Protein 1OA2 (pdb70)

Sequence (1302 aa):
TSCDQWATFTGNGYTVSNNLWGASAGSGFGCVTVVSLSGGASWHADWQWSGGQNNVKSYQNSQIAIPQKRTVNSISSMPTTASWSYSGSNIRANVAYDLFTAANPNHVTYSGDYELMIWLGKYGDIGPIGSSQGTVNVGGQSWTLYYGYNGAMQVYSFVAQTNTTNYSGDVKNFFNYLRDNKGYNAAGQYVLSYQFGTEPFTGSGTLNVASWTASINTSCDQWATFTGNGYTVSNNLWGASAGSGFGCVTVVSLSGGASWHADWQWSGGQNNVKSYQNSQIAIPQKRTVNSISSMPTTASWSYSGSNIRANVAYDLFTAANPNHVTYSGDYELMIWLGKYGDIGPIGSSQGTVNVGGQSWTLYYGYNGAMQVYSFVAQTNTTNYSGDVKNFFNYLRDNKGYNAAGQYVLSYQFGTEPFTGSGTLNVASWTASINTSCDQWATFTGNGYTVSNNLWGASAGSGFGCVTVVSLSGGASWHADWQWSGGQNNVKSYQNSQIAIPQKRTVNSISSMPTTASWSYSGSNIRANVAYDLFTAANPNHVTYSGDYELMIWLGKYGDIGPIGSSQGTVNVGGQSWTLYYGYNGAMQVYSFVAQTNTTNYSGDVKNFFNYLRDNKGYNAAGQYVLSYQFGTEPFTGSGTLNVASWTASINTSCDQWATFTGNGYTVSNNLWGASAGSGFGCVTVVSLSGGASWHADWQWSGGQNNVKSYQNSQIAIPQKRTVNSISSMPTTASWSYSGSNIRANVAYDLFTAANPNHVTYSGDYELMIWLGKYGDIGPIGSSQGTVNVGGQSWTLYYGYNGAMQVYSFVAQTNTTNYSGDVKNFFNYLRDNKGYNAAGQYVLSYQFGTEPFTGSGTLNVASWTASINTSCDQWATFTGNGYTVSNNLWGASAGSGFGCVTVVSLSGGASWHADWQWSGGQNNVKSYQNSQIAIPQKRTVNSISSMPTTASWSYSGSNIRANVAYDLFTAANPNHVTYSGDYELMIWLGKYGDIGPIGSSQGTVNVGGQSWTLYYGYNGAMQVYSFVAQTNTTNYSGDVKNFFNYLRDNKGYNAAGQYVLSYQFGTEPFTGSGTLNVASWTASINTSCDQWATFTGNGYTVSNNLWGASAGSGFGCVTVVSLSGGASWHADWQWSGGQNNVKSYQNSQIAIPQKRTVNSISSMPTTASWSYSGSNIRANVAYDLFTAANPNHVTYSGDYELMIWLGKYGDIGPIGSSQGTVNVGGQSWTLYYGYNGAMQVYSFVAQTNTTNYSGDVKNFFNYLRDNKGYNAAGQYVLSYQFGTEPFTGSGTLNVASWTASIN

Organism: Hypocrea jecorina (NCBI:txid51453)

Solvent-accessible surface area: 46240 Å² total

B-factor: mean 20.15, std 6.32, range [8.07, 44.79]

Secondary structure (DSSP, 8-state):
-B-STT-EEEETTEEEE---TTGGGSEEEEEEEEEE-TTSEEEEEEEEEES-TT-----EEEEE--SS--BTTT----EEEEEEEEEEEEEEEEEEEEEEEESSTTS-TTS-SEEEEEEEEEESS---SSEEEEEEEETTEEEEEEEEEETTEEEEEEEESS--SEEEEEHHHHHHHHHHHS---TTTPEE---EEEE-EEEEEEEEEEEEEEE---/-B-STT-EEEETTEEEE---TTGGGSEEEEEEEEEE-TTSEEEEEEEEEES-TTS----EEEEE--SS--BTTT----EEEEEEEEEEEEEEEEEEEEEEEESSTTS-TT--SEEEEEEEEEESS---SSEEEEEEEETTEEEEEEEEEEBTEEEEEEEESS--SEEEEETHHHHHHHHHHH---TTT-EE---EEEE-EEEEEEEEEEEEEEE---/-B-STT-EEEETTEEEE---TTGGGSEEEEEEEEEE-TTS-EEEEEEEEES-TTS----EEEEE--SS--BGGG----EEEEEEEEEEEEEEEEEEEEEEEESSTT--TT--SEEEEEEEEEESS---SSEEEEEEE-SSSEEEEEEEEETTEEEEEEEESS--SEEEEEHHHHHHHHHHHS---TTT-EE---EEEE-EEEEEEEEEEEEEEE---/-B-STT-EE--BSEEEE---TTGGGSEEEEEEEEEE-BSS-EEEEEEEEES-TTS----EEEEE--SS--BTTT----EEEEEEEEEEEEEEEEEEEEEEEESSTTS-TT--SEEEEEEEEEESS---SSEEEEEEEETTEEEEEEEEEEBTEEEEEEEESS--SEEEEETHHHHHHHHHHH---TTT-EE---EEEE-EEEEEEEEEEEEEEE---/-B-STT-EEEETTEEEE---TTGGGSEEEEEEEEEE-SSS-EEEEEEEEES-TTS----EEEEE--SS--BTTT----EEEEEEEEEEEEEEEEEEEEEEEESSTTS-TTS-SEEEEEEEEEESS---SSEEEEEEEETTEEEEEEEEEETTEEEEEEEESS--SEEEEEHHHHHHHHHHHH---TTT-EE---EEEE-EEEEEEEEEEEEEEE---/-B-STT-EEEETTEEEE---TTGGGSEEEEEEEEEE-SSS-EEEEEEEEES-TTS----EEEEE--SS--BTTT----EEEEEEEEEEEEEEEEEEEEEEEESSTTS-TT--SEEEEEEEEEESS---SSEEEEEEEETTEEEEEEEEEETTEEEEEEEESS--SEEEEETHHHHHHHHHHS---TTT-EE---EEEE-EEEEEEEEEEEEEEE---

Foldseek 3Di:
DDFPCFDWDDDPQKIWTQFQVQQVQWDKTKDKAWPDPPPFTWIKMWIATDGNQQDFRGWGWMWGDDPFWDFLVVWDWKKKKWAKDKDFWPFAKWWKKKWAKELDRPPDLPHHLEIEIETLGGDDDYDDAADWPQWDDFPNFIWTWGWDDDPNHIYIYTHHPDNHRIDIHTCSRVQVCCVVPPVDPSVRMIIRIIIIGMGTRHGTMMMGTRGMDIDID/DDFDQFDWDDDDQKIWTQFQVQCVQWDWTKDKAWPDPPPFTWIKIWIATDHNQQTWGGWGWMWGDDPDWDFLVVFPWKKKKWAKDKDFWQFAKWWKKKWEKELDSPPDLVHYQEIEIETLGGGDPHDDAADWPQWDDFPHFIWTWGWHDDVNYIYIYTHGPDRDRIDIDICSRVVVCCVVPVVDPSVRMITRIIIIGMTTRHGTMMMGTRGMDIDID/DDFDCFDWDDDDQKIWTQFQPQQVQWDWTKDKAFPDPPQFTFIKIWIATDHPQQDFRGWGWMWGDDPFWDFLVVWPWKKKKWAKDKDFWQFAKWWKKKWEKELDRPDDGVHYLEIEMETLGGDDDHDDAADWPQWDDFFNFIWTWGWDDDDNHIYIYTYHPHRHRIDIHICSSVVVVCVVPVVDDSVRMIIRIIIIGMGTRHGTMMMGTRGMDIDID/DDFDQFDWDDDQQKIWTQFQPQQVQWDWTKDKAWPDTHLWTWIKIWIATDHNQQDWGGFGWMWGHCPDWDFLVVFDWKKKKWAKDKDFPQFAKWWKKKWAKELDSVPDLVHYAEIEMETLGGGPPHDDAADWPQWDDFFRFIFTWGWHDDVNYIYIYTYGPDNRNTDIDICSRVVVCCVVPVVPPSVRIITRIIIIGMGTRHGTMMMGTRTMHIDID/DDFPQFDWDDDDQKMWTQFQPQQVQFDKTKDKDWPDPPQFTFIKIWMATDGQQQDFRGFGWMWGHDPFWDFLVVWPWKKKKWAKDKDFPPWFKWWKKKWEKELDRPPDLVHYQEIEMETLGGDDDYDDAAAWPQWDAFPNFIWTWGWHDDDNHIYIYTYHPDRHRIDIHTVSRVQVCCVVPVVRPSVRIIISIIIIGMGTRHGTMMMGIRGMDIDID/DDFDCFDWDDDPQKIWTQFQPQQVQWDWTKDKAWPDPPQFTWIKIWIATDHPQQDFRGWGWMWGDDPFWDFLVVFPWKKKKWAKDKDFPQFAKWWKKKWAKELDRPDDLVHYQEIEMETLGGGDDHDDPADWPQWDDFFNAIFTWGWDDPDSHIYIYTYGPDRHRTDIDICSRVVVCCVVPVVDPSVRMIIRIIIIGMGTRHGTMMMGTRGMDIDTD

Structure (mmCIF, N/CA/C/O backbone):
data_1OA2
#
_entry.id   1OA2
#
_cell.length_a   68.280
_cell.length_b   71.290
_cell.length_c   119.300
_cell.angle_alpha   90.00
_cell.angle_beta   91.49
_cell.angle_gamma   90.00
#
_symmetry.space_group_name_H-M   'P 1 21 1'
#
loop_
_entity.id
_entity.type
_entity.pdbx_description
1 polymer ENDO-BETA-1,4-GLUCANASE
2 non-polymer 2-acetamido-2-deoxy-beta-D-glucopyranose
3 water water
#
loop_
_atom_site.group_PDB
_atom_site.id
_atom_site.type_symbol
_atom_site.label_atom_id
_atom_site.label_alt_id
_atom_site.label_comp_id
_atom_site.label_asym_id
_atom_site.label_entity_id
_atom_site.label_seq_id
_atom_site.pdbx_PDB_ins_code
_atom_site.Cartn_x
_atom_site.Cartn_y
_atom_site.Cartn_z
_atom_site.occupancy
_atom_site.B_iso_or_equiv
_atom_site.auth_seq_id
_atom_site.auth_comp_id
_atom_site.auth_asym_id
_atom_site.auth_atom_id
_atom_site.pdbx_PDB_model_num
ATOM 9 N N . THR A 1 2 ? 64.716 -7.637 47.536 1.00 20.19 2 THR A N 1
ATOM 10 C CA . THR A 1 2 ? 65.244 -6.324 47.198 1.00 19.79 2 THR A CA 1
ATOM 11 C C . THR A 1 2 ? 66.487 -6.330 46.326 1.00 19.39 2 THR A C 1
ATOM 12 O O . THR A 1 2 ? 67.422 -7.088 46.578 1.00 19.59 2 THR A O 1
ATOM 16 N N . SER A 1 3 ? 66.498 -5.461 45.312 1.00 18.29 3 SER A N 1
ATOM 17 C CA . SER A 1 3 ? 67.704 -5.223 44.516 1.00 18.12 3 SER A CA 1
ATOM 18 C C . SER A 1 3 ? 67.847 -3.743 44.142 1.00 17.68 3 SER A C 1
ATOM 19 O O . SER A 1 3 ? 66.859 -3.078 43.836 1.00 18.74 3 SER A O 1
ATOM 22 N N . CYS A 1 4 ? 69.086 -3.259 44.138 1.00 18.09 4 CYS A N 1
ATOM 23 C CA . CYS A 1 4 ? 69.362 -1.891 43.685 1.00 17.66 4 CYS A CA 1
ATOM 24 C C . CYS A 1 4 ? 70.054 -1.932 42.323 1.00 18.31 4 CYS A C 1
ATOM 25 O O . CYS A 1 4 ? 70.379 -0.895 41.736 1.00 19.04 4 CYS A O 1
ATOM 28 N N . ASP A 1 5 ? 70.270 -3.134 41.799 1.00 16.98 5 ASP A N 1
ATOM 29 C CA . ASP A 1 5 ? 70.915 -3.287 40.493 1.00 17.30 5 ASP A CA 1
ATOM 30 C C . ASP A 1 5 ? 70.088 -2.599 39.436 1.00 16.38 5 ASP A C 1
ATOM 31 O O . ASP A 1 5 ? 68.858 -2.690 39.436 1.00 15.81 5 ASP A O 1
ATOM 36 N N . GLN A 1 6 ? 70.789 -1.887 38.551 1.00 16.30 6 GLN A N 1
ATOM 37 C CA . GLN A 1 6 ? 70.179 -0.987 37.571 1.00 16.59 6 GLN A CA 1
ATOM 38 C C . GLN A 1 6 ? 69.044 -1.589 36.751 1.00 17.02 6 GLN A C 1
ATOM 39 O O . GLN A 1 6 ? 68.047 -0.916 36.446 1.00 16.00 6 GLN A O 1
ATOM 45 N N . TRP A 1 7 ? 69.156 -2.871 36.423 1.00 17.28 7 TRP A N 1
ATOM 46 C CA . TRP A 1 7 ? 68.177 -3.506 35.570 1.00 17.79 7 TRP A CA 1
ATOM 47 C C . TRP A 1 7 ? 67.498 -4.695 36.220 1.00 17.63 7 TRP A C 1
ATOM 48 O O . TRP A 1 7 ? 66.969 -5.576 35.527 1.00 19.62 7 TRP A O 1
ATOM 59 N N . ALA A 1 8 ? 67.483 -4.708 37.549 1.00 18.07 8 ALA A N 1
ATOM 60 C CA . ALA A 1 8 ? 66.826 -5.797 38.270 1.00 18.82 8 ALA A CA 1
ATOM 61 C C . ALA A 1 8 ? 65.356 -5.944 37.891 1.00 19.67 8 ALA A C 1
ATOM 62 O O . ALA A 1 8 ? 64.632 -4.953 37.715 1.00 19.79 8 ALA A O 1
ATOM 64 N N . THR A 1 9 ? 64.909 -7.196 37.733 1.00 20.40 9 THR A N 1
ATOM 65 C CA . THR A 1 9 ? 63.498 -7.480 37.527 1.00 21.30 9 THR A CA 1
ATOM 66 C C . THR A 1 9 ? 63.108 -8.714 38.341 1.00 21.97 9 THR A C 1
ATOM 67 O O . THR A 1 9 ? 63.928 -9.580 38.622 1.00 21.64 9 THR A O 1
ATOM 71 N N . PHE A 1 10 ? 61.849 -8.749 38.738 1.00 22.08 10 PHE A N 1
ATOM 72 C CA . PHE A 1 10 ? 61.298 -9.862 39.499 1.00 22.33 10 PHE A CA 1
ATOM 73 C C . PHE A 1 10 ? 59.950 -10.166 38.902 1.00 22.34 10 PHE A C 1
ATOM 74 O O . PHE A 1 10 ? 59.175 -9.258 38.644 1.00 22.31 10 PHE A O 1
ATOM 82 N N . THR A 1 11 ? 59.665 -11.445 38.670 1.00 23.14 11 THR A N 1
ATOM 83 C CA . THR A 1 11 ? 58.420 -11.805 38.015 1.00 23.73 11 THR A CA 1
ATOM 84 C C . THR A 1 11 ? 57.700 -12.939 38.735 1.00 23.71 11 THR A C 1
ATOM 85 O O . THR A 1 11 ? 58.323 -13.815 39.341 1.00 25.00 11 THR A O 1
ATOM 89 N N . GLY A 1 12 ? 56.378 -12.914 38.644 1.00 23.92 12 GLY A N 1
ATOM 90 C CA . GLY A 1 12 ? 55.548 -13.942 39.241 1.00 23.13 12 GLY A CA 1
ATOM 91 C C . GLY A 1 12 ? 54.093 -13.716 38.898 1.00 22.30 12 GLY A C 1
ATOM 92 O O . GLY A 1 12 ? 53.637 -12.586 38.882 1.00 21.11 12 GLY A O 1
ATOM 93 N N . ASN A 1 13 ? 53.368 -14.786 38.560 1.00 22.07 13 ASN A N 1
ATOM 94 C CA . ASN A 1 13 ? 51.945 -14.690 38.255 1.00 22.30 13 ASN A CA 1
ATOM 95 C C . ASN A 1 13 ? 51.528 -13.654 37.208 1.00 21.83 13 ASN A C 1
ATOM 96 O O . ASN A 1 13 ? 50.435 -13.102 37.261 1.00 22.46 13 ASN A O 1
ATOM 101 N N . GLY A 1 14 ? 52.395 -13.406 36.238 1.00 21.68 14 GLY A N 1
ATOM 102 C CA . GLY A 1 14 ? 52.065 -12.507 35.157 1.00 21.59 14 GLY A CA 1
ATOM 103 C C . GLY A 1 14 ? 52.339 -11.060 35.514 1.00 21.69 14 GLY A C 1
ATOM 104 O O . GLY A 1 14 ? 51.977 -10.170 34.760 1.00 23.28 14 GLY A O 1
ATOM 105 N N . TYR A 1 15 ? 52.948 -10.843 36.670 1.00 20.80 15 TYR A N 1
ATOM 106 C CA . TYR A 1 15 ? 53.328 -9.484 37.084 1.00 20.19 15 TYR A CA 1
ATOM 107 C C . TYR A 1 15 ? 54.821 -9.414 37.144 1.00 19.32 15 TYR A C 1
ATOM 108 O O . TYR A 1 15 ? 55.469 -10.379 37.514 1.00 19.16 15 TYR A O 1
ATOM 117 N N . THR A 1 16 ? 55.373 -8.252 36.795 1.00 19.25 16 THR A N 1
ATOM 118 C CA . THR A 1 16 ? 56.798 -8.037 36.844 1.00 18.53 16 THR A CA 1
ATOM 119 C C . THR A 1 16 ? 57.085 -6.679 37.476 1.00 17.84 16 THR A C 1
ATOM 120 O O . THR A 1 16 ? 56.462 -5.696 37.098 1.00 17.37 16 THR A O 1
ATOM 124 N N . VAL A 1 17 ? 58.019 -6.666 38.414 1.00 17.86 17 VAL A N 1
ATOM 125 C CA . VAL A 1 17 ? 58.492 -5.427 39.051 1.00 18.02 17 VAL A CA 1
ATOM 126 C C . VAL A 1 17 ? 59.922 -5.202 38.554 1.00 18.35 17 VAL A C 1
ATOM 127 O O . VAL A 1 17 ? 60.756 -6.111 38.643 1.00 19.03 17 VAL A O 1
ATOM 131 N N . SER A 1 18 ? 60.194 -3.998 38.038 1.00 17.74 18 SER A N 1
ATOM 132 C CA . SER A 1 18 ? 61.485 -3.676 37.423 1.00 18.09 18 SER A CA 1
ATOM 133 C C . SER A 1 18 ? 62.088 -2.414 38.016 1.00 17.78 18 SER A C 1
ATOM 134 O O . SER A 1 18 ? 61.365 -1.453 38.312 1.00 17.42 18 SER A O 1
ATOM 137 N N . ASN A 1 19 ? 63.410 -2.407 38.157 1.00 16.52 19 ASN A N 1
ATOM 138 C CA . ASN A 1 19 ? 64.120 -1.213 38.642 1.00 16.77 19 ASN A CA 1
ATOM 139 C C . ASN A 1 19 ? 64.180 -0.178 37.512 1.00 16.92 19 ASN A C 1
ATOM 140 O O . ASN A 1 19 ? 63.871 0.987 37.716 1.00 15.06 19 ASN A O 1
ATOM 145 N N . ASN A 1 20 ? 64.653 -0.580 36.328 1.00 15.86 20 ASN A N 1
ATOM 146 C CA . ASN A 1 20 ? 64.505 0.245 35.129 1.00 15.98 20 ASN A CA 1
ATOM 147 C C . ASN A 1 20 ? 65.038 1.658 35.292 1.00 15.47 20 ASN A C 1
ATOM 148 O O . ASN A 1 20 ? 64.333 2.614 34.971 1.00 14.83 20 ASN A O 1
ATOM 153 N N . LEU A 1 21 ? 66.288 1.776 35.752 1.00 15.79 21 LEU A N 1
ATOM 154 C CA . LEU A 1 21 ? 66.920 3.095 35.909 1.00 15.15 21 LEU A CA 1
ATOM 155 C C . LEU A 1 21 ? 67.504 3.572 34.594 1.00 15.34 21 LEU A C 1
ATOM 156 O O . LE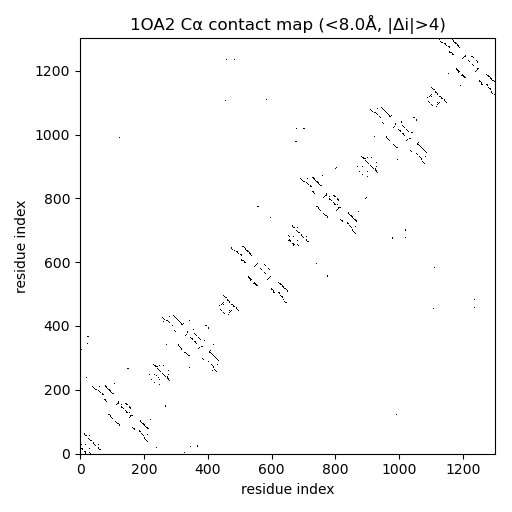U A 1 21 ? 68.719 3.743 34.460 1.00 15.62 21 LEU A O 1
ATOM 161 N N . TRP A 1 22 ? 66.637 3.827 33.635 1.00 14.91 22 TRP A N 1
ATOM 162 C CA . TRP A 1 22 ? 67.069 4.197 32.302 1.00 15.14 22 TRP A CA 1
ATOM 163 C C . TRP A 1 22 ? 67.755 5.542 32.220 1.00 14.78 22 TRP A C 1
ATOM 164 O O . TRP A 1 22 ? 68.474 5.801 31.258 1.00 16.65 22 TRP A O 1
ATOM 175 N N . GLY A 1 23 ? 67.514 6.412 33.195 1.00 14.96 23 GLY A N 1
ATOM 176 C CA . GLY A 1 23 ? 68.093 7.751 33.179 1.00 13.62 23 GLY A CA 1
ATOM 177 C C . GLY A 1 23 ? 69.184 7.995 34.215 1.00 14.64 23 GLY A C 1
ATOM 178 O O . GLY A 1 23 ? 69.502 9.136 34.515 1.00 14.92 23 GLY A O 1
ATOM 179 N N . ALA A 1 24 ? 69.761 6.934 34.766 1.00 14.26 24 ALA A N 1
ATOM 180 C CA . ALA A 1 24 ? 70.780 7.071 35.761 1.00 14.23 24 ALA A CA 1
ATOM 181 C C . ALA A 1 24 ? 71.935 7.956 35.262 1.00 13.57 24 ALA A C 1
ATOM 182 O O . ALA A 1 24 ? 72.560 8.647 36.047 1.00 15.13 24 ALA A O 1
ATOM 184 N N . SER A 1 25 ? 72.227 7.905 33.976 1.00 14.73 25 SER A N 1
ATOM 185 C CA . SER A 1 25 ? 73.323 8.685 33.398 1.00 14.49 25 SER A CA 1
ATOM 186 C C . SER A 1 25 ? 73.094 10.182 33.516 1.00 15.29 25 SER A C 1
ATOM 187 O O . SER A 1 25 ? 73.966 10.978 33.176 1.00 15.07 25 SER A O 1
ATOM 190 N N . ALA A 1 26 ? 71.905 10.566 33.970 1.00 15.48 26 ALA A N 1
ATOM 191 C CA . ALA A 1 26 ? 71.601 11.992 34.157 1.00 15.55 26 ALA A CA 1
ATOM 192 C C . ALA A 1 26 ? 71.942 12.549 35.515 1.00 15.78 26 ALA A C 1
ATOM 193 O O . ALA A 1 26 ? 71.856 13.759 35.696 1.00 16.19 26 ALA A O 1
ATOM 195 N N . GLY A 1 27 ? 72.403 11.704 36.436 1.00 15.90 27 GLY A N 1
ATOM 196 C CA . GLY A 1 27 ? 72.651 12.146 37.788 1.00 16.24 27 GLY A CA 1
ATOM 197 C C . GLY A 1 27 ? 73.425 11.173 38.646 1.00 16.00 27 GLY A C 1
ATOM 198 O O . GLY A 1 27 ? 73.992 10.196 38.154 1.00 16.41 27 GLY A O 1
ATOM 199 N N . SER A 1 28 ? 73.480 11.496 39.931 1.00 15.95 28 SER A N 1
ATOM 200 C CA . SER A 1 28 ? 74.199 10.725 40.943 1.00 16.55 28 SER A CA 1
ATOM 201 C C . SER A 1 28 ? 73.185 10.197 41.936 1.00 16.18 28 SER A C 1
ATOM 202 O O . SER A 1 28 ? 72.319 10.936 42.402 1.00 16.13 28 SER A O 1
ATOM 205 N N . GLY A 1 29 ? 73.261 8.909 42.259 1.00 15.31 29 GLY A N 1
ATOM 206 C CA . GLY A 1 29 ? 72.340 8.345 43.220 1.00 15.64 29 GLY A CA 1
ATOM 207 C C . GLY A 1 29 ? 72.040 6.902 42.933 1.00 15.51 29 GLY A C 1
ATOM 208 O O . GLY A 1 29 ? 72.858 6.170 42.400 1.00 16.31 29 GLY A O 1
ATOM 209 N N . PHE A 1 30 ? 70.839 6.496 43.300 1.00 16.29 30 PHE A N 1
ATOM 210 C CA . PHE A 1 30 ? 70.481 5.088 43.206 1.00 16.97 30 PHE A CA 1
ATOM 211 C C . PHE A 1 30 ? 68.977 4.884 43.183 1.00 17.43 30 PHE A C 1
ATOM 212 O O . PHE A 1 30 ? 68.178 5.767 43.515 1.00 16.95 30 PHE A O 1
ATOM 220 N N . GLY A 1 31 ? 68.607 3.671 42.822 1.00 16.71 31 GLY A N 1
ATOM 221 C CA . GLY A 1 31 ? 67.216 3.263 42.806 1.00 17.43 31 GLY A CA 1
ATOM 222 C C . GLY A 1 31 ? 67.184 1.811 43.234 1.00 17.20 31 GLY A C 1
ATOM 223 O O . GLY A 1 31 ? 68.053 1.036 42.839 1.00 17.41 31 GLY A O 1
ATOM 224 N N . CYS A 1 32 ? 66.246 1.460 44.109 1.00 16.98 32 CYS A N 1
ATOM 225 C CA . CYS A 1 32 ? 66.087 0.070 44.569 1.00 16.53 32 CYS A CA 1
ATOM 226 C C . CYS A 1 32 ? 64.628 -0.266 44.528 1.00 16.88 32 CYS A C 1
ATOM 227 O O . CYS A 1 32 ? 63.791 0.600 44.722 1.00 16.33 32 CYS A O 1
ATOM 230 N N . VAL A 1 33 ? 64.314 -1.531 44.232 1.00 16.00 33 VAL A N 1
ATOM 231 C CA . VAL A 1 33 ? 62.943 -2.010 44.304 1.00 16.41 33 VAL A CA 1
ATOM 232 C C . VAL A 1 33 ? 62.869 -3.203 45.239 1.00 16.40 33 VAL A C 1
ATOM 233 O O . VAL A 1 33 ? 63.811 -4.017 45.332 1.00 17.36 33 VAL A O 1
ATOM 237 N N . THR A 1 34 ? 61.746 -3.277 45.936 1.00 17.17 34 THR A N 1
ATOM 238 C CA . THR A 1 34 ? 61.503 -4.361 46.871 1.00 17.33 34 THR A CA 1
ATOM 239 C C . THR A 1 34 ? 60.156 -4.971 46.514 1.00 17.47 34 THR A C 1
ATOM 240 O O . THR A 1 34 ? 59.146 -4.270 46.436 1.00 16.35 34 THR A O 1
ATOM 244 N N . VAL A 1 35 ? 60.147 -6.282 46.257 1.00 18.23 35 VAL A N 1
ATOM 245 C CA . VAL A 1 35 ? 58.895 -6.992 46.007 1.00 19.43 35 VAL A CA 1
ATOM 246 C C . VAL A 1 35 ? 58.482 -7.586 47.338 1.00 19.13 35 VAL A C 1
ATOM 247 O O . VAL A 1 35 ? 59.258 -8.294 47.987 1.00 20.09 35 VAL A O 1
ATOM 251 N N . VAL A 1 36 ? 57.283 -7.246 47.764 1.00 19.27 36 VAL A N 1
ATOM 252 C CA . VAL A 1 36 ? 56.708 -7.813 48.973 1.00 20.28 36 VAL A CA 1
ATOM 253 C C . VAL A 1 36 ? 55.835 -9.013 48.601 1.00 20.74 36 VAL A C 1
ATOM 254 O O . VAL A 1 36 ? 55.891 -10.051 49.254 1.00 20.44 36 VAL A O 1
ATOM 258 N N . SER A 1 37 ? 55.057 -8.889 47.540 1.00 19.58 37 SER A N 1
ATOM 259 C CA . SER A 1 37 ? 54.211 -10.007 47.075 1.00 20.05 37 SER A CA 1
ATOM 260 C C . SER A 1 37 ? 53.802 -9.814 45.632 1.00 20.44 37 SER A C 1
ATOM 261 O O . SER A 1 37 ? 53.479 -8.698 45.232 1.00 21.58 37 SER A O 1
ATOM 264 N N . LEU A 1 38 ? 53.795 -10.899 44.857 1.00 20.56 38 LEU A N 1
ATOM 265 C CA . LEU A 1 38 ? 53.252 -10.872 43.500 1.00 21.19 38 LEU A CA 1
ATOM 266 C C . LEU A 1 38 ? 51.976 -11.731 43.429 1.00 21.95 38 LEU A C 1
ATOM 267 O O . LEU A 1 38 ? 51.494 -12.052 42.345 1.00 21.20 38 LEU A O 1
ATOM 272 N N . SER A 1 39 ? 51.435 -12.097 44.588 1.00 22.30 39 SER A N 1
ATOM 273 C CA . SER A 1 39 ? 50.174 -12.845 44.631 1.00 23.19 39 SER A CA 1
ATOM 274 C C . SER A 1 39 ? 49.040 -11.866 44.854 1.00 22.80 39 SER A C 1
ATOM 275 O O . SER A 1 39 ? 49.081 -11.089 45.799 1.00 24.32 39 SER A O 1
ATOM 278 N N . GLY A 1 40 ? 48.036 -11.893 43.988 1.00 22.54 40 GLY A N 1
ATOM 279 C CA . GLY A 1 40 ? 46.892 -11.004 44.109 1.00 22.62 40 GLY A CA 1
ATOM 280 C C . GLY A 1 40 ? 47.280 -9.576 43.748 1.00 22.69 40 GLY A C 1
ATOM 281 O O . GLY A 1 40 ? 46.907 -8.610 44.423 1.00 24.15 40 GLY A O 1
ATOM 282 N N . GLY A 1 41 ? 48.045 -9.458 42.680 1.00 21.57 41 GLY A N 1
ATOM 283 C CA . GLY A 1 41 ? 48.585 -8.179 42.262 1.00 21.19 41 GLY A CA 1
ATOM 284 C C . GLY A 1 41 ? 49.993 -8.019 42.790 1.00 20.23 41 GLY A C 1
ATOM 285 O O . GLY A 1 41 ? 50.573 -8.932 43.371 1.00 21.86 41 GLY A O 1
ATOM 286 N N . ALA A 1 42 ? 50.538 -6.815 42.612 1.00 19.20 42 ALA A N 1
ATOM 287 C CA . ALA A 1 42 ? 51.891 -6.503 43.005 1.00 18.28 42 ALA A CA 1
ATOM 288 C C . ALA A 1 42 ? 51.895 -5.557 44.189 1.00 17.87 42 ALA A C 1
ATOM 289 O O . ALA A 1 42 ? 51.266 -4.514 44.179 1.00 18.41 42 ALA A O 1
ATOM 291 N N . SER A 1 43 ? 52.604 -5.978 45.216 1.00 18.73 43 SER A N 1
ATOM 292 C CA . SER A 1 43 ? 52.827 -5.193 46.396 1.00 18.23 43 SER A CA 1
ATOM 293 C C . SER A 1 43 ? 54.345 -5.037 46.429 1.00 17.27 43 SER A C 1
ATOM 294 O O . SER A 1 43 ? 55.086 -6.019 46.488 1.00 18.00 43 SER A O 1
ATOM 297 N N . TRP A 1 44 ? 54.824 -3.788 46.401 1.00 16.28 44 TRP A N 1
ATOM 298 C CA . TRP A 1 44 ? 56.232 -3.523 46.243 1.00 16.03 44 TRP A CA 1
ATOM 299 C C . TRP A 1 44 ? 56.520 -2.070 46.623 1.00 15.95 44 TRP A C 1
ATOM 300 O O . TRP A 1 44 ? 55.595 -1.294 46.799 1.00 15.71 44 TRP A O 1
ATOM 311 N N . HIS A 1 45 ? 57.799 -1.735 46.781 1.00 16.01 45 HIS A N 1
ATOM 312 C CA . HIS A 1 45 ? 58.182 -0.354 47.037 1.00 16.00 45 HIS A CA 1
ATOM 313 C C . HIS A 1 45 ? 59.427 -0.007 46.248 1.00 16.60 45 HIS A C 1
ATOM 314 O O . HIS A 1 45 ? 60.274 -0.875 45.954 1.00 16.50 45 HIS A O 1
ATOM 321 N N . ALA A 1 46 ? 59.495 1.270 45.873 1.00 16.85 46 ALA A N 1
ATOM 322 C CA . ALA A 1 46 ? 60.628 1.823 45.141 1.00 17.11 46 ALA A CA 1
ATOM 323 C C . ALA A 1 46 ? 61.310 2.813 46.063 1.00 17.21 46 ALA A C 1
ATOM 324 O O . ALA A 1 46 ? 60.658 3.640 46.691 1.00 17.31 46 ALA A O 1
ATOM 326 N N . ASP A 1 47 ? 62.623 2.716 46.146 1.00 17.23 47 ASP A N 1
ATOM 327 C CA . ASP A 1 47 ? 63.406 3.566 47.026 1.00 17.33 47 ASP A CA 1
ATOM 328 C C . ASP A 1 47 ? 64.489 4.232 46.206 1.00 17.03 47 ASP A C 1
ATOM 329 O O . ASP A 1 47 ? 65.144 3.584 45.400 1.00 18.12 47 ASP A O 1
ATOM 334 N N . TRP A 1 48 ? 64.682 5.536 46.391 1.00 15.71 48 TRP A N 1
ATOM 335 C CA . TRP A 1 48 ? 65.675 6.194 45.584 1.00 15.43 48 TRP A CA 1
ATOM 336 C C . TRP A 1 48 ? 66.200 7.487 46.177 1.00 14.73 48 TRP A C 1
ATOM 337 O O . TRP A 1 48 ? 65.689 8.028 47.152 1.00 14.80 48 TRP A O 1
ATOM 348 N N . GLN A 1 49 ? 67.308 7.907 45.592 1.00 15.77 49 GLN A N 1
ATOM 349 C CA . GLN A 1 49 ? 67.914 9.190 45.912 1.00 15.86 49 GLN A CA 1
ATOM 350 C C . GLN A 1 49 ? 68.622 9.644 44.665 1.00 15.69 49 GLN A C 1
ATOM 351 O O . GLN A 1 49 ? 69.394 8.891 44.090 1.00 16.35 49 GLN A O 1
ATOM 357 N N . TRP A 1 50 ? 68.367 10.877 44.236 1.00 14.40 50 TRP A N 1
ATOM 358 C CA . TRP A 1 50 ? 68.956 11.403 43.012 1.00 15.35 50 TRP A CA 1
ATOM 359 C C . TRP A 1 50 ? 69.321 12.862 43.121 1.00 15.97 50 TRP A C 1
ATOM 360 O O . TRP A 1 50 ? 68.562 13.648 43.672 1.00 16.00 50 TRP A O 1
ATOM 371 N N . SER A 1 51 ? 70.477 13.211 42.555 1.00 16.38 51 SER A N 1
ATOM 372 C CA . SER A 1 51 ? 70.897 14.605 42.490 1.00 17.97 51 SER A CA 1
ATOM 373 C C . SER A 1 51 ? 71.421 14.854 41.086 1.00 18.14 51 SER A C 1
ATOM 374 O O . SER A 1 51 ? 71.938 13.936 40.422 1.00 17.53 51 SER A O 1
ATOM 377 N N . GLY A 1 52 ? 71.291 16.095 40.633 1.00 16.88 52 GLY A N 1
ATOM 378 C CA . GLY A 1 52 ? 71.713 16.463 39.296 1.00 16.82 52 GLY A CA 1
ATOM 379 C C . GLY A 1 52 ? 70.629 16.214 38.270 1.00 16.07 52 GLY A C 1
ATOM 380 O O . GLY A 1 52 ? 69.631 15.520 38.553 1.00 15.58 52 GLY A O 1
ATOM 381 N N . GLY A 1 53 ? 70.777 16.794 37.088 1.00 16.49 53 GLY A N 1
ATOM 382 C CA . GLY A 1 53 ? 69.810 16.659 36.008 1.00 16.60 53 GLY A CA 1
ATOM 383 C C . GLY A 1 53 ? 68.402 17.057 36.416 1.00 17.34 53 GLY A C 1
ATOM 384 O O . GLY A 1 53 ? 67.454 16.271 36.373 1.00 16.31 53 GLY A O 1
ATOM 385 N N . GLN A 1 54 ? 68.271 18.319 36.801 1.00 18.29 54 GLN A N 1
ATOM 386 C CA . GLN A 1 54 ? 67.021 18.894 37.291 1.00 19.18 54 GLN A CA 1
ATOM 387 C C . GLN A 1 54 ? 65.735 18.461 36.580 1.00 19.44 54 GLN A C 1
ATOM 388 O O . GLN A 1 54 ? 64.743 18.081 37.232 1.00 19.23 54 GLN A O 1
ATOM 394 N N . ASN A 1 55 ? 65.741 18.501 35.257 1.00 19.05 55 ASN A N 1
ATOM 395 C CA . ASN A 1 55 ? 64.558 18.165 34.500 1.00 19.61 55 ASN A CA 1
ATOM 396 C C . ASN A 1 55 ? 64.667 16.847 33.768 1.00 18.65 55 ASN A C 1
ATOM 397 O O . ASN A 1 55 ? 63.915 16.615 32.850 1.00 19.13 55 ASN A O 1
ATOM 402 N N . ASN A 1 56 ? 65.577 15.980 34.223 1.00 18.03 56 ASN A N 1
ATOM 403 C CA . ASN A 1 56 ? 65.762 14.673 33.619 1.00 18.20 56 ASN A CA 1
ATOM 404 C C . ASN A 1 56 ? 65.219 13.574 34.504 1.00 16.43 56 ASN A C 1
ATOM 405 O O . ASN A 1 56 ? 65.663 13.421 35.627 1.00 17.41 56 ASN A O 1
ATOM 410 N N . VAL A 1 57 ? 64.291 12.800 33.964 1.00 15.51 57 VAL A N 1
ATOM 411 C CA . VAL A 1 57 ? 63.813 11.611 34.648 1.00 14.91 57 VAL A CA 1
ATOM 412 C C . VAL A 1 57 ? 64.974 10.630 34.795 1.00 14.13 57 VAL A C 1
ATOM 413 O O . VAL A 1 57 ? 65.744 10.400 33.842 1.00 16.95 57 VAL A O 1
ATOM 417 N N . LYS A 1 58 ? 65.118 10.031 35.961 1.00 14.03 58 LYS A N 1
ATOM 418 C CA . LYS A 1 58 ? 66.251 9.136 36.228 1.00 13.36 58 LYS A CA 1
ATOM 419 C C . LYS A 1 58 ? 65.891 7.667 36.041 1.00 14.18 58 LYS A C 1
ATOM 420 O O . LYS A 1 58 ? 66.771 6.822 35.885 1.00 14.12 58 LYS A O 1
ATOM 426 N N . SER A 1 59 ? 64.597 7.369 36.086 1.00 13.10 59 SER A N 1
ATOM 427 C CA . SER A 1 59 ? 64.147 5.994 36.083 1.00 13.14 59 SER A CA 1
ATOM 428 C C . SER A 1 59 ? 62.631 5.910 36.029 1.00 13.03 59 SER A C 1
ATOM 429 O O . SER A 1 59 ? 61.937 6.903 36.154 1.00 13.40 59 SER A O 1
ATOM 432 N N . TYR A 1 60 ? 62.137 4.699 35.791 1.00 13.28 60 TYR A N 1
ATOM 433 C CA . TYR A 1 60 ? 60.725 4.400 35.928 1.00 13.39 60 TYR A CA 1
ATOM 434 C C . TYR A 1 60 ? 60.597 3.016 36.530 1.00 13.46 60 TYR A C 1
ATOM 435 O O . TYR A 1 60 ? 60.288 2.060 35.828 1.00 13.85 60 TYR A O 1
ATOM 444 N N . GLN A 1 61 ? 60.871 2.922 37.822 1.00 13.64 61 GLN A N 1
ATOM 445 C CA . GLN A 1 61 ? 60.634 1.720 38.608 1.00 13.25 61 GLN A CA 1
ATOM 446 C C . GLN A 1 61 ? 59.137 1.446 38.521 1.00 13.79 61 GLN A C 1
ATOM 447 O O . GLN A 1 61 ? 58.321 2.352 38.721 1.00 12.79 61 GLN A O 1
ATOM 453 N N . ASN A 1 62 ? 58.761 0.205 38.188 1.00 12.81 62 ASN A N 1
ATOM 454 C CA . ASN A 1 62 ? 57.359 -0.049 37.917 1.00 13.79 62 ASN A CA 1
ATOM 455 C C . ASN A 1 62 ? 56.943 -1.485 38.044 1.00 14.33 62 ASN A C 1
ATOM 456 O O . ASN A 1 62 ? 57.766 -2.383 38.008 1.00 15.26 62 ASN A O 1
ATOM 461 N N . SER A 1 63 ? 55.657 -1.682 38.299 1.00 13.83 63 SER A N 1
ATOM 462 C CA . SER A 1 63 ? 55.062 -3.004 38.175 1.00 14.30 63 SER A CA 1
ATOM 463 C C . SER A 1 63 ? 54.266 -2.995 36.865 1.00 14.74 63 SER A C 1
ATOM 464 O O . SER A 1 63 ? 53.646 -2.006 36.481 1.00 15.25 63 SER A O 1
ATOM 467 N N . GLN A 1 64 ? 54.242 -4.135 36.188 1.00 15.39 64 GLN A N 1
ATOM 468 C CA . GLN A 1 64 ? 53.462 -4.261 34.977 1.00 16.24 64 GLN A CA 1
ATOM 469 C C . GLN A 1 64 ? 52.949 -5.692 34.820 1.00 16.29 64 GLN A C 1
ATOM 470 O O . GLN A 1 64 ? 53.410 -6.605 35.510 1.00 17.38 64 GLN A O 1
ATOM 476 N N . ILE A 1 65 ? 51.975 -5.842 33.925 1.00 17.27 65 ILE A N 1
ATOM 477 C CA . ILE A 1 65 ? 51.422 -7.149 33.611 1.00 17.70 65 ILE A CA 1
ATOM 478 C C . ILE A 1 65 ? 51.857 -7.601 32.217 1.00 19.48 65 ILE A C 1
ATOM 479 O O . ILE A 1 65 ? 52.050 -6.790 31.307 1.00 20.08 65 ILE A O 1
ATOM 484 N N . ALA A 1 66 ? 52.019 -8.909 32.084 1.00 20.74 66 ALA A N 1
ATOM 485 C CA . ALA A 1 66 ? 52.356 -9.511 30.802 1.00 21.31 66 ALA A CA 1
ATOM 486 C C . ALA A 1 66 ? 51.189 -9.340 29.851 1.00 21.62 66 ALA A C 1
ATOM 487 O O . ALA A 1 66 ? 50.048 -9.328 30.271 1.00 21.40 66 ALA A O 1
ATOM 489 N N . ILE A 1 67 ? 51.490 -9.159 28.565 1.00 21.87 67 ILE A N 1
ATOM 490 C CA . ILE A 1 67 ? 50.478 -9.046 27.535 1.00 22.93 67 ILE A CA 1
ATOM 491 C C . ILE A 1 67 ? 50.875 -10.005 26.417 1.00 23.86 67 ILE A C 1
ATOM 492 O O . ILE A 1 67 ? 51.415 -9.585 25.400 1.00 23.91 67 ILE A O 1
ATOM 497 N N . PRO A 1 68 ? 50.618 -11.296 26.625 1.00 25.49 68 PRO A N 1
ATOM 498 C CA . PRO A 1 68 ? 50.990 -12.331 25.646 1.00 26.24 68 PRO A CA 1
ATOM 499 C C . PRO A 1 68 ? 50.449 -12.071 24.241 1.00 26.08 68 PRO A C 1
ATOM 500 O O . PRO A 1 68 ? 51.184 -12.238 23.266 1.00 27.38 68 PRO A O 1
ATOM 504 N N . GLN A 1 69 ? 49.178 -11.709 24.134 1.00 26.26 69 GLN A N 1
ATOM 505 C CA . GLN A 1 69 ? 48.604 -11.382 22.832 1.00 26.77 69 GLN A CA 1
ATOM 506 C C . GLN A 1 69 ? 48.173 -9.925 22.766 1.00 26.37 69 GLN A C 1
ATOM 507 O O . GLN A 1 69 ? 47.329 -9.478 23.535 1.00 26.28 69 GLN A O 1
ATOM 513 N N . LYS A 1 70 ? 48.753 -9.179 21.840 1.00 25.35 70 LYS A N 1
ATOM 514 C CA . LYS A 1 70 ? 48.358 -7.791 21.661 1.00 24.90 70 LYS A CA 1
ATOM 515 C C . LYS A 1 70 ? 46.986 -7.716 21.034 1.00 24.37 70 LYS A C 1
ATOM 516 O O . LYS A 1 70 ? 46.681 -8.450 20.073 1.00 24.45 70 LYS A O 1
ATOM 522 N N . ARG A 1 71 ? 46.155 -6.832 21.582 1.00 23.48 71 ARG A N 1
ATOM 523 C CA . ARG A 1 71 ? 44.815 -6.618 21.058 1.00 22.95 71 ARG A CA 1
ATOM 524 C C . ARG A 1 71 ? 44.554 -5.150 20.804 1.00 22.17 71 ARG A C 1
ATOM 525 O O . ARG A 1 71 ? 45.184 -4.275 21.404 1.00 21.83 71 ARG A O 1
ATOM 533 N N . THR A 1 72 ? 43.607 -4.852 19.922 1.00 22.05 72 THR A N 1
ATOM 534 C CA . THR A 1 72 ? 43.270 -3.465 19.675 1.00 21.92 72 THR A CA 1
ATOM 535 C C . THR A 1 72 ? 42.519 -2.918 20.876 1.00 21.71 72 THR A C 1
ATOM 536 O O . THR A 1 72 ? 41.840 -3.657 21.595 1.00 21.97 72 THR A O 1
ATOM 540 N N . VAL A 1 73 ? 42.655 -1.621 21.070 1.00 22.15 73 VAL A N 1
ATOM 541 C CA . VAL A 1 73 ? 41.996 -0.949 22.171 1.00 22.11 73 VAL A CA 1
ATOM 542 C C . VAL A 1 73 ? 40.477 -1.177 22.100 1.00 23.22 73 VAL A C 1
ATOM 543 O O . VAL A 1 73 ? 39.837 -1.458 23.118 1.00 23.60 73 VAL A O 1
ATOM 547 N N . ASN A 1 74 ? 39.899 -1.096 20.902 1.00 24.02 74 ASN A N 1
ATOM 548 C CA . ASN A 1 74 ? 38.452 -1.296 20.771 1.00 24.82 74 ASN A CA 1
ATOM 549 C C . ASN A 1 74 ? 37.989 -2.729 21.065 1.00 25.15 74 ASN A C 1
ATOM 550 O O . ASN A 1 74 ? 36.870 -2.939 21.538 1.00 25.15 74 ASN A O 1
ATOM 555 N N . SER A 1 75 ? 38.816 -3.720 20.766 1.00 25.53 75 SER A N 1
ATOM 556 C CA . SER A 1 75 ? 38.447 -5.109 21.022 1.00 26.00 75 SER A CA 1
ATOM 557 C C . SER A 1 75 ? 38.438 -5.415 22.512 1.00 25.97 75 SER A C 1
ATOM 558 O O . SER A 1 75 ? 37.770 -6.347 22.949 1.00 26.42 75 SER A O 1
ATOM 561 N N . ILE A 1 76 ? 39.209 -4.651 23.283 1.00 25.46 76 ILE A N 1
ATOM 562 C CA . ILE A 1 76 ? 39.285 -4.855 24.716 1.00 25.30 76 ILE A CA 1
ATOM 563 C C . ILE A 1 76 ? 38.025 -4.271 25.325 1.00 25.17 76 ILE A C 1
ATOM 564 O O . ILE A 1 76 ? 37.601 -3.174 24.963 1.00 25.79 76 ILE A O 1
ATOM 569 N N . SER A 1 77 ? 37.410 -5.022 26.230 1.00 25.97 77 SER A N 1
ATOM 570 C CA . SER A 1 77 ? 36.174 -4.560 26.825 1.00 26.33 77 SER A CA 1
ATOM 571 C C . SER A 1 77 ? 36.452 -3.808 28.121 1.00 25.40 77 SER A C 1
ATOM 572 O O . SER A 1 77 ? 35.772 -2.843 28.410 1.00 25.46 77 SER A O 1
ATOM 575 N N . SER A 1 78 ? 37.467 -4.243 28.863 1.00 24.56 78 SER A N 1
ATOM 576 C CA . SER A 1 78 ? 37.810 -3.618 30.146 1.00 24.28 78 SER A CA 1
ATOM 577 C C . SER A 1 78 ? 39.297 -3.747 30.473 1.00 23.50 78 SER A C 1
ATOM 578 O O . SER A 1 78 ? 39.938 -4.748 30.174 1.00 22.90 78 SER A O 1
ATOM 581 N N . MET A 1 79 ? 39.839 -2.708 31.100 1.00 22.36 79 MET A N 1
ATOM 582 C CA . MET A 1 79 ? 41.220 -2.708 31.553 1.00 21.36 79 MET A CA 1
ATOM 583 C C . MET A 1 79 ? 41.222 -2.224 33.004 1.00 21.10 79 MET A C 1
ATOM 584 O O . MET A 1 79 ? 41.805 -1.165 33.311 1.00 19.48 79 MET A O 1
ATOM 589 N N . PRO A 1 80 ? 40.559 -2.968 33.894 1.00 20.36 80 PRO A N 1
ATOM 590 C CA . PRO A 1 80 ? 40.435 -2.538 35.288 1.00 20.45 80 PRO A CA 1
ATOM 591 C C . PRO A 1 80 ? 41.751 -2.473 36.030 1.00 19.70 80 PRO A C 1
ATOM 592 O O . PRO A 1 80 ? 42.688 -3.228 35.771 1.00 19.86 80 PRO A O 1
ATOM 596 N N . THR A 1 81 ? 41.824 -1.548 36.980 1.00 18.49 81 THR A N 1
ATOM 597 C CA . THR A 1 81 ? 43.019 -1.435 37.796 1.00 17.70 81 THR A CA 1
ATOM 598 C C . THR A 1 81 ? 42.674 -0.780 39.120 1.00 17.41 81 THR A C 1
ATOM 599 O O . THR A 1 81 ? 41.697 -0.020 39.231 1.00 18.02 81 THR A O 1
ATOM 603 N N . THR A 1 82 ? 43.435 -1.176 40.119 1.00 17.12 82 THR A N 1
ATOM 604 C CA . THR A 1 82 ? 43.374 -0.532 41.422 1.00 17.98 82 THR A CA 1
ATOM 605 C C . THR A 1 82 ? 44.799 -0.230 41.813 1.00 17.88 82 THR A C 1
ATOM 606 O O . THR A 1 82 ? 45.708 -0.938 41.428 1.00 18.41 82 THR A O 1
ATOM 610 N N . ALA A 1 83 ? 44.978 0.815 42.621 1.00 17.92 83 ALA A N 1
ATOM 611 C CA . ALA A 1 83 ? 46.291 1.201 43.110 1.00 17.60 83 ALA A CA 1
ATOM 612 C C . ALA A 1 83 ? 46.114 1.787 44.485 1.00 17.19 83 ALA A C 1
ATOM 613 O O . ALA A 1 83 ? 45.239 2.590 44.700 1.00 18.53 83 ALA A O 1
ATOM 615 N N . SER A 1 84 ? 46.940 1.341 45.400 1.00 15.91 84 SER A N 1
ATOM 616 C CA . SER A 1 84 ? 46.972 1.916 46.730 1.00 16.77 84 SER A CA 1
ATOM 617 C C . SER A 1 84 ? 48.431 2.228 47.009 1.00 15.13 84 SER A C 1
ATOM 618 O O . SER A 1 84 ? 49.264 1.316 47.038 1.00 15.83 84 SER A O 1
ATOM 621 N N . TRP A 1 85 ? 48.750 3.516 47.198 1.00 13.78 85 TRP A N 1
ATOM 622 C CA . TRP A 1 85 ? 50.147 3.894 47.390 1.00 13.81 85 TRP A CA 1
ATOM 623 C C . TRP A 1 85 ? 50.327 5.095 48.337 1.00 13.29 85 TRP A C 1
ATOM 624 O O . TRP A 1 85 ? 49.358 5.773 48.714 1.00 13.39 85 TRP A O 1
ATOM 635 N N . SER A 1 86 ? 51.572 5.311 48.738 1.00 14.27 86 SER A N 1
ATOM 636 C CA . SER A 1 86 ? 51.955 6.478 49.532 1.00 14.01 86 SER A CA 1
ATOM 637 C C . SER A 1 86 ? 53.413 6.835 49.208 1.00 14.56 86 SER A C 1
ATOM 638 O O . SER A 1 86 ? 54.199 5.969 48.773 1.00 15.18 86 SER A O 1
ATOM 641 N N . TYR A 1 87 ? 53.753 8.112 49.354 1.00 13.74 87 TYR A N 1
ATOM 642 C CA . TYR A 1 87 ? 55.089 8.606 49.061 1.00 14.76 87 TYR A CA 1
ATOM 643 C C . TYR A 1 87 ? 55.605 9.263 50.325 1.00 15.14 87 TYR A C 1
ATOM 644 O O . TYR A 1 87 ? 54.867 10.024 50.973 1.00 17.40 87 TYR A O 1
ATOM 653 N N . SER A 1 88 ? 56.854 8.961 50.662 1.00 15.44 88 SER A N 1
ATOM 654 C CA . SER A 1 88 ? 57.547 9.563 51.792 1.00 15.58 88 SER A CA 1
ATOM 655 C C . SER A 1 88 ? 58.939 9.881 51.308 1.00 16.18 88 SER A C 1
ATOM 656 O O . SER A 1 88 ? 59.371 9.366 50.264 1.00 16.00 88 SER A O 1
ATOM 659 N N . GLY A 1 89 ? 59.623 10.747 52.053 1.00 16.14 89 GLY A N 1
ATOM 660 C CA . GLY A 1 89 ? 60.986 11.140 51.731 1.00 16.80 89 GLY A CA 1
ATOM 661 C C . GLY A 1 89 ? 61.218 12.628 51.925 1.00 16.09 89 GLY A C 1
ATOM 662 O O . GLY A 1 89 ? 60.539 13.282 52.712 1.00 17.32 89 GLY A O 1
ATOM 663 N N . SER A 1 90 ? 62.164 13.169 51.171 1.00 16.19 90 SER A N 1
ATOM 664 C CA . SER A 1 90 ? 62.494 14.584 51.299 1.00 16.72 90 SER A CA 1
ATOM 665 C C . SER A 1 90 ? 62.761 15.236 49.943 1.00 15.12 90 SER A C 1
ATOM 666 O O . SER A 1 90 ? 63.418 14.673 49.060 1.00 14.56 90 SER A O 1
ATOM 669 N N . ASN A 1 91 ? 62.278 16.461 49.794 1.00 14.02 91 ASN A N 1
ATOM 670 C CA . ASN A 1 91 ? 62.498 17.230 48.582 1.00 13.18 91 ASN A CA 1
ATOM 671 C C . ASN A 1 91 ? 62.124 16.391 47.339 1.00 12.02 91 ASN A C 1
ATOM 672 O O . ASN A 1 91 ? 62.833 16.307 46.329 1.00 12.46 91 ASN A O 1
ATOM 677 N N . ILE A 1 92 ? 60.964 15.766 47.436 1.00 12.42 92 ILE A N 1
ATOM 678 C CA . ILE A 1 92 ? 60.538 14.859 46.395 1.00 12.34 92 ILE A CA 1
ATOM 679 C C . ILE A 1 92 ? 60.087 15.566 45.104 1.00 11.67 92 ILE A C 1
ATOM 680 O O . ILE A 1 92 ? 59.074 16.274 45.082 1.00 11.95 92 ILE A O 1
ATOM 685 N N . ARG A 1 93 ? 60.839 15.334 44.019 1.00 11.99 93 ARG A N 1
ATOM 686 C CA . ARG A 1 93 ? 60.448 15.758 42.681 1.00 12.45 93 ARG A CA 1
ATOM 687 C C . ARG A 1 93 ? 60.272 14.472 41.875 1.00 12.58 93 ARG A C 1
ATOM 688 O O . ARG A 1 93 ? 61.247 13.859 41.454 1.00 12.49 93 ARG A O 1
ATOM 696 N N . ALA A 1 94 ? 59.023 14.056 41.725 1.00 11.28 94 ALA A N 1
ATOM 697 C CA . ALA A 1 94 ? 58.711 12.757 41.129 1.00 12.01 94 ALA A CA 1
ATOM 698 C C . ALA A 1 94 ? 57.224 12.645 40.894 1.00 12.26 94 ALA A C 1
ATOM 699 O O . ALA A 1 94 ? 56.430 13.320 41.519 1.00 12.95 94 ALA A O 1
ATOM 701 N N . ASN A 1 95 ? 56.828 11.721 40.034 1.00 11.91 95 ASN A N 1
ATOM 702 C CA . ASN A 1 95 ? 55.402 11.460 39.837 1.00 12.17 95 ASN A CA 1
ATOM 703 C C . ASN A 1 95 ? 55.040 10.037 40.238 1.00 11.42 95 ASN A C 1
ATOM 704 O O . ASN A 1 95 ? 55.883 9.261 40.662 1.00 11.56 95 ASN A O 1
ATOM 709 N N . VAL A 1 96 ? 53.749 9.738 40.191 1.00 11.55 96 VAL A N 1
ATOM 710 C CA . VAL A 1 96 ? 53.257 8.375 40.329 1.00 11.69 96 VAL A CA 1
ATOM 711 C C . VAL A 1 96 ? 52.319 8.223 39.142 1.00 12.18 96 VAL A C 1
ATOM 712 O O . VAL A 1 96 ? 51.378 8.997 38.982 1.00 12.17 96 VAL A O 1
ATOM 716 N N . ALA A 1 97 ? 52.609 7.260 38.260 1.00 12.53 97 ALA A N 1
ATOM 717 C CA . ALA A 1 97 ? 51.885 7.238 36.988 1.00 12.50 97 ALA A CA 1
ATOM 718 C C . ALA A 1 97 ? 51.840 5.893 36.340 1.00 12.34 97 ALA A C 1
ATOM 719 O O . ALA A 1 97 ? 52.789 5.111 36.432 1.00 13.39 97 ALA A O 1
ATOM 721 N N . TYR A 1 98 ? 50.704 5.646 35.702 1.00 12.90 98 TYR A N 1
ATOM 722 C CA . TYR A 1 98 ? 50.544 4.552 34.751 1.00 12.66 98 TYR A CA 1
ATOM 723 C C . TYR A 1 98 ? 51.210 5.002 33.442 1.00 13.79 98 TYR A C 1
ATOM 724 O O . TYR A 1 98 ? 51.182 6.190 33.085 1.00 12.77 98 TYR A O 1
ATOM 733 N N . ASP A 1 99 ? 51.745 4.005 32.743 1.00 14.20 99 ASP A N 1
ATOM 734 C CA . ASP A 1 99 ? 52.371 4.193 31.435 1.00 14.32 99 ASP A CA 1
ATOM 735 C C . ASP A 1 99 ? 51.963 3.055 30.508 1.00 14.22 99 ASP A C 1
ATOM 736 O O . ASP A 1 99 ? 52.092 1.899 30.864 1.00 14.62 99 ASP A O 1
ATOM 741 N N . LEU A 1 100 ? 51.470 3.416 29.327 1.00 14.51 100 LEU A N 1
ATOM 742 C CA . LEU A 1 100 ? 51.071 2.409 28.337 1.00 15.41 100 LEU A CA 1
ATOM 743 C C . LEU A 1 100 ? 51.486 2.885 26.956 1.00 16.09 100 LEU A C 1
ATOM 744 O O . LEU A 1 100 ? 51.325 4.039 26.610 1.00 16.62 100 LEU A O 1
ATOM 749 N N . PHE A 1 101 ? 52.041 1.979 26.167 1.00 16.32 101 PHE A N 1
ATOM 750 C CA . PHE A 1 101 ? 52.352 2.306 24.785 1.00 16.42 101 PHE A CA 1
ATOM 751 C C . PHE A 1 101 ? 51.301 1.582 23.907 1.00 15.90 101 PHE A C 1
ATOM 752 O O . PHE A 1 101 ? 50.853 0.489 24.229 1.00 16.28 101 PHE A O 1
ATOM 760 N N . THR A 1 102 ? 50.935 2.237 22.811 1.00 15.76 102 THR A N 1
ATOM 761 C CA . THR A 1 102 ? 50.153 1.575 21.751 1.00 15.32 102 THR A CA 1
ATOM 762 C C . THR A 1 102 ? 50.771 1.862 20.390 1.00 16.16 102 THR A C 1
ATOM 763 O O . THR A 1 102 ? 51.506 2.821 20.192 1.00 15.76 102 THR A O 1
ATOM 767 N N . ALA A 1 103 ? 50.434 0.993 19.437 1.00 16.01 103 ALA A N 1
ATOM 768 C CA . ALA A 1 103 ? 50.953 1.124 18.093 1.00 15.86 103 ALA A CA 1
ATOM 769 C C . ALA A 1 103 ? 50.012 0.436 17.133 1.00 15.69 103 ALA A C 1
ATOM 770 O O . ALA A 1 103 ? 49.339 -0.533 17.491 1.00 15.63 103 ALA A O 1
ATOM 772 N N . ALA A 1 104 ? 50.049 0.915 15.899 1.00 16.08 104 ALA A N 1
ATOM 773 C CA . ALA A 1 104 ? 49.247 0.319 14.813 1.00 16.54 104 ALA A CA 1
ATOM 774 C C . ALA A 1 104 ? 49.755 -1.092 14.482 1.00 17.06 104 ALA A C 1
ATOM 775 O O . ALA A 1 104 ? 49.005 -1.987 14.117 1.00 16.25 104 ALA A O 1
ATOM 777 N N . ASN A 1 105 ? 51.046 -1.302 14.636 1.00 16.01 105 ASN A N 1
ATOM 778 C CA . ASN A 1 105 ? 51.627 -2.610 14.393 1.00 15.92 105 ASN A CA 1
ATOM 779 C C . ASN A 1 105 ? 51.588 -3.456 15.660 1.00 16.35 105 ASN A C 1
ATOM 780 O O . ASN A 1 105 ? 52.251 -3.096 16.633 1.00 16.78 105 ASN A O 1
ATOM 785 N N . PRO A 1 106 ? 50.853 -4.571 15.693 1.00 16.26 106 PRO A N 1
ATOM 786 C CA . PRO A 1 106 ? 50.770 -5.369 16.917 1.00 16.83 106 PRO A CA 1
ATOM 787 C C . PRO A 1 106 ? 52.113 -6.008 17.268 1.00 17.71 106 PRO A C 1
ATOM 788 O O . PRO A 1 106 ? 52.314 -6.528 18.382 1.00 19.51 106 PRO A O 1
ATOM 792 N N . ASN A 1 107 ? 53.005 -6.024 16.288 1.00 18.66 107 ASN A N 1
ATOM 793 C CA . ASN A 1 107 ? 54.330 -6.573 16.462 1.00 19.82 107 ASN A CA 1
ATOM 794 C C . ASN A 1 107 ? 55.382 -5.483 16.698 1.00 19.81 107 ASN A C 1
ATOM 795 O O . ASN A 1 107 ? 56.588 -5.728 16.581 1.00 19.87 107 ASN A O 1
ATOM 800 N N . HIS A 1 108 ? 54.913 -4.281 17.010 1.00 18.90 108 HIS A N 1
ATOM 801 C CA . HIS A 1 108 ? 55.786 -3.136 17.293 1.00 18.82 108 HIS A CA 1
ATOM 802 C C . HIS A 1 108 ? 56.699 -3.459 18.462 1.00 19.39 108 HIS A C 1
ATOM 803 O O . HIS A 1 108 ? 56.310 -4.142 19.402 1.00 20.17 108 HIS A O 1
ATOM 810 N N . VAL A 1 109 ? 57.915 -2.934 18.411 1.00 19.82 109 VAL A N 1
ATOM 811 C CA . VAL A 1 109 ? 58.813 -3.132 19.533 1.00 20.01 109 VAL A CA 1
ATOM 812 C C . VAL A 1 109 ? 58.066 -2.565 20.734 1.00 19.40 109 VAL A C 1
ATOM 813 O O . VAL A 1 109 ? 57.375 -1.551 20.628 1.00 20.18 109 VAL A O 1
ATOM 817 N N . THR A 1 110 ? 58.187 -3.212 21.878 1.00 19.44 110 THR A N 1
ATOM 818 C CA . THR A 1 110 ? 57.429 -2.799 23.040 1.00 19.79 110 THR A CA 1
ATOM 819 C C . THR A 1 110 ? 58.080 -1.693 23.896 1.00 19.60 110 THR A C 1
ATOM 820 O O . THR A 1 110 ? 57.496 -1.307 24.907 1.00 19.86 110 THR A O 1
ATOM 824 N N . TYR A 1 111 ? 59.249 -1.186 23.485 1.00 19.85 111 TYR A N 1
ATOM 825 C CA . TYR A 1 111 ? 59.943 -0.114 24.213 1.00 19.76 111 TYR A CA 1
ATOM 826 C C . TYR A 1 111 ? 59.642 1.300 23.685 1.00 20.22 111 TYR A C 1
ATOM 827 O O . TYR A 1 111 ? 60.199 2.270 24.174 1.00 21.00 111 TYR A O 1
ATOM 836 N N . SER A 1 112 ? 58.760 1.413 22.700 1.00 20.20 112 SER A N 1
ATOM 837 C CA . SER A 1 112 ? 58.293 2.703 22.205 1.00 20.65 112 SER A CA 1
ATOM 838 C C . SER A 1 112 ? 56.920 2.444 21.558 1.00 20.08 112 SER A C 1
ATOM 839 O O . SER A 1 112 ? 56.479 1.302 21.492 1.00 22.41 112 SER A O 1
ATOM 842 N N . GLY A 1 113 ? 56.251 3.489 21.109 1.00 19.74 113 GLY A N 1
ATOM 843 C CA . GLY A 1 113 ? 54.953 3.330 20.479 1.00 18.99 113 GLY A CA 1
ATOM 844 C C . GLY A 1 113 ? 54.629 4.478 19.562 1.00 17.83 113 GLY A C 1
ATOM 845 O O . GLY A 1 113 ? 55.383 5.455 19.460 1.00 17.70 113 GLY A O 1
ATOM 846 N N . ASP A 1 114 ? 53.514 4.324 18.840 1.00 17.44 114 ASP A N 1
ATOM 847 C CA . ASP A 1 114 ? 52.944 5.413 18.089 1.00 17.56 114 ASP A CA 1
ATOM 848 C C . ASP A 1 114 ? 52.456 6.440 19.105 1.00 16.02 114 ASP A C 1
ATOM 849 O O . ASP A 1 114 ? 52.575 7.629 18.894 1.00 16.90 114 ASP A O 1
ATOM 854 N N . TYR A 1 115 ? 51.859 5.925 20.184 1.00 15.68 115 TYR A N 1
ATOM 855 C CA . TYR A 1 115 ? 51.305 6.750 21.259 1.00 15.62 115 TYR A CA 1
ATOM 856 C C . TYR A 1 115 ? 51.760 6.219 22.615 1.00 14.97 115 TYR A C 1
ATOM 857 O O . TYR A 1 115 ? 52.044 5.037 22.782 1.00 14.35 115 TYR A O 1
ATOM 866 N N . GLU A 1 116 ? 51.805 7.126 23.590 1.00 15.38 116 GLU A N 1
ATOM 867 C CA . GLU A 1 116 ? 52.057 6.803 24.982 1.00 15.31 116 GLU A CA 1
ATOM 868 C C . GLU A 1 116 ? 50.884 7.428 25.750 1.00 14.35 116 GLU A C 1
ATOM 869 O O . GLU A 1 116 ? 50.586 8.609 25.553 1.00 15.13 116 GLU A O 1
ATOM 875 N N . LEU A 1 117 ? 50.221 6.607 26.563 1.00 14.35 117 LEU A N 1
ATOM 876 C CA . LEU A 1 117 ? 49.177 7.066 27.480 1.00 14.51 117 LEU A CA 1
ATOM 877 C C . LEU A 1 117 ? 49.746 7.047 28.905 1.00 13.91 117 LEU A C 1
ATOM 878 O O . LEU A 1 117 ? 50.215 6.017 29.370 1.00 14.07 117 LEU A O 1
ATOM 883 N N . MET A 1 118 ? 49.675 8.194 29.583 1.00 13.55 118 MET A N 1
ATOM 884 C CA . MET A 1 118 ? 50.076 8.269 31.000 1.00 13.74 118 MET A CA 1
ATOM 885 C C . MET A 1 118 ? 48.898 8.736 31.841 1.00 13.72 118 MET A C 1
ATOM 886 O O . MET A 1 118 ? 48.111 9.566 31.383 1.00 13.98 118 MET A O 1
ATOM 891 N N . ILE A 1 119 ? 48.800 8.196 33.057 1.00 13.29 119 ILE A N 1
ATOM 892 C CA . ILE A 1 119 ? 47.781 8.586 34.017 1.00 13.17 119 ILE A CA 1
ATOM 893 C C . ILE A 1 119 ? 48.553 8.848 35.311 1.00 12.17 119 ILE A C 1
ATOM 894 O O . ILE A 1 119 ? 48.993 7.912 35.971 1.00 13.48 119 ILE A O 1
ATOM 899 N N . TRP A 1 120 ? 48.751 10.121 35.621 1.00 12.60 120 TRP A N 1
ATOM 900 C CA . TRP A 1 120 ? 49.533 10.500 36.793 1.00 12.35 120 TRP A CA 1
ATOM 901 C C . TRP A 1 120 ? 48.620 10.599 38.031 1.00 12.21 120 TRP A C 1
ATOM 902 O O . TRP A 1 120 ? 47.871 11.572 38.156 1.00 13.71 120 TRP A O 1
ATOM 913 N N . LEU A 1 121 ? 48.689 9.609 38.908 1.00 12.11 121 LEU A N 1
ATOM 914 C CA . LEU A 1 121 ? 47.921 9.676 40.158 1.00 12.30 121 LEU A CA 1
ATOM 915 C C . LEU A 1 121 ? 48.573 10.655 41.138 1.00 13.81 121 LEU A C 1
ATOM 916 O O . LEU A 1 121 ? 47.905 11.139 42.048 1.00 14.50 121 LEU A O 1
ATOM 921 N N . GLY A 1 122 ? 49.874 10.905 40.981 1.00 12.78 122 GLY A N 1
ATOM 922 C CA . GLY A 1 122 ? 50.594 11.764 41.909 1.00 12.68 122 GLY A CA 1
ATOM 923 C C . GLY A 1 122 ? 51.607 12.598 41.192 1.00 12.53 122 GLY A C 1
ATOM 924 O O . GLY A 1 122 ? 52.119 12.199 40.132 1.00 12.78 122 GLY A O 1
ATOM 925 N N . LYS A 1 123 ? 51.892 13.761 41.772 1.00 12.80 123 LYS A N 1
ATOM 926 C CA . LYS A 1 123 ? 52.833 14.697 41.194 1.00 13.00 123 LYS A CA 1
ATOM 927 C C . LYS A 1 123 ? 53.453 15.511 42.331 1.00 12.84 123 LYS A C 1
ATOM 928 O O . LYS A 1 123 ? 52.745 16.256 43.024 1.00 12.98 123 LYS A O 1
ATOM 934 N N . TYR A 1 124 ? 54.748 15.284 42.557 1.00 12.72 124 TYR A N 1
ATOM 935 C CA . TYR A 1 124 ? 55.510 15.943 43.619 1.00 13.18 124 TYR A CA 1
ATOM 936 C C . TYR A 1 124 ? 56.542 16.848 42.995 1.00 13.09 124 TYR A C 1
ATOM 937 O O . TYR A 1 124 ? 57.286 16.456 42.069 1.00 13.13 124 TYR A O 1
ATOM 946 N N . GLY A 1 125 ? 56.582 18.100 43.468 1.00 13.17 125 GLY A N 1
ATOM 947 C CA . GLY A 1 125 ? 57.548 19.042 42.948 1.00 14.29 125 GLY A CA 1
ATOM 948 C C . GLY A 1 125 ? 57.087 19.812 41.730 1.00 14.79 125 GLY A C 1
ATOM 949 O O . GLY A 1 125 ? 55.929 19.748 41.337 1.00 16.47 125 GLY A O 1
ATOM 950 N N . ASP A 1 126 ? 58.017 20.550 41.124 1.00 15.51 126 ASP A N 1
ATOM 951 C CA . ASP A 1 126 ? 57.690 21.428 40.018 1.00 16.14 126 ASP A CA 1
ATOM 952 C C . ASP A 1 126 ? 57.897 20.790 38.658 1.00 17.32 126 ASP A C 1
ATOM 953 O O . ASP A 1 126 ? 58.254 21.455 37.687 1.00 18.95 126 ASP A O 1
ATOM 958 N N . ILE A 1 127 ? 57.627 19.502 38.588 1.00 17.78 127 ILE A N 1
ATOM 959 C CA . ILE A 1 127 ? 57.772 18.759 37.361 1.00 18.16 127 ILE A CA 1
ATOM 960 C C . ILE A 1 127 ? 56.485 18.790 36.567 1.00 18.25 127 ILE A C 1
ATOM 961 O O . ILE A 1 127 ? 55.437 19.155 37.073 1.00 20.72 127 ILE A O 1
ATOM 966 N N . GLY A 1 128 ? 56.572 18.369 35.321 1.00 20.38 128 GLY A N 1
ATOM 967 C CA . GLY A 1 128 ? 55.408 18.374 34.470 1.00 20.45 128 GLY A CA 1
ATOM 968 C C . GLY A 1 128 ? 55.551 17.387 33.330 1.00 20.36 128 GLY A C 1
ATOM 969 O O . GLY A 1 128 ? 56.650 16.936 33.024 1.00 20.07 128 GLY A O 1
ATOM 970 N N . PRO A 1 129 ? 54.412 17.007 32.768 1.00 20.72 129 PRO A N 1
ATOM 971 C CA . PRO A 1 129 ? 54.369 16.107 31.611 1.00 21.02 129 PRO A CA 1
ATOM 972 C C . PRO A 1 129 ? 54.838 16.721 30.302 1.00 20.97 129 PRO A C 1
ATOM 973 O O . PRO A 1 129 ? 55.033 17.936 30.178 1.00 21.43 129 PRO A O 1
ATOM 977 N N . ILE A 1 130 ? 55.018 15.840 29.328 1.00 20.79 130 ILE A N 1
ATOM 978 C CA . ILE A 1 130 ? 55.321 16.229 27.965 1.00 20.93 130 ILE A CA 1
ATOM 979 C C . ILE A 1 130 ? 54.178 17.066 27.411 1.00 20.60 130 ILE A C 1
ATOM 980 O O . ILE A 1 130 ? 53.015 16.761 27.668 1.00 19.25 130 ILE A O 1
ATOM 985 N N . GLY A 1 131 ? 54.504 18.120 26.663 1.00 21.31 131 GLY A N 1
ATOM 986 C CA . GLY A 1 131 ? 53.495 18.890 25.946 1.00 22.15 131 GLY A CA 1
ATOM 987 C C . GLY A 1 131 ? 52.829 20.016 26.703 1.00 23.46 131 GLY A C 1
ATOM 988 O O . GLY A 1 131 ? 53.387 20.545 27.674 1.00 24.42 131 GLY A O 1
ATOM 989 N N . SER A 1 132 ? 51.638 20.382 26.227 1.00 24.33 132 SER A N 1
ATOM 990 C CA . SER A 1 132 ? 50.853 21.464 26.809 1.00 25.38 132 SER A CA 1
ATOM 991 C C . SER A 1 132 ? 49.473 20.986 27.253 1.00 25.12 132 SER A C 1
ATOM 992 O O . SER A 1 132 ? 48.939 20.000 26.736 1.00 24.48 132 SER A O 1
ATOM 995 N N . SER A 1 133 ? 48.908 21.710 28.218 1.00 25.67 133 SER A N 1
ATOM 996 C CA . SER A 1 133 ? 47.597 21.401 28.783 1.00 25.86 133 SER A CA 1
ATOM 997 C C . SER A 1 133 ? 46.479 21.587 27.777 1.00 25.79 133 SER A C 1
ATOM 998 O O . SER A 1 133 ? 46.459 22.569 27.040 1.00 25.97 133 SER A O 1
ATOM 1001 N N . GLN A 1 134 ? 45.573 20.616 27.724 1.00 25.71 134 GLN A N 1
ATOM 1002 C CA . GLN A 1 134 ? 44.389 20.682 26.880 1.00 25.68 134 GLN A CA 1
ATOM 1003 C C . GLN A 1 134 ? 43.151 20.951 27.742 1.00 25.75 134 GLN A C 1
ATOM 1004 O O . GLN A 1 134 ? 42.018 20.822 27.257 1.00 25.74 134 GLN A O 1
ATOM 1010 N N . GLY A 1 135 ? 43.368 21.257 29.021 1.00 24.92 135 GLY A N 1
ATOM 1011 C CA . GLY A 1 135 ? 42.285 21.556 29.948 1.00 24.38 135 GLY A CA 1
ATOM 1012 C C . GLY A 1 135 ? 41.894 20.415 30.865 1.00 24.05 135 GLY A C 1
ATOM 1013 O O . GLY A 1 135 ? 42.522 19.364 30.890 1.00 23.39 135 GLY A O 1
ATOM 1014 N N . THR A 1 136 ? 40.818 20.637 31.610 1.00 23.28 136 THR A N 1
ATOM 1015 C CA . THR A 1 136 ? 40.306 19.689 32.578 1.00 23.02 136 THR A CA 1
ATOM 1016 C C . THR A 1 136 ? 39.332 18.774 31.865 1.00 22.59 136 THR A C 1
ATOM 1017 O O . THR A 1 136 ? 38.502 19.241 31.079 1.00 22.68 136 THR A O 1
ATOM 1021 N N . VAL A 1 137 ? 39.457 17.475 32.102 1.00 21.64 137 VAL A N 1
ATOM 1022 C CA . VAL A 1 137 ? 38.550 16.498 31.520 1.00 21.42 137 VAL A CA 1
ATOM 1023 C C . VAL A 1 137 ? 38.045 15.542 32.595 1.00 21.09 137 VAL A C 1
ATOM 1024 O O . VAL A 1 137 ? 38.705 15.335 33.607 1.00 19.87 137 VAL A O 1
ATOM 1028 N N . ASN A 1 138 ? 36.873 14.951 32.378 1.00 20.90 138 ASN A N 1
ATOM 1029 C CA . ASN A 1 138 ? 36.309 14.000 33.317 1.00 21.36 138 ASN A CA 1
ATOM 1030 C C . ASN A 1 138 ? 36.467 12.558 32.827 1.00 21.40 138 ASN A C 1
ATOM 1031 O O . ASN A 1 138 ? 35.992 12.205 31.748 1.00 22.37 138 ASN A O 1
ATOM 1036 N N . VAL A 1 139 ? 37.161 11.744 33.612 1.00 20.56 139 VAL A N 1
ATOM 1037 C CA . VAL A 1 139 ? 37.280 10.321 33.338 1.00 20.30 139 VAL A CA 1
ATOM 1038 C C . VAL A 1 139 ? 36.997 9.548 34.619 1.00 20.10 139 VAL A C 1
ATOM 1039 O O . VAL A 1 139 ? 37.702 9.682 35.613 1.00 19.53 139 VAL A O 1
ATOM 1043 N N . GLY A 1 140 ? 35.937 8.746 34.597 1.00 19.81 140 GLY A N 1
ATOM 1044 C CA . GLY A 1 140 ? 35.559 7.945 35.735 1.00 20.50 140 GLY A CA 1
ATOM 1045 C C . GLY A 1 140 ? 35.011 8.763 36.882 1.00 19.68 140 GLY A C 1
ATOM 1046 O O . GLY A 1 140 ? 34.969 8.295 38.016 1.00 21.39 140 GLY A O 1
ATOM 1047 N N . GLY A 1 141 ? 34.567 9.975 36.586 1.00 19.76 141 GLY A N 1
ATOM 1048 C CA . GLY A 1 141 ? 33.995 10.814 37.626 1.00 19.52 141 GLY A CA 1
ATOM 1049 C C . GLY A 1 141 ? 35.046 11.647 38.327 1.00 19.59 141 GLY A C 1
ATOM 1050 O O . GLY A 1 141 ? 34.725 12.423 39.220 1.00 20.65 141 GLY A O 1
ATOM 1051 N N . GLN A 1 142 ? 36.304 11.464 37.942 1.00 19.39 142 GLN A N 1
ATOM 1052 C CA . GLN A 1 142 ? 37.391 12.265 38.489 1.00 19.67 142 GLN A CA 1
ATOM 1053 C C . GLN A 1 142 ? 37.859 13.268 37.435 1.00 19.62 142 GLN A C 1
ATOM 1054 O O . GLN A 1 142 ? 37.824 12.962 36.227 1.00 19.96 142 GLN A O 1
ATOM 1060 N N . SER A 1 143 ? 38.284 14.453 37.874 1.00 19.37 143 SER A N 1
ATOM 1061 C CA . SER A 1 143 ? 38.808 15.499 37.000 1.00 18.98 143 SER A CA 1
ATOM 1062 C C . SER A 1 143 ? 40.319 15.332 36.792 1.00 18.40 143 SER A C 1
ATOM 1063 O O . SER A 1 143 ? 41.044 15.106 37.745 1.00 18.29 143 SER A O 1
ATOM 1066 N N . TRP A 1 144 ? 40.775 15.470 35.546 1.00 17.26 144 TRP A N 1
ATOM 1067 C CA . TRP A 1 144 ? 42.191 15.342 35.200 1.00 16.83 144 TRP A CA 1
ATOM 1068 C C . TRP A 1 144 ? 42.580 16.513 34.333 1.00 17.60 144 TRP A C 1
ATOM 1069 O O . TRP A 1 144 ? 41.773 16.992 33.575 1.00 18.05 144 TRP A O 1
ATOM 1080 N N . THR A 1 145 ? 43.825 16.962 34.430 1.00 18.21 145 THR A N 1
ATOM 1081 C CA . THR A 1 145 ? 44.351 17.933 33.482 1.00 18.46 145 THR A CA 1
ATOM 1082 C C . THR A 1 145 ? 45.021 17.087 32.387 1.00 19.30 145 THR A C 1
ATOM 1083 O O . THR A 1 145 ? 45.940 16.320 32.668 1.00 18.30 145 THR A O 1
ATOM 1087 N N . LEU A 1 146 ? 44.536 17.196 31.160 1.00 18.97 146 LEU A N 1
ATOM 1088 C CA . LEU A 1 146 ? 45.077 16.415 30.069 1.00 19.06 146 LEU A CA 1
ATOM 1089 C C . LEU A 1 146 ? 46.150 17.196 29.329 1.00 18.47 146 LEU A C 1
ATOM 1090 O O . LEU A 1 146 ? 45.899 18.290 28.862 1.00 19.70 146 LEU A O 1
ATOM 1095 N N . TYR A 1 147 ? 47.332 16.605 29.210 1.00 18.65 147 TYR A N 1
ATOM 1096 C CA . TYR A 1 147 ? 48.433 17.185 28.448 1.00 18.71 147 TYR A CA 1
ATOM 1097 C C . TYR A 1 147 ? 48.646 16.387 27.175 1.00 18.24 147 TYR A C 1
ATOM 1098 O O . TYR A 1 147 ? 48.428 15.178 27.151 1.00 18.93 147 TYR A O 1
ATOM 1107 N N . TYR A 1 148 ? 49.094 17.086 26.138 1.00 18.59 148 TYR A N 1
ATOM 1108 C CA . TYR A 1 148 ? 49.369 16.469 24.848 1.00 18.60 148 TYR A CA 1
ATOM 1109 C C . TYR A 1 148 ? 50.598 17.088 24.206 1.00 18.24 148 TYR A C 1
ATOM 1110 O O . TYR A 1 148 ? 50.729 18.324 24.106 1.00 17.72 148 TYR A O 1
ATOM 1119 N N . GLY A 1 149 ? 51.498 16.220 23.755 1.00 18.42 149 GLY A N 1
ATOM 1120 C CA . GLY A 1 149 ? 52.680 16.669 23.052 1.00 17.61 149 GLY A CA 1
ATOM 1121 C C . GLY A 1 149 ? 53.424 15.492 22.454 1.00 17.47 149 GLY A C 1
ATOM 1122 O O . GLY A 1 149 ? 52.972 14.350 22.503 1.00 18.63 149 GLY A O 1
ATOM 1123 N N . TYR A 1 150 ? 54.576 15.790 21.880 1.00 18.44 150 TYR A N 1
ATOM 1124 C CA . TYR A 1 150 ? 55.386 14.787 21.225 1.00 18.29 150 TYR A CA 1
ATOM 1125 C C . TYR A 1 150 ? 56.671 14.578 21.993 1.00 17.99 150 TYR A C 1
ATOM 1126 O O . TYR A 1 150 ? 57.250 15.539 22.534 1.00 17.96 150 TYR A O 1
ATOM 1135 N N . ASN A 1 151 ? 57.101 13.321 22.024 1.00 17.10 151 ASN A N 1
ATOM 1136 C CA . ASN A 1 151 ? 58.427 12.925 22.506 1.00 17.72 151 ASN A CA 1
ATOM 1137 C C . ASN A 1 151 ? 59.027 12.257 21.272 1.00 17.47 151 ASN A C 1
ATOM 1138 O O . ASN A 1 151 ? 58.821 11.078 21.036 1.00 17.95 151 ASN A O 1
ATOM 1143 N N . GLY A 1 152 ? 59.710 13.050 20.450 1.00 16.78 152 GLY A N 1
ATOM 1144 C CA . GLY A 1 152 ? 60.161 12.591 19.150 1.00 17.37 152 GLY A CA 1
ATOM 1145 C C . GLY A 1 152 ? 58.952 12.422 18.262 1.00 17.68 152 GLY A C 1
ATOM 1146 O O . GLY A 1 152 ? 58.092 13.292 18.227 1.00 18.57 152 GLY A O 1
ATOM 1147 N N . ALA A 1 153 ? 58.900 11.315 17.550 1.00 18.22 153 ALA A N 1
ATOM 1148 C CA . ALA A 1 153 ? 57.775 11.016 16.659 1.00 18.83 153 ALA A CA 1
ATOM 1149 C C . ALA A 1 153 ? 56.541 10.512 17.432 1.00 19.07 153 ALA A C 1
ATOM 1150 O O . ALA A 1 153 ? 55.416 10.508 16.904 1.00 19.09 153 ALA A O 1
ATOM 1152 N N . MET A 1 154 ? 56.740 10.090 18.679 1.00 17.31 154 MET A N 1
ATOM 1153 C CA . MET A 1 154 ? 55.670 9.507 19.488 1.00 16.89 154 MET A CA 1
ATOM 1154 C C . MET A 1 154 ? 54.768 10.564 20.118 1.00 16.71 154 MET A C 1
ATOM 1155 O O . MET A 1 154 ? 55.243 11.546 20.667 1.00 18.31 154 MET A O 1
ATOM 1160 N N . GLN A 1 155 ? 53.460 10.358 20.058 1.00 16.10 155 GLN A N 1
ATOM 1161 C CA . GLN A 1 155 ? 52.516 11.303 20.667 1.00 16.32 155 GLN A CA 1
ATOM 1162 C C . GLN A 1 155 ? 52.184 10.868 22.079 1.00 15.96 155 GLN A C 1
ATOM 1163 O O . GLN A 1 155 ? 51.887 9.715 22.314 1.00 17.00 155 GLN A O 1
ATOM 1169 N N . VAL A 1 156 ? 52.251 11.813 23.019 1.00 15.24 156 VAL A N 1
ATOM 1170 C CA . VAL A 1 156 ? 52.040 11.494 24.425 1.00 15.58 156 VAL A CA 1
ATOM 1171 C C . VAL A 1 156 ? 50.847 12.224 25.016 1.00 14.75 156 VAL A C 1
ATOM 1172 O O . VAL A 1 156 ? 50.810 13.450 24.979 1.00 14.50 156 VAL A O 1
ATOM 1176 N N . TYR A 1 157 ? 49.893 11.444 25.531 1.00 15.03 157 TYR A N 1
ATOM 1177 C CA . TYR A 1 157 ? 48.747 11.981 26.260 1.00 15.66 157 TYR A CA 1
ATOM 1178 C C . TYR A 1 157 ? 48.927 11.624 27.726 1.00 14.67 157 TYR A C 1
ATOM 1179 O O . TYR A 1 157 ? 49.025 10.449 28.082 1.00 15.02 157 TYR A O 1
ATOM 1188 N N . SER A 1 158 ? 48.926 12.649 28.576 1.00 14.65 158 SER A N 1
ATOM 1189 C CA . SER A 1 158 ? 49.065 12.447 30.022 1.00 14.10 158 SER A CA 1
ATOM 1190 C C . SER A 1 158 ? 47.881 13.062 30.757 1.00 13.17 158 SER A C 1
ATOM 1191 O O . SER A 1 158 ? 47.637 14.257 30.650 1.00 15.07 158 SER A O 1
ATOM 1194 N N . PHE A 1 159 ? 47.133 12.224 31.439 1.00 13.40 159 PHE A N 1
ATOM 1195 C CA . PHE A 1 159 ? 46.030 12.670 32.265 1.00 13.72 159 PHE A CA 1
ATOM 1196 C C . PHE A 1 159 ? 46.613 12.857 33.664 1.00 13.03 159 PHE A C 1
ATOM 1197 O O . PHE A 1 159 ? 47.002 11.885 34.282 1.00 13.87 159 PHE A O 1
ATOM 1205 N N . VAL A 1 160 ? 46.631 14.088 34.170 1.00 14.14 160 VAL A N 1
ATOM 1206 C CA . VAL A 1 160 ? 47.237 14.370 35.482 1.00 14.73 160 VAL A CA 1
ATOM 1207 C C . VAL A 1 160 ? 46.174 14.682 36.558 1.00 14.60 160 VAL A C 1
ATOM 1208 O O . VAL A 1 160 ? 45.379 15.592 36.406 1.00 14.77 160 VAL A O 1
ATOM 1212 N N . ALA A 1 161 ? 46.182 13.920 37.636 1.00 15.53 161 ALA A N 1
ATOM 1213 C CA . ALA A 1 161 ? 45.213 14.121 38.696 1.00 15.47 161 ALA A CA 1
ATOM 1214 C C . ALA A 1 161 ? 45.442 15.509 39.298 1.00 16.38 161 ALA A C 1
ATOM 1215 O O . ALA A 1 161 ? 46.564 16.023 39.317 1.00 15.75 161 ALA A O 1
ATOM 1217 N N . GLN A 1 162 ? 44.351 16.093 39.776 1.00 17.41 162 GLN A N 1
ATOM 1218 C CA . GLN A 1 162 ? 44.349 17.444 40.286 1.00 18.83 162 GLN A CA 1
ATOM 1219 C C . GLN A 1 162 ? 44.635 17.433 41.775 1.00 18.67 162 GLN A C 1
ATOM 1220 O O . GLN A 1 162 ? 44.839 18.482 42.381 1.00 20.49 162 GLN A O 1
ATOM 1226 N N . THR A 1 163 ? 44.675 16.236 42.345 1.00 19.00 163 THR A N 1
ATOM 1227 C CA . THR A 1 163 ? 45.048 16.005 43.728 1.00 19.21 163 THR A CA 1
ATOM 1228 C C . THR A 1 163 ? 45.746 14.645 43.775 1.00 17.54 163 THR A C 1
ATOM 1229 O O . THR A 1 163 ? 45.363 13.753 43.009 1.00 16.73 163 THR A O 1
ATOM 1233 N N . ASN A 1 164 ? 46.738 14.453 44.639 1.00 15.92 164 ASN A N 1
ATOM 1234 C CA . ASN A 1 164 ? 47.374 13.139 44.757 1.00 15.10 164 ASN A CA 1
ATOM 1235 C C . ASN A 1 164 ? 46.304 12.107 45.099 1.00 15.24 164 ASN A C 1
ATOM 1236 O O . ASN A 1 164 ? 45.584 12.241 46.095 1.00 16.18 164 ASN A O 1
ATOM 1241 N N . THR A 1 165 ? 46.180 11.090 44.257 1.00 14.33 165 THR A N 1
ATOM 1242 C CA . THR A 1 165 ? 45.142 10.087 44.399 1.00 14.97 165 THR A CA 1
ATOM 1243 C C . THR A 1 165 ? 45.769 8.790 44.844 1.00 15.46 165 THR A C 1
ATOM 1244 O O . THR A 1 165 ? 46.242 7.994 44.025 1.00 14.71 165 THR A O 1
ATOM 1248 N N . THR A 1 166 ? 45.849 8.601 46.158 1.00 15.45 166 THR A N 1
ATOM 1249 C CA . THR A 1 166 ? 46.534 7.474 46.743 1.00 15.16 166 THR A CA 1
ATOM 1250 C C . THR A 1 166 ? 45.754 6.139 46.808 1.00 14.31 166 THR A C 1
ATOM 1251 O O . THR A 1 166 ? 46.342 5.095 47.066 1.00 16.16 166 THR A O 1
ATOM 1255 N N . ASN A 1 167 ? 44.446 6.206 46.643 1.00 16.50 167 ASN A N 1
ATOM 1256 C CA . ASN A 1 167 ? 43.622 5.009 46.559 1.00 17.99 167 ASN A CA 1
ATOM 1257 C C . ASN A 1 167 ? 42.810 5.207 45.318 1.00 18.27 167 ASN A C 1
ATOM 1258 O O . ASN A 1 167 ? 41.974 6.113 45.233 1.00 18.80 167 ASN A O 1
ATOM 1263 N N . TYR A 1 168 ? 43.076 4.377 44.327 1.00 17.44 168 TYR A N 1
ATOM 1264 C CA . TYR A 1 168 ? 42.462 4.555 43.033 1.00 17.11 168 TYR A CA 1
ATOM 1265 C C . TYR A 1 168 ? 41.854 3.265 42.544 1.00 16.04 168 TYR A C 1
ATOM 1266 O O . TYR A 1 168 ? 42.417 2.177 42.711 1.00 16.45 168 TYR A O 1
ATOM 1275 N N . SER A 1 169 ? 40.674 3.408 41.980 1.00 17.21 169 SER A N 1
ATOM 1276 C CA . SER A 1 169 ? 40.032 2.298 41.302 1.00 17.54 169 SER A CA 1
ATOM 1277 C C . SER A 1 169 ? 39.529 2.836 39.978 1.00 16.95 169 SER A C 1
ATOM 1278 O O . SER A 1 169 ? 38.828 3.834 39.911 1.00 17.05 169 SER A O 1
ATOM 1281 N N . GLY A 1 170 ? 39.905 2.187 38.883 1.00 17.56 170 GLY A N 1
ATOM 1282 C CA . GLY A 1 170 ? 39.470 2.688 37.601 1.00 17.91 170 GLY A CA 1
ATOM 1283 C C . GLY A 1 170 ? 39.596 1.670 36.493 1.00 17.56 170 GLY A C 1
ATOM 1284 O O . GLY A 1 170 ? 39.876 0.495 36.722 1.00 18.12 170 GLY A O 1
ATOM 1285 N N . ASP A 1 171 ? 39.438 2.151 35.278 1.00 17.75 171 ASP A N 1
ATOM 1286 C CA . ASP A 1 171 ? 39.502 1.285 34.124 1.00 18.26 171 ASP A CA 1
ATOM 1287 C C . ASP A 1 171 ? 40.156 2.083 33.003 1.00 17.78 171 ASP A C 1
ATOM 1288 O O . ASP A 1 171 ? 39.619 3.073 32.533 1.00 16.38 171 ASP A O 1
ATOM 1293 N N . VAL A 1 172 ? 41.348 1.655 32.607 1.00 18.09 172 VAL A N 1
ATOM 1294 C CA . VAL A 1 172 ? 42.111 2.390 31.601 1.00 17.86 172 VAL A CA 1
ATOM 1295 C C . VAL A 1 172 ? 41.343 2.505 30.254 1.00 18.37 172 VAL A C 1
ATOM 1296 O O . VAL A 1 172 ? 41.564 3.427 29.489 1.00 17.22 172 VAL A O 1
ATOM 1300 N N . LYS A 1 173 ? 40.391 1.600 30.018 1.00 18.68 173 LYS A N 1
ATOM 1301 C CA . LYS A 1 173 ? 39.529 1.714 28.838 1.00 19.93 173 LYS A CA 1
ATOM 1302 C C . LYS A 1 173 ? 38.829 3.080 28.767 1.00 19.37 173 LYS A C 1
ATOM 1303 O O . LYS A 1 173 ? 38.648 3.662 27.699 1.00 19.72 173 LYS A O 1
ATOM 1309 N N . ASN A 1 174 ? 38.444 3.630 29.909 1.00 18.59 174 ASN A N 1
ATOM 1310 C CA . ASN A 1 174 ? 37.797 4.932 29.897 1.00 18.38 174 ASN A CA 1
ATOM 1311 C C . ASN A 1 174 ? 38.690 6.054 29.381 1.00 17.57 174 ASN A C 1
ATOM 1312 O O . ASN A 1 174 ? 38.224 7.004 28.783 1.00 18.13 174 ASN A O 1
ATOM 1317 N N . PHE A 1 175 ? 39.991 5.935 29.609 1.00 16.75 175 PHE A N 1
ATOM 1318 C CA . PHE A 1 175 ? 40.929 6.940 29.139 1.00 16.49 175 PHE A CA 1
ATOM 1319 C C . PHE A 1 175 ? 41.157 6.826 27.642 1.00 16.63 175 PHE A C 1
ATOM 1320 O O . PHE A 1 175 ? 41.147 7.828 26.940 1.00 16.60 175 PHE A O 1
ATOM 1328 N N . PHE A 1 176 ? 41.369 5.605 27.164 1.00 17.15 176 PHE A N 1
ATOM 1329 C CA . PHE A 1 176 ? 41.459 5.416 25.724 1.00 18.19 176 PHE A CA 1
ATOM 1330 C C . PHE A 1 176 ? 40.156 5.862 25.051 1.00 18.86 176 PHE A C 1
ATOM 1331 O O . PHE A 1 176 ? 40.197 6.487 24.009 1.00 19.04 176 PHE A O 1
ATOM 1339 N N . ASN A 1 177 ? 39.009 5.533 25.635 1.00 19.14 177 ASN A N 1
ATOM 1340 C CA . ASN A 1 177 ? 37.753 5.966 25.029 1.00 19.50 177 ASN A CA 1
ATOM 1341 C C . ASN A 1 177 ? 37.681 7.493 25.008 1.00 19.48 177 ASN A C 1
ATOM 1342 O O . ASN A 1 177 ? 37.208 8.099 24.038 1.00 19.22 177 ASN A O 1
ATOM 1347 N N . TYR A 1 178 ? 38.167 8.161 26.055 1.00 18.42 178 TYR A N 1
ATOM 1348 C CA . TYR A 1 178 ? 38.149 9.612 26.018 1.00 18.93 178 TYR A CA 1
ATOM 1349 C C . TYR A 1 178 ? 38.927 10.098 24.807 1.00 19.32 178 TYR A C 1
ATOM 1350 O O . TYR A 1 178 ? 38.476 10.989 24.108 1.00 19.50 178 TYR A O 1
ATOM 1359 N N . LEU A 1 179 ? 40.087 9.502 24.525 1.00 19.26 179 LEU A N 1
ATOM 1360 C CA . LEU A 1 179 ? 40.887 9.944 23.401 1.00 19.41 179 LEU A CA 1
ATOM 1361 C C . LEU A 1 179 ? 40.213 9.649 22.061 1.00 19.28 179 LEU A C 1
ATOM 1362 O O . LEU A 1 179 ? 40.205 10.493 21.137 1.00 18.26 179 LEU A O 1
ATOM 1367 N N . ARG A 1 180 ? 39.652 8.451 21.974 1.00 20.07 180 ARG A N 1
ATOM 1368 C CA . ARG A 1 180 ? 38.933 8.010 20.780 1.00 20.76 180 ARG A CA 1
ATOM 1369 C C . ARG A 1 180 ? 37.754 8.916 20.477 1.00 22.17 180 ARG A C 1
ATOM 1370 O O . ARG A 1 180 ? 37.516 9.270 19.329 1.00 21.94 180 ARG A O 1
ATOM 1378 N N . ASP A 1 181 ? 37.038 9.316 21.522 1.00 22.51 181 ASP A N 1
ATOM 1379 C CA . ASP A 1 181 ? 35.798 10.072 21.349 1.00 23.66 181 ASP A CA 1
ATOM 1380 C C . ASP A 1 181 ? 35.969 11.576 21.326 1.00 24.00 181 ASP A C 1
ATOM 1381 O O . ASP A 1 181 ? 35.006 12.290 21.052 1.00 25.35 181 ASP A O 1
ATOM 1386 N N . ASN A 1 182 ? 37.168 12.072 21.627 1.00 24.32 182 ASN A N 1
ATOM 1387 C CA . ASN A 1 182 ? 37.387 13.510 21.693 1.00 24.33 182 ASN A CA 1
ATOM 1388 C C . ASN A 1 182 ? 38.667 13.998 21.012 1.00 24.78 182 ASN A C 1
ATOM 1389 O O . ASN A 1 182 ? 38.808 15.190 20.785 1.00 25.02 182 ASN A O 1
ATOM 1394 N N . LYS A 1 183 ? 39.605 13.101 20.695 1.00 25.13 183 LYS A N 1
ATOM 1395 C CA . LYS A 1 183 ? 40.877 13.519 20.098 1.00 25.92 183 LYS A CA 1
ATOM 1396 C C . LYS A 1 183 ? 41.279 12.754 18.830 1.00 25.52 183 LYS A C 1
ATOM 1397 O O . LYS A 1 183 ? 42.440 12.773 18.440 1.00 25.49 183 LYS A O 1
ATOM 1403 N N . GLY A 1 184 ? 40.334 12.065 18.198 1.00 24.95 184 GLY A N 1
ATOM 1404 C CA . GLY A 1 184 ? 40.616 11.359 16.957 1.00 24.98 184 GLY A CA 1
ATOM 1405 C C . GLY A 1 184 ? 41.563 10.172 17.088 1.00 24.45 184 GLY A C 1
ATOM 1406 O O . GLY A 1 184 ? 42.109 9.689 16.099 1.00 24.99 184 GLY A O 1
ATOM 1407 N N . TYR A 1 185 ? 41.787 9.711 18.308 1.00 23.91 185 TYR A N 1
ATOM 1408 C CA . TYR A 1 185 ? 42.626 8.548 18.534 1.00 23.01 185 TYR A CA 1
ATOM 1409 C C . TYR A 1 185 ? 42.010 7.296 17.898 1.00 22.98 185 TYR A C 1
ATOM 1410 O O . TYR A 1 185 ? 40.840 6.954 18.140 1.00 22.59 185 TYR A O 1
ATOM 1419 N N . ASN A 1 186 ? 42.806 6.617 17.075 1.00 22.89 186 ASN A N 1
ATOM 1420 C CA . ASN A 1 186 ? 42.367 5.411 16.390 1.00 22.63 186 ASN A CA 1
ATOM 1421 C C . ASN A 1 186 ? 42.367 4.131 17.245 1.00 22.33 186 ASN A C 1
ATOM 1422 O O . ASN A 1 186 ? 43.208 3.233 17.062 1.00 22.16 186 ASN A O 1
ATOM 1427 N N . ALA A 1 187 ? 41.415 4.037 18.176 1.00 20.64 187 ALA A N 1
ATOM 1428 C CA . ALA A 1 187 ? 41.281 2.861 19.018 1.00 21.23 187 ALA A CA 1
ATOM 1429 C C . ALA A 1 187 ? 40.984 1.604 18.202 1.00 20.88 187 ALA A C 1
ATOM 1430 O O . ALA A 1 187 ? 41.194 0.494 18.676 1.00 20.87 187 ALA A O 1
ATOM 1432 N N . ALA A 1 188 ? 40.448 1.768 16.998 1.00 22.65 188 ALA A N 1
ATOM 1433 C CA . ALA A 1 188 ? 40.115 0.612 16.178 1.00 23.19 188 ALA A CA 1
ATOM 1434 C C . ALA A 1 188 ? 41.374 -0.053 15.627 1.00 23.04 188 ALA A C 1
ATOM 1435 O O . ALA A 1 188 ? 41.383 -1.268 15.392 1.00 24.14 188 ALA A O 1
ATOM 1437 N N . GLY A 1 189 ? 42.434 0.742 15.469 1.00 22.79 189 GLY A N 1
ATOM 1438 C CA . GLY A 1 189 ? 43.679 0.275 14.878 1.00 22.30 189 GLY A CA 1
ATOM 1439 C C . GLY A 1 189 ? 44.903 0.221 15.785 1.00 21.83 189 GLY A C 1
ATOM 1440 O O . GLY A 1 189 ? 45.935 -0.315 15.386 1.00 22.31 189 GLY A O 1
ATOM 1441 N N . GLN A 1 190 ? 44.799 0.736 17.007 1.00 20.28 190 GLN A N 1
ATOM 1442 C CA . GLN A 1 190 ? 45.950 0.746 17.916 1.00 18.83 190 GLN A CA 1
ATOM 1443 C C . GLN A 1 190 ? 45.913 -0.431 18.877 1.00 18.61 190 GLN A C 1
ATOM 1444 O O . GLN A 1 190 ? 44.879 -0.689 19.476 1.00 19.21 190 GLN A O 1
ATOM 1450 N N . TYR A 1 191 ? 47.047 -1.120 19.038 1.00 17.92 191 TYR A N 1
ATOM 1451 C CA . TYR A 1 191 ? 47.194 -2.260 19.931 1.00 18.43 191 TYR A CA 1
ATOM 1452 C C . TYR A 1 191 ? 47.903 -1.843 21.217 1.00 17.98 191 TYR A C 1
ATOM 1453 O O . TYR A 1 191 ? 48.867 -1.035 21.180 1.00 16.78 191 TYR A O 1
ATOM 1462 N N . VAL A 1 192 ? 47.444 -2.407 22.338 1.00 18.60 192 VAL A N 1
ATOM 1463 C CA . VAL A 1 192 ? 48.071 -2.112 23.643 1.00 18.12 192 VAL A CA 1
ATOM 1464 C C . VAL A 1 192 ? 49.314 -2.970 23.840 1.00 17.80 192 VAL A C 1
ATOM 1465 O O . VAL A 1 192 ? 49.224 -4.198 23.915 1.00 18.70 192 VAL A O 1
ATOM 1469 N N . LEU A 1 193 ? 50.470 -2.311 23.955 1.00 17.87 193 LEU A N 1
ATOM 1470 C CA . LEU A 1 193 ? 51.752 -2.989 24.034 1.00 17.31 193 LEU A CA 1
ATOM 1471 C C . LEU A 1 193 ? 52.270 -3.198 25.438 1.00 17.66 193 LEU A C 1
ATOM 1472 O O . LEU A 1 193 ? 53.095 -4.093 25.672 1.00 17.90 193 LEU A O 1
ATOM 1477 N N . SER A 1 194 ? 51.831 -2.332 26.352 1.00 17.53 194 SER A N 1
ATOM 1478 C CA . SER A 1 194 ? 52.276 -2.374 27.738 1.00 17.61 194 SER A CA 1
ATOM 1479 C C . SER A 1 194 ? 51.236 -1.785 28.664 1.00 16.36 194 SER A C 1
ATOM 1480 O O . SER A 1 194 ? 50.373 -1.048 28.240 1.00 16.67 194 SER A O 1
ATOM 1483 N N . TYR A 1 195 ? 51.341 -2.155 29.934 1.00 16.85 195 TYR A N 1
ATOM 1484 C CA . TYR A 1 195 ? 50.423 -1.716 30.970 1.00 16.84 195 TYR A CA 1
ATOM 1485 C C . TYR A 1 195 ? 51.216 -1.700 32.274 1.00 15.82 195 TYR A C 1
ATOM 1486 O O . TYR A 1 195 ? 51.374 -2.729 32.933 1.00 15.83 195 TYR A O 1
ATOM 1495 N N . GLN A 1 196 ? 51.702 -0.507 32.631 1.00 15.92 196 GLN A N 1
ATOM 1496 C CA . GLN A 1 196 ? 52.679 -0.334 33.714 1.00 14.95 196 GLN A CA 1
ATOM 1497 C C . GLN A 1 196 ? 52.219 0.733 34.705 1.00 14.12 196 GLN A C 1
ATOM 1498 O O . GLN A 1 196 ? 51.413 1.576 34.371 1.00 14.30 196 GLN A O 1
ATOM 1504 N N . PHE A 1 197 ? 52.815 0.663 35.897 1.00 13.36 197 PHE A N 1
ATOM 1505 C CA . PHE A 1 197 ? 52.530 1.612 36.981 1.00 12.40 197 PHE A CA 1
ATOM 1506 C C . PHE A 1 197 ? 53.775 1.801 37.808 1.00 11.04 197 PHE A C 1
ATOM 1507 O O . PHE A 1 197 ? 54.388 0.843 38.259 1.00 11.96 197 PHE A O 1
ATOM 1515 N N . GLY A 1 198 ? 54.158 3.059 38.057 1.00 11.75 198 GLY A N 1
ATOM 1516 C CA . GLY A 1 198 ? 55.309 3.281 38.876 1.00 12.26 198 GLY A CA 1
ATOM 1517 C C . GLY A 1 198 ? 55.570 4.748 39.090 1.00 11.32 198 GLY A C 1
ATOM 1518 O O . GLY A 1 198 ? 54.638 5.543 39.109 1.00 12.46 198 GLY A O 1
ATOM 1519 N N . THR A 1 199 ? 56.851 5.076 39.239 1.00 11.02 199 THR A N 1
ATOM 1520 C CA . THR A 1 199 ? 57.230 6.446 39.515 1.00 11.79 199 THR A CA 1
ATOM 1521 C C . THR A 1 199 ? 58.393 6.895 38.652 1.00 11.51 199 THR A C 1
ATOM 1522 O O . THR A 1 199 ? 59.364 6.164 38.472 1.00 12.20 199 THR A O 1
ATOM 1526 N N . GLU A 1 200 ? 58.301 8.121 38.177 1.00 12.11 200 GLU A N 1
ATOM 1527 C CA . GLU A 1 200 ? 59.406 8.771 37.497 1.00 11.77 200 GLU A CA 1
ATOM 1528 C C . GLU A 1 200 ? 59.990 9.825 38.415 1.00 12.38 200 GLU A C 1
ATOM 1529 O O . GLU A 1 200 ? 59.317 10.852 38.618 1.00 13.12 200 GLU A O 1
ATOM 1535 N N . PRO A 1 201 ? 61.150 9.561 39.019 1.00 12.85 201 PRO A N 1
ATOM 1536 C CA . PRO A 1 201 ? 61.812 10.546 39.877 1.00 12.68 201 PRO A CA 1
ATOM 1537 C C . PRO A 1 201 ? 62.802 11.413 39.107 1.00 13.22 201 PRO A C 1
ATOM 1538 O O . PRO A 1 201 ? 63.363 11.005 38.061 1.00 13.37 201 PRO A O 1
ATOM 1542 N N . PHE A 1 202 ? 62.985 12.618 39.603 1.00 12.58 202 PHE A N 1
ATOM 1543 C CA . PHE A 1 202 ? 63.928 13.589 39.043 1.00 12.92 202 PHE A CA 1
ATOM 1544 C C . PHE A 1 202 ? 65.063 13.843 40.049 1.00 13.22 202 PHE A C 1
ATOM 1545 O O . PHE A 1 202 ? 66.226 13.513 39.805 1.00 14.28 202 PHE A O 1
ATOM 1553 N N . THR A 1 203 ? 64.727 14.399 41.207 1.00 13.12 203 THR A N 1
ATOM 1554 C CA . THR A 1 203 ? 65.688 14.620 42.279 1.00 13.81 203 THR A CA 1
ATOM 1555 C C . THR A 1 203 ? 65.021 14.482 43.647 1.00 13.65 203 THR A C 1
ATOM 1556 O O . THR A 1 203 ? 63.781 14.539 43.753 1.00 13.48 203 THR A O 1
ATOM 1560 N N . GLY A 1 204 ? 65.843 14.302 44.679 1.00 13.85 204 GLY A N 1
ATOM 1561 C CA . GLY A 1 204 ? 65.359 14.202 46.039 1.00 14.35 204 GLY A CA 1
ATOM 1562 C C . GLY A 1 204 ? 65.661 12.836 46.627 1.00 14.18 204 GLY A C 1
ATOM 1563 O O . GLY A 1 204 ? 66.535 12.124 46.115 1.00 14.85 204 GLY A O 1
ATOM 1564 N N . SER A 1 205 ? 64.953 12.505 47.702 1.00 15.05 205 SER A N 1
ATOM 1565 C CA . SER A 1 205 ? 65.046 11.180 48.335 1.00 16.13 205 SER A CA 1
ATOM 1566 C C . SER A 1 205 ? 63.613 10.705 48.455 1.00 16.02 205 SER A C 1
ATOM 1567 O O . SER A 1 205 ? 62.774 11.424 48.949 1.00 17.60 205 SER A O 1
ATOM 1570 N N . GLY A 1 206 ? 63.299 9.503 47.990 1.00 15.56 206 GLY A N 1
ATOM 1571 C CA . GLY A 1 206 ? 61.920 9.087 48.057 1.00 15.80 206 GLY A CA 1
ATOM 1572 C C . GLY A 1 206 ? 61.698 7.605 48.232 1.00 15.53 206 GLY A C 1
ATOM 1573 O O . GLY A 1 206 ? 62.528 6.790 47.880 1.00 15.28 206 GLY A O 1
ATOM 1574 N N . THR A 1 207 ? 60.568 7.288 48.847 1.00 14.97 207 THR A N 1
ATOM 1575 C CA . THR A 1 207 ? 60.092 5.922 48.908 1.00 15.68 207 THR A CA 1
ATOM 1576 C C . THR A 1 207 ? 58.647 5.913 48.426 1.00 15.04 207 THR A C 1
ATOM 1577 O O . THR A 1 207 ? 57.778 6.536 49.051 1.00 15.94 207 THR A O 1
ATOM 1581 N N . LEU A 1 208 ? 58.361 5.199 47.332 1.00 15.30 208 LEU A N 1
ATOM 1582 C CA . LEU A 1 208 ? 56.985 5.006 46.892 1.00 14.55 208 LEU A CA 1
ATOM 1583 C C . LEU A 1 208 ? 56.577 3.631 47.402 1.00 15.24 208 LEU A C 1
ATOM 1584 O O . LEU A 1 208 ? 57.152 2.610 46.990 1.00 15.74 208 LEU A O 1
ATOM 1589 N N . ASN A 1 209 ? 55.623 3.604 48.323 1.00 14.58 209 ASN A N 1
ATOM 1590 C CA . ASN A 1 209 ? 55.113 2.339 48.797 1.00 16.24 209 ASN A CA 1
ATOM 1591 C C . ASN A 1 209 ? 53.853 2.013 48.028 1.00 15.88 209 ASN A C 1
ATOM 1592 O O . ASN A 1 209 ? 52.889 2.758 48.080 1.00 17.29 209 ASN A O 1
ATOM 1597 N N . VAL A 1 210 ? 53.887 0.909 47.285 1.00 15.37 210 VAL A N 1
ATOM 1598 C CA . VAL A 1 210 ? 52.738 0.439 46.537 1.00 15.79 210 VAL A CA 1
ATOM 1599 C C . VAL A 1 210 ? 52.160 -0.738 47.343 1.00 16.04 210 VAL A C 1
ATOM 1600 O O . VAL A 1 210 ? 52.612 -1.888 47.218 1.00 16.79 210 VAL A O 1
ATOM 1604 N N . ALA A 1 211 ? 51.182 -0.432 48.194 1.00 16.84 211 ALA A N 1
ATOM 1605 C CA . ALA A 1 211 ? 50.576 -1.449 49.053 1.00 18.00 211 ALA A CA 1
ATOM 1606 C C . ALA A 1 211 ? 49.874 -2.499 48.242 1.00 18.83 211 ALA A C 1
ATOM 1607 O O . ALA A 1 211 ? 49.864 -3.676 48.627 1.00 19.88 211 ALA A O 1
ATOM 1609 N N . SER A 1 212 ? 49.273 -2.072 47.142 1.00 19.23 212 SER A N 1
ATOM 1610 C CA . SER A 1 212 ? 48.635 -2.981 46.213 1.00 19.62 212 SER A CA 1
ATOM 1611 C C . SER A 1 212 ? 48.479 -2.325 44.845 1.00 18.49 212 SER A C 1
ATOM 1612 O O . SER A 1 212 ? 48.163 -1.120 44.731 1.00 17.90 212 SER A O 1
ATOM 1615 N N . TRP A 1 213 ? 48.761 -3.103 43.806 1.00 18.67 213 TRP A N 1
ATOM 1616 C CA . TRP A 1 213 ? 48.491 -2.710 42.430 1.00 17.82 213 TRP A CA 1
ATOM 1617 C C . TRP A 1 213 ? 47.937 -3.923 41.673 1.00 17.96 213 TRP A C 1
ATOM 1618 O O . TRP A 1 213 ? 48.556 -4.992 41.655 1.00 19.63 213 TRP A O 1
ATOM 1629 N N . THR A 1 214 ? 46.763 -3.751 41.088 1.00 17.69 214 THR A N 1
ATOM 1630 C CA . THR A 1 214 ? 46.184 -4.805 40.248 1.00 18.52 214 THR A CA 1
ATOM 1631 C C . THR A 1 214 ? 45.844 -4.209 38.898 1.00 19.05 214 THR A C 1
ATOM 1632 O O . THR A 1 214 ? 45.509 -3.023 38.773 1.00 18.94 214 THR A O 1
ATOM 1636 N N . ALA A 1 215 ? 45.956 -5.034 37.864 1.00 19.72 215 ALA A N 1
ATOM 1637 C CA . ALA A 1 215 ? 45.566 -4.621 36.531 1.00 19.57 215 ALA A CA 1
ATOM 1638 C C . ALA A 1 215 ? 45.366 -5.883 35.719 1.00 20.70 215 ALA A C 1
ATOM 1639 O O . ALA A 1 215 ? 45.988 -6.897 35.972 1.00 20.40 215 ALA A O 1
ATOM 1641 N N . SER A 1 216 ? 44.458 -5.803 34.777 1.00 20.87 216 SER A N 1
ATOM 1642 C CA . SER A 1 216 ? 44.247 -6.890 33.843 1.00 22.44 216 SER A CA 1
ATOM 1643 C C . SER A 1 216 ? 43.619 -6.318 32.588 1.00 23.22 216 SER A C 1
ATOM 1644 O O . SER A 1 216 ? 43.132 -5.183 32.562 1.00 22.98 216 SER A O 1
ATOM 1647 N N . ILE A 1 217 ? 43.619 -7.134 31.542 1.00 24.38 217 ILE A N 1
ATOM 1648 C CA . ILE A 1 217 ? 43.033 -6.749 30.276 1.00 25.43 217 ILE A CA 1
ATOM 1649 C C . ILE A 1 217 ? 41.995 -7.815 29.934 1.00 26.47 217 ILE A C 1
ATOM 1650 O O . ILE A 1 217 ? 42.308 -9.003 29.960 1.00 27.03 217 ILE A O 1
ATOM 1655 N N . ASN A 1 218 ? 40.767 -7.388 29.660 1.00 27.97 218 ASN A N 1
ATOM 1656 C CA . ASN A 1 218 ? 39.678 -8.326 29.362 1.00 29.46 218 ASN A CA 1
ATOM 1657 C C . ASN A 1 218 ? 38.938 -7.975 28.084 1.00 29.41 218 ASN A C 1
ATOM 1658 O O . ASN A 1 218 ? 38.681 -8.855 27.256 1.00 31.11 218 ASN A O 1
ATOM 1672 N N . THR B 1 2 ? 70.396 -10.427 12.911 1.00 17.20 2 THR B N 1
ATOM 1673 C CA . THR B 1 2 ? 69.860 -9.137 13.322 1.00 17.14 2 THR B CA 1
ATOM 1674 C C . THR B 1 2 ? 68.755 -9.213 14.366 1.00 17.37 2 THR B C 1
ATOM 1675 O O . THR B 1 2 ? 67.927 -10.105 14.349 1.00 17.15 2 THR B O 1
ATOM 1679 N N . SER B 1 3 ? 68.725 -8.241 15.263 1.00 15.81 3 SER B N 1
ATOM 1680 C CA . SER B 1 3 ? 67.586 -8.046 16.143 1.00 15.87 3 SER B CA 1
ATOM 1681 C C . SER B 1 3 ? 67.467 -6.575 16.510 1.00 14.63 3 SER B C 1
ATOM 1682 O O . SER B 1 3 ? 68.485 -5.861 16.637 1.00 14.47 3 SER B O 1
ATOM 1685 N N . CYS B 1 4 ? 66.226 -6.161 16.714 1.00 15.11 4 CYS B N 1
ATOM 1686 C CA . CYS B 1 4 ? 65.931 -4.818 17.188 1.00 14.63 4 CYS B CA 1
ATOM 1687 C C . CYS B 1 4 ? 65.316 -4.796 18.576 1.00 14.47 4 CYS B C 1
ATOM 1688 O O . CYS B 1 4 ? 64.879 -3.740 19.050 1.00 14.40 4 CYS B O 1
ATOM 1691 N N . ASP B 1 5 ? 65.237 -5.962 19.229 1.00 14.09 5 ASP B N 1
ATOM 1692 C CA . ASP B 1 5 ? 64.716 -6.051 20.584 1.00 15.60 5 ASP B CA 1
ATOM 1693 C C . ASP B 1 5 ? 65.640 -5.327 21.580 1.00 15.06 5 ASP B C 1
ATOM 1694 O O . ASP B 1 5 ? 66.861 -5.330 21.437 1.00 13.45 5 ASP B O 1
ATOM 1699 N N . GLN B 1 6 ? 65.033 -4.786 22.624 1.00 15.47 6 GLN B N 1
ATOM 1700 C CA . GLN B 1 6 ? 65.758 -3.928 23.537 1.00 15.00 6 GLN B CA 1
ATOM 1701 C C . GLN B 1 6 ? 66.995 -4.569 24.133 1.00 14.52 6 GLN B C 1
ATOM 1702 O O . GLN B 1 6 ? 68.011 -3.895 24.308 1.00 14.34 6 GLN B O 1
ATOM 1708 N N . TRP B 1 7 ? 66.890 -5.847 24.498 1.00 13.92 7 TRP B N 1
ATOM 1709 C CA . TRP B 1 7 ? 67.968 -6.507 25.206 1.00 13.67 7 TRP B CA 1
ATOM 1710 C C . TRP B 1 7 ? 68.563 -7.699 24.469 1.00 13.99 7 TRP B C 1
ATOM 1711 O O . TRP B 1 7 ? 69.189 -8.581 25.080 1.00 14.03 7 TRP B O 1
ATOM 1722 N N . ALA B 1 8 ? 68.435 -7.708 23.143 1.00 14.75 8 ALA B N 1
ATOM 1723 C CA . ALA B 1 8 ? 68.974 -8.802 22.354 1.00 14.95 8 ALA B CA 1
ATOM 1724 C C . ALA B 1 8 ? 70.475 -8.909 22.506 1.00 15.51 8 ALA B C 1
ATOM 1725 O O . ALA B 1 8 ? 71.164 -7.871 22.571 1.00 15.36 8 ALA B O 1
ATOM 1727 N N . THR B 1 9 ? 70.984 -10.141 22.537 1.00 15.88 9 THR B N 1
ATOM 1728 C CA . THR B 1 9 ? 72.422 -10.386 22.556 1.00 15.64 9 THR B CA 1
ATOM 1729 C C . THR B 1 9 ? 72.749 -11.574 21.671 1.00 15.86 9 THR B C 1
ATOM 1730 O O . THR B 1 9 ? 71.952 -12.504 21.561 1.00 17.07 9 THR B O 1
ATOM 1734 N N . PHE B 1 10 ? 73.941 -11.519 21.090 1.00 16.25 10 PHE B N 1
ATOM 1735 C CA . PHE B 1 10 ? 74.466 -12.570 20.224 1.00 16.38 10 PHE B CA 1
ATOM 1736 C C . PHE B 1 10 ? 75.887 -12.866 20.690 1.00 16.89 10 PHE B C 1
ATOM 1737 O O . PHE B 1 10 ? 76.715 -11.952 20.811 1.00 17.38 10 PHE B O 1
ATOM 1745 N N . THR B 1 11 ? 76.175 -14.131 20.986 1.00 18.31 11 THR B N 1
ATOM 1746 C CA . THR B 1 11 ? 77.466 -14.515 21.529 1.00 18.75 11 THR B CA 1
ATOM 1747 C C . THR B 1 11 ? 78.129 -15.601 20.703 1.00 19.41 11 THR B C 1
ATOM 1748 O O . THR B 1 11 ? 77.452 -16.473 20.152 1.00 20.25 11 THR B O 1
ATOM 1752 N N . GLY B 1 12 ? 79.448 -15.538 20.633 1.00 19.12 12 GLY B N 1
ATOM 1753 C CA . GLY B 1 12 ? 80.241 -16.547 19.943 1.00 19.34 12 GLY B CA 1
ATOM 1754 C C . GLY B 1 12 ? 81.720 -16.289 20.136 1.00 19.93 12 GLY B C 1
ATOM 1755 O O . GLY B 1 12 ? 82.178 -15.152 20.115 1.00 19.20 12 GLY B O 1
ATOM 1756 N N . ASN B 1 13 ? 82.487 -17.349 20.359 1.00 20.76 13 ASN B N 1
ATOM 1757 C CA . ASN B 1 13 ? 83.938 -17.237 20.433 1.00 21.11 13 ASN B CA 1
ATOM 1758 C C . ASN B 1 13 ? 84.552 -16.233 21.430 1.00 20.91 13 ASN B C 1
ATOM 1759 O O . ASN B 1 13 ? 85.651 -15.727 21.191 1.00 23.06 13 ASN B O 1
ATOM 1764 N N . GLY B 1 14 ? 83.863 -15.973 22.537 1.00 20.68 14 GLY B N 1
ATOM 1765 C CA . GLY B 1 14 ? 84.383 -15.082 23.556 1.00 20.42 14 GLY B CA 1
ATOM 1766 C C . GLY B 1 14 ? 84.040 -13.626 23.281 1.00 19.45 14 GLY B C 1
ATOM 1767 O O . GLY B 1 14 ? 84.572 -12.739 23.950 1.00 21.32 14 GLY B O 1
ATOM 1768 N N . TYR B 1 15 ? 83.157 -13.398 22.307 1.00 18.28 15 TYR B N 1
ATOM 1769 C CA . TYR B 1 15 ? 82.665 -12.041 21.979 1.00 16.61 15 TYR B CA 1
ATOM 1770 C C . TYR B 1 15 ? 81.143 -12.025 22.045 1.00 16.22 15 TYR B C 1
ATOM 1771 O O . TYR B 1 15 ? 80.478 -13.007 21.749 1.00 16.00 15 TYR B O 1
ATOM 1780 N N . THR B 1 16 ? 80.571 -10.885 22.443 1.00 14.14 16 THR B N 1
ATOM 1781 C CA . THR B 1 16 ? 79.125 -10.729 22.522 1.00 14.21 16 THR B CA 1
ATOM 1782 C C . THR B 1 16 ? 78.755 -9.387 21.899 1.00 14.15 16 THR B C 1
ATOM 1783 O O . THR B 1 16 ? 79.381 -8.378 22.198 1.00 13.23 16 THR B O 1
ATOM 1787 N N . VAL B 1 17 ? 77.749 -9.406 21.035 1.00 13.34 17 VAL B N 1
ATOM 1788 C CA . VAL B 1 17 ? 77.200 -8.168 20.445 1.00 13.32 17 VAL B CA 1
ATOM 1789 C C . VAL B 1 17 ? 75.799 -7.972 21.019 1.00 13.22 17 VAL B C 1
ATOM 1790 O O . VAL B 1 17 ? 74.983 -8.886 21.009 1.00 13.41 17 VAL B O 1
ATOM 1794 N N . SER B 1 18 ? 75.534 -6.788 21.570 1.00 11.97 18 SER B N 1
ATOM 1795 C CA . SER B 1 18 ? 74.292 -6.519 22.284 1.00 12.48 18 SER B CA 1
ATOM 1796 C C . SER B 1 18 ? 73.585 -5.263 21.755 1.00 11.87 18 SER B C 1
ATOM 1797 O O . SER B 1 18 ? 74.254 -4.262 21.467 1.00 13.37 18 SER B O 1
ATOM 1800 N N . ASN B 1 19 ? 72.258 -5.300 21.663 1.00 12.30 19 ASN B N 1
ATOM 1801 C CA . ASN B 1 19 ? 71.488 -4.141 21.256 1.00 11.95 19 ASN B CA 1
ATOM 1802 C C . ASN B 1 19 ? 71.507 -3.146 22.429 1.00 11.19 19 ASN B C 1
ATOM 1803 O O . ASN B 1 19 ? 71.778 -1.964 22.226 1.00 11.22 19 ASN B O 1
ATOM 1808 N N . ASN B 1 20 ? 71.177 -3.607 23.650 1.00 11.35 20 ASN B N 1
ATOM 1809 C CA . ASN B 1 20 ? 71.412 -2.810 24.851 1.00 10.89 20 ASN B CA 1
ATOM 1810 C C . ASN B 1 20 ? 70.768 -1.406 24.758 1.00 10.79 20 ASN B C 1
ATOM 1811 O O . ASN B 1 20 ? 71.423 -0.394 25.031 1.00 10.07 20 ASN B O 1
ATOM 1816 N N . LEU B 1 21 ? 69.498 -1.349 24.394 1.00 10.59 21 LEU B N 1
ATOM 1817 C CA . LEU B 1 21 ? 68.786 -0.075 24.232 1.00 11.25 21 LEU B CA 1
ATOM 1818 C C . LEU B 1 21 ? 68.265 0.428 25.574 1.00 11.73 21 LEU B C 1
ATOM 1819 O O . LEU B 1 21 ? 67.076 0.622 25.771 1.00 12.22 21 LEU B O 1
ATOM 1824 N N . TRP B 1 22 ? 69.201 0.676 26.477 1.00 11.43 22 TRP B N 1
ATOM 1825 C CA . TRP B 1 22 ? 68.822 1.009 27.832 1.00 12.01 22 TRP B CA 1
ATOM 1826 C C . TRP B 1 22 ? 68.173 2.378 28.005 1.00 12.34 22 TRP B C 1
ATOM 1827 O O . TRP B 1 22 ? 67.515 2.651 29.024 1.00 12.47 22 TRP B O 1
ATOM 1838 N N . GLY B 1 23 ? 68.338 3.259 27.025 1.00 11.86 23 GLY B N 1
ATOM 1839 C CA . GLY B 1 23 ? 67.752 4.591 27.078 1.00 11.52 23 GLY B CA 1
ATOM 1840 C C . GLY B 1 23 ? 66.559 4.778 26.163 1.00 12.16 23 GLY B C 1
ATOM 1841 O O . GLY B 1 23 ? 66.175 5.906 25.882 1.00 13.02 23 GLY B O 1
ATOM 1842 N N . ALA B 1 24 ? 65.961 3.683 25.706 1.00 13.08 24 ALA B N 1
ATOM 1843 C CA . ALA B 1 24 ? 64.839 3.781 24.794 1.00 14.18 24 ALA B CA 1
ATOM 1844 C C . ALA B 1 24 ? 63.710 4.668 25.342 1.00 14.21 24 ALA B C 1
ATOM 1845 O O . ALA B 1 24 ? 63.058 5.387 24.579 1.00 14.62 24 ALA B O 1
ATOM 1847 N N . SER B 1 25 ? 63.502 4.659 26.662 1.00 15.01 25 SER B N 1
ATOM 1848 C CA . SER B 1 25 ? 62.443 5.451 27.296 1.00 15.04 25 SER B CA 1
ATOM 1849 C C . SER B 1 25 ? 62.724 6.966 27.289 1.00 16.29 25 SER B C 1
ATOM 1850 O O . SER B 1 25 ? 61.873 7.766 27.656 1.00 16.14 25 SER B O 1
ATOM 1853 N N . ALA B 1 26 ? 63.902 7.363 26.801 1.00 16.10 26 ALA B N 1
ATOM 1854 C CA . ALA B 1 26 ? 64.298 8.771 26.752 1.00 16.43 26 ALA B CA 1
ATOM 1855 C C . ALA B 1 26 ? 63.766 9.500 25.504 1.00 16.99 26 ALA B C 1
ATOM 1856 O O . ALA B 1 26 ? 63.816 10.729 25.417 1.00 19.07 26 ALA B O 1
ATOM 1858 N N . GLY B 1 27 ? 63.237 8.743 24.551 1.00 16.14 27 GLY B N 1
ATOM 1859 C CA . GLY B 1 27 ? 62.754 9.300 23.297 1.00 16.75 27 GLY B CA 1
ATOM 1860 C C . GLY B 1 27 ? 61.887 8.307 22.548 1.00 16.68 27 GLY B C 1
ATOM 1861 O O . GLY B 1 27 ? 61.215 7.480 23.152 1.00 18.04 27 GLY B O 1
ATOM 1862 N N . SER B 1 28 ? 61.924 8.383 21.227 1.00 15.81 28 SER B N 1
ATOM 1863 C CA . SER B 1 28 ? 61.213 7.410 20.421 1.00 16.74 28 SER B CA 1
ATOM 1864 C C . SER B 1 28 ? 62.013 7.090 19.169 1.00 16.23 28 SER B C 1
ATOM 1865 O O . SER B 1 28 ? 62.754 7.906 18.619 1.00 15.99 28 SER B O 1
ATOM 1868 N N . GLY B 1 29 ? 61.868 5.854 18.726 1.00 16.03 29 GLY B N 1
ATOM 1869 C CA . GLY B 1 29 ? 62.612 5.376 17.588 1.00 15.36 29 GLY B CA 1
ATOM 1870 C C . GLY B 1 29 ? 62.983 3.913 17.786 1.00 15.37 29 GLY B C 1
ATOM 1871 O O . GLY B 1 29 ? 62.271 3.191 18.486 1.00 16.92 29 GLY B O 1
ATOM 1872 N N . PHE B 1 30 ? 64.106 3.505 17.217 1.00 14.07 30 PHE B N 1
ATOM 1873 C CA . PHE B 1 30 ? 64.539 2.121 17.294 1.00 13.33 30 PHE B CA 1
ATOM 1874 C C . PHE B 1 30 ? 66.053 2.010 17.174 1.00 12.59 30 PHE B C 1
ATOM 1875 O O . PHE B 1 30 ? 66.756 2.917 16.687 1.00 12.20 30 PHE B O 1
ATOM 1883 N N . GLY B 1 31 ? 66.548 0.852 17.611 1.00 12.43 31 GLY B N 1
ATOM 1884 C CA . GLY B 1 31 ? 67.899 0.459 17.331 1.00 12.42 31 GLY B CA 1
ATOM 1885 C C . GLY B 1 31 ? 67.950 -1.018 16.994 1.00 11.82 31 GLY B C 1
ATOM 1886 O O . GLY B 1 31 ? 67.200 -1.806 17.592 1.00 13.00 31 GLY B O 1
ATOM 1887 N N . CYS B 1 32 ? 68.803 -1.375 16.045 1.00 12.58 32 CYS B N 1
ATOM 1888 C CA . CYS B 1 32 ? 68.975 -2.776 15.628 1.00 13.25 32 CYS B CA 1
ATOM 1889 C C . CYS B 1 32 ? 70.456 -3.059 15.535 1.00 12.54 32 CYS B C 1
ATOM 1890 O O . CYS B 1 32 ? 71.240 -2.211 15.148 1.00 12.74 32 CYS B O 1
ATOM 1893 N N . VAL B 1 33 ? 70.854 -4.289 15.851 1.00 12.27 33 VAL B N 1
ATOM 1894 C CA . VAL B 1 33 ? 72.248 -4.718 15.626 1.00 12.55 33 VAL B CA 1
ATOM 1895 C C . VAL B 1 33 ? 72.292 -5.946 14.742 1.00 12.86 33 VAL B C 1
ATOM 1896 O O . VAL B 1 33 ? 71.393 -6.781 14.814 1.00 12.99 33 VAL B O 1
ATOM 1900 N N . THR B 1 34 ? 73.371 -6.033 13.965 1.00 12.58 34 THR B N 1
ATOM 1901 C CA . THR B 1 34 ? 73.599 -7.122 13.022 1.00 14.39 34 THR B CA 1
ATOM 1902 C C . THR B 1 34 ? 75.016 -7.639 13.218 1.00 14.21 34 THR B C 1
ATOM 1903 O O . THR B 1 34 ? 75.990 -6.910 13.137 1.00 14.19 34 THR B O 1
ATOM 1907 N N . VAL B 1 35 ? 75.127 -8.942 13.469 1.00 15.25 35 VAL B N 1
ATOM 1908 C CA . VAL B 1 35 ? 76.439 -9.548 13.583 1.00 15.60 35 VAL B CA 1
ATOM 1909 C C . VAL B 1 35 ? 76.815 -10.083 12.220 1.00 16.69 35 VAL B C 1
ATOM 1910 O O . VAL B 1 35 ? 75.993 -10.787 11.579 1.00 18.28 35 VAL B O 1
ATOM 1914 N N . VAL B 1 36 ? 78.009 -9.726 11.765 1.00 16.59 36 VAL B N 1
ATOM 1915 C CA . VAL B 1 36 ? 78.518 -10.254 10.494 1.00 17.58 36 VAL B CA 1
ATOM 1916 C C . VAL B 1 36 ? 79.402 -11.458 10.817 1.00 18.09 36 VAL B C 1
ATOM 1917 O O . VAL B 1 36 ? 79.261 -12.532 10.208 1.00 17.88 36 VAL B O 1
ATOM 1921 N N . SER B 1 37 ? 80.313 -11.299 11.765 1.00 17.76 37 SER B N 1
ATOM 1922 C CA . SER B 1 37 ? 81.162 -12.409 12.184 1.00 18.58 37 SER B CA 1
ATOM 1923 C C . SER B 1 37 ? 81.788 -12.171 13.554 1.00 18.71 37 SER B C 1
ATOM 1924 O O . SER B 1 37 ? 82.113 -11.030 13.920 1.00 17.44 37 SER B O 1
ATOM 1927 N N . LEU B 1 38 ? 81.976 -13.252 14.303 1.00 18.59 38 LEU B N 1
ATOM 1928 C CA . LEU B 1 38 ? 82.636 -13.182 15.606 1.00 18.98 38 LEU B CA 1
ATOM 1929 C C . LEU B 1 38 ? 83.951 -13.970 15.619 1.00 20.19 38 LEU B C 1
ATOM 1930 O O . LEU B 1 38 ? 84.513 -14.292 16.669 1.00 21.56 38 LEU B O 1
ATOM 1935 N N . SER B 1 39 ? 84.468 -14.268 14.441 1.00 21.58 39 SER B N 1
ATOM 1936 C CA . SER B 1 39 ? 85.727 -14.994 14.384 1.00 22.38 39 SER B CA 1
ATOM 1937 C C . SER B 1 39 ? 86.894 -14.057 14.233 1.00 22.60 39 SER B C 1
ATOM 1938 O O . SER B 1 39 ? 86.969 -13.272 13.284 1.00 24.33 39 SER B O 1
ATOM 1941 N N . GLY B 1 40 ? 87.827 -14.151 15.163 1.00 22.31 40 GLY B N 1
ATOM 1942 C CA . GLY B 1 40 ? 89.022 -13.341 15.122 1.00 22.66 40 GLY B CA 1
ATOM 1943 C C . GLY B 1 40 ? 88.761 -11.916 15.548 1.00 22.52 40 GLY B C 1
ATOM 1944 O O . GLY B 1 40 ? 89.569 -11.023 15.278 1.00 25.00 40 GLY B O 1
ATOM 1945 N N . GLY B 1 41 ? 87.646 -11.722 16.235 1.00 21.95 41 GLY B N 1
ATOM 1946 C CA . GLY B 1 41 ? 87.185 -10.401 16.631 1.00 21.74 41 GLY B CA 1
ATOM 1947 C C . GLY B 1 41 ? 85.723 -10.254 16.242 1.00 20.54 41 GLY B C 1
ATOM 1948 O O . GLY B 1 41 ? 85.106 -11.206 15.769 1.00 22.64 41 GLY B O 1
ATOM 1949 N N . ALA B 1 42 ? 85.160 -9.063 16.451 1.00 18.46 42 ALA B N 1
ATOM 1950 C CA . ALA B 1 42 ? 83.760 -8.794 16.127 1.00 16.97 42 ALA B CA 1
ATOM 1951 C C . ALA B 1 42 ? 83.615 -7.848 14.935 1.00 16.06 42 ALA B C 1
ATOM 1952 O O . ALA B 1 42 ? 84.225 -6.773 14.925 1.00 16.17 42 ALA B O 1
ATOM 1954 N N . SER B 1 43 ? 82.832 -8.282 13.955 1.00 15.48 43 SER B N 1
ATOM 1955 C CA . SER B 1 43 ? 82.497 -7.476 12.785 1.00 15.12 43 SER B CA 1
ATOM 1956 C C . SER B 1 43 ? 80.977 -7.404 12.838 1.00 13.73 43 SER B C 1
ATOM 1957 O O . SER B 1 43 ? 80.300 -8.418 12.854 1.00 14.02 43 SER B O 1
ATOM 1960 N N . TRP B 1 44 ? 80.420 -6.193 12.927 1.00 12.92 44 TRP B N 1
ATOM 1961 C CA . TRP B 1 44 ? 79.000 -6.047 13.150 1.00 11.96 44 TRP B CA 1
ATOM 1962 C C . TRP B 1 44 ? 78.603 -4.601 12.824 1.00 11.78 44 TRP B C 1
ATOM 1963 O O . TRP B 1 44 ? 79.455 -3.777 12.626 1.00 12.25 44 TRP B O 1
ATOM 1974 N N . HIS B 1 45 ? 77.318 -4.306 12.833 1.00 12.05 45 HIS B N 1
ATOM 1975 C CA . HIS B 1 45 ? 76.905 -2.916 12.661 1.00 12.45 45 HIS B CA 1
ATOM 1976 C C . HIS B 1 45 ? 75.677 -2.607 13.509 1.00 12.29 45 HIS B C 1
ATOM 1977 O O . HIS B 1 45 ? 74.858 -3.472 13.793 1.00 13.35 45 HIS B O 1
ATOM 1984 N N . ALA B 1 46 ? 75.567 -1.325 13.889 1.00 12.60 46 ALA B N 1
ATOM 1985 C CA . ALA B 1 46 ? 74.450 -0.810 14.655 1.00 12.90 46 ALA B CA 1
ATOM 1986 C C . ALA B 1 46 ? 73.690 0.151 13.766 1.00 13.33 46 ALA B C 1
ATOM 1987 O O . ALA B 1 46 ? 74.298 1.012 13.132 1.00 13.86 46 ALA B O 1
ATOM 1989 N N . ASP B 1 47 ? 72.370 0.018 13.757 1.00 13.56 47 ASP B N 1
ATOM 1990 C CA . ASP B 1 47 ? 71.508 0.850 12.908 1.00 14.06 47 ASP B CA 1
ATOM 1991 C C . ASP B 1 47 ? 70.416 1.401 13.793 1.00 13.72 47 ASP B C 1
ATOM 1992 O O . ASP B 1 47 ? 69.918 0.705 14.684 1.00 15.41 47 ASP B O 1
ATOM 1997 N N . TRP B 1 48 ? 70.105 2.682 13.640 1.00 11.72 48 TRP B N 1
ATOM 1998 C CA . TRP B 1 48 ? 69.174 3.297 14.538 1.00 11.68 48 TRP B CA 1
ATOM 1999 C C . TRP B 1 48 ? 68.595 4.598 13.965 1.00 11.46 48 TRP B C 1
ATOM 2000 O O . TRP B 1 48 ? 69.127 5.162 13.032 1.00 11.64 48 TRP B O 1
ATOM 2011 N N . GLN B 1 49 ? 67.507 5.000 14.581 1.00 11.64 49 GLN B N 1
ATOM 2012 C CA . GLN B 1 49 ? 66.876 6.286 14.366 1.00 11.23 49 GLN B CA 1
ATOM 2013 C C . GLN B 1 49 ? 66.221 6.659 15.681 1.00 11.04 49 GLN B C 1
ATOM 2014 O O . GLN B 1 49 ? 65.439 5.900 16.229 1.00 12.41 49 GLN B O 1
ATOM 2020 N N . TRP B 1 50 ? 66.555 7.849 16.176 1.00 11.15 50 TRP B N 1
ATOM 2021 C CA . TRP B 1 50 ? 66.028 8.345 17.436 1.00 11.29 50 TRP B CA 1
ATOM 2022 C C . TRP B 1 50 ? 65.640 9.801 17.337 1.00 11.96 50 TRP B C 1
ATOM 2023 O O . TRP B 1 50 ? 66.299 10.577 16.668 1.00 11.49 50 TRP B O 1
ATOM 2034 N N . SER B 1 51 ? 64.553 10.145 18.028 1.00 12.87 51 SER B N 1
ATOM 2035 C CA . SER B 1 51 ? 64.125 11.529 18.154 1.00 13.46 51 SER B CA 1
ATOM 2036 C C . SER B 1 51 ? 63.640 11.726 19.599 1.00 12.98 51 SER B C 1
ATOM 2037 O O . SER B 1 51 ? 63.288 10.763 20.261 1.00 13.06 51 SER B O 1
ATOM 2040 N N . GLY B 1 52 ? 63.609 12.976 20.056 1.00 12.04 52 GLY B N 1
ATOM 2041 C CA . GLY B 1 52 ? 63.228 13.292 21.413 1.00 12.58 52 GLY B CA 1
ATOM 2042 C C . GLY B 1 52 ? 64.385 13.084 22.382 1.00 12.73 52 GLY B C 1
ATOM 2043 O O . GLY B 1 52 ? 65.378 12.433 22.028 1.00 13.33 52 GLY B O 1
ATOM 2044 N N . GLY B 1 53 ? 64.293 13.684 23.560 1.00 13.82 53 GLY B N 1
ATOM 2045 C CA . GLY B 1 53 ? 65.331 13.518 24.582 1.00 13.32 53 GLY B CA 1
ATOM 2046 C C . GLY B 1 53 ? 66.686 13.977 24.053 1.00 12.59 53 GLY B C 1
ATOM 2047 O O . GLY B 1 53 ? 67.655 13.230 24.002 1.00 12.55 53 GLY B O 1
ATOM 2048 N N . GLN B 1 54 ? 66.727 15.228 23.631 1.00 12.21 54 GLN B N 1
ATOM 2049 C CA . GLN B 1 54 ? 67.837 15.821 22.937 1.00 12.79 54 GLN B CA 1
ATOM 2050 C C . GLN B 1 54 ? 69.207 15.484 23.505 1.00 12.03 54 GLN B C 1
ATOM 2051 O O . GLN B 1 54 ? 70.133 15.189 22.769 1.00 12.35 54 GLN B O 1
ATOM 2057 N N . ASN B 1 55 ? 69.355 15.540 24.817 1.00 13.05 55 ASN B N 1
ATOM 2058 C CA . ASN B 1 55 ? 70.663 15.316 25.411 1.00 13.72 55 ASN B CA 1
ATOM 2059 C C . ASN B 1 55 ? 70.727 14.074 26.306 1.00 13.25 55 ASN B C 1
ATOM 2060 O O . ASN B 1 55 ? 71.532 13.997 27.251 1.00 13.32 55 ASN B O 1
ATOM 2065 N N . ASN B 1 56 ? 69.864 13.109 25.976 1.00 13.13 56 ASN B N 1
ATOM 2066 C CA . ASN B 1 56 ? 69.744 11.841 26.672 1.00 12.88 56 ASN B CA 1
ATOM 2067 C C . ASN B 1 56 ? 70.178 10.668 25.773 1.00 11.83 56 ASN B C 1
ATOM 2068 O O . ASN B 1 56 ? 69.641 10.481 24.666 1.00 12.03 56 ASN B O 1
ATOM 2073 N N . VAL B 1 57 ? 71.117 9.861 26.258 1.00 10.47 57 VAL B N 1
ATOM 2074 C CA . VAL B 1 57 ? 71.546 8.684 25.534 1.00 10.22 57 VAL B CA 1
ATOM 2075 C C . VAL B 1 57 ? 70.404 7.709 25.397 1.00 9.62 57 VAL B C 1
ATOM 2076 O O . VAL B 1 57 ? 69.708 7.402 26.374 1.00 9.73 57 VAL B O 1
ATOM 2080 N N . LYS B 1 58 ? 70.246 7.147 24.211 1.00 9.82 58 LYS B N 1
ATOM 2081 C CA . LYS B 1 58 ? 69.154 6.199 23.978 1.00 9.86 58 LYS B CA 1
ATOM 2082 C C . LYS B 1 58 ? 69.545 4.736 24.127 1.00 10.26 58 LYS B C 1
ATOM 2083 O O . LYS B 1 58 ? 68.695 3.888 24.354 1.00 10.97 58 LYS B O 1
ATOM 2089 N N . SER B 1 59 ? 70.835 4.451 24.018 1.00 10.11 59 SER B N 1
ATOM 2090 C CA . SER B 1 59 ? 71.307 3.085 23.980 1.00 10.69 59 SER B CA 1
ATOM 2091 C C . SER B 1 59 ? 72.827 2.986 23.950 1.00 9.83 59 SER B C 1
ATOM 2092 O O . SER B 1 59 ? 73.523 3.993 23.740 1.00 9.95 59 SER B O 1
ATOM 2095 N N . TYR B 1 60 ? 73.357 1.753 24.128 1.00 9.16 60 TYR B N 1
ATOM 2096 C CA . TYR B 1 60 ? 74.768 1.504 23.883 1.00 9.47 60 TYR B CA 1
ATOM 2097 C C . TYR B 1 60 ? 74.930 0.125 23.229 1.00 10.20 60 TYR B C 1
ATOM 2098 O O . TYR B 1 60 ? 75.332 -0.874 23.840 1.00 9.91 60 TYR B O 1
ATOM 2107 N N . GLN B 1 61 ? 74.540 0.087 21.962 1.00 10.01 61 GLN B N 1
ATOM 2108 C CA . GLN B 1 61 ? 74.774 -1.080 21.117 1.00 9.76 61 GLN B CA 1
ATOM 2109 C C . GLN B 1 61 ? 76.292 -1.276 21.100 1.00 10.16 61 GLN B C 1
ATOM 2110 O O . GLN B 1 61 ? 77.051 -0.328 20.848 1.00 10.16 61 GLN B O 1
ATOM 2116 N N . ASN B 1 62 ? 76.736 -2.506 21.381 1.00 10.66 62 ASN B N 1
ATOM 2117 C CA . ASN B 1 62 ? 78.156 -2.742 21.526 1.00 10.63 62 ASN B CA 1
ATOM 2118 C C . ASN B 1 62 ? 78.632 -4.168 21.314 1.00 10.87 62 ASN B C 1
ATOM 2119 O O . ASN B 1 62 ? 77.864 -5.101 21.371 1.00 10.46 62 ASN B O 1
ATOM 2124 N N . SER B 1 63 ? 79.914 -4.274 21.063 1.00 10.94 63 SER B N 1
ATOM 2125 C CA . SER B 1 63 ? 80.603 -5.575 21.127 1.00 11.35 63 SER B CA 1
ATOM 2126 C C . SER B 1 63 ? 81.470 -5.587 22.379 1.00 11.88 63 SER B C 1
ATOM 2127 O O . SER B 1 63 ? 82.033 -4.569 22.759 1.00 11.72 63 SER B O 1
ATOM 2130 N N . GLN B 1 64 ? 81.587 -6.748 23.020 1.00 12.47 64 GLN B N 1
ATOM 2131 C CA . GLN B 1 64 ? 82.411 -6.863 24.219 1.00 12.61 64 GLN B CA 1
ATOM 2132 C C . GLN B 1 64 ? 83.043 -8.233 24.290 1.00 13.94 64 GLN B C 1
ATOM 2133 O O . GLN B 1 64 ? 82.591 -9.135 23.604 1.00 14.38 64 GLN B O 1
ATOM 2139 N N . ILE B 1 65 ? 84.093 -8.362 25.102 1.00 14.33 65 ILE B N 1
ATOM 2140 C CA . ILE B 1 65 ? 84.729 -9.668 25.288 1.00 14.89 65 ILE B CA 1
ATOM 2141 C C . ILE B 1 65 ? 84.270 -10.326 26.578 1.00 15.55 65 ILE B C 1
ATOM 2142 O O . ILE B 1 65 ? 83.911 -9.667 27.522 1.00 16.79 65 ILE B O 1
ATOM 2147 N N . ALA B 1 66 ? 84.287 -11.659 26.604 1.00 17.00 66 ALA B N 1
ATOM 2148 C CA . ALA B 1 66 ? 83.994 -12.367 27.841 1.00 17.50 66 ALA B CA 1
ATOM 2149 C C . ALA B 1 66 ? 85.112 -12.128 28.835 1.00 17.51 66 ALA B C 1
ATOM 2150 O O . ALA B 1 66 ? 86.295 -12.054 28.457 1.00 18.73 66 ALA B O 1
ATOM 2152 N N . ILE B 1 67 ? 84.711 -11.982 30.098 1.00 18.39 67 ILE B N 1
ATOM 2153 C CA . ILE B 1 67 ? 85.627 -11.822 31.212 1.00 19.41 67 ILE B CA 1
ATOM 2154 C C . ILE B 1 67 ? 85.218 -12.810 32.321 1.00 20.09 67 ILE B C 1
ATOM 2155 O O . ILE B 1 67 ? 84.621 -12.430 33.327 1.00 20.54 67 ILE B O 1
ATOM 2160 N N . PRO B 1 68 ? 85.539 -14.083 32.128 1.00 21.51 68 PRO B N 1
ATOM 2161 C CA . PRO B 1 68 ? 85.243 -15.105 33.140 1.00 21.98 68 PRO B CA 1
ATOM 2162 C C . PRO B 1 68 ? 85.957 -14.903 34.476 1.00 22.38 68 PRO B C 1
ATOM 2163 O O . PRO B 1 68 ? 85.410 -15.330 35.506 1.00 22.89 68 PRO B O 1
ATOM 2167 N N . GLN B 1 69 ? 87.155 -14.322 34.464 1.00 22.38 69 GLN B N 1
ATOM 2168 C CA . GLN B 1 69 ? 87.878 -14.053 35.708 1.00 23.05 69 GLN B CA 1
ATOM 2169 C C . GLN B 1 69 ? 88.044 -12.547 35.890 1.00 23.46 69 GLN B C 1
ATOM 2170 O O . GLN B 1 69 ? 88.782 -11.889 35.164 1.00 24.56 69 GLN B O 1
ATOM 2176 N N . LYS B 1 70 ? 87.350 -11.996 36.870 1.00 23.62 70 LYS B N 1
ATOM 2177 C CA . LYS B 1 70 ? 87.454 -10.585 37.167 1.00 24.06 70 LYS B CA 1
ATOM 2178 C C . LYS B 1 70 ? 88.777 -10.345 37.873 1.00 24.09 70 LYS B C 1
ATOM 2179 O O . LYS B 1 70 ? 89.034 -10.944 38.919 1.00 24.18 70 LYS B O 1
ATOM 2185 N N . ARG B 1 71 ? 89.622 -9.470 37.332 1.00 23.50 71 ARG B N 1
ATOM 2186 C CA . ARG B 1 71 ? 90.921 -9.230 37.954 1.00 23.48 71 ARG B CA 1
ATOM 2187 C C . ARG B 1 71 ? 91.179 -7.752 38.245 1.00 22.80 71 ARG B C 1
ATOM 2188 O O . ARG B 1 71 ? 90.529 -6.876 37.668 1.00 21.31 71 ARG B O 1
ATOM 2196 N N . THR B 1 72 ? 92.072 -7.458 39.186 1.00 22.00 72 THR B N 1
ATOM 2197 C CA . THR B 1 72 ? 92.334 -6.061 39.508 1.00 21.56 72 THR B CA 1
ATOM 2198 C C . THR B 1 72 ? 93.026 -5.344 38.364 1.00 21.41 72 THR B C 1
ATOM 2199 O O . THR B 1 72 ? 93.774 -5.930 37.587 1.00 20.66 72 THR B O 1
ATOM 2203 N N . VAL B 1 73 ? 92.759 -4.050 38.266 1.00 20.65 73 VAL B N 1
ATOM 2204 C CA . VAL B 1 73 ? 93.347 -3.245 37.213 1.00 20.90 73 VAL B CA 1
ATOM 2205 C C . VAL B 1 73 ? 94.876 -3.298 37.302 1.00 20.61 73 VAL B C 1
ATOM 2206 O O . VAL B 1 73 ? 95.551 -3.507 36.300 1.00 20.19 73 VAL B O 1
ATOM 2210 N N . ASN B 1 74 ? 95.437 -3.128 38.496 1.00 21.49 74 ASN B N 1
ATOM 2211 C CA . ASN B 1 74 ? 96.896 -3.186 38.616 1.00 22.14 74 ASN B CA 1
ATOM 2212 C C . ASN B 1 74 ? 97.537 -4.528 38.248 1.00 22.56 74 ASN B C 1
ATOM 2213 O O . ASN B 1 74 ? 98.708 -4.559 37.852 1.00 22.95 74 ASN B O 1
ATOM 2218 N N . SER B 1 75 ? 96.792 -5.630 38.359 1.00 22.04 75 SER B N 1
ATOM 2219 C CA . SER B 1 75 ? 97.350 -6.943 38.014 1.00 22.02 75 SER B CA 1
ATOM 2220 C C . SER B 1 75 ? 97.407 -7.199 36.521 1.00 21.96 75 SER B C 1
ATOM 2221 O O . SER B 1 75 ? 98.116 -8.087 36.059 1.00 21.49 75 SER B O 1
ATOM 2224 N N . ILE B 1 76 ? 96.663 -6.399 35.754 1.00 20.99 76 ILE B N 1
ATOM 2225 C CA . ILE B 1 76 ? 96.609 -6.580 34.313 1.00 20.67 76 ILE B CA 1
ATOM 2226 C C . ILE B 1 76 ? 97.807 -5.890 33.655 1.00 21.27 76 ILE B C 1
ATOM 2227 O O . ILE B 1 76 ? 98.086 -4.718 33.936 1.00 22.52 76 ILE B O 1
ATOM 2232 N N . SER B 1 77 ? 98.535 -6.631 32.819 1.00 22.16 77 SER B N 1
ATOM 2233 C CA . SER B 1 77 ? 99.731 -6.120 32.160 1.00 22.16 77 SER B CA 1
ATOM 2234 C C . SER B 1 77 ? 99.389 -5.293 30.936 1.00 21.51 77 SER B C 1
ATOM 2235 O O . SER B 1 77 ? 99.999 -4.249 30.704 1.00 22.22 77 SER B O 1
ATOM 2238 N N . SER B 1 78 ? 98.426 -5.762 30.150 1.00 20.75 78 SER B N 1
ATOM 2239 C CA . SER B 1 78 ? 98.011 -5.015 28.970 1.00 19.18 78 SER B CA 1
ATOM 2240 C C . SER B 1 78 ? 96.556 -5.297 28.632 1.00 18.88 78 SER B C 1
ATOM 2241 O O . SER B 1 78 ? 96.026 -6.377 28.926 1.00 16.76 78 SER B O 1
ATOM 2244 N N . MET B 1 79 ? 95.927 -4.312 27.984 1.00 17.00 79 MET B N 1
ATOM 2245 C CA . MET B 1 79 ? 94.548 -4.428 27.509 1.00 17.15 79 MET B CA 1
ATOM 2246 C C . MET B 1 79 ? 94.521 -3.917 26.081 1.00 16.94 79 MET B C 1
ATOM 2247 O O . MET B 1 79 ? 93.868 -2.917 25.767 1.00 15.54 79 MET B O 1
ATOM 2252 N N . PRO B 1 80 ? 95.205 -4.614 25.189 1.00 15.96 80 PRO B N 1
ATOM 2253 C CA . PRO B 1 80 ? 95.284 -4.143 23.801 1.00 16.18 80 PRO B CA 1
ATOM 2254 C C . PRO B 1 80 ? 93.942 -4.226 23.092 1.00 16.14 80 PRO B C 1
ATOM 2255 O O . PRO B 1 80 ? 93.114 -5.079 23.418 1.00 16.25 80 PRO B O 1
ATOM 2259 N N . THR B 1 81 ? 93.747 -3.353 22.107 1.00 15.69 81 THR B N 1
ATOM 2260 C CA . THR B 1 81 ? 92.516 -3.336 21.331 1.00 15.73 81 THR B CA 1
ATOM 2261 C C . THR B 1 81 ? 92.784 -2.676 19.991 1.00 15.52 81 THR B C 1
ATOM 2262 O O . THR B 1 81 ? 93.695 -1.858 19.849 1.00 16.05 81 THR B O 1
ATOM 2266 N N . THR B 1 82 ? 91.992 -3.088 19.006 1.00 15.90 82 THR B N 1
ATOM 2267 C CA . THR B 1 82 ? 91.969 -2.436 17.692 1.00 16.52 82 THR B CA 1
ATOM 2268 C C . THR B 1 82 ? 90.506 -2.226 17.347 1.00 15.89 82 THR B C 1
ATOM 2269 O O . THR B 1 82 ? 89.642 -3.023 17.726 1.00 15.24 82 THR B O 1
ATOM 2273 N N . ALA B 1 83 ? 90.245 -1.150 16.599 1.00 16.17 83 ALA B N 1
ATOM 2274 C CA . ALA B 1 83 ? 88.905 -0.799 16.156 1.00 16.17 83 ALA B CA 1
ATOM 2275 C C . ALA B 1 83 ? 89.020 -0.191 14.773 1.00 15.68 83 ALA B C 1
ATOM 2276 O O . ALA B 1 83 ? 89.837 0.694 14.560 1.00 17.60 83 ALA B O 1
ATOM 2278 N N . SER B 1 84 ? 88.178 -0.669 13.871 1.00 14.79 84 SER B N 1
ATOM 2279 C CA . SER B 1 84 ? 88.100 -0.122 12.524 1.00 14.74 84 SER B CA 1
ATOM 2280 C C . SER B 1 84 ? 86.622 0.080 12.315 1.00 13.79 84 SER B C 1
ATOM 2281 O O . SER B 1 84 ? 85.875 -0.880 12.282 1.00 13.12 84 SER B O 1
ATOM 2284 N N . TRP B 1 85 ? 86.215 1.350 12.204 1.00 12.97 85 TRP B N 1
ATOM 2285 C CA . TRP B 1 85 ? 84.802 1.669 12.099 1.00 12.78 85 TRP B CA 1
ATOM 2286 C C . TRP B 1 85 ? 84.556 2.858 11.205 1.00 13.04 85 TRP B C 1
ATOM 2287 O O . TRP B 1 85 ? 85.490 3.592 10.874 1.00 13.55 85 TRP B O 1
ATOM 2298 N N . SER B 1 86 ? 83.296 3.025 10.815 1.00 13.55 86 SER B N 1
ATOM 2299 C CA . SER B 1 86 ? 82.865 4.213 10.101 1.00 13.62 86 SER B CA 1
ATOM 2300 C C . SER B 1 86 ? 81.406 4.498 10.479 1.00 13.28 86 SER B C 1
ATOM 2301 O O . SER B 1 86 ? 80.674 3.591 10.875 1.00 13.73 86 SER B O 1
ATOM 2304 N N . TYR B 1 87 ? 81.024 5.763 10.354 1.00 12.99 87 TYR B N 1
ATOM 2305 C CA . TYR B 1 87 ? 79.649 6.206 10.628 1.00 13.26 87 TYR B CA 1
ATOM 2306 C C . TYR B 1 87 ? 79.041 6.781 9.354 1.00 13.27 87 TYR B C 1
ATOM 2307 O O . TYR B 1 87 ? 79.687 7.576 8.647 1.00 15.21 87 TYR B O 1
ATOM 2316 N N . SER B 1 88 ? 77.821 6.372 9.047 1.00 13.09 88 SER B N 1
ATOM 2317 C CA . SER B 1 88 ? 77.050 7.028 8.008 1.00 13.28 88 SER B CA 1
ATOM 2318 C C . SER B 1 88 ? 75.675 7.338 8.586 1.00 13.54 88 SER B C 1
ATOM 2319 O O . SER B 1 88 ? 75.267 6.783 9.587 1.00 13.63 88 SER B O 1
ATOM 2322 N N . GLY B 1 89 ? 74.960 8.266 7.977 1.00 13.29 89 GLY B N 1
ATOM 2323 C CA . GLY B 1 89 ? 73.632 8.591 8.426 1.00 13.13 89 GLY B CA 1
ATOM 2324 C C . GLY B 1 89 ? 73.242 10.039 8.144 1.00 13.70 89 GLY B C 1
ATOM 2325 O O . GLY B 1 89 ? 73.796 10.686 7.263 1.00 15.09 89 GLY B O 1
ATOM 2326 N N . SER B 1 90 ? 72.282 10.521 8.913 1.00 13.36 90 SER B N 1
ATOM 2327 C CA . SER B 1 90 ? 71.701 11.848 8.740 1.00 13.92 90 SER B CA 1
ATOM 2328 C C . SER B 1 90 ? 71.602 12.532 10.100 1.00 12.05 90 SER B C 1
ATOM 2329 O O . SER B 1 90 ? 71.011 11.980 11.034 1.00 12.88 90 SER B O 1
ATOM 2332 N N . ASN B 1 91 ? 72.137 13.762 10.172 1.00 12.04 91 ASN B N 1
ATOM 2333 C CA . ASN B 1 91 ? 72.094 14.568 11.385 1.00 11.16 91 ASN B CA 1
ATOM 2334 C C . ASN B 1 91 ? 72.504 13.712 12.586 1.00 10.22 91 ASN B C 1
ATOM 2335 O O . ASN B 1 91 ? 71.775 13.600 13.566 1.00 11.37 91 ASN B O 1
ATOM 2340 N N . ILE B 1 92 ? 73.691 13.117 12.476 1.00 11.12 92 ILE B N 1
ATOM 2341 C CA . ILE B 1 92 ? 74.152 12.189 13.495 1.00 10.94 92 ILE B CA 1
ATOM 2342 C C . ILE B 1 92 ? 74.578 12.896 14.784 1.00 10.03 92 ILE B C 1
ATOM 2343 O O . ILE B 1 92 ? 75.555 13.648 14.787 1.00 10.46 92 ILE B O 1
ATOM 2348 N N . ARG B 1 93 ? 73.883 12.599 15.889 1.00 9.92 93 ARG B N 1
ATOM 2349 C CA . ARG B 1 93 ? 74.279 13.086 17.193 1.00 9.66 93 ARG B CA 1
ATOM 2350 C C . ARG B 1 93 ? 74.513 11.809 17.979 1.00 9.53 93 ARG B C 1
ATOM 2351 O O . ARG B 1 93 ? 73.567 11.176 18.457 1.00 10.15 93 ARG B O 1
ATOM 2359 N N . ALA B 1 94 ? 75.788 11.416 18.039 1.00 9.13 94 ALA B N 1
ATOM 2360 C CA . ALA B 1 94 ? 76.155 10.132 18.635 1.00 9.65 94 ALA B CA 1
ATOM 2361 C C . ALA B 1 94 ? 77.638 10.074 18.844 1.00 10.61 94 ALA B C 1
ATOM 2362 O O . ALA B 1 94 ? 78.383 10.771 18.191 1.00 10.70 94 ALA B O 1
ATOM 2364 N N . ASN B 1 95 ? 78.089 9.168 19.719 1.00 9.52 95 ASN B N 1
ATOM 2365 C CA . ASN B 1 95 ? 79.497 8.919 19.878 1.00 9.80 95 ASN B CA 1
ATOM 2366 C C . ASN B 1 95 ? 79.902 7.523 19.425 1.00 9.15 95 ASN B C 1
ATOM 2367 O O . ASN B 1 95 ? 79.084 6.701 19.029 1.00 9.50 95 ASN B O 1
ATOM 2372 N N . VAL B 1 96 ? 81.208 7.295 19.412 1.00 9.03 96 VAL B N 1
ATOM 2373 C CA . VAL B 1 96 ? 81.796 5.950 19.217 1.00 9.89 96 VAL B CA 1
ATOM 2374 C C . VAL B 1 96 ? 82.741 5.811 20.385 1.00 9.71 96 VAL B C 1
ATOM 2375 O O . VAL B 1 96 ? 83.624 6.619 20.586 1.00 9.38 96 VAL B O 1
ATOM 2379 N N . ALA B 1 97 ? 82.499 4.797 21.226 1.00 10.12 97 ALA B N 1
ATOM 2380 C CA . ALA B 1 97 ? 83.230 4.737 22.492 1.00 10.65 97 ALA B CA 1
ATOM 2381 C C . ALA B 1 97 ? 83.407 3.350 23.070 1.00 10.53 97 ALA B C 1
ATOM 2382 O O . ALA B 1 97 ? 82.501 2.500 23.000 1.00 10.31 97 ALA B O 1
ATOM 2384 N N . TYR B 1 98 ? 84.564 3.209 23.717 1.00 10.64 98 TYR B N 1
ATOM 2385 C CA . TYR B 1 98 ? 84.777 2.118 24.664 1.00 10.73 98 TYR B CA 1
ATOM 2386 C C . TYR B 1 98 ? 84.069 2.485 25.957 1.00 10.67 98 TYR B C 1
ATOM 2387 O O . TYR B 1 98 ? 84.027 3.664 26.339 1.00 10.67 98 TYR B O 1
ATOM 2396 N N . ASP B 1 99 ? 83.585 1.462 26.649 1.00 11.14 99 ASP B N 1
ATOM 2397 C CA . ASP B 1 99 ? 82.925 1.607 27.939 1.00 11.40 99 ASP B CA 1
ATOM 2398 C C . ASP B 1 99 ? 83.421 0.427 28.773 1.00 11.44 99 ASP B C 1
ATOM 2399 O O . ASP B 1 99 ? 83.345 -0.738 28.327 1.00 12.31 99 ASP B O 1
ATOM 2404 N N . LEU B 1 100 ? 83.965 0.727 29.959 1.00 11.13 100 LEU B N 1
ATOM 2405 C CA . LEU B 1 100 ? 84.432 -0.330 30.858 1.00 11.83 100 LEU B CA 1
ATOM 2406 C C . LEU B 1 100 ? 83.963 -0.006 32.266 1.00 11.40 100 LEU B C 1
ATOM 2407 O O . LEU B 1 100 ? 84.171 1.107 32.751 1.00 12.37 100 LEU B O 1
ATOM 2412 N N . PHE B 1 101 ? 83.333 -0.975 32.920 1.00 11.86 101 PHE B N 1
ATOM 2413 C CA . PHE B 1 101 ? 82.973 -0.817 34.340 1.00 12.49 101 PHE B CA 1
ATOM 2414 C C . PHE B 1 101 ? 83.994 -1.516 35.231 1.00 13.15 101 PHE B C 1
ATOM 2415 O O . PHE B 1 101 ? 84.492 -2.587 34.888 1.00 12.69 101 PHE B O 1
ATOM 2423 N N . THR B 1 102 ? 84.345 -0.854 36.336 1.00 13.61 102 THR B N 1
ATOM 2424 C CA . THR B 1 102 ? 85.178 -1.482 37.367 1.00 13.60 102 THR B CA 1
ATOM 2425 C C . THR B 1 102 ? 84.453 -1.357 38.695 1.00 13.77 102 THR B C 1
ATOM 2426 O O . THR B 1 102 ? 83.631 -0.475 38.896 1.00 14.50 102 THR B O 1
ATOM 2430 N N . ALA B 1 103 ? 84.771 -2.263 39.609 1.00 15.31 103 ALA B N 1
ATOM 2431 C CA . ALA B 1 103 ? 84.196 -2.211 40.949 1.00 15.51 103 ALA B CA 1
ATOM 2432 C C . ALA B 1 103 ? 85.110 -2.890 41.932 1.00 16.68 103 ALA B C 1
ATOM 2433 O O . ALA B 1 103 ? 85.891 -3.766 41.576 1.00 15.45 103 ALA B O 1
ATOM 2435 N N . ALA B 1 104 ? 84.974 -2.500 43.194 1.00 17.52 104 ALA B N 1
ATOM 2436 C CA . ALA B 1 104 ? 85.752 -3.111 44.249 1.00 18.51 104 ALA B CA 1
ATOM 2437 C C . ALA B 1 104 ? 85.257 -4.531 44.546 1.00 18.54 104 ALA B C 1
ATOM 2438 O O . ALA B 1 104 ? 86.039 -5.360 44.978 1.00 20.52 104 ALA B O 1
ATOM 2440 N N . ASN B 1 105 ? 83.974 -4.786 44.295 1.00 19.41 105 ASN B N 1
ATOM 2441 C CA . ASN B 1 105 ? 83.342 -6.094 44.475 1.00 18.78 105 ASN B CA 1
ATOM 2442 C C . ASN B 1 105 ? 83.457 -6.859 43.165 1.00 19.78 105 ASN B C 1
ATOM 2443 O O . ASN B 1 105 ? 82.791 -6.485 42.198 1.00 18.15 105 ASN B O 1
ATOM 2448 N N . PRO B 1 106 ? 84.289 -7.897 43.093 1.00 20.31 106 PRO B N 1
ATOM 2449 C CA . PRO B 1 106 ? 84.433 -8.651 41.837 1.00 20.80 106 PRO B CA 1
ATOM 2450 C C . PRO B 1 106 ? 83.183 -9.409 41.440 1.00 21.32 106 PRO B C 1
ATOM 2451 O O . PRO B 1 106 ? 83.143 -9.939 40.339 1.00 21.80 106 PRO B O 1
ATOM 2455 N N . ASN B 1 107 ? 82.194 -9.486 42.325 1.00 20.97 107 ASN B N 1
ATOM 2456 C CA . ASN B 1 107 ? 80.963 -10.159 41.991 1.00 21.22 107 ASN B CA 1
ATOM 2457 C C . ASN B 1 107 ? 79.877 -9.147 41.661 1.00 20.85 107 ASN B C 1
ATOM 2458 O O . ASN B 1 107 ? 78.726 -9.495 41.584 1.00 20.73 107 ASN B O 1
ATOM 2463 N N . HIS B 1 108 ? 80.255 -7.886 41.448 1.00 19.70 108 HIS B N 1
ATOM 2464 C CA . HIS B 1 108 ? 79.275 -6.860 41.076 1.00 19.12 108 HIS B CA 1
ATOM 2465 C C . HIS B 1 108 ? 78.641 -7.230 39.742 1.00 18.83 108 HIS B C 1
ATOM 2466 O O . HIS B 1 108 ? 79.302 -7.834 38.904 1.00 20.36 108 HIS B O 1
ATOM 2473 N N . VAL B 1 109 ? 77.384 -6.846 39.513 1.00 18.66 109 VAL B N 1
ATOM 2474 C CA . VAL B 1 109 ? 76.748 -7.145 38.227 1.00 18.19 109 VAL B CA 1
ATOM 2475 C C . VAL B 1 109 ? 77.599 -6.407 37.179 1.00 17.85 109 VAL B C 1
ATOM 2476 O O . VAL B 1 109 ? 78.091 -5.307 37.436 1.00 17.93 109 VAL B O 1
ATOM 2480 N N . THR B 1 110 ? 77.756 -6.993 35.996 1.00 16.81 110 THR B N 1
ATOM 2481 C CA . THR B 1 110 ? 78.748 -6.456 35.057 1.00 16.28 110 THR B CA 1
ATOM 2482 C C . THR B 1 110 ? 78.276 -5.320 34.182 1.00 16.73 110 THR B C 1
ATOM 2483 O O . THR B 1 110 ? 79.068 -4.826 33.384 1.00 16.09 110 THR B O 1
ATOM 2487 N N . TYR B 1 111 ? 77.015 -4.914 34.323 1.00 15.74 111 TYR B N 1
ATOM 2488 C CA . TYR B 1 111 ? 76.462 -3.835 33.496 1.00 15.93 111 TYR B CA 1
ATOM 2489 C C . TYR B 1 111 ? 76.536 -2.450 34.168 1.00 15.78 111 TYR B C 1
ATOM 2490 O O . TYR B 1 111 ? 76.012 -1.469 33.659 1.00 15.68 111 TYR B O 1
ATOM 2499 N N . SER B 1 112 ? 77.192 -2.377 35.321 1.00 15.13 112 SER B N 1
ATOM 2500 C CA . SER B 1 112 ? 77.474 -1.114 36.001 1.00 15.38 112 SER B CA 1
ATOM 2501 C C . SER B 1 112 ? 78.580 -1.408 37.007 1.00 15.36 112 SER B C 1
ATOM 2502 O O . SER B 1 112 ? 79.046 -2.543 37.089 1.00 16.25 112 SER B O 1
ATOM 2505 N N . GLY B 1 113 ? 79.042 -0.427 37.766 1.00 15.89 113 GLY B N 1
ATOM 2506 C CA . GLY B 1 113 ? 80.119 -0.645 38.729 1.00 16.57 113 GLY B CA 1
ATOM 2507 C C . GLY B 1 113 ? 80.289 0.479 39.748 1.00 16.89 113 GLY B C 1
ATOM 2508 O O . GLY B 1 113 ? 79.319 1.162 40.088 1.00 18.33 113 GLY B O 1
ATOM 2509 N N . ASP B 1 114 ? 81.512 0.621 40.252 1.00 15.57 114 ASP B N 1
ATOM 2510 C CA . ASP B 1 114 ? 81.911 1.733 41.096 1.00 16.40 114 ASP B CA 1
ATOM 2511 C C . ASP B 1 114 ? 82.381 2.860 40.182 1.00 15.85 114 ASP B C 1
ATOM 2512 O O . ASP B 1 114 ? 82.246 4.044 40.509 1.00 15.83 114 ASP B O 1
ATOM 2517 N N . TYR B 1 115 ? 83.033 2.478 39.082 1.00 15.27 115 TYR B N 1
ATOM 2518 C CA . TYR B 1 115 ? 83.591 3.459 38.141 1.00 15.23 115 TYR B CA 1
ATOM 2519 C C . TYR B 1 115 ? 83.251 3.048 36.739 1.00 14.12 115 TYR B C 1
ATOM 2520 O O . TYR B 1 115 ? 83.044 1.862 36.443 1.00 14.14 115 TYR B O 1
ATOM 2529 N N . GLU B 1 116 ? 83.212 4.050 35.867 1.00 14.03 116 GLU B N 1
ATOM 2530 C CA . GLU B 1 116 ? 82.986 3.831 34.459 1.00 13.77 116 GLU B CA 1
ATOM 2531 C C . GLU B 1 116 ? 84.110 4.570 33.733 1.00 13.25 116 GLU B C 1
ATOM 2532 O O . GLU B 1 116 ? 84.317 5.767 33.962 1.00 13.32 116 GLU B O 1
ATOM 2538 N N . LEU B 1 117 ? 84.847 3.846 32.898 1.00 12.36 117 LEU B N 1
ATOM 2539 C CA . LEU B 1 117 ? 85.864 4.456 32.047 1.00 11.90 117 LEU B CA 1
ATOM 2540 C C . LEU B 1 117 ? 85.326 4.414 30.606 1.00 10.53 117 LEU B C 1
ATOM 2541 O O . LEU B 1 117 ? 84.952 3.366 30.082 1.00 10.83 117 LEU B O 1
ATOM 2546 N N . MET B 1 118 ? 85.317 5.585 29.963 1.00 10.36 118 MET B N 1
ATOM 2547 C CA . MET B 1 118 ? 84.916 5.672 28.575 1.00 10.69 118 MET B CA 1
ATOM 2548 C C . MET B 1 118 ? 86.076 6.266 27.805 1.00 10.81 118 MET B C 1
ATOM 2549 O O . MET B 1 118 ? 86.786 7.146 28.323 1.00 10.82 118 MET B O 1
ATOM 2554 N N . ILE B 1 119 ? 86.226 5.800 26.575 1.00 11.43 119 ILE B N 1
ATOM 2555 C CA . ILE B 1 119 ? 87.222 6.298 25.629 1.00 11.35 119 ILE B CA 1
ATOM 2556 C C . ILE B 1 119 ? 86.455 6.531 24.314 1.00 10.98 119 ILE B C 1
ATOM 2557 O O . ILE B 1 119 ? 86.092 5.584 23.592 1.00 10.27 119 ILE B O 1
ATOM 2562 N N . TRP B 1 120 ? 86.166 7.798 24.028 1.00 11.26 120 TRP B N 1
ATOM 2563 C CA . TRP B 1 120 ? 85.383 8.124 22.838 1.00 10.40 120 TRP B CA 1
ATOM 2564 C C . TRP B 1 120 ? 86.286 8.315 21.626 1.00 10.05 120 TRP B C 1
ATOM 2565 O O . TRP B 1 120 ? 86.967 9.331 21.537 1.00 11.44 120 TRP B O 1
ATOM 2576 N N . LEU B 1 121 ? 86.290 7.335 20.739 1.00 9.96 121 LEU B N 1
ATOM 2577 C CA . LEU B 1 121 ? 87.016 7.440 19.478 1.00 10.26 121 LEU B CA 1
ATOM 2578 C C . LEU B 1 121 ? 86.300 8.376 18.504 1.00 11.88 121 LEU B C 1
ATOM 2579 O O . LEU B 1 121 ? 86.903 8.857 17.550 1.00 12.10 121 LEU B O 1
ATOM 2584 N N . GLY B 1 122 ? 85.013 8.601 18.707 1.00 11.83 122 GLY B N 1
ATOM 2585 C CA . GLY B 1 122 ? 84.270 9.459 17.822 1.00 12.24 122 GLY B CA 1
ATOM 2586 C C . GLY B 1 122 ? 83.242 10.263 18.555 1.00 12.20 122 GLY B C 1
ATOM 2587 O O . GLY B 1 122 ? 82.716 9.844 19.599 1.00 12.50 122 GLY B O 1
ATOM 2588 N N . LYS B 1 123 ? 82.954 11.442 18.009 1.00 12.22 123 LYS B N 1
ATOM 2589 C CA . LYS B 1 123 ? 81.973 12.337 18.583 1.00 12.19 123 LYS B CA 1
ATOM 2590 C C . LYS B 1 123 ? 81.301 13.097 17.460 1.00 11.56 123 LYS B C 1
ATOM 2591 O O . LYS B 1 123 ? 81.932 13.909 16.800 1.00 12.57 123 LYS B O 1
ATOM 2597 N N . TYR B 1 124 ? 80.035 12.824 17.249 1.00 11.07 124 TYR B N 1
ATOM 2598 C CA . TYR B 1 124 ? 79.245 13.481 16.210 1.00 10.74 124 TYR B CA 1
ATOM 2599 C C . TYR B 1 124 ? 78.191 14.384 16.832 1.00 10.68 124 TYR B C 1
ATOM 2600 O O . TYR B 1 124 ? 77.427 13.969 17.691 1.00 10.28 124 TYR B O 1
ATOM 2609 N N . GLY B 1 125 ? 78.140 15.633 16.372 1.00 11.68 125 GLY B N 1
ATOM 2610 C CA . GLY B 1 125 ? 77.198 16.594 16.863 1.00 11.54 125 GLY B CA 1
ATOM 2611 C C . GLY B 1 125 ? 77.633 17.277 18.139 1.00 11.64 125 GLY B C 1
ATOM 2612 O O . GLY B 1 125 ? 78.773 17.126 18.589 1.00 13.04 125 GLY B O 1
ATOM 2613 N N . ASP B 1 126 ? 76.705 18.029 18.739 1.00 11.36 126 ASP B N 1
ATOM 2614 C CA . ASP B 1 126 ? 76.968 18.829 19.921 1.00 11.85 126 ASP B CA 1
ATOM 2615 C C . ASP B 1 126 ? 76.681 18.094 21.230 1.00 12.19 126 ASP B C 1
ATOM 2616 O O . ASP B 1 126 ? 76.384 18.680 22.273 1.00 14.25 126 ASP B O 1
ATOM 2621 N N . ILE B 1 127 ? 76.791 16.776 21.170 1.00 11.64 127 ILE B N 1
ATOM 2622 C CA . ILE B 1 127 ? 76.508 15.931 22.319 1.00 11.75 127 ILE B CA 1
ATOM 2623 C C . ILE B 1 127 ? 77.489 16.144 23.459 1.00 11.56 127 ILE B C 1
ATOM 2624 O O . ILE B 1 127 ? 78.657 16.419 23.244 1.00 12.98 127 ILE B O 1
ATOM 2629 N N . GLY B 1 128 ? 76.981 16.023 24.680 1.00 11.81 128 GLY B N 1
ATOM 2630 C CA . GLY B 1 128 ? 77.819 16.223 25.844 1.00 12.08 128 GLY B CA 1
ATOM 2631 C C . GLY B 1 128 ? 78.234 14.958 26.573 1.00 13.19 128 GLY B C 1
ATOM 2632 O O . GLY B 1 128 ? 77.409 14.104 26.866 1.00 13.79 128 GLY B O 1
ATOM 2633 N N . PRO B 1 129 ? 79.519 14.826 26.855 1.00 13.68 129 PRO B N 1
ATOM 2634 C CA . PRO B 1 129 ? 79.987 13.736 27.695 1.00 13.52 129 PRO B CA 1
ATOM 2635 C C . PRO B 1 129 ? 79.467 13.935 29.118 1.00 14.32 129 PRO B C 1
ATOM 2636 O O . PRO B 1 129 ? 79.036 15.024 29.478 1.00 14.31 129 PRO B O 1
ATOM 2640 N N . ILE B 1 130 ? 79.488 12.877 29.905 1.00 13.56 130 ILE B N 1
ATOM 2641 C CA . ILE B 1 130 ? 79.068 12.976 31.297 1.00 13.98 130 ILE B CA 1
ATOM 2642 C C . ILE B 1 130 ? 80.003 13.845 32.114 1.00 14.28 130 ILE B C 1
ATOM 2643 O O . ILE B 1 130 ? 81.240 13.701 32.063 1.00 13.56 130 ILE B O 1
ATOM 2648 N N . GLY B 1 131 ? 79.391 14.742 32.888 1.00 15.49 131 GLY B N 1
ATOM 2649 C CA . GLY B 1 131 ? 80.136 15.572 33.824 1.00 16.37 131 GLY B CA 1
ATOM 2650 C C . GLY B 1 131 ? 80.766 16.825 33.256 1.00 17.10 131 GLY B C 1
ATOM 2651 O O . GLY B 1 131 ? 80.213 17.460 32.344 1.00 19.25 131 GLY B O 1
ATOM 2652 N N . SER B 1 132 ? 81.946 17.170 33.757 1.00 18.50 132 SER B N 1
ATOM 2653 C CA . SER B 1 132 ? 82.595 18.411 33.334 1.00 18.62 132 SER B CA 1
ATOM 2654 C C . SER B 1 132 ? 84.032 18.176 32.913 1.00 18.07 132 SER B C 1
ATOM 2655 O O . SER B 1 132 ? 84.684 17.247 33.343 1.00 16.94 132 SER B O 1
ATOM 2658 N N . SER B 1 133 ? 84.527 19.053 32.063 1.00 17.52 133 SER B N 1
ATOM 2659 C CA . SER B 1 133 ? 85.879 18.915 31.552 1.00 18.03 133 SER B CA 1
ATOM 2660 C C . SER B 1 133 ? 86.951 19.151 32.605 1.00 18.90 133 SER B C 1
ATOM 2661 O O . SER B 1 133 ? 86.858 20.088 33.405 1.00 20.41 133 SER B O 1
ATOM 2664 N N . GLN B 1 134 ? 87.958 18.294 32.586 1.00 19.92 134 GLN B N 1
ATOM 2665 C CA . GLN B 1 134 ? 89.101 18.404 33.480 1.00 21.05 134 GLN B CA 1
ATOM 2666 C C . GLN B 1 134 ? 90.322 18.784 32.653 1.00 22.12 134 GLN B C 1
ATOM 2667 O O . GLN B 1 134 ? 91.454 18.680 33.126 1.00 23.94 134 GLN B O 1
ATOM 2673 N N . GLY B 1 135 ? 90.091 19.221 31.422 1.00 21.68 135 GLY B N 1
ATOM 2674 C CA . GLY B 1 135 ? 91.164 19.654 30.535 1.00 21.88 135 GLY B CA 1
ATOM 2675 C C . GLY B 1 135 ? 91.623 18.611 29.539 1.00 22.04 135 GLY B C 1
ATOM 2676 O O . GLY B 1 135 ? 91.096 17.501 29.476 1.00 21.34 135 GLY B O 1
ATOM 2677 N N . THR B 1 136 ? 92.657 18.970 28.778 1.00 21.99 136 THR B N 1
ATOM 2678 C CA . THR B 1 136 ? 93.214 18.102 27.743 1.00 22.43 136 THR B CA 1
ATOM 2679 C C . THR B 1 136 ? 94.306 17.222 28.303 1.00 22.06 136 THR B C 1
ATOM 2680 O O . THR B 1 136 ? 95.086 17.641 29.164 1.00 22.98 136 THR B O 1
ATOM 2684 N N . VAL B 1 137 ? 94.382 16.004 27.792 1.00 21.86 137 VAL B N 1
ATOM 2685 C CA . VAL B 1 137 ? 95.407 15.070 28.215 1.00 22.11 137 VAL B CA 1
ATOM 2686 C C . VAL B 1 137 ? 95.866 14.296 27.006 1.00 22.14 137 VAL B C 1
ATOM 2687 O O . VAL B 1 137 ? 95.057 13.929 26.140 1.00 20.77 137 VAL B O 1
ATOM 2691 N N . ASN B 1 138 ? 97.172 14.068 26.920 1.00 21.46 138 ASN B N 1
ATOM 2692 C CA . ASN B 1 138 ? 97.731 13.314 25.821 1.00 21.86 138 ASN B CA 1
ATOM 2693 C C . ASN B 1 138 ? 97.983 11.877 26.237 1.00 21.44 138 ASN B C 1
ATOM 2694 O O . ASN B 1 138 ? 98.702 11.623 27.202 1.00 22.47 138 ASN B O 1
ATOM 2699 N N . VAL B 1 139 ? 97.370 10.941 25.517 1.00 20.36 139 VAL B N 1
ATOM 2700 C CA . VAL B 1 139 ? 97.502 9.522 25.810 1.00 20.29 139 VAL B CA 1
ATOM 2701 C C . VAL B 1 139 ? 97.633 8.785 24.504 1.00 20.87 139 VAL B C 1
ATOM 2702 O O . VAL B 1 139 ? 96.795 8.931 23.598 1.00 19.45 139 VAL B O 1
ATOM 2706 N N . GLY B 1 140 ? 98.714 8.029 24.372 1.00 20.85 140 GLY B N 1
ATOM 2707 C CA . GLY B 1 140 ? 98.923 7.205 23.208 1.00 21.56 140 GLY B CA 1
ATOM 2708 C C . GLY B 1 140 ? 99.160 7.933 21.904 1.00 21.23 140 GLY B C 1
ATOM 2709 O O . GLY B 1 140 ? 98.873 7.394 20.847 1.00 23.35 140 GLY B O 1
ATOM 2710 N N . GLY B 1 141 ? 99.658 9.156 21.962 1.00 20.92 141 GLY B N 1
ATOM 2711 C CA . GLY B 1 141 ? 100.021 9.887 20.766 1.00 21.12 141 GLY B CA 1
ATOM 2712 C C . GLY B 1 141 ? 98.931 10.767 20.181 1.00 20.58 141 GLY B C 1
ATOM 2713 O O . GLY B 1 141 ? 99.074 11.239 19.058 1.00 22.14 141 GLY B O 1
ATOM 2714 N N . GLN B 1 142 ? 97.849 10.985 20.933 1.00 19.62 142 GLN B N 1
ATOM 2715 C CA . GLN B 1 142 ? 96.798 11.893 20.523 1.00 18.22 142 GLN B CA 1
ATOM 2716 C C . GLN B 1 142 ? 96.169 12.562 21.753 1.00 18.06 142 GLN B C 1
ATOM 2717 O O . GLN B 1 142 ? 96.360 12.132 22.893 1.00 16.46 142 GLN B O 1
ATOM 2723 N N . SER B 1 143 ? 95.468 13.663 21.525 1.00 17.64 143 SER B N 1
ATOM 2724 C CA . SER B 1 143 ? 94.882 14.438 22.595 1.00 18.27 143 SER B CA 1
ATOM 2725 C C . SER B 1 143 ? 93.439 14.031 22.893 1.00 16.79 143 SER B C 1
ATOM 2726 O O . SER B 1 143 ? 92.644 13.725 21.975 1.00 16.46 143 SER B O 1
ATOM 2729 N N . TRP B 1 144 ? 93.120 14.071 24.181 1.00 15.84 144 TRP B N 1
ATOM 2730 C CA . TRP B 1 144 ? 91.812 13.725 24.693 1.00 15.39 144 TRP B CA 1
ATOM 2731 C C . TRP B 1 144 ? 91.321 14.822 25.636 1.00 15.62 144 TRP B C 1
ATOM 2732 O O . TRP B 1 144 ? 92.102 15.382 26.410 1.00 17.95 144 TRP B O 1
ATOM 2743 N N . THR B 1 145 ? 90.041 15.165 25.566 1.00 15.39 145 THR B N 1
ATOM 2744 C CA . THR B 1 145 ? 89.460 15.974 26.617 1.00 15.03 145 THR B CA 1
ATOM 2745 C C . THR B 1 145 ? 88.939 14.992 27.680 1.00 14.60 145 THR B C 1
ATOM 2746 O O . THR B 1 145 ? 88.170 14.078 27.350 1.00 14.22 145 THR B O 1
ATOM 2750 N N . LEU B 1 146 ? 89.375 15.185 28.921 1.00 13.68 146 LEU B N 1
ATOM 2751 C CA . LEU B 1 146 ? 88.979 14.315 30.035 1.00 13.74 146 LEU B CA 1
ATOM 2752 C C . LEU B 1 146 ? 87.844 14.913 30.817 1.00 13.82 146 LEU B C 1
ATOM 2753 O O . LEU B 1 146 ? 87.926 16.053 31.285 1.00 15.35 146 LEU B O 1
ATOM 2758 N N . TYR B 1 147 ? 86.763 14.152 30.937 1.00 13.56 147 TYR B N 1
ATOM 2759 C CA . TYR B 1 147 ? 85.616 14.555 31.707 1.00 13.69 147 TYR B CA 1
ATOM 2760 C C . TYR B 1 147 ? 85.455 13.672 32.906 1.00 13.68 147 TYR B C 1
ATOM 2761 O O . TYR B 1 147 ? 85.865 12.509 32.871 1.00 13.68 147 TYR B O 1
ATOM 2770 N N . TYR B 1 148 ? 84.832 14.235 33.939 1.00 14.00 148 TYR B N 1
ATOM 2771 C CA . TYR B 1 148 ? 84.527 13.546 35.181 1.00 14.60 148 TYR B CA 1
ATOM 2772 C C . TYR B 1 148 ? 83.125 13.919 35.620 1.00 15.15 148 TYR B C 1
ATOM 2773 O O . TYR B 1 148 ? 82.746 15.104 35.637 1.00 16.39 148 TYR B O 1
ATOM 2782 N N . GLY B 1 149 ? 82.343 12.908 35.972 1.00 15.32 149 GLY B N 1
ATOM 2783 C CA . GLY B 1 149 ? 81.016 13.127 36.499 1.00 15.33 149 GLY B CA 1
ATOM 2784 C C . GLY B 1 149 ? 80.416 11.850 37.025 1.00 14.60 149 GLY B C 1
ATOM 2785 O O . GLY B 1 149 ? 81.147 10.908 37.359 1.00 14.26 149 GLY B O 1
ATOM 2786 N N . TYR B 1 150 ? 79.083 11.807 37.050 1.00 14.89 150 TYR B N 1
ATOM 2787 C CA . TYR B 1 150 ? 78.375 10.697 37.665 1.00 15.49 150 TYR B CA 1
ATOM 2788 C C . TYR B 1 150 ? 77.356 10.012 36.779 1.00 15.14 150 TYR B C 1
ATOM 2789 O O . TYR B 1 150 ? 76.774 10.608 35.900 1.00 15.29 150 TYR B O 1
ATOM 2798 N N . ASN B 1 151 ? 77.147 8.733 37.040 1.00 14.70 151 ASN B N 1
ATOM 2799 C CA . ASN B 1 151 ? 76.152 7.915 36.344 1.00 14.56 151 ASN B CA 1
ATOM 2800 C C . ASN B 1 151 ? 75.651 6.935 37.388 1.00 15.11 151 ASN B C 1
ATOM 2801 O O . ASN B 1 151 ? 76.318 5.934 37.680 1.00 16.45 151 ASN B O 1
ATOM 2806 N N . GLY B 1 152 ? 74.487 7.224 37.977 1.00 15.31 152 GLY B N 1
ATOM 2807 C CA . GLY B 1 152 ? 74.002 6.409 39.077 1.00 16.32 152 GLY B CA 1
ATOM 2808 C C . GLY B 1 152 ? 74.977 6.409 40.243 1.00 16.11 152 GLY B C 1
ATOM 2809 O O . GLY B 1 152 ? 75.333 7.451 40.822 1.00 16.58 152 GLY B O 1
ATOM 2810 N N . ALA B 1 153 ? 75.414 5.211 40.620 1.00 16.28 153 ALA B N 1
ATOM 2811 C CA . ALA B 1 153 ? 76.385 5.029 41.706 1.00 17.10 153 ALA B CA 1
ATOM 2812 C C . ALA B 1 153 ? 77.834 5.205 41.258 1.00 17.84 153 ALA B C 1
ATOM 2813 O O . ALA B 1 153 ? 78.765 5.203 42.077 1.00 19.07 153 ALA B O 1
ATOM 2815 N N . MET B 1 154 ? 78.033 5.406 39.959 1.00 17.00 154 MET B N 1
ATOM 2816 C CA . MET B 1 154 ? 79.393 5.460 39.413 1.00 16.67 154 MET B CA 1
ATOM 2817 C C . MET B 1 154 ? 80.006 6.827 39.244 1.00 15.97 154 MET B C 1
ATOM 2818 O O . MET B 1 154 ? 79.331 7.788 38.935 1.00 15.91 154 MET B O 1
ATOM 2823 N N . GLN B 1 155 ? 81.319 6.866 39.410 1.00 16.31 155 GLN B N 1
ATOM 2824 C CA . GLN B 1 155 ? 82.114 8.003 38.979 1.00 14.97 155 GLN B CA 1
ATOM 2825 C C . GLN B 1 155 ? 82.568 7.645 37.573 1.00 14.30 155 GLN B C 1
ATOM 2826 O O . GLN B 1 155 ? 83.054 6.530 37.334 1.00 15.30 155 GLN B O 1
ATOM 2832 N N . VAL B 1 156 ? 82.430 8.598 36.660 1.00 13.72 156 VAL B N 1
ATOM 2833 C CA . VAL B 1 156 ? 82.687 8.367 35.260 1.00 13.01 156 VAL B CA 1
ATOM 2834 C C . VAL B 1 156 ? 83.824 9.220 34.743 1.00 12.40 156 VAL B C 1
ATOM 2835 O O . VAL B 1 156 ? 83.782 10.463 34.848 1.00 12.69 156 VAL B O 1
ATOM 2839 N N . TYR B 1 157 ? 84.843 8.565 34.189 1.00 12.71 157 TYR B N 1
ATOM 2840 C CA . TYR B 1 157 ? 85.958 9.267 33.557 1.00 12.22 157 TYR B CA 1
ATOM 2841 C C . TYR B 1 157 ? 85.858 8.994 32.049 1.00 11.05 157 TYR B C 1
ATOM 2842 O O . TYR B 1 157 ? 85.966 7.846 31.621 1.00 11.84 157 TYR B O 1
ATOM 2851 N N . SER B 1 158 ? 85.647 10.058 31.257 1.00 11.16 158 SER B N 1
ATOM 2852 C CA . SER B 1 158 ? 85.510 9.903 29.815 1.00 11.38 158 SER B CA 1
ATOM 2853 C C . SER B 1 158 ? 86.631 10.640 29.102 1.00 11.53 158 SER B C 1
ATOM 2854 O O . SER B 1 158 ? 86.734 11.862 29.253 1.00 12.14 158 SER B O 1
ATOM 2857 N N . PHE B 1 159 ? 87.467 9.896 28.401 1.00 12.13 159 PHE B N 1
ATOM 2858 C CA . PHE B 1 159 ? 88.503 10.481 27.559 1.00 11.13 159 PHE B CA 1
ATOM 2859 C C . PHE B 1 159 ? 87.898 10.645 26.178 1.00 11.12 159 PHE B C 1
ATOM 2860 O O . PHE B 1 159 ? 87.604 9.661 25.537 1.00 10.78 159 PHE B O 1
ATOM 2868 N N . VAL B 1 160 ? 87.775 11.890 25.720 1.00 11.04 160 VAL B N 1
ATOM 2869 C CA . VAL B 1 160 ? 87.093 12.180 24.448 1.00 11.52 160 VAL B CA 1
ATOM 2870 C C . VAL B 1 160 ? 88.100 12.621 23.379 1.00 11.61 160 VAL B C 1
ATOM 2871 O O . VAL B 1 160 ? 88.702 13.683 23.499 1.00 11.95 160 VAL B O 1
ATOM 2875 N N . ALA B 1 161 ? 88.271 11.804 22.348 1.00 12.01 161 ALA B N 1
ATOM 2876 C CA . ALA B 1 161 ? 89.251 12.125 21.304 1.00 12.57 161 ALA B CA 1
ATOM 2877 C C . ALA B 1 161 ? 88.936 13.456 20.670 1.00 13.03 161 ALA B C 1
ATOM 2878 O O . ALA B 1 161 ? 87.796 13.738 20.323 1.00 13.57 161 ALA B O 1
ATOM 2880 N N . GLN B 1 162 ? 89.957 14.286 20.502 1.00 14.71 162 GLN B N 1
ATOM 2881 C CA . GLN B 1 162 ? 89.763 15.570 19.858 1.00 15.86 162 GLN B CA 1
ATOM 2882 C C . GLN B 1 162 ? 89.653 15.427 18.344 1.00 15.51 162 GLN B C 1
ATOM 2883 O O . GLN B 1 162 ? 89.194 16.354 17.662 1.00 15.88 162 GLN B O 1
ATOM 2889 N N . THR B 1 163 ? 89.998 14.251 17.823 1.00 14.86 163 THR B N 1
ATOM 2890 C CA . THR B 1 163 ? 89.842 13.929 16.420 1.00 15.27 163 THR B CA 1
ATOM 2891 C C . THR B 1 163 ? 89.233 12.532 16.286 1.00 15.58 163 THR B C 1
ATOM 2892 O O . THR B 1 163 ? 89.792 11.582 16.854 1.00 14.37 163 THR B O 1
ATOM 2896 N N . ASN B 1 164 ? 88.142 12.378 15.528 1.00 14.14 164 ASN B N 1
ATOM 2897 C CA . ASN B 1 164 ? 87.572 11.048 15.272 1.00 14.68 164 ASN B CA 1
ATOM 2898 C C . ASN B 1 164 ? 88.674 10.125 14.817 1.00 14.00 164 ASN B C 1
ATOM 2899 O O . ASN B 1 164 ? 89.444 10.471 13.895 1.00 15.39 164 ASN B O 1
ATOM 2904 N N . THR B 1 165 ? 88.727 8.936 15.407 1.00 13.40 165 THR B N 1
ATOM 2905 C CA . THR B 1 165 ? 89.789 7.988 15.156 1.00 14.03 165 THR B CA 1
ATOM 2906 C C . THR B 1 165 ? 89.161 6.695 14.720 1.00 13.51 165 THR B C 1
ATOM 2907 O O . THR B 1 165 ? 88.729 5.890 15.538 1.00 13.65 165 THR B O 1
ATOM 2911 N N . THR B 1 166 ? 89.089 6.515 13.406 1.00 13.21 166 THR B N 1
ATOM 2912 C CA . THR B 1 166 ? 88.380 5.416 12.776 1.00 13.65 166 THR B CA 1
ATOM 2913 C C . THR B 1 166 ? 89.199 4.150 12.586 1.00 14.47 166 THR B C 1
ATOM 2914 O O . THR B 1 166 ? 88.648 3.095 12.256 1.00 13.27 166 THR B O 1
ATOM 2918 N N . ASN B 1 167 ? 90.514 4.277 12.787 1.00 15.32 167 ASN B N 1
ATOM 2919 C CA . ASN B 1 167 ? 91.428 3.137 12.730 1.00 17.26 167 ASN B CA 1
ATOM 2920 C C . ASN B 1 167 ? 92.306 3.261 13.952 1.00 17.05 167 ASN B C 1
ATOM 2921 O O . ASN B 1 167 ? 93.282 4.002 13.971 1.00 19.22 167 ASN B O 1
ATOM 2926 N N . TYR B 1 168 ? 91.938 2.548 14.999 1.00 15.66 168 TYR B N 1
ATOM 2927 C CA . TYR B 1 168 ? 92.593 2.694 16.277 1.00 15.44 168 TYR B CA 1
ATOM 2928 C C . TYR B 1 168 ? 93.313 1.445 16.740 1.00 15.77 168 TYR B C 1
ATOM 2929 O O . TYR B 1 168 ? 92.844 0.352 16.543 1.00 15.86 168 TYR B O 1
ATOM 2938 N N . SER B 1 169 ? 94.463 1.655 17.365 1.00 17.21 169 SER B N 1
ATOM 2939 C CA . SER B 1 169 ? 95.200 0.568 18.001 1.00 18.35 169 SER B CA 1
ATOM 2940 C C . SER B 1 169 ? 95.728 1.188 19.262 1.00 18.25 169 SER B C 1
ATOM 2941 O O . SER B 1 169 ? 96.418 2.189 19.213 1.00 20.62 169 SER B O 1
ATOM 2944 N N . GLY B 1 170 ? 95.378 0.617 20.406 1.00 17.84 170 GLY B N 1
ATOM 2945 C CA . GLY B 1 170 ? 95.799 1.182 21.669 1.00 17.33 170 GLY B CA 1
ATOM 2946 C C . GLY B 1 170 ? 95.753 0.141 22.769 1.00 17.01 170 GLY B C 1
ATOM 2947 O O . GLY B 1 170 ? 95.444 -1.036 22.553 1.00 16.26 170 GLY B O 1
ATOM 2948 N N . ASP B 1 171 ? 96.066 0.611 23.969 1.00 17.24 171 ASP B N 1
ATOM 2949 C CA . ASP B 1 171 ? 96.098 -0.239 25.149 1.00 17.03 171 ASP B CA 1
ATOM 2950 C C . ASP B 1 171 ? 95.391 0.492 26.259 1.00 16.68 171 ASP B C 1
ATOM 2951 O O . ASP B 1 171 ? 95.869 1.524 26.741 1.00 16.67 171 ASP B O 1
ATOM 2956 N N . VAL B 1 172 ? 94.249 -0.045 26.655 1.00 15.68 172 VAL B N 1
ATOM 2957 C CA . VAL B 1 172 ? 93.403 0.610 27.643 1.00 15.20 172 VAL B CA 1
ATOM 2958 C C . VAL B 1 172 ? 94.106 0.802 28.995 1.00 15.30 172 VAL B C 1
ATOM 2959 O O . VAL B 1 172 ? 93.745 1.700 29.757 1.00 13.81 172 VAL B O 1
ATOM 2963 N N . LYS B 1 173 ? 95.152 0.009 29.239 1.00 15.24 173 LYS B N 1
ATOM 2964 C CA . LYS B 1 173 ? 95.923 0.145 30.462 1.00 16.32 173 LYS B CA 1
ATOM 2965 C C . LYS B 1 173 ? 96.509 1.543 30.563 1.00 15.58 173 LYS B C 1
ATOM 2966 O O . LYS B 1 173 ? 96.655 2.102 31.650 1.00 15.67 173 LYS B O 1
ATOM 2972 N N . ASN B 1 174 ? 96.828 2.150 29.421 1.00 15.56 174 ASN B N 1
ATOM 2973 C CA . ASN B 1 174 ? 97.353 3.493 29.458 1.00 15.64 174 ASN B CA 1
ATOM 2974 C C . ASN B 1 174 ? 96.399 4.479 30.138 1.00 14.95 174 ASN B C 1
ATOM 2975 O O . ASN B 1 174 ? 96.811 5.381 30.857 1.00 15.00 174 ASN B O 1
ATOM 2980 N N . PHE B 1 175 ? 95.102 4.330 29.875 1.00 14.41 175 PHE B N 1
ATOM 2981 C CA . PHE B 1 175 ? 94.110 5.215 30.460 1.00 13.74 175 PHE B CA 1
ATOM 2982 C C . PHE B 1 175 ? 93.892 4.946 31.959 1.00 13.62 175 PHE B C 1
ATOM 2983 O O . PHE B 1 175 ? 93.810 5.863 32.757 1.00 14.10 175 PHE B O 1
ATOM 2991 N N . PHE B 1 176 ? 93.818 3.671 32.320 1.00 13.90 176 PHE B N 1
ATOM 2992 C CA . PHE B 1 176 ? 93.670 3.329 33.722 1.00 14.18 176 PHE B CA 1
ATOM 2993 C C . PHE B 1 176 ? 94.882 3.825 34.504 1.00 14.79 176 PHE B C 1
ATOM 2994 O O . PHE B 1 176 ? 94.723 4.332 35.624 1.00 15.59 176 PHE B O 1
ATOM 3002 N N . ASN B 1 177 ? 96.075 3.639 33.947 1.00 15.68 177 ASN B N 1
ATOM 3003 C CA . ASN B 1 177 ? 97.278 4.109 34.623 1.00 16.33 177 ASN B CA 1
ATOM 3004 C C . ASN B 1 177 ? 97.274 5.613 34.771 1.00 16.44 177 ASN B C 1
ATOM 3005 O O . ASN B 1 177 ? 97.690 6.139 35.798 1.00 16.98 177 ASN B O 1
ATOM 3010 N N . TYR B 1 178 ? 96.747 6.329 33.780 1.00 15.40 178 TYR B N 1
ATOM 3011 C CA . TYR B 1 178 ? 96.666 7.775 33.925 1.00 16.79 178 TYR B CA 1
ATOM 3012 C C . TYR B 1 178 ? 95.831 8.128 35.148 1.00 15.92 178 TYR B C 1
ATOM 3013 O O . TYR B 1 178 ? 96.194 9.001 35.937 1.00 17.09 178 TYR B O 1
ATOM 3022 N N . LEU B 1 179 ? 94.695 7.466 35.322 1.00 15.47 179 LEU B N 1
ATOM 3023 C CA . LEU B 1 179 ? 93.815 7.763 36.435 1.00 15.49 179 LEU B CA 1
ATOM 3024 C C . LEU B 1 179 ? 94.462 7.371 37.766 1.00 15.90 179 LEU B C 1
ATOM 3025 O O . LEU B 1 179 ? 94.341 8.078 38.761 1.00 16.27 179 LEU B O 1
ATOM 3030 N N . ARG B 1 180 ? 95.120 6.226 37.763 1.00 16.73 180 ARG B N 1
ATOM 3031 C CA . ARG B 1 180 ? 95.840 5.781 38.952 1.00 17.40 180 ARG B CA 1
ATOM 3032 C C . ARG B 1 180 ? 96.897 6.803 39.363 1.00 17.51 180 ARG B C 1
ATOM 3033 O O . ARG B 1 180 ? 96.968 7.185 40.533 1.00 17.03 180 ARG B O 1
ATOM 3041 N N . ASP B 1 181 ? 97.702 7.238 38.398 1.00 18.36 181 ASP B N 1
ATOM 3042 C CA . ASP B 1 181 ? 98.842 8.123 38.659 1.00 18.39 181 ASP B CA 1
ATOM 3043 C C . ASP B 1 181 ? 98.498 9.584 38.899 1.00 18.81 181 ASP B C 1
ATOM 3044 O O . ASP B 1 181 ? 99.298 10.308 39.500 1.00 19.65 181 ASP B O 1
ATOM 3049 N N . ASN B 1 182 ? 97.347 10.047 38.416 1.00 18.04 182 ASN B N 1
ATOM 3050 C CA . ASN B 1 182 ? 97.021 11.471 38.521 1.00 18.77 182 ASN B CA 1
ATOM 3051 C C . ASN B 1 182 ? 95.701 11.833 39.177 1.00 18.98 182 ASN B C 1
ATOM 3052 O O . ASN B 1 182 ? 95.496 12.991 39.553 1.00 19.77 182 ASN B O 1
ATOM 3057 N N . LYS B 1 183 ? 94.817 10.855 39.322 1.00 19.43 183 LYS B N 1
ATOM 3058 C CA . LYS B 1 183 ? 93.465 11.102 39.820 1.00 19.83 183 LYS B CA 1
ATOM 3059 C C . LYS B 1 183 ? 93.094 10.286 41.050 1.00 19.74 183 LYS B C 1
ATOM 3060 O O . LYS B 1 183 ? 91.928 10.229 41.410 1.00 19.77 183 LYS B O 1
ATOM 3066 N N . GLY B 1 184 ? 94.071 9.640 41.675 1.00 19.61 184 GLY B N 1
ATOM 3067 C CA . GLY B 1 184 ? 93.835 8.886 42.897 1.00 19.99 184 GLY B CA 1
ATOM 3068 C C . GLY B 1 184 ? 92.933 7.664 42.735 1.00 20.01 184 GLY B C 1
ATOM 3069 O O . GLY B 1 184 ? 92.285 7.220 43.685 1.00 20.48 184 GLY B O 1
ATOM 3070 N N . TYR B 1 185 ? 92.896 7.109 41.527 1.00 19.04 185 TYR B N 1
ATOM 3071 C CA . TYR B 1 185 ? 92.083 5.931 41.247 1.00 18.82 185 TYR B CA 1
ATOM 3072 C C . TYR B 1 185 ? 92.768 4.683 41.815 1.00 19.22 185 TYR B C 1
ATOM 3073 O O . TYR B 1 185 ? 93.945 4.448 41.545 1.00 19.16 185 TYR B O 1
ATOM 3082 N N . ASN B 1 186 ? 92.018 3.897 42.600 1.00 19.40 186 ASN B N 1
ATOM 3083 C CA . ASN B 1 186 ? 92.560 2.701 43.252 1.00 20.11 186 ASN B CA 1
ATOM 3084 C C . ASN B 1 186 ? 92.621 1.487 42.337 1.00 19.86 186 ASN B C 1
ATOM 3085 O O . ASN B 1 186 ? 91.851 0.539 42.486 1.00 19.87 186 ASN B O 1
ATOM 3090 N N . ALA B 1 187 ? 93.569 1.511 41.411 1.00 19.16 187 ALA B N 1
ATOM 3091 C CA . ALA B 1 187 ? 93.763 0.409 40.483 1.00 20.01 187 ALA B CA 1
ATOM 3092 C C . ALA B 1 187 ? 94.052 -0.900 41.218 1.00 20.91 187 ALA B C 1
ATOM 3093 O O . ALA B 1 187 ? 93.731 -1.981 40.724 1.00 21.83 187 ALA B O 1
ATOM 3095 N N . ALA B 1 188 ? 94.618 -0.801 42.416 1.00 21.87 188 ALA B N 1
ATOM 3096 C CA . ALA B 1 188 ? 94.942 -1.989 43.204 1.00 22.02 188 ALA B CA 1
ATOM 3097 C C . ALA B 1 188 ? 93.727 -2.706 43.717 1.00 22.06 188 ALA B C 1
ATOM 3098 O O . ALA B 1 188 ? 93.789 -3.913 43.942 1.00 23.33 188 ALA B O 1
ATOM 3100 N N . GLY B 1 189 ? 92.622 -1.981 43.884 1.00 21.52 189 GLY B N 1
ATOM 3101 C CA . GLY B 1 189 ? 91.416 -2.539 44.455 1.00 21.25 189 GLY B CA 1
ATOM 3102 C C . GLY B 1 189 ? 90.191 -2.556 43.572 1.00 20.21 189 GLY B C 1
ATOM 3103 O O . GLY B 1 189 ? 89.136 -2.958 44.028 1.00 21.04 189 GLY B O 1
ATOM 3104 N N . GLN B 1 190 ? 90.322 -2.146 42.312 1.00 19.54 190 GLN B N 1
ATOM 3105 C CA . GLN B 1 190 ? 89.191 -2.168 41.387 1.00 18.04 190 GLN B CA 1
ATOM 3106 C C . GLN B 1 190 ? 89.369 -3.316 40.406 1.00 17.16 190 GLN B C 1
ATOM 3107 O O . GLN B 1 190 ? 90.460 -3.541 39.934 1.00 17.32 190 GLN B O 1
ATOM 3113 N N . TYR B 1 191 ? 88.284 -4.030 40.133 1.00 16.44 191 TYR B N 1
ATOM 3114 C CA . TYR B 1 191 ? 88.289 -5.137 39.199 1.00 16.05 191 TYR B CA 1
ATOM 3115 C C . TYR B 1 191 ? 87.632 -4.722 37.877 1.00 15.39 191 TYR B C 1
ATOM 3116 O O . TYR B 1 191 ? 86.602 -4.036 37.867 1.00 15.37 191 TYR B O 1
ATOM 3125 N N . VAL B 1 192 ? 88.212 -5.176 36.780 1.00 15.48 192 VAL B N 1
ATOM 3126 C CA 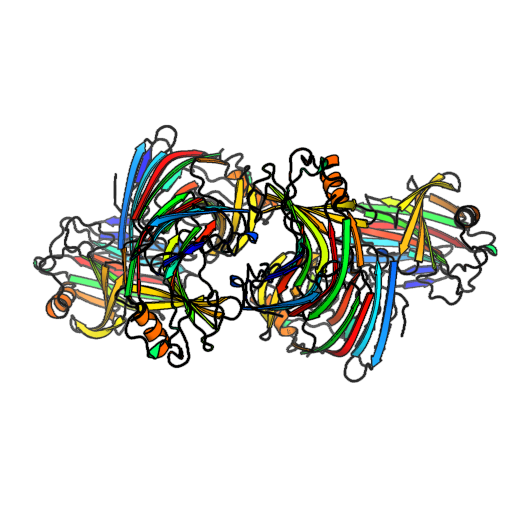. VAL B 1 192 ? 87.609 -4.920 35.462 1.00 15.14 192 VAL B CA 1
ATOM 3127 C C . VAL B 1 192 ? 86.447 -5.859 35.204 1.00 13.91 192 VAL B C 1
ATOM 3128 O O . VAL B 1 192 ? 86.653 -7.064 35.073 1.00 15.17 192 VAL B O 1
ATOM 3132 N N . LEU B 1 193 ? 85.230 -5.323 35.139 1.00 14.12 193 LEU B N 1
ATOM 3133 C CA . LEU B 1 193 ? 83.998 -6.082 34.986 1.00 12.97 193 LEU B CA 1
ATOM 3134 C C . LEU B 1 193 ? 83.566 -6.245 33.529 1.00 13.43 193 LEU B C 1
ATOM 3135 O O . LEU B 1 193 ? 82.917 -7.205 33.174 1.00 14.03 193 LEU B O 1
ATOM 3140 N N . SER B 1 194 ? 83.913 -5.261 32.692 1.00 12.51 194 SER B N 1
ATOM 3141 C CA . SER B 1 194 ? 83.553 -5.290 31.277 1.00 12.88 194 SER B CA 1
ATOM 3142 C C . SER B 1 194 ? 84.558 -4.536 30.422 1.00 12.46 194 SER B C 1
ATOM 3143 O O . SER B 1 194 ? 85.318 -3.703 30.889 1.00 12.90 194 SER B O 1
ATOM 3146 N N . TYR B 1 195 ? 84.570 -4.891 29.149 1.00 12.93 195 TYR B N 1
ATOM 3147 C CA . TYR B 1 195 ? 85.446 -4.279 28.152 1.00 12.47 195 TYR B CA 1
ATOM 3148 C C . TYR B 1 195 ? 84.616 -4.294 26.860 1.00 12.25 195 TYR B C 1
ATOM 3149 O O . TYR B 1 195 ? 84.510 -5.313 26.166 1.00 11.21 195 TYR B O 1
ATOM 3158 N N . GLN B 1 196 ? 84.062 -3.124 26.538 1.00 11.30 196 GLN B N 1
ATOM 3159 C CA . GLN B 1 196 ? 83.029 -2.999 25.510 1.00 11.13 196 GLN B CA 1
ATOM 3160 C C . GLN B 1 196 ? 83.353 -1.864 24.548 1.00 10.76 196 GLN B C 1
ATOM 3161 O O . GLN B 1 196 ? 84.075 -0.920 24.907 1.00 11.45 196 GLN B O 1
ATOM 3167 N N . PHE B 1 197 ? 82.779 -1.948 23.352 1.00 10.36 197 PHE B N 1
ATOM 3168 C CA . PHE B 1 197 ? 82.971 -0.907 22.330 1.00 10.87 197 PHE B CA 1
ATOM 3169 C C . PHE B 1 197 ? 81.703 -0.770 21.500 1.00 9.47 197 PHE B C 1
ATOM 3170 O O . PHE B 1 197 ? 81.115 -1.741 21.064 1.00 10.72 197 PHE B O 1
ATOM 3178 N N . GLY B 1 198 ? 81.264 0.464 21.285 1.00 9.83 198 GLY B N 1
ATOM 3179 C CA . GLY B 1 198 ? 80.048 0.660 20.535 1.00 9.55 198 GLY B CA 1
ATOM 3180 C C . GLY B 1 198 ? 79.718 2.123 20.336 1.00 8.77 198 GLY B C 1
ATOM 3181 O O . GLY B 1 198 ? 80.598 2.961 20.261 1.00 9.85 198 GLY B O 1
ATOM 3182 N N . THR B 1 199 ? 78.423 2.416 20.292 1.00 9.29 199 THR B N 1
ATOM 3183 C CA . THR B 1 199 ? 77.957 3.791 20.069 1.00 9.83 199 THR B CA 1
ATOM 3184 C C . THR B 1 199 ? 76.793 4.145 20.978 1.00 9.25 199 THR B C 1
ATOM 3185 O O . THR B 1 199 ? 75.912 3.343 21.191 1.00 10.15 199 THR B O 1
ATOM 3189 N N . GLU B 1 200 ? 76.831 5.365 21.505 1.00 9.58 200 GLU B N 1
ATOM 3190 C CA . GLU B 1 200 ? 75.703 5.932 22.230 1.00 10.35 200 GLU B CA 1
ATOM 3191 C C . GLU B 1 200 ? 75.094 7.008 21.360 1.00 10.03 200 GLU B C 1
ATOM 3192 O O . GLU B 1 200 ? 75.744 8.054 21.147 1.00 10.56 200 GLU B O 1
ATOM 3198 N N . PRO B 1 201 ? 73.917 6.754 20.798 1.00 9.88 201 PRO B N 1
ATOM 3199 C CA . PRO B 1 201 ? 73.218 7.778 20.018 1.00 8.70 201 PRO B CA 1
ATOM 3200 C C . PRO B 1 201 ? 72.263 8.584 20.852 1.00 9.22 201 PRO B C 1
ATOM 3201 O O . PRO B 1 201 ? 71.732 8.135 21.878 1.00 9.73 201 PRO B O 1
ATOM 3205 N N . PHE B 1 202 ? 72.066 9.822 20.400 1.00 9.33 202 PHE B N 1
ATOM 3206 C CA . PHE B 1 202 ? 71.148 10.764 21.002 1.00 9.86 202 PHE B CA 1
ATOM 3207 C C . PHE B 1 202 ? 69.963 10.995 20.049 1.00 9.75 202 PHE B C 1
ATOM 3208 O O . PHE B 1 202 ? 68.821 10.653 20.371 1.00 11.20 202 PHE B O 1
ATOM 3216 N N . THR B 1 203 ? 70.223 11.586 18.883 1.00 10.00 203 THR B N 1
ATOM 3217 C CA . THR B 1 203 ? 69.184 11.803 17.889 1.00 10.49 203 THR B CA 1
ATOM 3218 C C . THR B 1 203 ? 69.774 11.674 16.504 1.00 10.24 203 THR B C 1
ATOM 3219 O O . THR B 1 203 ? 71.004 11.702 16.308 1.00 10.62 203 THR B O 1
ATOM 3223 N N . GLY B 1 204 ? 68.863 11.526 15.543 1.00 10.30 204 GLY B N 1
ATOM 3224 C CA . GLY B 1 204 ? 69.190 11.425 14.129 1.00 11.02 204 GLY B CA 1
ATOM 3225 C C . GLY B 1 204 ? 68.956 10.033 13.585 1.00 10.77 204 GLY B C 1
ATOM 3226 O O . GLY B 1 204 ? 68.146 9.275 14.098 1.00 11.05 204 GLY B O 1
ATOM 3227 N N . SER B 1 205 ? 69.625 9.736 12.479 1.00 11.84 205 SER B N 1
ATOM 3228 C CA . SER B 1 205 ? 69.587 8.383 11.882 1.00 13.12 205 SER B CA 1
ATOM 3229 C C . SER B 1 205 ? 71.024 7.995 11.605 1.00 12.35 205 SER B C 1
ATOM 3230 O O . SER B 1 205 ? 71.825 8.778 11.097 1.00 13.37 205 SER B O 1
ATOM 3233 N N . GLY B 1 206 ? 71.401 6.772 11.933 1.00 12.20 206 GLY B N 1
ATOM 3234 C CA . GLY B 1 206 ? 72.773 6.403 11.682 1.00 13.30 206 GLY B CA 1
ATOM 3235 C C . GLY B 1 206 ? 73.058 4.925 11.661 1.00 13.31 206 GLY B C 1
ATOM 3236 O O . GLY B 1 206 ? 72.258 4.115 12.121 1.00 13.58 206 GLY B O 1
ATOM 3237 N N . THR B 1 207 ? 74.179 4.605 11.028 1.00 12.91 207 THR B N 1
ATOM 3238 C CA . THR B 1 207 ? 74.675 3.266 11.056 1.00 13.09 207 THR B CA 1
ATOM 3239 C C . THR B 1 207 ? 76.141 3.313 11.435 1.00 11.87 207 THR B C 1
ATOM 3240 O O . THR B 1 207 ? 76.936 3.949 10.754 1.00 11.99 207 THR B O 1
ATOM 3244 N N . LEU B 1 208 ? 76.516 2.673 12.552 1.00 11.24 208 LEU B N 1
ATOM 3245 C CA . LEU B 1 208 ? 77.911 2.458 12.894 1.00 11.51 208 LEU B CA 1
ATOM 3246 C C . LEU B 1 208 ? 78.331 1.126 12.301 1.00 12.17 208 LEU B C 1
ATOM 3247 O O . LEU B 1 208 ? 77.808 0.071 12.690 1.00 12.60 208 LEU B O 1
ATOM 3252 N N . ASN B 1 209 ? 79.268 1.169 11.355 1.00 12.25 209 ASN B N 1
ATOM 3253 C CA . ASN B 1 209 ? 79.790 -0.064 10.806 1.00 13.29 209 ASN B CA 1
ATOM 3254 C C . ASN B 1 209 ? 81.112 -0.372 11.464 1.00 12.46 209 ASN B C 1
ATOM 3255 O O . ASN B 1 209 ? 82.027 0.411 11.368 1.00 14.05 209 ASN B O 1
ATOM 3260 N N . VAL B 1 210 ? 81.183 -1.513 12.159 1.00 12.62 210 VAL B N 1
ATOM 3261 C CA . VAL B 1 210 ? 82.412 -1.931 12.832 1.00 13.93 210 VAL B CA 1
ATOM 3262 C C . VAL B 1 210 ? 82.988 -3.034 11.962 1.00 14.18 210 VAL B C 1
ATOM 3263 O O . VAL B 1 210 ? 82.521 -4.169 12.008 1.00 14.66 210 VAL B O 1
ATOM 3267 N N . ALA B 1 211 ? 83.942 -2.655 11.113 1.00 15.45 211 ALA B N 1
ATOM 3268 C CA . ALA B 1 211 ? 84.579 -3.610 10.198 1.00 16.56 211 ALA B CA 1
ATOM 3269 C C . ALA B 1 211 ? 85.308 -4.694 10.974 1.00 16.61 211 ALA B C 1
ATOM 3270 O O . ALA B 1 211 ? 85.283 -5.885 10.605 1.00 17.57 211 ALA B O 1
ATOM 3272 N N . SER B 1 212 ? 85.965 -4.263 12.049 1.00 16.31 212 SER B N 1
ATOM 3273 C CA . SER B 1 212 ? 86.666 -5.159 12.968 1.00 17.05 212 SER B CA 1
ATOM 3274 C C . SER B 1 212 ? 86.860 -4.527 14.334 1.00 16.36 212 SER B C 1
ATOM 3275 O O . SER B 1 212 ? 87.202 -3.336 14.449 1.00 16.42 212 SER B O 1
ATOM 3278 N N . TRP B 1 213 ? 86.689 -5.349 15.375 1.00 15.56 213 TRP B N 1
ATOM 3279 C CA . TRP B 1 213 ? 86.984 -4.955 16.741 1.00 15.12 213 TRP B CA 1
ATOM 3280 C C . TRP B 1 213 ? 87.628 -6.127 17.467 1.00 14.75 213 TRP B C 1
ATOM 3281 O O . TRP B 1 213 ? 87.074 -7.209 17.484 1.00 15.02 213 TRP B O 1
ATOM 3292 N N . THR B 1 214 ? 88.785 -5.883 18.062 1.00 14.75 214 THR B N 1
ATOM 3293 C CA . THR B 1 214 ? 89.453 -6.885 18.891 1.00 15.46 214 THR B CA 1
ATOM 3294 C C . THR B 1 214 ? 89.807 -6.262 20.214 1.00 14.40 214 THR B C 1
ATOM 3295 O O . THR B 1 214 ? 90.080 -5.060 20.303 1.00 14.69 214 THR B O 1
ATOM 3299 N N . ALA B 1 215 ? 89.849 -7.090 21.246 1.00 14.78 215 ALA B N 1
ATOM 3300 C CA . ALA B 1 215 ? 90.283 -6.665 22.564 1.00 15.21 215 ALA B CA 1
ATOM 3301 C C . ALA B 1 215 ? 90.672 -7.905 23.369 1.00 16.07 215 ALA B C 1
ATOM 3302 O O . ALA B 1 215 ? 90.162 -8.988 23.124 1.00 16.40 215 ALA B O 1
ATOM 3304 N N . SER B 1 216 ? 91.598 -7.705 24.294 1.00 16.75 216 SER B N 1
ATOM 3305 C CA . SER B 1 216 ? 91.979 -8.765 25.223 1.00 17.52 216 SER B CA 1
ATOM 3306 C C . SER B 1 216 ? 92.526 -8.179 26.518 1.00 17.17 216 SER B C 1
ATOM 3307 O O . SER B 1 216 ? 92.879 -7.001 26.594 1.00 17.17 216 SER B O 1
ATOM 3310 N N . ILE B 1 217 ? 92.571 -9.036 27.535 1.00 18.81 217 ILE B N 1
ATOM 3311 C CA . ILE B 1 217 ? 93.142 -8.728 28.832 1.00 18.56 217 ILE B CA 1
ATOM 3312 C C . ILE B 1 217 ? 94.289 -9.734 29.098 1.00 20.04 217 ILE B C 1
ATOM 3313 O O . ILE B 1 217 ? 94.061 -10.950 29.084 1.00 20.65 217 ILE B O 1
ATOM 3318 N N . ASN B 1 218 ? 95.495 -9.220 29.301 1.00 21.62 218 ASN B N 1
ATOM 3319 C CA . ASN B 1 218 ? 96.676 -10.068 29.537 1.00 23.09 218 ASN B CA 1
ATOM 3320 C C . ASN B 1 218 ? 97.184 -9.888 30.953 1.00 24.35 218 ASN B C 1
ATOM 3321 O O . ASN B 1 218 ? 97.180 -8.762 31.437 1.00 24.17 218 ASN B O 1
ATOM 3335 N N . THR C 1 2 ? 25.244 59.251 5.362 1.00 20.45 2 THR C N 1
ATOM 3336 C CA . THR C 1 2 ? 24.686 58.372 6.393 1.00 20.28 2 THR C CA 1
ATOM 3337 C C . THR C 1 2 ? 23.568 57.421 5.922 1.00 20.44 2 THR C C 1
ATOM 3338 O O . THR C 1 2 ? 22.768 57.769 5.059 1.00 20.83 2 THR C O 1
ATOM 3342 N N . SER C 1 3 ? 23.516 56.213 6.491 1.00 19.17 3 SER C N 1
ATOM 3343 C CA . SER C 1 3 ? 22.409 55.295 6.263 1.00 18.91 3 SER C CA 1
ATOM 3344 C C . SER C 1 3 ? 22.265 54.341 7.438 1.00 18.84 3 SER C C 1
ATOM 3345 O O . SER C 1 3 ? 23.270 53.940 8.048 1.00 17.94 3 SER C O 1
ATOM 3348 N N . CYS C 1 4 ? 21.014 54.010 7.739 1.00 18.82 4 CYS C N 1
ATOM 3349 C CA . CYS C 1 4 ? 20.662 53.080 8.799 1.00 18.09 4 CYS C CA 1
ATOM 3350 C C . CYS C 1 4 ? 20.076 51.774 8.249 1.00 17.66 4 CYS C C 1
ATOM 3351 O O . CYS C 1 4 ? 19.643 50.924 9.013 1.00 17.87 4 CYS C O 1
ATOM 3354 N N . ASP C 1 5 ? 20.077 51.612 6.922 1.00 17.68 5 ASP C N 1
ATOM 3355 C CA . ASP C 1 5 ? 19.537 50.419 6.298 1.00 18.00 5 ASP C CA 1
ATOM 3356 C C . ASP C 1 5 ? 20.421 49.225 6.648 1.00 16.61 5 ASP C C 1
ATOM 3357 O O . ASP C 1 5 ? 21.641 49.363 6.772 1.00 17.04 5 ASP C O 1
ATOM 3362 N N . GLN C 1 6 ? 19.801 48.061 6.774 1.00 16.72 6 GLN C N 1
ATOM 3363 C CA . GLN C 1 6 ? 20.486 46.866 7.254 1.00 16.89 6 GLN C CA 1
ATOM 3364 C C . GLN C 1 6 ? 21.778 46.551 6.497 1.00 16.93 6 GLN C C 1
ATOM 3365 O O . GLN C 1 6 ? 22.778 46.157 7.094 1.00 16.59 6 GLN C O 1
ATOM 3371 N N . TRP C 1 7 ? 21.761 46.701 5.181 1.00 16.26 7 TRP C N 1
ATOM 3372 C CA . TRP C 1 7 ? 22.904 46.320 4.361 1.00 16.51 7 TRP C CA 1
ATOM 3373 C C . TRP C 1 7 ? 23.498 47.481 3.593 1.00 16.97 7 TRP C C 1
ATOM 3374 O O . TRP C 1 7 ? 24.123 47.290 2.537 1.00 17.40 7 TRP C O 1
ATOM 3385 N N . ALA C 1 8 ? 23.333 48.688 4.117 1.00 15.81 8 ALA C N 1
ATOM 3386 C CA . ALA C 1 8 ? 23.851 49.865 3.428 1.00 16.60 8 ALA C CA 1
ATOM 3387 C C . ALA C 1 8 ? 25.359 49.800 3.320 1.00 16.46 8 ALA C C 1
ATOM 3388 O O . ALA C 1 8 ? 26.031 49.340 4.249 1.00 15.78 8 ALA C O 1
ATOM 3390 N N . THR C 1 9 ? 25.892 50.271 2.197 1.00 16.82 9 THR C N 1
ATOM 3391 C CA . THR C 1 9 ? 27.336 50.372 2.013 1.00 17.82 9 THR C CA 1
ATOM 3392 C C . THR C 1 9 ? 27.685 51.621 1.249 1.00 17.97 9 THR C C 1
ATOM 3393 O O . THR C 1 9 ? 26.893 52.113 0.456 1.00 19.19 9 THR C O 1
ATOM 3397 N N . PHE C 1 10 ? 28.892 52.114 1.492 1.00 18.06 10 PHE C N 1
ATOM 3398 C CA . PHE C 1 10 ? 29.412 53.309 0.832 1.00 18.08 10 PHE C CA 1
ATOM 3399 C C . PHE C 1 10 ? 30.814 52.907 0.404 1.00 18.89 10 PHE C C 1
ATOM 3400 O O . PHE C 1 10 ? 31.537 52.272 1.178 1.00 18.89 10 PHE C O 1
ATOM 3408 N N . THR C 1 11 ? 31.186 53.234 -0.830 1.00 19.75 11 THR C N 1
ATOM 3409 C CA . THR C 1 11 ? 32.483 52.836 -1.349 1.00 20.44 11 THR C CA 1
ATOM 3410 C C . THR C 1 11 ? 33.176 53.985 -2.053 1.00 20.27 11 THR C C 1
ATOM 3411 O O . THR C 1 11 ? 32.552 54.834 -2.708 1.00 20.40 11 THR C O 1
ATOM 3415 N N . GLY C 1 12 ? 34.487 54.033 -1.890 1.00 19.85 12 GLY C N 1
ATOM 3416 C CA . GLY C 1 12 ? 35.283 55.010 -2.588 1.00 20.09 12 GLY C CA 1
ATOM 3417 C C . GLY C 1 12 ? 36.741 54.699 -2.385 1.00 19.87 12 GLY C C 1
ATOM 3418 O O . GLY C 1 12 ? 37.113 54.271 -1.307 1.00 19.92 12 GLY C O 1
ATOM 3419 N N . ASN C 1 13 ? 37.542 54.893 -3.428 1.00 20.01 13 ASN C N 1
ATOM 3420 C CA . ASN C 1 13 ? 38.991 54.774 -3.375 1.00 19.87 13 ASN C CA 1
ATOM 3421 C C . ASN C 1 13 ? 39.515 53.474 -2.779 1.00 19.19 13 ASN C C 1
ATOM 3422 O O . ASN C 1 13 ? 40.546 53.463 -2.105 1.00 20.94 13 ASN C O 1
ATOM 3427 N N . GLY C 1 14 ? 38.812 52.378 -3.047 1.00 19.82 14 GLY C N 1
ATOM 3428 C CA . GLY C 1 14 ? 39.233 51.075 -2.586 1.00 18.42 14 GLY C CA 1
ATOM 3429 C C . GLY C 1 14 ? 38.814 50.714 -1.166 1.00 18.56 14 GLY C C 1
ATOM 3430 O O . GLY C 1 14 ? 39.200 49.664 -0.643 1.00 19.51 14 GLY C O 1
ATOM 3431 N N . TYR C 1 15 ? 38.029 51.589 -0.559 1.00 16.85 15 TYR C N 1
ATOM 3432 C CA . TYR C 1 15 ? 37.533 51.344 0.799 1.00 16.48 15 TYR C CA 1
ATOM 3433 C C . TYR C 1 15 ? 36.013 51.243 0.777 1.00 16.05 15 TYR C C 1
ATOM 3434 O O . TYR C 1 15 ? 35.343 51.933 0.004 1.00 17.60 15 TYR C O 1
ATOM 3443 N N . THR C 1 16 ? 35.470 50.455 1.688 1.00 15.37 16 THR C N 1
ATOM 3444 C CA . THR C 1 16 ? 34.032 50.264 1.778 1.00 15.00 16 THR C CA 1
ATOM 3445 C C . THR C 1 16 ? 33.623 50.281 3.235 1.00 14.72 16 THR C C 1
ATOM 3446 O O . THR C 1 16 ? 34.221 49.583 4.045 1.00 14.64 16 THR C O 1
ATOM 3450 N N . VAL C 1 17 ? 32.634 51.116 3.531 1.00 14.56 17 VAL C N 1
ATOM 3451 C CA . VAL C 1 17 ? 32.045 51.234 4.859 1.00 14.83 17 VAL C CA 1
ATOM 3452 C C . VAL C 1 17 ? 30.653 50.619 4.780 1.00 15.23 17 VAL C C 1
ATOM 3453 O O . VAL C 1 17 ? 29.823 51.010 3.957 1.00 14.91 17 VAL C O 1
ATOM 3457 N N . SER C 1 18 ? 30.402 49.644 5.635 1.00 13.86 18 SER C N 1
ATOM 3458 C CA . SER C 1 18 ? 29.175 48.876 5.603 1.00 14.89 18 SER C CA 1
ATOM 3459 C C . SER C 1 18 ? 28.451 48.877 6.927 1.00 15.29 18 SER C C 1
ATOM 3460 O O . SER C 1 18 ? 29.088 48.782 7.986 1.00 16.04 18 SER C O 1
ATOM 3463 N N . ASN C 1 19 ? 27.127 48.971 6.902 1.00 15.30 19 ASN C N 1
ATOM 3464 C CA . ASN C 1 19 ? 26.330 48.893 8.137 1.00 14.96 19 ASN C CA 1
ATOM 3465 C C . ASN C 1 19 ? 26.320 47.462 8.657 1.00 14.64 19 ASN C C 1
ATOM 3466 O O . ASN C 1 19 ? 26.519 47.220 9.852 1.00 14.67 19 ASN C O 1
ATOM 3471 N N . ASN C 1 20 ? 26.069 46.520 7.756 1.00 13.61 20 ASN C N 1
ATOM 3472 C CA . ASN C 1 20 ? 26.215 45.111 8.041 1.00 13.01 20 ASN C CA 1
ATOM 3473 C C . ASN C 1 20 ? 25.558 44.712 9.340 1.00 14.06 20 ASN C C 1
ATOM 3474 O O . ASN C 1 20 ? 26.194 44.079 10.178 1.00 14.32 20 ASN C O 1
ATOM 3479 N N . LEU C 1 21 ? 24.282 45.026 9.488 1.00 13.78 21 LEU C N 1
ATOM 3480 C CA . LEU C 1 21 ? 23.538 44.691 10.702 1.00 13.94 21 LEU C CA 1
ATOM 3481 C C . LEU C 1 21 ? 23.006 43.266 10.587 1.00 14.58 21 LEU C C 1
ATOM 3482 O O . LEU C 1 21 ? 21.786 43.010 10.592 1.00 15.23 21 LEU C O 1
ATOM 3487 N N . TRP C 1 22 ? 23.929 42.327 10.482 1.00 15.08 22 TRP C N 1
ATOM 3488 C CA . TRP C 1 22 ? 23.571 40.948 10.223 1.00 15.64 22 TRP C CA 1
ATOM 3489 C C . TRP C 1 22 ? 22.746 40.298 11.317 1.00 16.89 22 TRP C C 1
ATOM 3490 O O . TRP C 1 22 ? 21.940 39.430 11.043 1.00 16.82 22 TRP C O 1
ATOM 3501 N N . GLY C 1 23 ? 22.965 40.681 12.569 1.00 17.22 23 GLY C N 1
ATOM 3502 C CA . GLY C 1 23 ? 22.290 40.033 13.676 1.00 18.24 23 GLY C CA 1
ATOM 3503 C C . GLY C 1 23 ? 21.150 40.835 14.270 1.00 19.14 23 GLY C C 1
ATOM 3504 O O . GLY C 1 23 ? 20.746 40.623 15.422 1.00 18.55 23 GLY C O 1
ATOM 3505 N N . ALA C 1 24 ? 20.612 41.731 13.467 1.00 20.54 24 ALA C N 1
ATOM 3506 C CA . ALA C 1 24 ? 19.511 42.595 13.892 1.00 22.57 24 ALA C CA 1
ATOM 3507 C C . ALA C 1 24 ? 18.339 41.758 14.406 1.00 23.14 24 ALA C C 1
ATOM 3508 O O . ALA C 1 24 ? 17.621 42.176 15.337 1.00 25.03 24 ALA C O 1
ATOM 3510 N N . SER C 1 25 ? 18.158 40.593 13.801 1.00 24.21 25 SER C N 1
ATOM 3511 C CA . SER C 1 25 ? 17.062 39.694 14.139 1.00 25.21 25 SER C CA 1
ATOM 3512 C C . SER C 1 25 ? 17.180 39.104 15.539 1.00 25.09 25 SER C C 1
ATOM 3513 O O . SER C 1 25 ? 16.216 38.537 16.053 1.00 25.77 25 SER C O 1
ATOM 3516 N N . ALA C 1 26 ? 18.343 39.254 16.167 1.00 24.72 26 ALA C N 1
ATOM 3517 C CA . ALA C 1 26 ? 18.550 38.683 17.490 1.00 24.50 26 ALA C CA 1
ATOM 3518 C C . ALA C 1 26 ? 18.183 39.638 18.615 1.00 24.46 26 ALA C C 1
ATOM 3519 O O . ALA C 1 26 ? 18.364 39.291 19.774 1.00 24.52 26 ALA C O 1
ATOM 3521 N N . GLY C 1 27 ? 17.694 40.833 18.287 1.00 24.65 27 GLY C N 1
ATOM 3522 C CA . GLY C 1 27 ? 17.337 41.826 19.286 1.00 24.42 27 GLY C CA 1
ATOM 3523 C C . GLY C 1 27 ? 16.450 42.944 18.759 1.00 24.22 27 GLY C C 1
ATOM 3524 O O . GLY C 1 27 ? 15.747 42.755 17.771 1.00 24.91 27 GLY C O 1
ATOM 3525 N N . SER C 1 28 ? 16.485 44.094 19.418 1.00 23.61 28 SER C N 1
ATOM 3526 C CA . SER C 1 28 ? 15.751 45.284 18.990 1.00 23.64 28 SER C CA 1
ATOM 3527 C C . SER C 1 28 ? 16.664 46.489 19.056 1.00 23.26 28 SER C C 1
ATOM 3528 O O . SER C 1 28 ? 17.533 46.568 19.922 1.00 21.96 28 SER C O 1
ATOM 3531 N N . GLY C 1 29 ? 16.487 47.421 18.126 1.00 22.36 29 GLY C N 1
ATOM 3532 C CA . GLY C 1 29 ? 17.264 48.639 18.104 1.00 21.95 29 GLY C CA 1
ATOM 3533 C C . GLY C 1 29 ? 17.570 49.064 16.690 1.00 21.89 29 GLY C C 1
ATOM 3534 O O . GLY C 1 29 ? 16.780 48.821 15.775 1.00 22.46 29 GLY C O 1
ATOM 3535 N N . PHE C 1 30 ? 18.727 49.695 16.516 1.00 20.33 30 PHE C N 1
ATOM 3536 C CA . PHE C 1 30 ? 19.136 50.216 15.222 1.00 18.88 30 PHE C CA 1
ATOM 3537 C C . PHE C 1 30 ? 20.648 50.349 15.102 1.00 17.19 30 PHE C C 1
ATOM 3538 O O . PHE C 1 30 ? 21.376 50.332 16.100 1.00 16.55 30 PHE C O 1
ATOM 3546 N N . GLY C 1 31 ? 21.110 50.508 13.860 1.00 15.74 31 GLY C N 1
ATOM 3547 C CA . GLY C 1 31 ? 22.481 50.852 13.601 1.00 16.47 31 GLY C CA 1
ATOM 3548 C C . GLY C 1 31 ? 22.544 51.757 12.395 1.00 16.13 31 GLY C C 1
ATOM 3549 O O . GLY C 1 31 ? 21.775 51.547 11.474 1.00 15.27 31 GLY C O 1
ATOM 3550 N N . CYS C 1 32 ? 23.430 52.746 12.417 1.00 16.28 32 CYS C N 1
ATOM 3551 C CA . CYS C 1 32 ? 23.641 53.631 11.286 1.00 16.87 32 CYS C CA 1
ATOM 3552 C C . CYS C 1 32 ? 25.136 53.827 11.127 1.00 17.11 32 CYS C C 1
ATOM 3553 O O . CYS C 1 32 ? 25.888 53.804 12.098 1.00 16.76 32 CYS C O 1
ATOM 3556 N N . VAL C 1 33 ? 25.579 54.019 9.896 1.00 16.39 33 VAL C N 1
ATOM 3557 C CA . VAL C 1 33 ? 26.955 54.361 9.654 1.00 16.85 33 VAL C CA 1
ATOM 3558 C C . VAL C 1 33 ? 27.009 55.663 8.900 1.00 17.71 33 VAL C C 1
ATOM 3559 O O . VAL C 1 33 ? 26.125 55.961 8.089 1.00 17.76 33 VAL C O 1
ATOM 3563 N N . THR C 1 34 ? 28.063 56.417 9.166 1.00 17.88 34 THR C N 1
ATOM 3564 C CA . THR C 1 34 ? 28.314 57.686 8.513 1.00 18.59 34 THR C CA 1
ATOM 3565 C C . THR C 1 34 ? 29.734 57.705 7.992 1.00 18.65 34 THR C C 1
ATOM 3566 O O . THR C 1 34 ? 30.706 57.459 8.740 1.00 18.72 34 THR C O 1
ATOM 3570 N N . VAL C 1 35 ? 29.870 58.039 6.720 1.00 19.05 35 VAL C N 1
ATOM 3571 C CA . VAL C 1 35 ? 31.177 58.208 6.113 1.00 18.73 35 VAL C CA 1
ATOM 3572 C C . VAL C 1 35 ? 31.528 59.701 6.135 1.00 18.92 35 VAL C C 1
ATOM 3573 O O . VAL C 1 35 ? 30.732 60.537 5.683 1.00 19.36 35 VAL C O 1
ATOM 3577 N N . VAL C 1 36 ? 32.705 60.036 6.666 1.00 18.12 36 VAL C N 1
ATOM 3578 C CA . VAL C 1 36 ? 33.187 61.404 6.701 1.00 18.96 36 VAL C CA 1
ATOM 3579 C C . VAL C 1 36 ? 34.156 61.599 5.537 1.00 17.85 36 VAL C C 1
ATOM 3580 O O . VAL C 1 36 ? 34.107 62.609 4.829 1.00 17.99 36 VAL C O 1
ATOM 3584 N N . SER C 1 37 ? 35.051 60.641 5.330 1.00 17.48 37 SER C N 1
ATOM 3585 C CA . SER C 1 37 ? 35.961 60.706 4.190 1.00 17.29 37 SER C CA 1
ATOM 3586 C C . SER C 1 37 ? 36.474 59.320 3.854 1.00 17.29 37 SER C C 1
ATOM 3587 O O . SER C 1 37 ? 36.609 58.458 4.736 1.00 17.22 37 SER C O 1
ATOM 3590 N N . LEU C 1 38 ? 36.742 59.097 2.566 1.00 17.00 38 LEU C N 1
ATOM 3591 C CA . LEU C 1 38 ? 37.401 57.880 2.120 1.00 17.62 38 LEU C CA 1
ATOM 3592 C C . LEU C 1 38 ? 38.730 58.226 1.451 1.00 16.97 38 LEU C C 1
ATOM 3593 O O . LEU C 1 38 ? 39.279 57.391 0.711 1.00 18.23 38 LEU C O 1
ATOM 3598 N N . SER C 1 39 ? 39.258 59.410 1.760 1.00 17.21 39 SER C N 1
ATOM 3599 C CA . SER C 1 39 ? 40.526 59.881 1.210 1.00 17.99 39 SER C CA 1
ATOM 3600 C C . SER C 1 39 ? 41.685 59.527 2.135 1.00 18.41 39 SER C C 1
ATOM 3601 O O . SER C 1 39 ? 41.752 60.021 3.266 1.00 19.37 39 SER C O 1
ATOM 3604 N N . GLY C 1 40 ? 42.586 58.683 1.629 1.00 19.58 40 GLY C N 1
ATOM 3605 C CA . GLY C 1 40 ? 43.750 58.207 2.363 1.00 20.24 40 GLY C CA 1
ATOM 3606 C C . GLY C 1 40 ? 43.374 57.366 3.565 1.00 20.24 40 GLY C C 1
ATOM 3607 O O . GLY C 1 40 ? 43.968 57.500 4.623 1.00 22.83 40 GLY C O 1
ATOM 3608 N N . GLY C 1 41 ? 42.391 56.494 3.387 1.00 19.59 41 GLY C N 1
ATOM 3609 C CA . GLY C 1 41 ? 41.869 55.684 4.465 1.00 18.28 41 GLY C CA 1
ATOM 3610 C C . GLY C 1 41 ? 40.409 56.006 4.680 1.00 17.89 41 GLY C C 1
ATOM 3611 O O . GLY C 1 41 ? 39.855 56.874 4.000 1.00 18.63 41 GLY C O 1
ATOM 3612 N N . ALA C 1 42 ? 39.798 55.315 5.617 1.00 16.39 42 ALA C N 1
ATOM 3613 C CA . ALA C 1 42 ? 38.389 55.484 5.949 1.00 16.21 42 ALA C CA 1
ATOM 3614 C C . ALA C 1 42 ? 38.214 56.250 7.250 1.00 16.56 42 ALA C C 1
ATOM 3615 O O . ALA C 1 42 ? 38.759 55.869 8.284 1.00 17.52 42 ALA C O 1
ATOM 3617 N N . SER C 1 43 ? 37.453 57.334 7.177 1.00 17.15 43 SER C N 1
ATOM 3618 C CA . SER C 1 43 ? 37.116 58.138 8.335 1.00 18.25 43 SER C CA 1
ATOM 3619 C C . SER C 1 43 ? 35.609 58.046 8.393 1.00 17.61 43 SER C C 1
ATOM 3620 O O . SER C 1 43 ? 34.919 58.429 7.432 1.00 17.66 43 SER C O 1
ATOM 3623 N N . TRP C 1 44 ? 35.085 57.521 9.490 1.00 15.74 44 TRP C N 1
ATOM 3624 C CA . TRP C 1 44 ? 33.669 57.189 9.573 1.00 15.70 44 TRP C CA 1
ATOM 3625 C C . TRP C 1 44 ? 33.237 56.963 11.004 1.00 15.48 44 TRP C C 1
ATOM 3626 O O . TRP C 1 44 ? 34.066 56.927 11.912 1.00 15.62 44 TRP C O 1
ATOM 3637 N N . HIS C 1 45 ? 31.934 56.826 11.224 1.00 15.86 45 HIS C N 1
ATOM 3638 C CA . HIS C 1 45 ? 31.447 56.443 12.556 1.00 16.27 45 HIS C CA 1
ATOM 3639 C C . HIS C 1 45 ? 30.256 55.519 12.476 1.00 16.72 45 HIS C C 1
ATOM 3640 O O . HIS C 1 45 ? 29.480 55.566 11.518 1.00 16.55 45 HIS C O 1
ATOM 3647 N N . ALA C 1 46 ? 30.159 54.652 13.487 1.00 16.28 46 ALA C N 1
ATOM 3648 C CA . ALA C 1 46 ? 29.092 53.677 13.663 1.00 15.70 46 ALA C CA 1
ATOM 3649 C C . ALA C 1 46 ? 28.278 54.127 14.858 1.00 16.57 46 ALA C C 1
ATOM 3650 O O . ALA C 1 46 ? 28.839 54.413 15.919 1.00 17.18 46 ALA C O 1
ATOM 3652 N N . ASP C 1 47 ? 26.966 54.193 14.699 1.00 16.51 47 ASP C N 1
ATOM 3653 C CA . ASP C 1 47 ? 26.076 54.592 15.777 1.00 16.79 47 ASP C CA 1
ATOM 3654 C C . ASP C 1 47 ? 25.051 53.492 15.940 1.00 17.00 47 ASP C C 1
ATOM 3655 O O . ASP C 1 47 ? 24.590 52.883 14.955 1.00 17.76 47 ASP C O 1
ATOM 3660 N N . TRP C 1 48 ? 24.709 53.178 17.186 1.00 16.18 48 TRP C N 1
ATOM 3661 C CA . TRP C 1 48 ? 23.766 52.112 17.418 1.00 16.16 48 TRP C CA 1
ATOM 3662 C C . TRP C 1 48 ? 23.140 52.166 18.792 1.00 17.12 48 TRP C C 1
ATOM 3663 O O . TRP C 1 48 ? 23.611 52.878 19.677 1.00 16.74 48 TRP C O 1
ATOM 3674 N N . GLN C 1 49 ? 22.074 51.393 18.916 1.00 17.86 49 GLN C N 1
ATOM 3675 C CA . GLN C 1 49 ? 21.407 51.136 20.173 1.00 18.82 49 GLN C CA 1
ATOM 3676 C C . GLN C 1 49 ? 20.825 49.737 20.018 1.00 18.63 49 GLN C C 1
ATOM 3677 O O . GLN C 1 49 ? 20.149 49.437 19.022 1.00 18.81 49 GLN C O 1
ATOM 3683 N N . TRP C 1 50 ? 21.137 48.838 20.947 1.00 18.42 50 TRP C N 1
ATOM 3684 C CA . TRP C 1 50 ? 20.592 47.493 20.901 1.00 18.83 50 TRP C CA 1
ATOM 3685 C C . TRP C 1 50 ? 20.144 47.008 22.267 1.00 20.19 50 TRP C C 1
ATOM 3686 O O . TRP C 1 50 ? 20.796 47.304 23.269 1.00 20.42 50 TRP C O 1
ATOM 3697 N N . SER C 1 51 ? 19.043 46.259 22.260 1.00 21.03 51 SER C N 1
ATOM 3698 C CA . SER C 1 51 ? 18.491 45.622 23.450 1.00 21.61 51 SER C CA 1
ATOM 3699 C C . SER C 1 51 ? 18.166 44.177 23.086 1.00 21.73 51 SER C C 1
ATOM 3700 O O . SER C 1 51 ? 17.923 43.845 21.905 1.00 21.80 51 SER C O 1
ATOM 3703 N N . GLY C 1 52 ? 18.170 43.313 24.094 1.00 21.69 52 GLY C N 1
ATOM 3704 C CA . GLY C 1 52 ? 17.900 41.898 23.923 1.00 21.63 52 GLY C CA 1
ATOM 3705 C C . GLY C 1 52 ? 19.086 41.093 23.418 1.00 21.96 52 GLY C C 1
ATOM 3706 O O . GLY C 1 52 ? 20.117 41.663 23.068 1.00 21.60 52 GLY C O 1
ATOM 3707 N N . GLY C 1 53 ? 18.936 39.772 23.374 1.00 22.80 53 GLY C N 1
ATOM 3708 C CA . GLY C 1 53 ? 19.981 38.868 22.938 1.00 23.20 53 GLY C CA 1
ATOM 3709 C C . GLY C 1 53 ? 21.306 39.156 23.611 1.00 23.30 53 GLY C C 1
ATOM 3710 O O . GLY C 1 53 ? 22.311 39.410 22.955 1.00 23.85 53 GLY C O 1
ATOM 3711 N N . GLN C 1 54 ? 21.294 39.102 24.936 1.00 23.75 54 GLN C N 1
ATOM 3712 C CA . GLN C 1 54 ? 22.445 39.436 25.765 1.00 23.59 54 GLN C CA 1
ATOM 3713 C C . GLN C 1 54 ? 23.816 39.035 25.221 1.00 23.25 54 GLN C C 1
ATOM 3714 O O . GLN C 1 54 ? 24.762 39.834 25.271 1.00 23.47 54 GLN C O 1
ATOM 3720 N N . ASN C 1 55 ? 23.923 37.812 24.714 1.00 23.00 55 ASN C N 1
ATOM 3721 C CA . ASN C 1 55 ? 25.198 37.272 24.277 1.00 23.13 55 ASN C CA 1
ATOM 3722 C C . ASN C 1 55 ? 25.257 37.038 22.780 1.00 22.12 55 ASN C C 1
ATOM 3723 O O . ASN C 1 55 ? 26.020 36.190 22.294 1.00 22.94 55 ASN C O 1
ATOM 3728 N N . ASN C 1 56 ? 24.444 37.807 22.060 1.00 21.43 56 ASN C N 1
ATOM 3729 C CA . ASN C 1 56 ? 24.386 37.721 20.606 1.00 19.93 56 ASN C CA 1
ATOM 3730 C C . ASN C 1 56 ? 24.802 39.039 19.952 1.00 18.52 56 ASN C C 1
ATOM 3731 O O . ASN C 1 56 ? 24.242 40.095 20.229 1.00 18.97 56 ASN C O 1
ATOM 3736 N N . VAL C 1 57 ? 25.805 38.953 19.089 1.00 17.30 57 VAL C N 1
ATOM 3737 C CA . VAL C 1 57 ? 26.254 40.101 18.336 1.00 16.77 57 VAL C CA 1
ATOM 3738 C C . VAL C 1 57 ? 25.119 40.522 17.404 1.00 16.02 57 VAL C C 1
ATOM 3739 O O . VAL C 1 57 ? 24.462 39.670 16.769 1.00 16.28 57 VAL C O 1
ATOM 3743 N N . LYS C 1 58 ? 24.881 41.823 17.344 1.00 16.10 58 LYS C N 1
ATOM 3744 C CA . LYS C 1 58 ? 23.794 42.342 16.523 1.00 16.04 58 LYS C CA 1
ATOM 3745 C C . LYS C 1 58 ? 24.239 42.785 15.144 1.00 15.57 58 LYS C C 1
ATOM 3746 O O . LYS C 1 58 ? 23.401 42.909 14.239 1.00 15.40 58 LYS C O 1
ATOM 3752 N N . SER C 1 59 ? 25.534 43.042 14.975 1.00 14.63 59 SER C N 1
ATOM 3753 C CA . SER C 1 59 ? 26.030 43.646 13.728 1.00 13.82 59 SER C CA 1
ATOM 3754 C C . SER C 1 59 ? 27.539 43.717 13.713 1.00 14.30 59 SER C C 1
ATOM 3755 O O . SER C 1 59 ? 28.191 43.428 14.731 1.00 13.94 59 SER C O 1
ATOM 3758 N N . TYR C 1 60 ? 28.112 44.036 12.555 1.00 12.32 60 TYR C N 1
ATOM 3759 C CA . TYR C 1 60 ? 29.546 44.314 12.452 1.00 13.07 60 TYR C CA 1
ATOM 3760 C C . TYR C 1 60 ? 29.742 45.454 11.453 1.00 12.83 60 TYR C C 1
ATOM 3761 O O . TYR C 1 60 ? 30.198 45.253 10.326 1.00 12.98 60 TYR C O 1
ATOM 3770 N N . GLN C 1 61 ? 29.334 46.643 11.860 1.00 12.51 61 GLN C N 1
ATOM 3771 C CA . GLN C 1 61 ? 29.573 47.869 11.115 1.00 13.00 61 GLN C CA 1
ATOM 3772 C C . GLN C 1 61 ? 31.067 47.969 10.919 1.00 13.24 61 GLN C C 1
ATOM 3773 O O . GLN C 1 61 ? 31.830 47.846 11.884 1.00 13.33 61 GLN C O 1
ATOM 3779 N N . ASN C 1 62 ? 31.524 48.133 9.696 1.00 12.68 62 ASN C N 1
ATOM 3780 C CA . ASN C 1 62 ? 32.949 48.083 9.447 1.00 12.56 62 ASN C CA 1
ATOM 3781 C C . ASN C 1 62 ? 33.403 48.826 8.212 1.00 12.69 62 ASN C C 1
ATOM 3782 O O . ASN C 1 62 ? 32.590 49.131 7.320 1.00 14.43 62 ASN C O 1
ATOM 3787 N N . SER C 1 63 ? 34.698 49.141 8.216 1.00 13.32 63 SER C N 1
ATOM 3788 C CA . SER C 1 63 ? 35.408 49.563 7.017 1.00 12.81 63 SER C CA 1
ATOM 3789 C C . SER C 1 63 ? 36.278 48.382 6.581 1.00 13.51 63 SER C C 1
ATOM 3790 O O . SER C 1 63 ? 36.816 47.624 7.409 1.00 12.37 63 SER C O 1
ATOM 3793 N N . GLN C 1 64 ? 36.439 48.232 5.274 1.00 14.03 64 GLN C N 1
ATOM 3794 C CA . GLN C 1 64 ? 37.272 47.177 4.736 1.00 13.48 64 GLN C CA 1
ATOM 3795 C C . GLN C 1 64 ? 37.905 47.614 3.427 1.00 14.12 64 GLN C C 1
ATOM 3796 O O . GLN C 1 64 ? 37.499 48.604 2.859 1.00 13.44 64 GLN C O 1
ATOM 3802 N N . ILE C 1 65 ? 38.907 46.865 2.977 1.00 13.69 65 ILE C N 1
ATOM 3803 C CA . ILE C 1 65 ? 39.540 47.113 1.684 1.00 15.15 65 ILE C CA 1
ATOM 3804 C C . ILE C 1 65 ? 39.230 46.003 0.707 1.00 16.04 65 ILE C C 1
ATOM 3805 O O . ILE C 1 65 ? 38.995 44.861 1.093 1.00 17.55 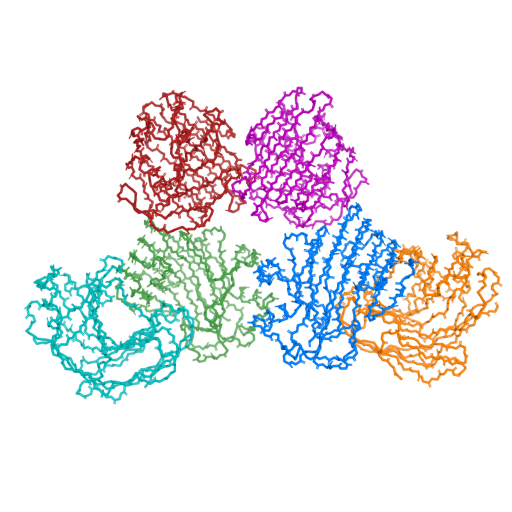65 ILE C O 1
ATOM 3810 N N . ALA C 1 66 ? 39.222 46.365 -0.570 1.00 17.37 66 ALA C N 1
ATOM 3811 C CA . ALA C 1 66 ? 38.937 45.402 -1.609 1.00 18.01 66 ALA C CA 1
ATOM 3812 C C . ALA C 1 66 ? 40.103 44.443 -1.717 1.00 18.43 66 ALA C C 1
ATOM 3813 O O . ALA C 1 66 ? 41.253 44.842 -1.524 1.00 19.31 66 ALA C O 1
ATOM 3815 N N . ILE C 1 67 ? 39.783 43.191 -2.034 1.00 19.06 67 ILE C N 1
ATOM 3816 C CA . ILE C 1 67 ? 40.741 42.137 -2.292 1.00 19.55 67 ILE C CA 1
ATOM 3817 C C . ILE C 1 67 ? 40.430 41.530 -3.675 1.00 20.20 67 ILE C C 1
ATOM 3818 O O . ILE C 1 67 ? 39.845 40.450 -3.778 1.00 20.00 67 ILE C O 1
ATOM 3823 N N . PRO C 1 68 ? 40.812 42.240 -4.736 1.00 21.77 68 PRO C N 1
ATOM 3824 C CA . PRO C 1 68 ? 40.529 41.801 -6.111 1.00 22.17 68 PRO C CA 1
ATOM 3825 C C . PRO C 1 68 ? 40.953 40.369 -6.440 1.00 22.34 68 PRO C C 1
ATOM 3826 O O . PRO C 1 68 ? 40.178 39.659 -7.104 1.00 22.93 68 PRO C O 1
ATOM 3830 N N . GLN C 1 69 ? 42.161 39.985 -6.039 1.00 21.62 69 GLN C N 1
ATOM 3831 C CA . GLN C 1 69 ? 42.657 38.637 -6.227 1.00 22.60 69 GLN C CA 1
ATOM 3832 C C . GLN C 1 69 ? 43.075 38.080 -4.893 1.00 22.58 69 GLN C C 1
ATOM 3833 O O . GLN C 1 69 ? 43.916 38.663 -4.195 1.00 21.84 69 GLN C O 1
ATOM 3839 N N . LYS C 1 70 ? 42.481 36.953 -4.540 1.00 23.04 70 LYS C N 1
ATOM 3840 C CA . LYS C 1 70 ? 42.818 36.280 -3.302 1.00 23.55 70 LYS C CA 1
ATOM 3841 C C . LYS C 1 70 ? 44.210 35.644 -3.419 1.00 23.48 70 LYS C C 1
ATOM 3842 O O . LYS C 1 70 ? 44.545 34.995 -4.434 1.00 23.05 70 LYS C O 1
ATOM 3848 N N . ARG C 1 71 ? 45.018 35.837 -2.377 1.00 22.83 71 ARG C N 1
ATOM 3849 C CA . ARG C 1 71 ? 46.389 35.335 -2.341 1.00 22.72 71 ARG C CA 1
ATOM 3850 C C . ARG C 1 71 ? 46.578 34.506 -1.086 1.00 21.96 71 ARG C C 1
ATOM 3851 O O . ARG C 1 71 ? 45.808 34.642 -0.112 1.00 20.45 71 ARG C O 1
ATOM 3859 N N . THR C 1 72 ? 47.555 33.608 -1.084 1.00 20.57 72 THR C N 1
ATOM 3860 C CA . THR C 1 72 ? 47.794 32.824 0.119 1.00 21.10 72 THR C CA 1
ATOM 3861 C C . THR C 1 72 ? 48.471 33.739 1.099 1.00 21.10 72 THR C C 1
ATOM 3862 O O . THR C 1 72 ? 49.134 34.703 0.719 1.00 20.52 72 THR C O 1
ATOM 3866 N N . VAL C 1 73 ? 48.305 33.423 2.369 1.00 21.02 73 VAL C N 1
ATOM 3867 C CA . VAL C 1 73 ? 48.967 34.164 3.433 1.00 21.43 73 VAL C CA 1
ATOM 3868 C C . VAL C 1 73 ? 50.493 34.233 3.195 1.00 22.31 73 VAL C C 1
ATOM 3869 O O . VAL C 1 73 ? 51.087 35.311 3.267 1.00 22.87 73 VAL C O 1
ATOM 3873 N N . ASN C 1 74 ? 51.121 33.104 2.876 1.00 23.81 74 ASN C N 1
ATOM 3874 C CA . ASN C 1 74 ? 52.583 33.103 2.681 1.00 25.15 74 ASN C CA 1
ATOM 3875 C C . ASN C 1 74 ? 53.053 33.905 1.472 1.00 24.87 74 ASN C C 1
ATOM 3876 O O . ASN C 1 74 ? 54.199 34.355 1.436 1.00 26.40 74 ASN C O 1
ATOM 3881 N N . SER C 1 75 ? 52.187 34.069 0.477 1.00 24.72 75 SER C N 1
ATOM 3882 C CA . SER C 1 75 ? 52.547 34.872 -0.685 1.00 24.28 75 SER C CA 1
ATOM 3883 C C . SER C 1 75 ? 52.461 36.371 -0.387 1.00 24.53 75 SER C C 1
ATOM 3884 O O . SER C 1 75 ? 52.963 37.190 -1.161 1.00 24.73 75 SER C O 1
ATOM 3887 N N . ILE C 1 76 ? 51.793 36.724 0.715 1.00 23.15 76 ILE C N 1
ATOM 3888 C CA . ILE C 1 76 ? 51.636 38.101 1.130 1.00 23.35 76 ILE C CA 1
ATOM 3889 C C . ILE C 1 76 ? 52.851 38.560 1.919 1.00 22.69 76 ILE C C 1
ATOM 3890 O O . ILE C 1 76 ? 53.190 37.951 2.920 1.00 22.48 76 ILE C O 1
ATOM 3895 N N . SER C 1 77 ? 53.490 39.636 1.481 1.00 22.79 77 SER C N 1
ATOM 3896 C CA . SER C 1 77 ? 54.643 40.192 2.190 1.00 23.25 77 SER C CA 1
ATOM 3897 C C . SER C 1 77 ? 54.252 41.078 3.389 1.00 22.49 77 SER C C 1
ATOM 3898 O O . SER C 1 77 ? 54.914 41.058 4.423 1.00 21.92 77 SER C O 1
ATOM 3901 N N . SER C 1 78 ? 53.211 41.889 3.242 1.00 21.50 78 SER C N 1
ATOM 3902 C CA . SER C 1 78 ? 52.809 42.745 4.347 1.00 20.99 78 SER C CA 1
ATOM 3903 C C . SER C 1 78 ? 51.343 43.133 4.259 1.00 20.40 78 SER C C 1
ATOM 3904 O O . SER C 1 78 ? 50.780 43.246 3.166 1.00 20.36 78 SER C O 1
ATOM 3907 N N . MET C 1 79 ? 50.753 43.360 5.432 1.00 19.22 79 MET C N 1
ATOM 3908 C CA . MET C 1 79 ? 49.358 43.756 5.577 1.00 18.72 79 MET C CA 1
ATOM 3909 C C . MET C 1 79 ? 49.296 44.890 6.587 1.00 18.31 79 MET C C 1
ATOM 3910 O O . MET C 1 79 ? 48.690 44.750 7.654 1.00 17.02 79 MET C O 1
ATOM 3915 N N . PRO C 1 80 ? 49.940 46.009 6.274 1.00 17.88 80 PRO C N 1
ATOM 3916 C CA . PRO C 1 80 ? 50.000 47.102 7.239 1.00 18.14 80 PRO C CA 1
ATOM 3917 C C . PRO C 1 80 ? 48.662 47.749 7.453 1.00 18.04 80 PRO C C 1
ATOM 3918 O O . PRO C 1 80 ? 47.797 47.724 6.571 1.00 18.80 80 PRO C O 1
ATOM 3922 N N . THR C 1 81 ? 48.489 48.336 8.634 1.00 16.43 81 THR C N 1
ATOM 3923 C CA . THR C 1 81 ? 47.269 49.023 8.955 1.00 16.50 81 THR C CA 1
ATOM 3924 C C . THR C 1 81 ? 47.520 50.015 10.078 1.00 16.60 81 THR C C 1
ATOM 3925 O O . THR C 1 81 ? 48.441 49.840 10.869 1.00 16.95 81 THR C O 1
ATOM 3929 N N . THR C 1 82 ? 46.713 51.070 10.097 1.00 16.67 82 THR C N 1
ATOM 3930 C CA . THR C 1 82 ? 46.676 51.997 11.224 1.00 17.96 82 THR C CA 1
ATOM 3931 C C . THR C 1 82 ? 45.223 52.221 11.579 1.00 18.07 82 THR C C 1
ATOM 3932 O O . THR C 1 82 ? 44.336 52.126 10.715 1.00 17.71 82 THR C O 1
ATOM 3936 N N . ALA C 1 83 ? 44.971 52.508 12.849 1.00 17.66 83 ALA C N 1
ATOM 3937 C CA . ALA C 1 83 ? 43.622 52.816 13.286 1.00 17.69 83 ALA C CA 1
ATOM 3938 C C . ALA C 1 83 ? 43.632 53.815 14.411 1.00 17.98 83 ALA C C 1
ATOM 3939 O O . ALA C 1 83 ? 44.395 53.670 15.372 1.00 21.06 83 ALA C O 1
ATOM 3941 N N . SER C 1 84 ? 42.791 54.832 14.298 1.00 17.59 84 SER C N 1
ATOM 3942 C CA . SER C 1 84 ? 42.616 55.802 15.376 1.00 17.09 84 SER C CA 1
ATOM 3943 C C . SER C 1 84 ? 41.138 55.912 15.664 1.00 16.33 84 SER C C 1
ATOM 3944 O O . SER C 1 84 ? 40.367 56.295 14.769 1.00 15.82 84 SER C O 1
ATOM 3947 N N . TRP C 1 85 ? 40.724 55.595 16.889 1.00 15.57 85 TRP C N 1
ATOM 3948 C CA . TRP C 1 85 ? 39.302 55.558 17.194 1.00 15.41 85 TRP C CA 1
ATOM 3949 C C . TRP C 1 85 ? 39.017 55.961 18.635 1.00 16.49 85 TRP C C 1
ATOM 3950 O O . TRP C 1 85 ? 39.931 56.146 19.416 1.00 16.96 85 TRP C O 1
ATOM 3961 N N . SER C 1 86 ? 37.736 56.139 18.936 1.00 17.18 86 SER C N 1
ATOM 3962 C CA . SER C 1 86 ? 37.251 56.353 20.292 1.00 17.04 86 SER C CA 1
ATOM 3963 C C . SER C 1 86 ? 35.830 55.830 20.380 1.00 17.26 86 SER C C 1
ATOM 3964 O O . SER C 1 86 ? 35.112 55.738 19.365 1.00 17.13 86 SER C O 1
ATOM 3967 N N . TYR C 1 87 ? 35.432 55.442 21.580 1.00 16.73 87 TYR C N 1
ATOM 3968 C CA . TYR C 1 87 ? 34.086 54.970 21.841 1.00 17.56 87 TYR C CA 1
ATOM 3969 C C . TYR C 1 87 ? 33.411 55.863 22.880 1.00 18.49 87 TYR C C 1
ATOM 3970 O O . TYR C 1 87 ? 34.016 56.229 23.898 1.00 19.66 87 TYR C O 1
ATOM 3979 N N . SER C 1 88 ? 32.165 56.239 22.604 1.00 18.89 88 SER C N 1
ATOM 3980 C CA . SER C 1 88 ? 31.354 56.983 23.579 1.00 19.93 88 SER C CA 1
ATOM 3981 C C . SER C 1 88 ? 30.022 56.299 23.630 1.00 19.68 88 SER C C 1
ATOM 3982 O O . SER C 1 88 ? 29.646 55.595 22.704 1.00 20.07 88 SER C O 1
ATOM 3985 N N . GLY C 1 89 ? 29.288 56.471 24.719 1.00 19.57 89 GLY C N 1
ATOM 3986 C CA . GLY C 1 89 ? 27.995 55.839 24.807 1.00 19.38 89 GLY C CA 1
ATOM 3987 C C . GLY C 1 89 ? 27.580 55.515 26.223 1.00 20.20 89 GLY C C 1
ATOM 3988 O O . GLY C 1 89 ? 28.151 56.038 27.171 1.00 21.25 89 GLY C O 1
ATOM 3989 N N . SER C 1 90 ? 26.617 54.619 26.343 1.00 20.75 90 SER C N 1
ATOM 3990 C CA . SER C 1 90 ? 26.064 54.255 27.635 1.00 21.32 90 SER C CA 1
ATOM 3991 C C . SER C 1 90 ? 25.954 52.742 27.746 1.00 20.23 90 SER C C 1
ATOM 3992 O O . SER C 1 90 ? 25.437 52.074 26.849 1.00 20.55 90 SER C O 1
ATOM 3995 N N . ASN C 1 91 ? 26.445 52.187 28.851 1.00 18.69 91 ASN C N 1
ATOM 3996 C CA . ASN C 1 91 ? 26.376 50.752 29.063 1.00 18.03 91 ASN C CA 1
ATOM 3997 C C . ASN C 1 91 ? 26.869 49.963 27.834 1.00 17.32 91 ASN C C 1
ATOM 3998 O O . ASN C 1 91 ? 26.236 49.003 27.383 1.00 17.46 91 ASN C O 1
ATOM 4003 N N . ILE C 1 92 ? 28.023 50.373 27.349 1.00 16.94 92 ILE C N 1
ATOM 4004 C CA . ILE C 1 92 ? 28.596 49.784 26.127 1.00 15.77 92 ILE C CA 1
ATOM 4005 C C . ILE C 1 92 ? 29.051 48.350 26.314 1.00 15.52 92 ILE C C 1
ATOM 4006 O O . ILE C 1 92 ? 30.012 48.091 27.045 1.00 15.35 92 ILE C O 1
ATOM 4011 N N . ARG C 1 93 ? 28.381 47.424 25.632 1.00 15.47 93 ARG C N 1
ATOM 4012 C CA . ARG C 1 93 ? 28.833 46.035 25.556 1.00 15.49 93 ARG C CA 1
ATOM 4013 C C . ARG C 1 93 ? 29.150 45.790 24.079 1.00 15.13 93 ARG C C 1
ATOM 4014 O O . ARG C 1 93 ? 28.266 45.407 23.317 1.00 15.62 93 ARG C O 1
ATOM 4022 N N . ALA C 1 94 ? 30.403 46.020 23.707 1.00 14.24 94 ALA C N 1
ATOM 4023 C CA . ALA C 1 94 ? 30.844 45.933 22.305 1.00 14.23 94 ALA C CA 1
ATOM 4024 C C . ALA C 1 94 ? 32.353 45.872 22.227 1.00 14.86 94 ALA C C 1
ATOM 4025 O O . ALA C 1 94 ? 33.064 46.268 23.174 1.00 15.16 94 ALA C O 1
ATOM 4027 N N . ASN C 1 95 ? 32.879 45.370 21.094 1.00 13.30 95 ASN C N 1
ATOM 4028 C CA . ASN C 1 95 ? 34.309 45.375 20.865 1.00 14.04 95 ASN C CA 1
ATOM 4029 C C . ASN C 1 95 ? 34.711 46.306 19.716 1.00 13.65 95 ASN C C 1
ATOM 4030 O O . ASN C 1 95 ? 33.858 46.924 19.059 1.00 14.81 95 ASN C O 1
ATOM 4035 N N . VAL C 1 96 ? 36.017 46.469 19.534 1.00 12.73 96 VAL C N 1
ATOM 4036 C CA . VAL C 1 96 ? 36.590 47.169 18.393 1.00 12.84 96 VAL C CA 1
ATOM 4037 C C . VAL C 1 96 ? 37.608 46.177 17.859 1.00 13.09 96 VAL C C 1
ATOM 4038 O O . VAL C 1 96 ? 38.559 45.779 18.545 1.00 13.51 96 VAL C O 1
ATOM 4042 N N . ALA C 1 97 ? 37.392 45.690 16.646 1.00 13.21 97 ALA C N 1
ATOM 4043 C CA . ALA C 1 97 ? 38.198 44.577 16.202 1.00 13.09 97 ALA C CA 1
ATOM 4044 C C . ALA C 1 97 ? 38.385 44.524 14.696 1.00 12.63 97 ALA C C 1
ATOM 4045 O O . ALA C 1 97 ? 37.456 44.827 13.935 1.00 13.67 97 ALA C O 1
ATOM 4047 N N . TYR C 1 98 ? 39.571 44.077 14.303 1.00 12.86 98 TYR C N 1
ATOM 4048 C CA . TYR C 1 98 ? 39.835 43.625 12.933 1.00 13.11 98 TYR C CA 1
ATOM 4049 C C . TYR C 1 98 ? 39.233 42.222 12.813 1.00 13.80 98 TYR C C 1
ATOM 4050 O O . TYR C 1 98 ? 39.236 41.443 13.769 1.00 13.58 98 TYR C O 1
ATOM 4059 N N . ASP C 1 99 ? 38.747 41.877 11.621 1.00 13.97 99 ASP C N 1
ATOM 4060 C CA . ASP C 1 99 ? 38.223 40.534 11.370 1.00 13.74 99 ASP C CA 1
ATOM 4061 C C . ASP C 1 99 ? 38.708 40.112 9.989 1.00 14.14 99 ASP C C 1
ATOM 4062 O O . ASP C 1 99 ? 38.607 40.888 9.056 1.00 13.10 99 ASP C O 1
ATOM 4067 N N . LEU C 1 100 ? 39.301 38.924 9.883 1.00 14.09 100 LEU C N 1
ATOM 4068 C CA . LEU C 1 100 ? 39.763 38.412 8.594 1.00 14.13 100 LEU C CA 1
ATOM 4069 C C . LEU C 1 100 ? 39.442 36.944 8.512 1.00 15.28 100 LEU C C 1
ATOM 4070 O O . LEU C 1 100 ? 39.643 36.220 9.462 1.00 15.69 100 LEU C O 1
ATOM 4075 N N . PHE C 1 101 ? 38.903 36.493 7.377 1.00 14.74 101 PHE C N 1
ATOM 4076 C CA . PHE C 1 101 ? 38.691 35.064 7.168 1.00 14.64 101 PHE C CA 1
ATOM 4077 C C . PHE C 1 101 ? 39.723 34.540 6.187 1.00 14.90 101 PHE C C 1
ATOM 4078 O O . PHE C 1 101 ? 40.144 35.244 5.293 1.00 14.81 101 PHE C O 1
ATOM 4086 N N . THR C 1 102 ? 40.128 33.299 6.399 1.00 15.61 102 THR C N 1
ATOM 4087 C CA . THR C 1 102 ? 40.964 32.588 5.446 1.00 15.76 102 THR C CA 1
ATOM 4088 C C . THR C 1 102 ? 40.376 31.215 5.143 1.00 15.78 102 THR C C 1
ATOM 4089 O O . THR C 1 102 ? 39.667 30.620 5.951 1.00 14.98 102 THR C O 1
ATOM 4093 N N . ALA C 1 103 ? 40.678 30.713 3.948 1.00 15.91 103 ALA C N 1
ATOM 4094 C CA . ALA C 1 103 ? 40.247 29.363 3.594 1.00 16.56 103 ALA C CA 1
ATOM 4095 C C . ALA C 1 103 ? 41.171 28.750 2.569 1.00 16.91 103 ALA C C 1
ATOM 4096 O O . ALA C 1 103 ? 41.912 29.445 1.879 1.00 17.87 103 ALA C O 1
ATOM 4098 N N . ALA C 1 104 ? 41.128 27.430 2.478 1.00 18.41 104 ALA C N 1
ATOM 4099 C CA . ALA C 1 104 ? 41.959 26.758 1.501 1.00 18.34 104 ALA C CA 1
ATOM 4100 C C . ALA C 1 104 ? 41.443 27.021 0.094 1.00 18.42 104 ALA C C 1
ATOM 4101 O O . ALA C 1 104 ? 42.207 27.067 -0.851 1.00 18.77 104 ALA C O 1
ATOM 4103 N N . ASN C 1 105 ? 40.135 27.204 -0.037 1.00 18.20 105 ASN C N 1
ATOM 4104 C CA . ASN C 1 105 ? 39.522 27.503 -1.326 1.00 17.64 105 ASN C CA 1
ATOM 4105 C C . ASN C 1 105 ? 39.567 29.006 -1.602 1.00 17.99 105 ASN C C 1
ATOM 4106 O O . ASN C 1 105 ? 38.981 29.801 -0.848 1.00 17.36 105 ASN C O 1
ATOM 4111 N N . PRO C 1 106 ? 40.244 29.433 -2.661 1.00 18.42 106 PRO C N 1
ATOM 4112 C CA . PRO C 1 106 ? 40.307 30.871 -2.935 1.00 19.06 106 PRO C CA 1
ATOM 4113 C C . PRO C 1 106 ? 38.946 31.416 -3.332 1.00 19.40 106 PRO C C 1
ATOM 4114 O O . PRO C 1 106 ? 38.736 32.618 -3.271 1.00 20.16 106 PRO C O 1
ATOM 4118 N N . ASN C 1 107 ? 38.033 30.533 -3.727 1.00 19.41 107 ASN C N 1
ATOM 4119 C CA . ASN C 1 107 ? 36.714 30.960 -4.143 1.00 19.74 107 ASN C CA 1
ATOM 4120 C C . ASN C 1 107 ? 35.697 30.865 -3.019 1.00 19.24 107 ASN C C 1
ATOM 4121 O O . ASN C 1 107 ? 34.491 30.969 -3.254 1.00 18.88 107 ASN C O 1
ATOM 4126 N N . HIS C 1 108 ? 36.197 30.680 -1.791 1.00 18.30 108 HIS C N 1
ATOM 4127 C CA . HIS C 1 108 ? 35.341 30.525 -0.627 1.00 18.33 108 HIS C CA 1
ATOM 4128 C C . HIS C 1 108 ? 34.501 31.766 -0.408 1.00 17.90 108 HIS C C 1
ATOM 4129 O O . HIS C 1 108 ? 34.945 32.883 -0.697 1.00 18.50 108 HIS C O 1
ATOM 4136 N N . VAL C 1 109 ? 33.285 31.593 0.107 1.00 17.14 109 VAL C N 1
ATOM 4137 C CA . VAL C 1 109 ? 32.444 32.739 0.431 1.00 16.99 109 VAL C CA 1
ATOM 4138 C C . VAL C 1 109 ? 33.195 33.627 1.436 1.00 17.04 109 VAL C C 1
ATOM 4139 O O . VAL C 1 109 ? 33.893 33.104 2.301 1.00 17.37 109 VAL C O 1
ATOM 4143 N N . THR C 1 110 ? 33.045 34.925 1.332 1.00 17.38 110 THR C N 1
ATOM 4144 C CA . THR C 1 110 ? 33.827 35.850 2.168 1.00 18.01 110 THR C CA 1
ATOM 4145 C C . THR C 1 110 ? 33.277 36.120 3.584 1.00 17.74 110 THR C C 1
ATOM 4146 O O . THR C 1 110 ? 33.919 36.835 4.376 1.00 18.61 110 THR C O 1
ATOM 4150 N N . TYR C 1 111 ? 32.144 35.508 3.950 1.00 17.64 111 TYR C N 1
ATOM 4151 C CA . TYR C 1 111 ? 31.567 35.727 5.277 1.00 17.89 111 TYR C CA 1
ATOM 4152 C C . TYR C 1 111 ? 32.007 34.695 6.318 1.00 18.34 111 TYR C C 1
ATOM 4153 O O . TYR C 1 111 ? 31.669 34.824 7.498 1.00 19.28 111 TYR C O 1
ATOM 4162 N N . SER C 1 112 ? 32.758 33.686 5.882 1.00 18.37 112 SER C N 1
ATOM 4163 C CA . SER C 1 112 ? 33.260 32.630 6.748 1.00 17.89 112 SER C CA 1
ATOM 4164 C C . SER C 1 112 ? 34.547 32.081 6.168 1.00 17.99 112 SER C C 1
ATOM 4165 O O . SER C 1 112 ? 34.998 32.538 5.123 1.00 17.13 112 SER C O 1
ATOM 4168 N N . GLY C 1 113 ? 35.180 31.135 6.860 1.00 17.94 113 GLY C N 1
ATOM 4169 C CA . GLY C 1 113 ? 36.373 30.499 6.326 1.00 18.73 113 GLY C CA 1
ATOM 4170 C C . GLY C 1 113 ? 36.743 29.258 7.113 1.00 18.59 113 GLY C C 1
ATOM 4171 O O . GLY C 1 113 ? 36.018 28.858 8.030 1.00 18.83 113 GLY C O 1
ATOM 4172 N N . ASP C 1 114 ? 37.871 28.667 6.763 1.00 19.44 114 ASP C N 1
ATOM 4173 C CA . ASP C 1 114 ? 38.431 27.563 7.543 1.00 19.68 114 ASP C CA 1
ATOM 4174 C C . ASP C 1 114 ? 38.868 28.187 8.877 1.00 18.97 114 ASP C C 1
ATOM 4175 O O . ASP C 1 114 ? 38.769 27.581 9.948 1.00 18.68 114 ASP C O 1
ATOM 4180 N N . TYR C 1 115 ? 39.330 29.427 8.793 1.00 18.19 115 TYR C N 1
ATOM 4181 C CA . TYR C 1 115 ? 39.820 30.146 9.957 1.00 17.88 115 TYR C CA 1
ATOM 4182 C C . TYR C 1 115 ? 39.306 31.559 9.966 1.00 17.92 115 TYR C C 1
ATOM 4183 O O . TYR C 1 115 ? 39.054 32.165 8.904 1.00 18.38 115 TYR C O 1
ATOM 4192 N N . GLU C 1 116 ? 39.175 32.086 11.179 1.00 17.27 116 GLU C N 1
ATOM 4193 C CA . GLU C 1 116 ? 38.855 33.495 11.409 1.00 17.25 116 GLU C CA 1
ATOM 4194 C C . GLU C 1 116 ? 39.986 34.060 12.290 1.00 16.99 116 GLU C C 1
ATOM 4195 O O . GLU C 1 116 ? 40.340 33.453 13.330 1.00 18.10 116 GLU C O 1
ATOM 4201 N N . LEU C 1 117 ? 40.545 35.187 11.867 1.00 16.26 117 LEU C N 1
ATOM 4202 C CA . LEU C 1 117 ? 41.566 35.906 12.640 1.00 15.37 117 LEU C CA 1
ATOM 4203 C C . LEU C 1 117 ? 40.968 37.231 13.115 1.00 14.66 117 LEU C C 1
ATOM 4204 O O . LEU C 1 117 ? 40.509 38.014 12.309 1.00 13.83 117 LEU C O 1
ATOM 4209 N N . MET C 1 118 ? 40.949 37.457 14.428 1.00 14.31 118 MET C N 1
ATOM 4210 C CA . MET C 1 118 ? 40.456 38.718 14.982 1.00 14.93 118 MET C CA 1
ATOM 4211 C C . MET C 1 118 ? 41.558 39.389 15.778 1.00 15.05 118 MET C C 1
ATOM 4212 O O . MET C 1 118 ? 42.360 38.711 16.424 1.00 15.23 118 MET C O 1
ATOM 4217 N N . ILE C 1 119 ? 41.570 40.712 15.752 1.00 14.33 119 ILE C N 1
ATOM 4218 C CA . ILE C 1 119 ? 42.484 41.502 16.563 1.00 14.55 119 ILE C CA 1
ATOM 4219 C C . ILE C 1 119 ? 41.591 42.551 17.237 1.00 14.44 119 ILE C C 1
ATOM 4220 O O . ILE C 1 119 ? 41.094 43.450 16.572 1.00 13.67 119 ILE C O 1
ATOM 4225 N N . TRP C 1 120 ? 41.386 42.380 18.540 1.00 13.95 120 TRP C N 1
ATOM 4226 C CA . TRP C 1 120 ? 40.510 43.241 19.319 1.00 13.79 120 TRP C CA 1
ATOM 4227 C C . TRP C 1 120 ? 41.332 44.369 19.912 1.00 13.76 120 TRP C C 1
ATOM 4228 O O . TRP C 1 120 ? 42.083 44.142 20.877 1.00 14.73 120 TRP C O 1
ATOM 4239 N N . LEU C 1 121 ? 41.208 45.568 19.359 1.00 13.35 121 LEU C N 1
ATOM 4240 C CA . LEU C 1 121 ? 41.871 46.758 19.893 1.00 13.39 121 LEU C CA 1
ATOM 4241 C C . LEU C 1 121 ? 41.110 47.291 21.091 1.00 14.30 121 LEU C C 1
ATOM 4242 O O . LEU C 1 121 ? 41.691 47.930 21.968 1.00 14.91 121 LEU C O 1
ATOM 4247 N N . GLY C 1 122 ? 39.815 47.041 21.122 1.00 14.65 122 GLY C N 1
ATOM 4248 C CA . GLY C 1 122 ? 38.989 47.541 22.200 1.00 15.08 122 GLY C CA 1
ATOM 4249 C C . GLY C 1 122 ? 38.018 46.491 22.671 1.00 15.09 122 GLY C C 1
ATOM 4250 O O . GLY C 1 122 ? 37.602 45.559 21.956 1.00 14.43 122 GLY C O 1
ATOM 4251 N N . LYS C 1 123 ? 37.638 46.588 23.932 1.00 16.44 123 LYS C N 1
ATOM 4252 C CA . LYS C 1 123 ? 36.673 45.644 24.490 1.00 16.81 123 LYS C CA 1
ATOM 4253 C C . LYS C 1 123 ? 35.922 46.315 25.630 1.00 17.08 123 LYS C C 1
ATOM 4254 O O . LYS C 1 123 ? 36.520 46.645 26.671 1.00 17.23 123 LYS C O 1
ATOM 4260 N N . TYR C 1 124 ? 34.627 46.531 25.434 1.00 17.31 124 TYR C N 1
ATOM 4261 C CA . TYR C 1 124 ? 33.801 47.178 26.453 1.00 17.87 124 TYR C CA 1
ATOM 4262 C C . TYR C 1 124 ? 32.783 46.201 26.999 1.00 18.45 124 TYR C C 1
ATOM 4263 O O . TYR C 1 124 ? 32.107 45.502 26.243 1.00 17.86 124 TYR C O 1
ATOM 4272 N N . GLY C 1 125 ? 32.656 46.127 28.329 1.00 17.58 125 GLY C N 1
ATOM 4273 C CA . GLY C 1 125 ? 31.669 45.256 28.923 1.00 18.59 125 GLY C CA 1
ATOM 4274 C C . GLY C 1 125 ? 32.152 43.842 29.183 1.00 18.36 125 GLY C C 1
ATOM 4275 O O . GLY C 1 125 ? 33.333 43.558 29.000 1.00 18.61 125 GLY C O 1
ATOM 4276 N N . ASP C 1 126 ? 31.238 42.949 29.568 1.00 19.20 126 ASP C N 1
ATOM 4277 C CA . ASP C 1 126 ? 31.601 41.583 29.965 1.00 19.70 126 ASP C CA 1
ATOM 4278 C C . ASP C 1 126 ? 31.559 40.569 28.837 1.00 20.24 126 ASP C C 1
ATOM 4279 O O . ASP C 1 126 ? 31.269 39.408 29.048 1.00 20.92 126 ASP C O 1
ATOM 4284 N N . ILE C 1 127 ? 31.903 41.027 27.645 1.00 20.44 127 ILE C N 1
ATOM 4285 C CA . ILE C 1 127 ? 31.928 40.171 26.466 1.00 20.87 127 ILE C CA 1
ATOM 4286 C C . ILE C 1 127 ? 33.325 39.592 26.320 1.00 21.68 127 ILE C C 1
ATOM 4287 O O . ILE C 1 127 ? 34.278 40.091 26.909 1.00 23.09 127 ILE C O 1
ATOM 4292 N N . GLY C 1 128 ? 33.449 38.546 25.515 1.00 22.36 128 GLY C N 1
ATOM 4293 C CA . GLY C 1 128 ? 34.737 37.936 25.264 1.00 22.53 128 GLY C CA 1
ATOM 4294 C C . GLY C 1 128 ? 34.733 37.158 23.954 1.00 22.62 128 GLY C C 1
ATOM 4295 O O . GLY C 1 128 ? 33.676 36.918 23.366 1.00 22.08 128 GLY C O 1
ATOM 4296 N N . PRO C 1 129 ? 35.925 36.813 23.475 1.00 23.00 129 PRO C N 1
ATOM 4297 C CA . PRO C 1 129 ? 36.074 36.046 22.241 1.00 22.77 129 PRO C CA 1
ATOM 4298 C C . PRO C 1 129 ? 35.615 34.599 22.316 1.00 23.19 129 PRO C C 1
ATOM 4299 O O . PRO C 1 129 ? 35.329 34.053 23.383 1.00 23.49 129 PRO C O 1
ATOM 4303 N N . ILE C 1 130 ? 35.532 33.987 21.142 1.00 23.86 130 ILE C N 1
ATOM 4304 C CA . ILE C 1 130 ? 35.284 32.562 21.026 1.00 24.13 130 ILE C CA 1
ATOM 4305 C C . ILE C 1 130 ? 36.465 31.805 21.631 1.00 24.32 130 ILE C C 1
ATOM 4306 O O . ILE C 1 130 ? 37.606 32.242 21.495 1.00 23.03 130 ILE C O 1
ATOM 4311 N N . GLY C 1 131 ? 36.192 30.693 22.320 1.00 24.82 131 GLY C N 1
ATOM 4312 C CA . GLY C 1 131 ? 37.243 29.823 22.847 1.00 25.76 131 GLY C CA 1
ATOM 4313 C C . GLY C 1 131 ? 37.845 30.109 24.221 1.00 26.24 131 GLY C C 1
ATOM 4314 O O . GLY C 1 131 ? 37.259 30.796 25.057 1.00 26.88 131 GLY C O 1
ATOM 4315 N N . SER C 1 132 ? 39.033 29.553 24.455 1.00 27.22 132 SER C N 1
ATOM 4316 C CA . SER C 1 132 ? 39.726 29.716 25.725 1.00 27.58 132 SER C CA 1
ATOM 4317 C C . SER C 1 132 ? 41.069 30.398 25.539 1.00 27.21 132 SER C C 1
ATOM 4318 O O . SER C 1 132 ? 41.663 30.342 24.470 1.00 26.84 132 SER C O 1
ATOM 4321 N N . SER C 1 133 ? 41.554 31.033 26.597 1.00 27.08 133 SER C N 1
ATOM 4322 C CA . SER C 1 133 ? 42.827 31.733 26.552 1.00 26.96 133 SER C CA 1
ATOM 4323 C C . SER C 1 133 ? 44.015 30.792 26.372 1.00 27.22 133 SER C C 1
ATOM 4324 O O . SER C 1 133 ? 44.098 29.756 27.027 1.00 27.86 133 SER C O 1
ATOM 4327 N N . GLN C 1 134 ? 44.930 31.171 25.482 1.00 27.76 134 GLN C N 1
ATOM 4328 C CA . GLN C 1 134 ? 46.176 30.434 25.262 1.00 27.90 134 GLN C CA 1
ATOM 4329 C C . GLN C 1 134 ? 47.357 31.207 25.856 1.00 27.36 134 GLN C C 1
ATOM 4330 O O . GLN C 1 134 ? 48.522 30.888 25.602 1.00 28.01 134 GLN C O 1
ATOM 4336 N N . GLY C 1 135 ? 47.042 32.223 26.653 1.00 26.37 135 GLY C N 1
ATOM 4337 C CA . GLY C 1 135 ? 48.046 33.034 27.323 1.00 25.76 135 GLY C CA 1
ATOM 4338 C C . GLY C 1 135 ? 48.406 34.290 26.570 1.00 25.28 135 GLY C C 1
ATOM 4339 O O . GLY C 1 135 ? 47.762 34.648 25.577 1.00 24.15 135 GLY C O 1
ATOM 4340 N N . THR C 1 136 ? 49.462 34.936 27.040 1.00 24.45 136 THR C N 1
ATOM 4341 C CA . THR C 1 136 ? 49.950 36.178 26.503 1.00 24.14 136 THR C CA 1
ATOM 4342 C C . THR C 1 136 ? 50.978 35.923 25.394 1.00 23.76 136 THR C C 1
ATOM 4343 O O . THR C 1 136 ? 51.786 34.994 25.485 1.00 24.60 136 THR C O 1
ATOM 4347 N N . VAL C 1 137 ? 50.946 36.756 24.358 1.00 22.00 137 VAL C N 1
ATOM 4348 C CA . VAL C 1 137 ? 51.872 36.668 23.234 1.00 21.96 137 VAL C CA 1
ATOM 4349 C C . VAL C 1 137 ? 52.261 38.072 22.810 1.00 22.07 137 VAL C C 1
ATOM 4350 O O . VAL C 1 137 ? 51.458 38.994 22.936 1.00 21.85 137 VAL C O 1
ATOM 4354 N N . ASN C 1 138 ? 53.474 38.239 22.293 1.00 21.34 138 ASN C N 1
ATOM 4355 C CA . ASN C 1 138 ? 53.927 39.513 21.805 1.00 22.20 138 ASN C CA 1
ATOM 4356 C C . ASN C 1 138 ? 53.849 39.534 20.280 1.00 21.80 138 ASN C C 1
ATOM 4357 O O . ASN C 1 138 ? 54.377 38.649 19.626 1.00 22.72 138 ASN C O 1
ATOM 4362 N N . VAL C 1 139 ? 53.178 40.530 19.719 1.00 21.63 139 VAL C N 1
ATOM 4363 C CA . VAL C 1 139 ? 53.093 40.670 18.271 1.00 21.37 139 VAL C CA 1
ATOM 4364 C C . VAL C 1 139 ? 53.112 42.135 17.949 1.00 22.33 139 VAL C C 1
ATOM 4365 O O . VAL C 1 139 ? 52.252 42.888 18.426 1.00 21.49 139 VAL C O 1
ATOM 4369 N N . GLY C 1 140 ? 54.085 42.550 17.142 1.00 22.29 140 GLY C N 1
ATOM 4370 C CA . GLY C 1 140 ? 54.229 43.942 16.776 1.00 23.43 140 GLY C CA 1
ATOM 4371 C C . GLY C 1 140 ? 54.520 44.893 17.918 1.00 24.41 140 GLY C C 1
ATOM 4372 O O . GLY C 1 140 ? 54.059 46.043 17.904 1.00 26.79 140 GLY C O 1
ATOM 4373 N N . GLY C 1 141 ? 55.258 44.447 18.924 1.00 24.91 141 GLY C N 1
ATOM 4374 C CA . GLY C 1 141 ? 55.686 45.365 19.973 1.00 25.55 141 GLY C CA 1
ATOM 4375 C C . GLY C 1 141 ? 54.526 45.820 20.830 1.00 25.25 141 GLY C C 1
ATOM 4376 O O . GLY C 1 141 ? 54.445 46.957 21.328 1.00 26.86 141 GLY C O 1
ATOM 4377 N N . GLN C 1 142 ? 53.580 44.906 20.963 1.00 24.79 142 GLN C N 1
ATOM 4378 C CA . GLN C 1 142 ? 52.444 45.092 21.821 1.00 23.30 142 GLN C CA 1
ATOM 4379 C C . GLN C 1 142 ? 52.142 43.690 22.295 1.00 22.12 142 GLN C C 1
ATOM 4380 O O . GLN C 1 142 ? 52.376 42.744 21.553 1.00 21.84 142 GLN C O 1
ATOM 4386 N N . SER C 1 143 ? 51.640 43.537 23.520 1.00 21.69 143 SER C N 1
ATOM 4387 C CA . SER C 1 143 ? 51.284 42.225 24.043 1.00 21.42 143 SER C CA 1
ATOM 4388 C C . SER C 1 143 ? 49.763 41.987 23.979 1.00 21.27 143 SER C C 1
ATOM 4389 O O . SER C 1 143 ? 48.978 42.920 24.114 1.00 21.90 143 SER C O 1
ATOM 4392 N N . TRP C 1 144 ? 49.369 40.738 23.740 1.00 19.76 144 TRP C N 1
ATOM 4393 C CA . TRP C 1 144 ? 47.982 40.352 23.533 1.00 19.19 144 TRP C CA 1
ATOM 4394 C C . TRP C 1 144 ? 47.630 39.101 24.280 1.00 19.54 144 TRP C C 1
ATOM 4395 O O . TRP C 1 144 ? 48.484 38.242 24.487 1.00 20.21 144 TRP C O 1
ATOM 4406 N N . THR C 1 145 ? 46.366 38.969 24.675 1.00 18.52 145 THR C N 1
ATOM 4407 C CA . THR C 1 145 ? 45.873 37.681 25.168 1.00 19.09 145 THR C CA 1
ATOM 4408 C C . THR C 1 145 ? 45.317 36.970 23.947 1.00 19.92 145 THR C C 1
ATOM 4409 O O . THR C 1 145 ? 44.405 37.492 23.297 1.00 20.10 145 THR C O 1
ATOM 4413 N N . LEU C 1 146 ? 45.848 35.784 23.644 1.00 20.13 146 LEU C N 1
ATOM 4414 C CA . LEU C 1 146 ? 45.416 34.987 22.488 1.00 20.00 146 LEU C CA 1
ATOM 4415 C C . LEU C 1 146 ? 44.353 33.935 22.835 1.00 20.60 146 LEU C C 1
ATOM 4416 O O . LEU C 1 146 ? 44.574 33.043 23.662 1.00 22.01 146 LEU C O 1
ATOM 4421 N N . TYR C 1 147 ? 43.195 34.031 22.195 1.00 21.07 147 TYR C N 1
ATOM 4422 C CA . TYR C 1 147 ? 42.117 33.080 22.408 1.00 21.06 147 TYR C CA 1
ATOM 4423 C C . TYR C 1 147 ? 41.998 32.174 21.202 1.00 21.36 147 TYR C C 1
ATOM 4424 O O . TYR C 1 147 ? 42.297 32.583 20.094 1.00 21.38 147 TYR C O 1
ATOM 4433 N N . TYR C 1 148 ? 41.557 30.948 21.439 1.00 21.61 148 TYR C N 1
ATOM 4434 C CA . TYR C 1 148 ? 41.399 29.971 20.387 1.00 22.16 148 TYR C CA 1
ATOM 4435 C C . TYR C 1 148 ? 40.224 29.090 20.704 1.00 22.56 148 TYR C C 1
ATOM 4436 O O . TYR C 1 148 ? 40.065 28.628 21.837 1.00 22.86 148 TYR C O 1
ATOM 4445 N N . GLY C 1 149 ? 39.399 28.856 19.702 1.00 23.72 149 GLY C N 1
ATOM 4446 C CA . GLY C 1 149 ? 38.273 27.978 19.857 1.00 24.03 149 GLY C CA 1
ATOM 4447 C C . GLY C 1 149 ? 37.659 27.677 18.519 1.00 24.69 149 GLY C C 1
ATOM 4448 O O . GLY C 1 149 ? 38.088 28.201 17.481 1.00 23.75 149 GLY C O 1
ATOM 4449 N N . TYR C 1 150 ? 36.648 26.821 18.558 1.00 25.09 150 TYR C N 1
ATOM 4450 C CA . TYR C 1 150 ? 35.902 26.436 17.388 1.00 26.44 150 TYR C CA 1
ATOM 4451 C C . TYR C 1 150 ? 34.570 27.132 17.393 1.00 26.55 150 TYR C C 1
ATOM 4452 O O . TYR C 1 150 ? 33.932 27.309 18.443 1.00 27.58 150 TYR C O 1
ATOM 4461 N N . ASN C 1 151 ? 34.163 27.535 16.201 1.00 27.14 151 ASN C N 1
ATOM 4462 C CA . ASN C 1 151 ? 32.853 28.096 15.947 1.00 26.90 151 ASN C CA 1
ATOM 4463 C C . ASN C 1 151 ? 32.341 27.170 14.856 1.00 26.70 151 ASN C C 1
ATOM 4464 O O . ASN C 1 151 ? 32.566 27.385 13.656 1.00 26.40 151 ASN C O 1
ATOM 4469 N N . GLY C 1 152 ? 31.703 26.092 15.283 1.00 26.30 152 GLY C N 1
ATOM 4470 C CA . GLY C 1 152 ? 31.294 25.052 14.373 1.00 25.60 152 GLY C CA 1
ATOM 4471 C C . GLY C 1 152 ? 32.582 24.360 13.951 1.00 25.50 152 GLY C C 1
ATOM 4472 O O . GLY C 1 152 ? 33.405 24.000 14.808 1.00 25.62 152 GLY C O 1
ATOM 4473 N N . ALA C 1 153 ? 32.784 24.207 12.644 1.00 24.48 153 ALA C N 1
ATOM 4474 C CA . ALA C 1 153 ? 34.017 23.622 12.106 1.00 23.44 153 ALA C CA 1
ATOM 4475 C C . ALA C 1 153 ? 35.128 24.665 11.923 1.00 22.72 153 ALA C C 1
ATOM 4476 O O . ALA C 1 153 ? 36.288 24.322 11.678 1.00 22.29 153 ALA C O 1
ATOM 4478 N N . MET C 1 154 ? 34.767 25.941 12.000 1.00 21.51 154 MET C N 1
ATOM 4479 C CA . MET C 1 154 ? 35.746 27.005 11.818 1.00 21.94 154 MET C CA 1
ATOM 4480 C C . MET C 1 154 ? 36.575 27.195 13.092 1.00 21.49 154 MET C C 1
ATOM 4481 O O . MET C 1 154 ? 36.036 27.178 14.202 1.00 23.09 154 MET C O 1
ATOM 4486 N N . GLN C 1 155 ? 37.875 27.410 12.910 1.00 20.97 155 GLN C N 1
ATOM 4487 C CA . GLN C 1 155 ? 38.800 27.720 13.995 1.00 20.68 155 GLN C CA 1
ATOM 4488 C C . GLN C 1 155 ? 39.031 29.251 14.097 1.00 19.94 155 GLN C C 1
ATOM 4489 O O . GLN C 1 155 ? 39.396 29.889 13.117 1.00 19.25 155 GLN C O 1
ATOM 4495 N N . VAL C 1 156 ? 38.875 29.804 15.298 1.00 19.71 156 VAL C N 1
ATOM 4496 C CA . VAL C 1 156 ? 38.945 31.240 15.504 1.00 19.03 156 VAL C CA 1
ATOM 4497 C C . VAL C 1 156 ? 40.092 31.644 16.426 1.00 18.04 156 VAL C C 1
ATOM 4498 O O . VAL C 1 156 ? 40.166 31.202 17.580 1.00 17.91 156 VAL C O 1
ATOM 4502 N N . TYR C 1 157 ? 40.991 32.474 15.929 1.00 18.28 157 TYR C N 1
ATOM 4503 C CA . TYR C 1 157 ? 42.065 33.003 16.751 1.00 17.96 157 TYR C CA 1
ATOM 4504 C C . TYR C 1 157 ? 41.797 34.477 16.973 1.00 18.10 157 TYR C C 1
ATOM 4505 O O . TYR C 1 157 ? 41.715 35.241 16.030 1.00 16.72 157 TYR C O 1
ATOM 4514 N N . SER C 1 158 ? 41.654 34.870 18.234 1.00 17.23 158 SER C N 1
ATOM 4515 C CA . SER C 1 158 ? 41.398 36.261 18.573 1.00 17.33 158 SER C CA 1
ATOM 4516 C C . SER C 1 158 ? 42.513 36.776 19.461 1.00 16.45 158 SER C C 1
ATOM 4517 O O . SER C 1 158 ? 42.723 36.270 20.567 1.00 17.20 158 SER C O 1
ATOM 4520 N N . PHE C 1 159 ? 43.209 37.787 18.985 1.00 16.17 159 PHE C N 1
ATOM 4521 C CA . PHE C 1 159 ? 44.249 38.430 19.770 1.00 16.19 159 PHE C CA 1
ATOM 4522 C C . PHE C 1 159 ? 43.605 39.640 20.416 1.00 16.28 159 PHE C C 1
ATOM 4523 O O . PHE C 1 159 ? 43.196 40.565 19.694 1.00 15.13 159 PHE C O 1
ATOM 4531 N N . VAL C 1 160 ? 43.566 39.666 21.753 1.00 16.71 160 VAL C N 1
ATOM 4532 C CA . VAL C 1 160 ? 42.882 40.746 22.481 1.00 17.47 160 VAL C CA 1
ATOM 4533 C C . VAL C 1 160 ? 43.859 41.664 23.196 1.00 17.43 160 VAL C C 1
ATOM 4534 O O . VAL C 1 160 ? 44.695 41.211 23.978 1.00 18.33 160 VAL C O 1
ATOM 4538 N N . ALA C 1 161 ? 43.775 42.954 22.924 1.00 17.42 161 ALA C N 1
ATOM 4539 C CA . ALA C 1 161 ? 44.645 43.924 23.556 1.00 17.52 161 ALA C CA 1
ATOM 4540 C C . ALA C 1 161 ? 44.399 43.920 25.057 1.00 18.39 161 ALA C C 1
ATOM 4541 O O . ALA C 1 161 ? 43.297 43.697 25.512 1.00 18.14 161 ALA C O 1
ATOM 4543 N N . GLN C 1 162 ? 45.462 44.175 25.802 1.00 18.91 162 GLN C N 1
ATOM 4544 C CA . GLN C 1 162 ? 45.383 44.180 27.263 1.00 19.91 162 GLN C CA 1
ATOM 4545 C C . GLN C 1 162 ? 44.881 45.502 27.838 1.00 19.61 162 GLN C C 1
ATOM 4546 O O . GLN C 1 162 ? 44.529 45.574 29.011 1.00 19.88 162 GLN C O 1
ATOM 4552 N N . THR C 1 163 ? 44.790 46.514 26.989 1.00 19.48 163 THR C N 1
ATOM 4553 C CA . THR C 1 163 ? 44.196 47.817 27.314 1.00 19.48 163 THR C CA 1
ATOM 4554 C C . THR C 1 163 ? 43.601 48.340 26.009 1.00 19.39 163 THR C C 1
ATOM 4555 O O . THR C 1 163 ? 44.074 47.965 24.925 1.00 19.84 163 THR C O 1
ATOM 4559 N N . ASN C 1 164 ? 42.566 49.173 26.072 1.00 18.37 164 ASN C N 1
ATOM 4560 C CA . ASN C 1 164 ? 42.011 49.709 24.825 1.00 18.12 164 ASN C CA 1
ATOM 4561 C C . ASN C 1 164 ? 43.080 50.450 24.065 1.00 17.62 164 ASN C C 1
ATOM 4562 O O . ASN C 1 164 ? 43.687 51.396 24.576 1.00 17.65 164 ASN C O 1
ATOM 4567 N N . THR C 1 165 ? 43.329 49.994 22.843 1.00 17.39 165 THR C N 1
ATOM 4568 C CA . THR C 1 165 ? 44.372 50.562 22.008 1.00 17.00 165 THR C CA 1
ATOM 4569 C C . THR C 1 165 ? 43.742 51.453 20.936 1.00 17.05 165 THR C C 1
ATOM 4570 O O . THR C 1 165 ? 43.396 50.996 19.839 1.00 15.91 165 THR C O 1
ATOM 4574 N N . THR C 1 166 ? 43.579 52.724 21.274 1.00 17.65 166 THR C N 1
ATOM 4575 C CA . THR C 1 166 ? 42.863 53.687 20.449 1.00 18.19 166 THR C CA 1
ATOM 4576 C C . THR C 1 166 ? 43.650 54.268 19.305 1.00 18.72 166 THR C C 1
ATOM 4577 O O . THR C 1 166 ? 43.068 54.820 18.389 1.00 18.79 166 THR C O 1
ATOM 4581 N N . ASN C 1 167 ? 44.977 54.198 19.382 1.00 18.96 167 ASN C N 1
ATOM 4582 C CA . ASN C 1 167 ? 45.848 54.583 18.287 1.00 19.78 167 ASN C CA 1
ATOM 4583 C C . ASN C 1 167 ? 46.758 53.390 18.041 1.00 19.19 167 ASN C C 1
ATOM 4584 O O . ASN C 1 167 ? 47.549 52.985 18.898 1.00 20.37 167 ASN C O 1
ATOM 4589 N N . TYR C 1 168 ? 46.613 52.804 16.866 1.00 17.74 168 TYR C N 1
ATOM 4590 C CA . TYR C 1 168 ? 47.309 51.572 16.545 1.00 17.37 168 TYR C CA 1
ATOM 4591 C C . TYR C 1 168 ? 47.967 51.650 15.189 1.00 17.14 168 TYR C C 1
ATOM 4592 O O . TYR C 1 168 ? 47.443 52.244 14.250 1.00 16.29 168 TYR C O 1
ATOM 4601 N N . SER C 1 169 ? 49.165 51.089 15.130 1.00 17.83 169 SER C N 1
ATOM 4602 C CA . SER C 1 169 ? 49.896 50.894 13.893 1.00 18.68 169 SER C CA 1
ATOM 4603 C C . SER C 1 169 ? 50.465 49.489 13.958 1.00 18.11 169 SER C C 1
ATOM 4604 O O . SER C 1 169 ? 51.139 49.145 14.932 1.00 18.48 169 SER C O 1
ATOM 4607 N N . GLY C 1 170 ? 50.190 48.668 12.950 1.00 17.83 170 GLY C N 1
ATOM 4608 C CA . GLY C 1 170 ? 50.659 47.297 12.956 1.00 17.63 170 GLY C CA 1
ATOM 4609 C C . GLY C 1 170 ? 50.639 46.672 11.576 1.00 17.56 170 GLY C C 1
ATOM 4610 O O . GLY C 1 170 ? 50.426 47.358 10.575 1.00 18.51 170 GLY C O 1
ATOM 4611 N N . ASP C 1 171 ? 50.866 45.368 11.539 1.00 17.93 171 ASP C N 1
ATOM 4612 C CA . ASP C 1 171 ? 50.931 44.625 10.296 1.00 17.80 171 ASP C CA 1
ATOM 4613 C C . ASP C 1 171 ? 50.320 43.283 10.568 1.00 16.70 171 ASP C C 1
ATOM 4614 O O . ASP C 1 171 ? 50.842 42.491 11.355 1.00 16.61 171 ASP C O 1
ATOM 4619 N N . VAL C 1 172 ? 49.177 43.022 9.943 1.00 17.02 172 VAL C N 1
ATOM 4620 C CA . VAL C 1 172 ? 48.464 41.787 10.193 1.00 16.94 172 VAL C CA 1
ATOM 4621 C C . VAL C 1 172 ? 49.295 40.555 9.828 1.00 16.95 172 VAL C C 1
ATOM 4622 O O . VAL C 1 172 ? 49.085 39.473 10.369 1.00 17.19 172 VAL C O 1
ATOM 4626 N N . LYS C 1 173 ? 50.261 40.727 8.929 1.00 17.49 173 LYS C N 1
ATOM 4627 C CA . LYS C 1 173 ? 51.153 39.615 8.602 1.00 18.25 173 LYS C CA 1
ATOM 4628 C C . LYS C 1 173 ? 51.867 39.117 9.864 1.00 17.80 173 LYS C C 1
ATOM 4629 O O . LYS C 1 173 ? 52.143 37.923 9.997 1.00 17.40 173 LYS C O 1
ATOM 4635 N N . ASN C 1 174 ? 52.176 40.016 10.801 1.00 18.01 174 ASN C N 1
ATOM 4636 C CA . ASN C 1 174 ? 52.820 39.583 12.041 1.00 17.30 174 ASN C CA 1
ATOM 4637 C C . ASN C 1 174 ? 51.954 38.582 12.803 1.00 17.16 174 ASN C C 1
ATOM 4638 O O . ASN C 1 174 ? 52.446 37.651 13.405 1.00 17.28 174 ASN C O 1
ATOM 4643 N N . PHE C 1 175 ? 50.640 38.746 12.731 1.00 17.04 175 PHE C N 1
ATOM 4644 C CA . PHE C 1 175 ? 49.734 37.853 13.435 1.00 16.41 175 PHE C CA 1
ATOM 4645 C C . PHE C 1 175 ? 49.641 36.492 12.726 1.00 16.42 175 PHE C C 1
ATOM 4646 O O . PHE C 1 175 ? 49.675 35.450 13.371 1.00 16.48 175 PHE C O 1
ATOM 4654 N N . PHE C 1 176 ? 49.541 36.522 11.404 1.00 16.89 176 PHE C N 1
ATOM 4655 C CA . PHE C 1 176 ? 49.540 35.277 10.633 1.00 16.51 176 PHE C CA 1
ATOM 4656 C C . PHE C 1 176 ? 50.832 34.521 10.877 1.00 16.90 176 PHE C C 1
ATOM 4657 O O . PHE C 1 176 ? 50.799 33.314 11.135 1.00 16.25 176 PHE C O 1
ATOM 4665 N N . ASN C 1 177 ? 51.959 35.229 10.851 1.00 16.17 177 ASN C N 1
ATOM 4666 C CA . ASN C 1 177 ? 53.252 34.600 11.125 1.00 17.07 177 ASN C CA 1
ATOM 4667 C C . ASN C 1 177 ? 53.296 33.982 12.501 1.00 16.87 177 ASN C C 1
ATOM 4668 O O . ASN C 1 177 ? 53.864 32.910 12.701 1.00 17.85 177 ASN C O 1
ATOM 4673 N N . TYR C 1 178 ? 52.675 34.637 13.476 1.00 17.16 178 TYR C N 1
ATOM 4674 C CA . TYR C 1 178 ? 52.637 34.068 14.790 1.00 17.83 178 TYR C CA 1
ATOM 4675 C C . TYR C 1 178 ? 51.943 32.706 14.793 1.00 17.36 178 TYR C C 1
ATOM 4676 O O . TYR C 1 178 ? 52.423 31.733 15.388 1.00 17.68 178 TYR C O 1
ATOM 4685 N N . LEU C 1 179 ? 50.786 32.634 14.158 1.00 17.62 179 LEU C N 1
ATOM 4686 C CA . LEU C 1 179 ? 50.046 31.384 14.070 1.00 18.30 179 LEU C CA 1
ATOM 4687 C C . LEU C 1 179 ? 50.780 30.303 13.254 1.00 18.50 179 LEU C C 1
ATOM 4688 O O . LEU C 1 179 ? 50.739 29.127 13.585 1.00 18.37 179 LEU C O 1
ATOM 4693 N N . ARG C 1 180 ? 51.398 30.701 12.154 1.00 18.42 180 ARG C N 1
ATOM 4694 C CA . ARG C 1 180 ? 52.203 29.765 11.364 1.00 19.42 180 ARG C CA 1
ATOM 4695 C C . ARG C 1 180 ? 53.375 29.187 12.179 1.00 19.79 180 ARG C C 1
ATOM 4696 O O . ARG C 1 180 ? 53.642 27.979 12.147 1.00 20.53 180 ARG C O 1
ATOM 4704 N N . ASP C 1 181 ? 54.052 30.041 12.937 1.00 19.82 181 ASP C N 1
ATOM 4705 C CA . ASP C 1 181 ? 55.232 29.625 13.697 1.00 20.27 181 ASP C CA 1
ATOM 4706 C C . ASP C 1 181 ? 54.928 28.838 14.947 1.00 20.71 181 ASP C C 1
ATOM 4707 O O . ASP C 1 181 ? 55.689 27.957 15.316 1.00 20.42 181 ASP C O 1
ATOM 4712 N N . ASN C 1 182 ? 53.819 29.147 15.615 1.00 20.98 182 ASN C N 1
ATOM 4713 C CA . ASN C 1 182 ? 53.538 28.564 16.927 1.00 21.44 182 ASN C CA 1
ATOM 4714 C C . ASN C 1 182 ? 52.275 27.731 17.074 1.00 21.92 182 ASN C C 1
ATOM 4715 O O . ASN C 1 182 ? 52.112 27.030 18.083 1.00 22.99 182 ASN C O 1
ATOM 4720 N N . LYS C 1 183 ? 51.394 27.770 16.083 1.00 22.20 183 LYS C N 1
ATOM 4721 C CA . LYS C 1 183 ? 50.120 27.064 16.191 1.00 22.94 183 LYS C CA 1
ATOM 4722 C C . LYS C 1 183 ? 49.835 26.140 15.008 1.00 23.11 183 LYS C C 1
ATOM 4723 O O . LYS C 1 183 ? 48.701 25.654 14.847 1.00 24.30 183 LYS C O 1
ATOM 4729 N N . GLY C 1 184 ? 50.858 25.888 14.193 1.00 23.47 184 GLY C N 1
ATOM 4730 C CA . GLY C 1 184 ? 50.750 24.982 13.055 1.00 23.56 184 GLY C CA 1
ATOM 4731 C C . GLY C 1 184 ? 49.846 25.461 11.933 1.00 23.89 184 GLY C C 1
ATOM 4732 O O . GLY C 1 184 ? 49.377 24.667 11.119 1.00 24.97 184 GLY C O 1
ATOM 4733 N N . TYR C 1 185 ? 49.600 26.758 11.879 1.00 22.93 185 TYR C N 1
ATOM 4734 C CA . TYR C 1 185 ? 48.732 27.313 10.861 1.00 22.54 185 TYR C CA 1
ATOM 4735 C C . TYR C 1 185 ? 49.370 27.209 9.484 1.00 22.49 185 TYR C C 1
ATOM 4736 O O . TYR C 1 185 ? 50.523 27.600 9.302 1.00 22.96 185 TYR C O 1
ATOM 4745 N N . ASN C 1 186 ? 48.616 26.678 8.518 1.00 23.47 186 ASN C N 1
ATOM 4746 C CA . ASN C 1 186 ? 49.121 26.472 7.163 1.00 24.14 186 ASN C CA 1
ATOM 4747 C C . ASN C 1 186 ? 49.019 27.715 6.299 1.00 23.92 186 ASN C C 1
ATOM 4748 O O . ASN C 1 186 ? 48.161 27.831 5.420 1.00 24.38 186 ASN C O 1
ATOM 4753 N N . ALA C 1 187 ? 49.947 28.638 6.510 1.00 23.78 187 ALA C N 1
ATOM 4754 C CA . ALA C 1 187 ? 49.959 29.883 5.761 1.00 23.58 187 ALA C CA 1
ATOM 4755 C C . ALA C 1 187 ? 50.156 29.651 4.256 1.00 23.78 187 ALA C C 1
ATOM 4756 O O . ALA C 1 187 ? 49.706 30.445 3.423 1.00 23.38 187 ALA C O 1
ATOM 4758 N N . ALA C 1 188 ? 50.825 28.554 3.908 1.00 24.04 188 ALA C N 1
ATOM 4759 C CA . ALA C 1 188 ? 51.115 28.274 2.514 1.00 24.41 188 ALA C CA 1
ATOM 4760 C C . ALA C 1 188 ? 49.855 27.916 1.737 1.00 24.13 188 ALA C C 1
ATOM 4761 O O . ALA C 1 188 ? 49.787 28.153 0.534 1.00 25.15 188 ALA C O 1
ATOM 4763 N N . GLY C 1 189 ? 48.844 27.403 2.431 1.00 24.07 189 GLY C N 1
ATOM 4764 C CA . GLY C 1 189 ? 47.618 26.975 1.774 1.00 23.88 189 GLY C CA 1
ATOM 4765 C C . GLY C 1 189 ? 46.331 27.713 2.099 1.00 23.54 189 GLY C C 1
ATOM 4766 O O . GLY C 1 189 ? 45.271 27.361 1.590 1.00 25.28 189 GLY C O 1
ATOM 4767 N N . GLN C 1 190 ? 46.409 28.757 2.915 1.00 22.08 190 GLN C N 1
ATOM 4768 C CA . GLN C 1 190 ? 45.225 29.523 3.269 1.00 20.63 190 GLN C CA 1
ATOM 4769 C C . GLN C 1 190 ? 45.188 30.856 2.524 1.00 19.78 190 GLN C C 1
ATOM 4770 O O . GLN C 1 190 ? 46.197 31.544 2.430 1.00 19.69 190 GLN C O 1
ATOM 4776 N N . TYR C 1 191 ? 44.025 31.188 1.965 1.00 18.90 191 TYR C N 1
ATOM 4777 C CA . TYR C 1 191 ? 43.837 32.427 1.215 1.00 18.78 191 TYR C CA 1
ATOM 4778 C C . TYR C 1 191 ? 43.151 33.475 2.086 1.00 17.39 191 TYR C C 1
ATOM 4779 O O . TYR C 1 191 ? 42.232 33.140 2.828 1.00 16.51 191 TYR C O 1
ATOM 4788 N N . VAL C 1 192 ? 43.594 34.728 1.986 1.00 16.70 192 VAL C N 1
ATOM 4789 C CA . VAL C 1 192 ? 42.975 35.828 2.730 1.00 16.80 192 VAL C CA 1
ATOM 4790 C C . VAL C 1 192 ? 41.724 36.300 1.992 1.00 16.18 192 VAL C C 1
ATOM 4791 O O . VAL C 1 192 ? 41.813 36.842 0.888 1.00 17.29 192 VAL C O 1
ATOM 4795 N N . LEU C 1 193 ? 40.565 36.108 2.619 1.00 14.68 193 LEU C N 1
ATOM 4796 C CA . LEU C 1 193 ? 39.286 36.407 1.988 1.00 15.04 193 LEU C CA 1
ATOM 4797 C C . LEU C 1 193 ? 38.729 37.779 2.314 1.00 14.77 193 LEU C C 1
ATOM 4798 O O . LEU C 1 193 ? 37.924 38.303 1.545 1.00 14.80 193 LEU C O 1
ATOM 4803 N N . SER C 1 194 ? 39.134 38.369 3.442 1.00 14.30 194 SER C N 1
ATOM 4804 C CA . SER C 1 194 ? 38.581 39.657 3.862 1.00 14.75 194 SER C CA 1
ATOM 4805 C C . SER C 1 194 ? 39.561 40.324 4.806 1.00 14.13 194 SER C C 1
ATOM 4806 O O . SER C 1 194 ? 40.393 39.638 5.386 1.00 13.84 194 SER C O 1
ATOM 4809 N N . TYR C 1 195 ? 39.459 41.649 4.918 1.00 14.65 195 TYR C N 1
ATOM 4810 C CA . TYR C 1 195 ? 40.302 42.483 5.771 1.00 14.65 195 TYR C CA 1
ATOM 4811 C C . TYR C 1 195 ? 39.428 43.662 6.224 1.00 14.26 195 TYR C C 1
ATOM 4812 O O . TYR C 1 195 ? 39.304 44.667 5.512 1.00 12.97 195 TYR C O 1
ATOM 4821 N N . GLN C 1 196 ? 38.797 43.493 7.398 1.00 13.96 196 GLN C N 1
ATOM 4822 C CA . GLN C 1 196 ? 37.810 44.423 7.926 1.00 13.56 196 GLN C CA 1
ATOM 4823 C C . GLN C 1 196 ? 38.189 44.939 9.311 1.00 12.79 196 GLN C C 1
ATOM 4824 O O . GLN C 1 196 ? 39.000 44.342 9.998 1.00 12.61 196 GLN C O 1
ATOM 4830 N N . PHE C 1 197 ? 37.561 46.044 9.693 1.00 12.18 197 PHE C N 1
ATOM 4831 C CA . PHE C 1 197 ? 37.784 46.694 10.981 1.00 12.99 197 PHE C CA 1
ATOM 4832 C C . PHE C 1 197 ? 36.486 47.388 11.394 1.00 12.51 197 PHE C C 1
ATOM 4833 O O . PHE C 1 197 ? 35.903 48.160 10.621 1.00 12.63 197 PHE C O 1
ATOM 4841 N N . GLY C 1 198 ? 36.030 47.156 12.614 1.00 12.59 198 GLY C N 1
ATOM 4842 C CA . GLY C 1 198 ? 34.794 47.762 13.040 1.00 13.21 198 GLY C CA 1
ATOM 4843 C C . GLY C 1 198 ? 34.436 47.353 14.443 1.00 12.75 198 GLY C C 1
ATOM 4844 O O . GLY C 1 198 ? 35.328 47.110 15.257 1.00 13.73 198 GLY C O 1
ATOM 4845 N N . THR C 1 199 ? 33.157 47.275 14.735 1.00 12.32 199 THR C N 1
ATOM 4846 C CA . THR C 1 199 ? 32.688 46.974 16.072 1.00 12.56 199 THR C CA 1
ATOM 4847 C C . THR C 1 199 ? 31.552 45.974 16.066 1.00 12.58 199 THR C C 1
ATOM 4848 O O . THR C 1 199 ? 30.622 46.073 15.251 1.00 12.51 199 THR C O 1
ATOM 4852 N N . GLU C 1 200 ? 31.648 44.979 16.940 1.00 13.06 200 GLU C N 1
ATOM 4853 C CA . GLU C 1 200 ? 30.552 44.052 17.195 1.00 13.66 200 GLU C CA 1
ATOM 4854 C C . GLU C 1 200 ? 29.835 44.441 18.466 1.00 14.93 200 GLU C C 1
ATOM 4855 O O . GLU C 1 200 ? 30.404 44.272 19.549 1.00 14.97 200 GLU C O 1
ATOM 4861 N N . PRO C 1 201 ? 28.635 45.004 18.374 1.00 15.12 201 PRO C N 1
ATOM 4862 C CA . PRO C 1 201 ? 27.903 45.377 19.582 1.00 15.82 201 PRO C CA 1
ATOM 4863 C C . PRO C 1 201 ? 26.949 44.294 19.995 1.00 15.84 201 PRO C C 1
ATOM 4864 O O . PRO C 1 201 ? 26.408 43.564 19.151 1.00 15.48 201 PRO C O 1
ATOM 4868 N N . PHE C 1 202 ? 26.740 44.185 21.312 1.00 16.15 202 PHE C N 1
ATOM 4869 C CA . PHE C 1 202 ? 25.770 43.256 21.875 1.00 16.92 202 PHE C CA 1
ATOM 4870 C C . PHE C 1 202 ? 24.543 44.040 22.407 1.00 17.26 202 PHE C C 1
ATOM 4871 O O . PHE C 1 202 ? 23.411 43.849 21.930 1.00 17.22 202 PHE C O 1
ATOM 4879 N N . THR C 1 203 ? 24.761 44.886 23.414 1.00 17.57 203 THR C N 1
ATOM 4880 C CA . THR C 1 203 ? 23.703 45.743 23.998 1.00 17.18 203 THR C CA 1
ATOM 4881 C C . THR C 1 203 ? 24.262 47.085 24.438 1.00 17.00 203 THR C C 1
ATOM 4882 O O . THR C 1 203 ? 25.496 47.267 24.556 1.00 17.30 203 THR C O 1
ATOM 4886 N N . GLY C 1 204 ? 23.359 48.042 24.648 1.00 17.32 204 GLY C N 1
ATOM 4887 C CA . GLY C 1 204 ? 23.732 49.380 25.045 1.00 17.52 204 GLY C CA 1
ATOM 4888 C C . GLY C 1 204 ? 23.429 50.386 23.963 1.00 18.01 204 GLY C C 1
ATOM 4889 O O . GLY C 1 204 ? 22.594 50.104 23.086 1.00 18.54 204 GLY C O 1
ATOM 4890 N N . SER C 1 205 ? 24.042 51.550 24.069 1.00 18.56 205 SER C N 1
ATOM 4891 C CA . SER C 1 205 ? 24.004 52.541 23.006 1.00 20.41 205 SER C CA 1
ATOM 4892 C C . SER C 1 205 ? 25.421 53.043 22.858 1.00 20.32 205 SER C C 1
ATOM 4893 O O . SER C 1 205 ? 26.181 53.168 23.833 1.00 19.95 205 SER C O 1
ATOM 4896 N N . GLY C 1 206 ? 25.826 53.304 21.635 1.00 19.85 206 GLY C N 1
ATOM 4897 C CA . GLY C 1 206 ? 27.178 53.759 21.426 1.00 20.06 206 GLY C CA 1
ATOM 4898 C C . GLY C 1 206 ? 27.457 54.359 20.073 1.00 19.71 206 GLY C C 1
ATOM 4899 O O . GLY C 1 206 ? 26.662 54.227 19.123 1.00 19.36 206 GLY C O 1
ATOM 4900 N N . THR C 1 207 ? 28.596 55.024 20.026 1.00 19.46 207 THR C N 1
ATOM 4901 C CA . THR C 1 207 ? 29.146 55.603 18.826 1.00 18.56 207 THR C CA 1
ATOM 4902 C C . THR C 1 207 ? 30.630 55.297 18.757 1.00 18.05 207 THR C C 1
ATOM 4903 O O . THR C 1 207 ? 31.419 55.767 19.589 1.00 17.93 207 THR C O 1
ATOM 4907 N N . LEU C 1 208 ? 31.011 54.479 17.781 1.00 16.88 208 LEU C N 1
ATOM 4908 C CA . LEU C 1 208 ? 32.418 54.233 17.497 1.00 16.32 208 LEU C CA 1
ATOM 4909 C C . LEU C 1 208 ? 32.822 55.280 16.492 1.00 16.95 208 LEU C C 1
ATOM 4910 O O . LEU C 1 208 ? 32.280 55.316 15.386 1.00 16.91 208 LEU C O 1
ATOM 4915 N N . ASN C 1 209 ? 33.733 56.165 16.868 1.00 16.56 209 ASN C N 1
ATOM 4916 C CA . ASN C 1 209 ? 34.262 57.140 15.939 1.00 16.39 209 ASN C CA 1
ATOM 4917 C C . ASN C 1 209 ? 35.608 56.672 15.436 1.00 16.36 209 ASN C C 1
ATOM 4918 O O . ASN C 1 209 ? 36.544 56.543 16.222 1.00 15.82 209 ASN C O 1
ATOM 4923 N N . VAL C 1 210 ? 35.713 56.434 14.134 1.00 15.91 210 VAL C N 1
ATOM 4924 C CA . VAL C 1 210 ? 36.952 55.987 13.523 1.00 16.09 210 VAL C CA 1
ATOM 4925 C C . VAL C 1 210 ? 37.508 57.212 12.819 1.00 17.18 210 VAL C C 1
ATOM 4926 O O . VAL C 1 210 ? 37.085 57.592 11.735 1.00 17.31 210 VAL C O 1
ATOM 4930 N N . ALA C 1 211 ? 38.409 57.906 13.497 1.00 17.24 211 ALA C N 1
ATOM 4931 C CA . ALA C 1 211 ? 38.984 59.109 12.946 1.00 17.65 211 ALA C CA 1
ATOM 4932 C C . ALA C 1 211 ? 39.789 58.803 11.704 1.00 17.31 211 ALA C C 1
ATOM 4933 O O . ALA C 1 211 ? 39.819 59.588 10.755 1.00 19.42 211 ALA C O 1
ATOM 4935 N N . SER C 1 212 ? 40.428 57.641 11.719 1.00 17.74 212 SER C N 1
ATOM 4936 C CA . SER C 1 212 ? 41.252 57.180 10.612 1.00 18.07 212 SER C CA 1
ATOM 4937 C C . SER C 1 212 ? 41.430 55.667 10.635 1.00 17.24 212 SER C C 1
ATOM 4938 O O . SER C 1 212 ? 41.634 55.066 11.693 1.00 17.34 212 SER C O 1
ATOM 4941 N N . TRP C 1 213 ? 41.341 55.044 9.467 1.00 16.53 213 TRP C N 1
ATOM 4942 C CA . TRP C 1 213 ? 41.651 53.621 9.310 1.00 16.30 213 TRP C CA 1
ATOM 4943 C C . TRP C 1 213 ? 42.295 53.411 7.951 1.00 16.34 213 TRP C C 1
ATOM 4944 O O . TRP C 1 213 ? 41.725 53.807 6.925 1.00 17.82 213 TRP C O 1
ATOM 4955 N N . THR C 1 214 ? 43.469 52.790 7.944 1.00 16.34 214 THR C N 1
ATOM 4956 C CA . THR C 1 214 ? 44.131 52.418 6.694 1.00 16.66 214 THR C CA 1
ATOM 4957 C C . THR C 1 214 ? 44.501 50.954 6.728 1.00 16.16 214 THR C C 1
ATOM 4958 O O . THR C 1 214 ? 44.746 50.390 7.789 1.00 15.61 214 THR C O 1
ATOM 4962 N N . ALA C 1 215 ? 44.543 50.336 5.554 1.00 16.53 215 ALA C N 1
ATOM 4963 C CA . ALA C 1 215 ? 44.986 48.970 5.456 1.00 16.26 215 ALA C CA 1
ATOM 4964 C C . ALA C 1 215 ? 45.374 48.702 4.008 1.00 16.92 215 ALA C C 1
ATOM 4965 O O . ALA C 1 215 ? 44.862 49.333 3.100 1.00 16.59 215 ALA C O 1
ATOM 4967 N N . SER C 1 216 ? 46.309 47.792 3.821 1.00 17.12 216 SER C N 1
ATOM 4968 C CA . SER C 1 216 ? 46.652 47.374 2.465 1.00 18.53 216 SER C CA 1
ATOM 4969 C C . SER C 1 216 ? 47.205 45.959 2.530 1.00 18.49 216 SER C C 1
ATOM 4970 O O . SER C 1 216 ? 47.612 45.470 3.578 1.00 19.30 216 SER C O 1
ATOM 4973 N N . ILE C 1 217 ? 47.167 45.278 1.389 1.00 18.77 217 ILE C N 1
ATOM 4974 C CA . ILE C 1 217 ? 47.777 43.968 1.254 1.00 18.52 217 ILE C CA 1
ATOM 4975 C C . ILE C 1 217 ? 48.840 44.094 0.172 1.00 19.65 217 ILE C C 1
ATOM 4976 O O . ILE C 1 217 ? 48.569 44.523 -0.957 1.00 20.62 217 ILE C O 1
ATOM 4981 N N . ASN C 1 218 ? 50.061 43.721 0.519 1.00 21.26 218 ASN C N 1
ATOM 4982 C CA . ASN C 1 218 ? 51.163 43.840 -0.422 1.00 22.68 218 ASN C CA 1
ATOM 4983 C C . ASN C 1 218 ? 51.828 42.484 -0.611 1.00 22.53 218 ASN C C 1
ATOM 4984 O O . ASN C 1 218 ? 51.921 41.641 0.279 1.00 23.54 218 ASN C O 1
ATOM 4998 N N . THR D 1 2 ? 42.105 63.306 52.971 1.00 26.00 2 THR D N 1
ATOM 4999 C CA . THR D 1 2 ? 42.609 62.316 52.022 1.00 25.52 2 THR D CA 1
ATOM 5000 C C . THR D 1 2 ? 43.761 61.457 52.556 1.00 24.77 2 THR D C 1
ATOM 5001 O O . THR D 1 2 ? 44.673 61.953 53.223 1.00 24.97 2 THR D O 1
ATOM 5005 N N . SER D 1 3 ? 43.743 60.172 52.215 1.00 22.85 3 SER D N 1
ATOM 5006 C CA . SER D 1 3 ? 44.849 59.291 52.553 1.00 21.54 3 SER D CA 1
ATOM 5007 C C . SER D 1 3 ? 44.952 58.181 51.522 1.00 21.09 3 SER D C 1
ATOM 5008 O O . SER D 1 3 ? 43.939 57.764 50.958 1.00 20.93 3 SER D O 1
ATOM 5011 N N . CYS D 1 4 ? 46.169 57.710 51.288 1.00 20.59 4 CYS D N 1
ATOM 5012 C CA . CYS D 1 4 ? 46.399 56.566 50.414 1.00 19.92 4 CYS D CA 1
ATOM 5013 C C . CYS D 1 4 ? 46.917 55.368 51.209 1.00 19.43 4 CYS D C 1
ATOM 5014 O O . CYS D 1 4 ? 47.295 54.364 50.624 1.00 19.41 4 CYS D O 1
ATOM 5017 N N . ASP D 1 5 ? 46.991 55.489 52.531 1.00 19.53 5 ASP D N 1
ATOM 5018 C CA . ASP D 1 5 ? 47.456 54.381 53.353 1.00 20.21 5 ASP D CA 1
ATOM 5019 C C . ASP D 1 5 ? 46.494 53.193 53.271 1.00 18.59 5 ASP D C 1
ATOM 5020 O O . ASP D 1 5 ? 45.280 53.365 53.181 1.00 19.52 5 ASP D O 1
ATOM 5025 N N . GLN D 1 6 ? 47.056 51.990 53.303 1.00 18.31 6 GLN D N 1
ATOM 5026 C CA . GLN D 1 6 ? 46.296 50.752 53.122 1.00 18.01 6 GLN D CA 1
ATOM 5027 C C . GLN D 1 6 ? 45.020 50.618 53.963 1.00 18.36 6 GLN D C 1
ATOM 5028 O O . GLN D 1 6 ? 43.975 50.204 53.460 1.00 18.01 6 GLN D O 1
ATOM 5034 N N . TRP D 1 7 ? 45.110 50.979 55.242 1.00 18.89 7 TRP D N 1
ATOM 5035 C CA . TRP D 1 7 ? 44.005 50.801 56.159 1.00 19.89 7 TRP D CA 1
ATOM 5036 C C . TRP D 1 7 ? 43.537 52.129 56.719 1.00 20.40 7 TRP D C 1
ATOM 5037 O O . TRP D 1 7 ? 43.040 52.193 57.844 1.00 21.03 7 TRP D O 1
ATOM 5048 N N . ALA D 1 8 ? 43.689 53.199 55.957 1.00 21.21 8 ALA D N 1
ATOM 5049 C CA . ALA D 1 8 ? 43.225 54.499 56.406 1.00 21.75 8 ALA D CA 1
ATOM 5050 C C . ALA D 1 8 ? 41.721 54.490 56.624 1.00 22.44 8 ALA D C 1
ATOM 5051 O O . ALA D 1 8 ? 40.972 53.946 55.819 1.00 21.78 8 ALA D O 1
ATOM 5053 N N . THR D 1 9 ? 41.260 55.067 57.730 1.00 23.32 9 THR D N 1
ATOM 5054 C CA . THR D 1 9 ? 39.821 55.176 57.960 1.00 25.38 9 THR D CA 1
ATOM 5055 C C . THR D 1 9 ? 39.466 56.556 58.480 1.00 26.18 9 THR D C 1
ATOM 5056 O O . THR D 1 9 ? 40.236 57.186 59.208 1.00 26.75 9 THR D O 1
ATOM 5060 N N . PHE D 1 10 ? 38.280 57.014 58.101 1.00 27.61 10 PHE D N 1
ATOM 5061 C CA . PHE D 1 10 ? 37.760 58.287 58.568 1.00 28.63 10 PHE D CA 1
ATOM 5062 C C . PHE D 1 10 ? 36.376 58.019 59.112 1.00 29.87 10 PHE D C 1
ATOM 5063 O O . PHE D 1 10 ? 35.438 57.743 58.356 1.00 29.43 10 PHE D O 1
ATOM 5071 N N . THR D 1 11 ? 36.258 58.097 60.437 1.00 32.15 11 THR D N 1
ATOM 5072 C CA . THR D 1 11 ? 34.990 57.839 61.093 1.00 33.78 11 THR D CA 1
ATOM 5073 C C . THR D 1 11 ? 34.275 59.170 61.283 1.00 34.82 11 THR D C 1
ATOM 5074 O O . THR D 1 11 ? 34.874 60.239 61.127 1.00 35.63 11 THR D O 1
ATOM 5078 N N . GLY D 1 12 ? 32.994 59.130 61.617 1.00 35.87 12 GLY D N 1
ATOM 5079 C CA . GLY D 1 12 ? 32.266 60.375 61.718 1.00 36.46 12 GLY D CA 1
ATOM 5080 C C . GLY D 1 12 ? 30.830 60.275 62.170 1.00 36.69 12 GLY D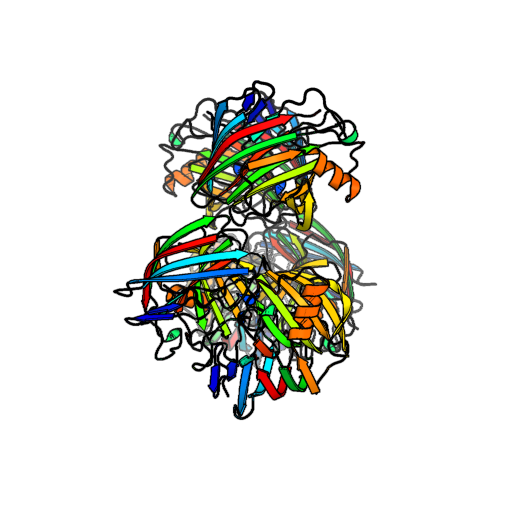 C 1
ATOM 5081 O O . GLY D 1 12 ? 30.517 59.643 63.177 1.00 37.84 12 GLY D O 1
ATOM 5082 N N . ASN D 1 13 ? 29.942 60.900 61.405 1.00 36.69 13 ASN D N 1
ATOM 5083 C CA . ASN D 1 13 ? 28.538 60.984 61.793 1.00 36.36 13 ASN D CA 1
ATOM 5084 C C . ASN D 1 13 ? 27.789 59.670 61.607 1.00 35.25 13 ASN D C 1
ATOM 5085 O O . ASN D 1 13 ? 26.889 59.588 60.790 1.00 36.39 13 ASN D O 1
ATOM 5090 N N . GLY D 1 14 ? 28.153 58.648 62.378 1.00 33.75 14 GLY D N 1
ATOM 5091 C CA . GLY D 1 14 ? 27.543 57.334 62.225 1.00 32.13 14 GLY D CA 1
ATOM 5092 C C . GLY D 1 14 ? 27.936 56.712 60.884 1.00 30.42 14 GLY D C 1
ATOM 5093 O O . GLY D 1 14 ? 27.355 55.716 60.451 1.00 29.86 14 GLY D O 1
ATOM 5094 N N . TYR D 1 15 ? 28.917 57.328 60.234 1.00 28.92 15 TYR D N 1
ATOM 5095 C CA . TYR D 1 15 ? 29.439 56.858 58.949 1.00 27.61 15 TYR D CA 1
ATOM 5096 C C . TYR D 1 15 ? 30.957 56.891 58.940 1.00 26.46 15 TYR D C 1
ATOM 5097 O O . TYR D 1 15 ? 31.591 57.803 59.507 1.00 26.61 15 TYR D O 1
ATOM 5106 N N . THR D 1 16 ? 31.511 55.897 58.240 1.00 23.89 16 THR D N 1
ATOM 5107 C CA . THR D 1 16 ? 32.944 55.743 58.073 1.00 22.99 16 THR D CA 1
ATOM 5108 C C . THR D 1 16 ? 33.323 55.543 56.604 1.00 21.69 16 THR D C 1
ATOM 5109 O O . THR D 1 16 ? 32.672 54.779 55.909 1.00 21.60 16 THR D O 1
ATOM 5113 N N . VAL D 1 17 ? 34.382 56.210 56.160 1.00 20.98 17 VAL D N 1
ATOM 5114 C CA . VAL D 1 17 ? 34.961 55.993 54.827 1.00 20.59 17 VAL D CA 1
ATOM 5115 C C . VAL D 1 17 ? 36.327 55.358 55.048 1.00 20.23 17 VAL D C 1
ATOM 5116 O O . VAL D 1 17 ? 37.143 55.829 55.843 1.00 19.97 17 VAL D O 1
ATOM 5120 N N . SER D 1 18 ? 36.583 54.274 54.326 1.00 17.89 18 SER D N 1
ATOM 5121 C CA . SER D 1 18 ? 37.776 53.483 54.544 1.00 17.64 18 SER D CA 1
ATOM 5122 C C . SER D 1 18 ? 38.511 53.220 53.217 1.00 16.68 18 SER D C 1
ATOM 5123 O O . SER D 1 18 ? 37.870 52.955 52.182 1.00 17.90 18 SER D O 1
ATOM 5126 N N . ASN D 1 19 ? 39.833 53.300 53.239 1.00 16.03 19 ASN D N 1
ATOM 5127 C CA . ASN D 1 19 ? 40.612 53.009 52.033 1.00 15.39 19 ASN D CA 1
ATOM 5128 C C . ASN D 1 19 ? 40.554 51.493 51.816 1.00 15.51 19 ASN D C 1
ATOM 5129 O O . ASN D 1 19 ? 40.296 51.020 50.705 1.00 14.43 19 ASN D O 1
ATOM 5134 N N . ASN D 1 20 ? 40.820 50.728 52.868 1.00 14.76 20 ASN D N 1
ATOM 5135 C CA . ASN D 1 20 ? 40.579 49.280 52.856 1.00 14.30 20 ASN D CA 1
ATOM 5136 C C . ASN D 1 20 ? 41.214 48.590 51.648 1.00 14.32 20 ASN D C 1
ATOM 5137 O O . ASN D 1 20 ? 40.559 47.829 50.931 1.00 13.73 20 ASN D O 1
ATOM 5142 N N . LEU D 1 21 ? 42.502 48.845 51.424 1.00 13.94 21 LEU D N 1
ATOM 5143 C CA . LEU D 1 21 ? 43.195 48.265 50.273 1.00 14.69 21 LEU D CA 1
ATOM 5144 C C . LEU D 1 21 ? 43.693 46.864 50.574 1.00 14.63 21 LEU D C 1
ATOM 5145 O O . LEU D 1 21 ? 44.901 46.607 50.556 1.00 16.23 21 LEU D O 1
ATOM 5150 N N . TRP D 1 22 ? 42.750 45.958 50.806 1.00 15.29 22 TRP D N 1
ATOM 5151 C CA . TRP D 1 22 ? 43.099 44.614 51.270 1.00 15.84 22 TRP D CA 1
ATOM 5152 C C . TRP D 1 22 ? 43.775 43.693 50.263 1.00 15.89 22 TRP D C 1
ATOM 5153 O O . TRP D 1 22 ? 44.461 42.747 50.641 1.00 16.11 22 TRP D O 1
ATOM 5164 N N . GLY D 1 23 ? 43.628 43.996 48.980 1.00 15.75 23 GLY D N 1
ATOM 5165 C CA . GLY D 1 23 ? 44.216 43.192 47.923 1.00 16.11 23 GLY D CA 1
ATOM 5166 C C . GLY D 1 23 ? 45.377 43.877 47.237 1.00 16.79 23 GLY D C 1
ATOM 5167 O O . GLY D 1 23 ? 45.749 43.515 46.131 1.00 16.27 23 GLY D O 1
ATOM 5168 N N . ALA D 1 24 ? 45.982 44.847 47.910 1.00 17.49 24 ALA D N 1
ATOM 5169 C CA . ALA D 1 24 ? 47.100 45.565 47.301 1.00 18.55 24 ALA D CA 1
ATOM 5170 C C . ALA D 1 24 ? 48.219 44.624 46.842 1.00 19.24 24 ALA D C 1
ATOM 5171 O O . ALA D 1 24 ? 48.901 44.924 45.870 1.00 19.19 24 ALA D O 1
ATOM 5173 N N . SER D 1 25 ? 48.394 43.481 47.511 1.00 19.94 25 SER D N 1
ATOM 5174 C CA . SER D 1 25 ? 49.480 42.557 47.169 1.00 20.48 25 SER D CA 1
ATOM 5175 C C . SER D 1 25 ? 49.209 41.767 45.895 1.00 21.29 25 SER D C 1
ATOM 5176 O O . SER D 1 25 ? 50.097 41.064 45.412 1.00 21.25 25 SER D O 1
ATOM 5179 N N . ALA D 1 26 ? 48.014 41.906 45.322 1.00 21.56 26 ALA D N 1
ATOM 5180 C CA . ALA D 1 26 ? 47.682 41.196 44.081 1.00 21.80 26 ALA D CA 1
ATOM 5181 C C . ALA D 1 26 ? 48.214 41.896 42.834 1.00 22.31 26 ALA D C 1
ATOM 5182 O O . ALA D 1 26 ? 48.105 41.375 41.720 1.00 23.15 26 ALA D O 1
ATOM 5184 N N . GLY D 1 27 ? 48.750 43.092 43.002 1.00 21.56 27 GLY D N 1
ATOM 5185 C CA . GLY D 1 27 ? 49.317 43.799 41.874 1.00 21.84 27 GLY D CA 1
ATOM 5186 C C . GLY D 1 27 ? 50.179 44.949 42.326 1.00 21.58 27 GLY D C 1
ATOM 5187 O O . GLY D 1 27 ? 50.810 44.872 43.372 1.00 23.18 27 GLY D O 1
ATOM 5188 N N . SER D 1 28 ? 50.211 46.012 41.540 1.00 21.66 28 SER D N 1
ATOM 5189 C CA . SER D 1 28 ? 50.964 47.202 41.910 1.00 21.32 28 SER D CA 1
ATOM 5190 C C . SER D 1 28 ? 50.154 48.421 41.528 1.00 20.82 28 SER D C 1
ATOM 5191 O O . SER D 1 28 ? 49.382 48.398 40.565 1.00 20.92 28 SER D O 1
ATOM 5194 N N . GLY D 1 29 ? 50.309 49.481 42.312 1.00 19.92 29 GLY D N 1
ATOM 5195 C CA . GLY D 1 29 ? 49.575 50.713 42.129 1.00 20.23 29 GLY D CA 1
ATOM 5196 C C . GLY D 1 29 ? 49.265 51.370 43.456 1.00 20.15 29 GLY D C 1
ATOM 5197 O O . GLY D 1 29 ? 50.038 51.239 44.410 1.00 21.71 29 GLY D O 1
ATOM 5198 N N . PHE D 1 30 ? 48.141 52.078 43.519 1.00 19.35 30 PHE D N 1
ATOM 5199 C CA . PHE D 1 30 ? 47.729 52.772 44.732 1.00 18.23 30 PHE D CA 1
ATOM 5200 C C . PHE D 1 30 ? 46.226 52.983 44.744 1.00 17.36 30 PHE D C 1
ATOM 5201 O O . PHE D 1 30 ? 45.541 52.951 43.709 1.00 15.72 30 PHE D O 1
ATOM 5209 N N . GLY D 1 31 ? 45.727 53.223 45.940 1.00 15.27 31 GLY D N 1
ATOM 5210 C CA . GLY D 1 31 ? 44.358 53.612 46.118 1.00 15.29 31 GLY D CA 1
ATOM 5211 C C . GLY D 1 31 ? 44.358 54.733 47.122 1.00 15.28 31 GLY D C 1
ATOM 5212 O O . GLY D 1 31 ? 45.108 54.678 48.081 1.00 16.13 31 GLY D O 1
ATOM 5213 N N . CYS D 1 32 ? 43.532 55.737 46.903 1.00 16.51 32 CYS D N 1
ATOM 5214 C CA . CYS D 1 32 ? 43.403 56.842 47.855 1.00 17.06 32 CYS D CA 1
ATOM 5215 C C . CYS D 1 32 ? 41.932 57.158 48.023 1.00 17.84 32 CYS D C 1
ATOM 5216 O O . CYS D 1 32 ? 41.146 57.019 47.077 1.00 18.76 32 CYS D O 1
ATOM 5219 N N . VAL D 1 33 ? 41.532 57.585 49.216 1.00 18.54 33 VAL D N 1
ATOM 5220 C CA . VAL D 1 33 ? 40.157 58.043 49.397 1.00 19.52 33 VAL D CA 1
ATOM 5221 C C . VAL D 1 33 ? 40.158 59.471 49.919 1.00 20.92 33 VAL D C 1
ATOM 5222 O O . VAL D 1 33 ? 41.042 59.845 50.665 1.00 21.05 33 VAL D O 1
ATOM 5226 N N . THR D 1 34 ? 39.160 60.231 49.516 1.00 22.23 34 THR D N 1
ATOM 5227 C CA . THR D 1 34 ? 38.976 61.608 49.966 1.00 23.84 34 THR D CA 1
ATOM 5228 C C . THR D 1 34 ? 37.527 61.766 50.391 1.00 25.38 34 THR D C 1
ATOM 5229 O O . THR D 1 34 ? 36.630 61.568 49.574 1.00 24.99 34 THR D O 1
ATOM 5233 N N . VAL D 1 35 ? 37.280 62.146 51.650 1.00 27.80 35 VAL D N 1
ATOM 5234 C CA . VAL D 1 35 ? 35.905 62.403 52.102 1.00 29.45 35 VAL D CA 1
ATOM 5235 C C . VAL D 1 35 ? 35.533 63.888 51.978 1.00 30.87 35 VAL D C 1
ATOM 5236 O O . VAL D 1 35 ? 36.224 64.765 52.504 1.00 32.23 35 VAL D O 1
ATOM 5240 N N . VAL D 1 36 ? 34.449 64.157 51.256 1.00 32.40 36 VAL D N 1
ATOM 5241 C CA . VAL D 1 36 ? 33.945 65.518 51.085 1.00 33.58 36 VAL D CA 1
ATOM 5242 C C . VAL D 1 36 ? 33.058 65.877 52.279 1.00 34.39 36 VAL D C 1
ATOM 5243 O O . VAL D 1 36 ? 33.089 67.010 52.765 1.00 34.68 36 VAL D O 1
ATOM 5247 N N . SER D 1 37 ? 32.285 64.903 52.749 1.00 35.32 37 SER D N 1
ATOM 5248 C CA . SER D 1 37 ? 31.400 65.067 53.901 1.00 36.20 37 SER D CA 1
ATOM 5249 C C . SER D 1 37 ? 31.052 63.693 54.469 1.00 37.02 37 SER D C 1
ATOM 5250 O O . SER D 1 37 ? 30.999 62.715 53.729 1.00 36.94 37 SER D O 1
ATOM 5253 N N . LEU D 1 38 ? 30.822 63.617 55.775 1.00 37.76 38 LEU D N 1
ATOM 5254 C CA . LEU D 1 38 ? 30.469 62.355 56.419 1.00 38.80 38 LEU D CA 1
ATOM 5255 C C . LEU D 1 38 ? 29.312 62.520 57.402 1.00 39.32 38 LEU D C 1
ATOM 5256 O O . LEU D 1 38 ? 29.233 61.797 58.394 1.00 40.04 38 LEU D O 1
ATOM 5261 N N . SER D 1 39 ? 28.414 63.464 57.119 1.00 39.81 39 SER D N 1
ATOM 5262 C CA . SER D 1 39 ? 27.289 63.741 58.011 1.00 39.69 39 SER D CA 1
ATOM 5263 C C . SER D 1 39 ? 25.942 63.362 57.403 1.00 39.43 39 SER D C 1
ATOM 5264 O O . SER D 1 39 ? 25.580 63.821 56.317 1.00 39.75 39 SER D O 1
ATOM 5267 N N . GLY D 1 40 ? 25.195 62.530 58.125 1.00 38.73 40 GLY D N 1
ATOM 5268 C CA . GLY D 1 40 ? 23.914 62.043 57.650 1.00 37.97 40 GLY D CA 1
ATOM 5269 C C . GLY D 1 40 ? 24.065 61.586 56.217 1.00 37.20 40 GLY D C 1
ATOM 5270 O O . GLY D 1 40 ? 23.175 61.783 55.380 1.00 37.57 40 GLY D O 1
ATOM 5271 N N . GLY D 1 41 ? 25.216 60.980 55.934 1.00 36.31 41 GLY D N 1
ATOM 5272 C CA . GLY D 1 41 ? 25.535 60.512 54.599 1.00 34.67 41 GLY D CA 1
ATOM 5273 C C . GLY D 1 41 ? 27.008 60.670 54.270 1.00 33.37 41 GLY D C 1
ATOM 5274 O O . GLY D 1 41 ? 27.709 61.527 54.822 1.00 32.81 41 GLY D O 1
ATOM 5275 N N . ALA D 1 42 ? 27.487 59.837 53.350 1.00 30.94 42 ALA D N 1
ATOM 5276 C CA . ALA D 1 42 ? 28.870 59.892 52.944 1.00 30.09 42 ALA D CA 1
ATOM 5277 C C . ALA D 1 42 ? 28.961 60.448 51.544 1.00 28.99 42 ALA D C 1
ATOM 5278 O O . ALA D 1 42 ? 28.337 59.923 50.628 1.00 29.95 42 ALA D O 1
ATOM 5280 N N . SER D 1 43 ? 29.731 61.516 51.390 1.00 27.84 43 SER D N 1
ATOM 5281 C CA . SER D 1 43 ? 30.030 62.057 50.084 1.00 27.22 43 SER D CA 1
ATOM 5282 C C . SER D 1 43 ? 31.553 62.003 49.995 1.00 25.48 43 SER D C 1
ATOM 5283 O O . SER D 1 43 ? 32.253 62.612 50.796 1.00 26.01 43 SER D O 1
ATOM 5286 N N . TRP D 1 44 ? 32.073 61.241 49.038 1.00 22.59 44 TRP D N 1
ATOM 5287 C CA . TRP D 1 44 ? 33.482 60.952 49.008 1.00 20.81 44 TRP D CA 1
ATOM 5288 C C . TRP D 1 44 ? 33.863 60.445 47.629 1.00 19.28 44 TRP D C 1
ATOM 5289 O O . TRP D 1 44 ? 32.992 60.182 46.803 1.00 19.31 44 TRP D O 1
ATOM 5300 N N . HIS D 1 45 ? 35.157 60.348 47.386 1.00 19.07 45 HIS D N 1
ATOM 5301 C CA . HIS D 1 45 ? 35.631 59.780 46.133 1.00 19.35 45 HIS D CA 1
ATOM 5302 C C . HIS D 1 45 ? 36.834 58.892 46.366 1.00 18.92 45 HIS D C 1
ATOM 5303 O O . HIS D 1 45 ? 37.672 59.150 47.229 1.00 19.64 45 HIS D O 1
ATOM 5310 N N . ALA D 1 46 ? 36.883 57.806 45.595 1.00 18.24 46 ALA D N 1
ATOM 5311 C CA . ALA D 1 46 ? 37.988 56.868 45.650 1.00 18.41 46 ALA D CA 1
ATOM 5312 C C . ALA D 1 46 ? 38.791 57.062 44.371 1.00 18.27 46 ALA D C 1
ATOM 5313 O O . ALA D 1 46 ? 38.223 57.195 43.295 1.00 19.93 46 ALA D O 1
ATOM 5315 N N . ASP D 1 47 ? 40.108 57.078 44.476 1.00 18.57 47 ASP D N 1
ATOM 5316 C CA . ASP D 1 47 ? 40.953 57.262 43.317 1.00 19.06 47 ASP D CA 1
ATOM 5317 C C . ASP D 1 47 ? 42.026 56.220 43.337 1.00 18.61 47 ASP D C 1
ATOM 5318 O O . ASP D 1 47 ? 42.635 55.962 44.380 1.00 19.98 47 ASP D O 1
ATOM 5323 N N . TRP D 1 48 ? 42.277 55.633 42.176 1.00 17.02 48 TRP D N 1
ATOM 5324 C CA . TRP D 1 48 ? 43.201 54.530 42.106 1.00 16.71 48 TRP D CA 1
ATOM 5325 C C . TRP D 1 48 ? 43.781 54.292 40.715 1.00 16.88 48 TRP D C 1
ATOM 5326 O O . TRP D 1 48 ? 43.276 54.796 39.684 1.00 17.49 48 TRP D O 1
ATOM 5337 N N . GLN D 1 49 ? 44.860 53.545 40.699 1.00 16.69 49 GLN D N 1
ATOM 5338 C CA . GLN D 1 49 ? 45.478 53.087 39.481 1.00 17.36 49 GLN D CA 1
ATOM 5339 C C . GLN D 1 49 ? 46.053 51.742 39.859 1.00 17.20 49 GLN D C 1
ATOM 5340 O O . GLN D 1 49 ? 46.850 51.663 40.783 1.00 17.08 49 GLN D O 1
ATOM 5346 N N . TRP D 1 50 ? 45.642 50.688 39.162 1.00 17.13 50 TRP D N 1
ATOM 5347 C CA . TRP D 1 50 ? 46.142 49.354 39.474 1.00 16.89 50 TRP D CA 1
ATOM 5348 C C . TRP D 1 50 ? 46.496 48.607 38.212 1.00 17.58 50 TRP D C 1
ATOM 5349 O O . TRP D 1 50 ? 45.829 48.747 37.186 1.00 17.62 50 TRP D O 1
ATOM 5360 N N . SER D 1 51 ? 47.577 47.846 38.288 1.00 18.44 51 SER D N 1
ATOM 5361 C CA . SER D 1 51 ? 47.989 46.995 37.200 1.00 19.34 51 SER D CA 1
ATOM 5362 C C . SER D 1 51 ? 48.468 45.697 37.843 1.00 18.52 51 SER D C 1
ATOM 5363 O O . SER D 1 51 ? 48.868 45.686 39.018 1.00 19.24 51 SER D O 1
ATOM 5366 N N . GLY D 1 52 ? 48.438 44.615 37.080 1.00 19.10 52 GLY D N 1
ATOM 5367 C CA . GLY D 1 52 ? 48.834 43.318 37.581 1.00 18.10 52 GLY D CA 1
ATOM 5368 C C . GLY D 1 52 ? 47.643 42.617 38.204 1.00 18.36 52 GLY D C 1
ATOM 5369 O O . GLY D 1 52 ? 46.646 43.273 38.528 1.00 17.60 52 GLY D O 1
ATOM 5370 N N . GLY D 1 53 ? 47.732 41.293 38.348 1.00 18.56 53 GLY D N 1
ATOM 5371 C CA . GLY D 1 53 ? 46.653 40.505 38.930 1.00 19.39 53 GLY D CA 1
ATOM 5372 C C . GLY D 1 53 ? 45.309 40.798 38.270 1.00 18.79 53 GLY D C 1
ATOM 5373 O O . GLY D 1 53 ? 44.338 41.231 38.902 1.00 18.80 53 GLY D O 1
ATOM 5374 N N . GLN D 1 54 ? 45.253 40.533 36.977 1.00 19.89 54 GLN D N 1
ATOM 5375 C CA . GLN D 1 54 ? 44.095 40.794 36.146 1.00 19.86 54 GLN D CA 1
ATOM 5376 C C . GLN D 1 54 ? 42.722 40.524 36.749 1.00 19.96 54 GLN D C 1
ATOM 5377 O O . GLN D 1 54 ? 41.819 41.333 36.621 1.00 19.15 54 GLN D O 1
ATOM 5383 N N . ASN D 1 55 ? 42.543 39.365 37.351 1.00 20.15 55 ASN D N 1
ATOM 5384 C CA . ASN D 1 55 ? 41.230 39.001 37.840 1.00 20.32 55 ASN D CA 1
ATOM 5385 C C . ASN D 1 55 ? 41.175 38.940 39.363 1.00 19.26 55 ASN D C 1
ATOM 5386 O O . ASN D 1 55 ? 40.356 38.236 39.945 1.00 20.18 55 ASN D O 1
ATOM 5391 N N . ASN D 1 56 ? 42.040 39.730 39.992 1.00 18.32 56 ASN D N 1
ATOM 5392 C CA . ASN D 1 56 ? 42.111 39.819 41.440 1.00 17.88 56 ASN D CA 1
ATOM 5393 C C . ASN D 1 56 ? 41.728 41.217 41.985 1.00 16.39 56 ASN D C 1
ATOM 5394 O O . ASN D 1 56 ? 42.252 42.240 41.554 1.00 16.21 56 ASN D O 1
ATOM 5399 N N . VAL D 1 57 ? 40.760 41.242 42.903 1.00 14.57 57 VAL D N 1
ATOM 5400 C CA . VAL D 1 57 ? 40.329 42.468 43.527 1.00 14.14 57 VAL D CA 1
ATOM 5401 C C . VAL D 1 57 ? 41.466 43.087 44.323 1.00 13.92 57 VAL D C 1
ATOM 5402 O O . VAL D 1 57 ? 42.101 42.405 45.074 1.00 13.30 57 VAL D O 1
ATOM 5406 N N . LYS D 1 58 ? 41.684 44.387 44.184 1.00 12.82 58 LYS D N 1
ATOM 5407 C CA . LYS D 1 58 ? 42.799 45.062 44.835 1.00 13.63 58 LYS D CA 1
ATOM 5408 C C . LYS D 1 58 ? 42.404 45.711 46.154 1.00 12.62 58 LYS D C 1
ATOM 5409 O O . LYS D 1 58 ? 43.276 45.957 47.015 1.00 13.76 58 LYS D O 1
ATOM 5415 N N . SER D 1 59 ? 41.120 46.025 46.309 1.00 12.42 59 SER D N 1
ATOM 5416 C CA . SER D 1 59 ? 40.653 46.785 47.456 1.00 12.38 59 SER D CA 1
ATOM 5417 C C . SER D 1 59 ? 39.152 46.898 47.498 1.00 12.48 59 SER D C 1
ATOM 5418 O O . SER D 1 59 ? 38.480 46.508 46.558 1.00 13.31 59 SER D O 1
ATOM 5421 N N . TYR D 1 60 ? 38.627 47.430 48.600 1.00 12.42 60 TYR D N 1
ATOM 5422 C CA . TYR D 1 60 ? 37.225 47.781 48.679 1.00 11.78 60 TYR D CA 1
ATOM 5423 C C . TYR D 1 60 ? 37.064 49.082 49.450 1.00 12.07 60 TYR D C 1
ATOM 5424 O O . TYR D 1 60 ? 36.625 49.088 50.606 1.00 12.00 60 TYR D O 1
ATOM 5433 N N . GLN D 1 61 ? 37.495 50.161 48.803 1.00 12.17 61 GLN D N 1
ATOM 5434 C CA . GLN D 1 61 ? 37.310 51.506 49.314 1.00 13.09 61 GLN D CA 1
ATOM 5435 C C . GLN D 1 61 ? 35.814 51.663 49.465 1.00 13.93 61 GLN D C 1
ATOM 5436 O O . GLN D 1 61 ? 35.050 51.373 48.549 1.00 13.84 61 GLN D O 1
ATOM 5442 N N . ASN D 1 62 ? 35.377 52.085 50.643 1.00 13.89 62 ASN D N 1
ATOM 5443 C CA . ASN D 1 62 ? 33.966 52.092 50.908 1.00 13.48 62 ASN D CA 1
ATOM 5444 C C . ASN D 1 62 ? 33.514 53.080 51.971 1.00 14.80 62 ASN D C 1
ATOM 5445 O O . ASN D 1 62 ? 34.308 53.564 52.777 1.00 16.17 62 ASN D O 1
ATOM 5450 N N . SER D 1 63 ? 32.224 53.349 51.948 1.00 14.93 63 SER D N 1
ATOM 5451 C CA . SER D 1 63 ? 31.571 54.074 53.029 1.00 15.87 63 SER D CA 1
ATOM 5452 C C . SER D 1 63 ? 30.614 53.075 53.683 1.00 16.72 63 SER D C 1
ATOM 5453 O O . SER D 1 63 ? 30.012 52.206 53.025 1.00 15.96 63 SER D O 1
ATOM 5456 N N . GLN D 1 64 ? 30.469 53.165 55.003 1.00 17.73 64 GLN D N 1
ATOM 5457 C CA . GLN D 1 64 ? 29.597 52.257 55.709 1.00 18.34 64 GLN D CA 1
ATOM 5458 C C . GLN D 1 64 ? 28.959 52.959 56.910 1.00 19.50 64 GLN D C 1
ATOM 5459 O O . GLN D 1 64 ? 29.385 54.056 57.292 1.00 20.00 64 GLN D O 1
ATOM 5465 N N . ILE D 1 65 ? 27.933 52.345 57.475 1.00 21.17 65 ILE D N 1
ATOM 5466 C CA . ILE D 1 65 ? 27.276 52.964 58.610 1.00 22.98 65 ILE D CA 1
ATOM 5467 C C . ILE D 1 65 ? 27.741 52.208 59.844 1.00 24.05 65 ILE D C 1
ATOM 5468 O O . ILE D 1 65 ? 28.134 51.036 59.759 1.00 24.56 65 ILE D O 1
ATOM 5473 N N . ALA D 1 66 ? 27.708 52.879 60.991 1.00 25.68 66 ALA D N 1
ATOM 5474 C CA . ALA D 1 66 ? 28.020 52.232 62.261 1.00 26.56 66 ALA D CA 1
ATOM 5475 C C . ALA D 1 66 ? 26.864 51.323 62.672 1.00 27.00 66 ALA D C 1
ATOM 5476 O O . ALA D 1 66 ? 25.695 51.649 62.446 1.00 27.32 66 ALA D O 1
ATOM 5478 N N . ILE D 1 67 ? 27.195 50.171 63.253 1.00 27.67 67 ILE D N 1
ATOM 5479 C CA . ILE D 1 67 ? 26.191 49.237 63.740 1.00 28.01 67 ILE D CA 1
ATOM 5480 C C . ILE D 1 67 ? 26.563 48.825 65.170 1.00 29.37 67 ILE D C 1
ATOM 5481 O O . ILE D 1 67 ? 27.090 47.727 65.399 1.00 30.01 67 ILE D O 1
ATOM 5486 N N . PRO D 1 68 ? 26.298 49.700 66.134 1.00 30.58 68 PRO D N 1
ATOM 5487 C CA . PRO D 1 68 ? 26.573 49.382 67.543 1.00 31.35 68 PRO D CA 1
ATOM 5488 C C . PRO D 1 68 ? 25.725 48.230 68.045 1.00 32.09 68 PRO D C 1
ATOM 5489 O O . PRO D 1 68 ? 26.168 47.448 68.889 1.00 32.71 68 PRO D O 1
ATOM 5493 N N . GLN D 1 69 ? 24.511 48.151 67.515 1.00 33.07 69 GLN D N 1
ATOM 5494 C CA . GLN D 1 69 ? 23.513 47.173 67.921 1.00 33.78 69 GLN D CA 1
ATOM 5495 C C . GLN D 1 69 ? 23.403 46.037 66.916 1.00 32.98 69 GLN D C 1
ATOM 5496 O O . GLN D 1 69 ? 22.567 46.105 66.023 1.00 33.63 69 GLN D O 1
ATOM 5502 N N . LYS D 1 70 ? 24.218 44.992 67.033 1.00 32.59 70 LYS D N 1
ATOM 5503 C CA . LYS D 1 70 ? 24.090 43.883 66.088 1.00 31.90 70 LYS D CA 1
ATOM 5504 C C . LYS D 1 70 ? 22.744 43.202 66.308 1.00 31.50 70 LYS D C 1
ATOM 5505 O O . LYS D 1 70 ? 22.360 42.896 67.446 1.00 31.08 70 LYS D O 1
ATOM 5511 N N . ARG D 1 71 ? 22.014 42.996 65.219 1.00 31.11 71 ARG D N 1
ATOM 5512 C CA . ARG D 1 71 ? 20.684 42.404 65.258 1.00 31.13 71 ARG D CA 1
ATOM 5513 C C . ARG D 1 71 ? 20.555 41.315 64.210 1.00 30.75 71 ARG D C 1
ATOM 5514 O O . ARG D 1 71 ? 21.292 41.302 63.223 1.00 30.77 71 ARG D O 1
ATOM 5522 N N . THR D 1 72 ? 19.610 40.406 64.410 1.00 30.12 72 THR D N 1
ATOM 5523 C CA . THR D 1 72 ? 19.357 39.365 63.432 1.00 29.80 72 THR D CA 1
ATOM 5524 C C . THR D 1 72 ? 18.629 39.994 62.253 1.00 29.79 72 THR D C 1
ATOM 5525 O O . THR D 1 72 ? 17.972 41.018 62.407 1.00 28.11 72 THR D O 1
ATOM 5529 N N . VAL D 1 73 ? 18.733 39.365 61.087 1.00 29.99 73 VAL D N 1
ATOM 5530 C CA . VAL D 1 73 ? 18.056 39.843 59.889 1.00 30.59 73 VAL D CA 1
ATOM 5531 C C . VAL D 1 73 ? 16.537 39.882 60.077 1.00 30.96 73 VAL D C 1
ATOM 5532 O O . VAL D 1 73 ? 15.884 40.831 59.650 1.00 30.62 73 VAL D O 1
ATOM 5536 N N . ASN D 1 74 ? 15.974 38.867 60.724 1.00 32.02 74 ASN D N 1
ATOM 5537 C CA . ASN D 1 74 ? 14.526 38.844 60.960 1.00 32.72 74 ASN D CA 1
ATOM 5538 C C . ASN D 1 74 ? 14.026 39.989 61.866 1.00 32.33 74 ASN D C 1
ATOM 5539 O O . ASN D 1 74 ? 12.927 40.495 61.682 1.00 32.54 74 ASN D O 1
ATOM 5544 N N . SER D 1 75 ? 14.842 40.421 62.826 1.00 31.91 75 SER D N 1
ATOM 5545 C CA . SER D 1 75 ? 14.427 41.490 63.742 1.00 31.07 75 SER D CA 1
ATOM 5546 C C . SER D 1 75 ? 14.395 42.850 63.056 1.00 30.61 75 SER D C 1
ATOM 5547 O O . SER D 1 75 ? 13.791 43.798 63.558 1.00 30.35 75 SER D O 1
ATOM 5550 N N . ILE D 1 76 ? 15.069 42.957 61.916 1.00 29.69 76 ILE D N 1
ATOM 5551 C CA . ILE D 1 76 ? 15.173 44.225 61.218 1.00 28.94 76 ILE D CA 1
ATOM 5552 C C . ILE D 1 76 ? 13.965 44.474 60.319 1.00 28.88 76 ILE D C 1
ATOM 5553 O O . ILE D 1 76 ? 13.595 43.614 59.525 1.00 29.37 76 ILE D O 1
ATOM 5558 N N . SER D 1 77 ? 13.368 45.657 60.450 1.00 28.69 77 SER D N 1
ATOM 5559 C CA . SER D 1 77 ? 12.190 46.035 59.670 1.00 28.71 77 SER D CA 1
ATOM 5560 C C . SER D 1 77 ? 12.534 46.611 58.292 1.00 27.96 77 SER D C 1
ATOM 5561 O O . SER D 1 77 ? 11.857 46.308 57.310 1.00 28.13 77 SER D O 1
ATOM 5564 N N . SER D 1 78 ? 13.574 47.433 58.212 1.00 26.81 78 SER D N 1
ATOM 5565 C CA . SER D 1 78 ? 13.991 47.980 56.927 1.00 26.12 78 SER D CA 1
ATOM 5566 C C . SER D 1 78 ? 15.458 48.344 56.936 1.00 24.45 78 SER D C 1
ATOM 5567 O O . SER D 1 78 ? 16.030 48.645 57.985 1.00 24.41 78 SER D O 1
ATOM 5570 N N . MET D 1 79 ? 16.065 48.314 55.750 1.00 23.38 79 MET D N 1
ATOM 5571 C CA . MET D 1 79 ? 17.460 48.719 55.568 1.00 23.37 79 MET D CA 1
ATOM 5572 C C . MET D 1 79 ? 17.524 49.596 54.319 1.00 23.76 79 MET D C 1
ATOM 5573 O O . MET D 1 79 ? 18.186 49.265 53.333 1.00 23.20 79 MET D O 1
ATOM 5578 N N . PRO D 1 80 ? 16.827 50.721 54.342 1.00 24.06 80 PRO D N 1
ATOM 5579 C CA . PRO D 1 80 ? 16.763 51.568 53.148 1.00 24.07 80 PRO D CA 1
ATOM 5580 C C . PRO D 1 80 ? 18.116 52.181 52.845 1.00 23.61 80 PRO D C 1
ATOM 5581 O O . PRO D 1 80 ? 18.931 52.388 53.755 1.00 23.36 80 PRO D O 1
ATOM 5585 N N . THR D 1 81 ? 18.354 52.487 51.574 1.00 23.38 81 THR D N 1
ATOM 5586 C CA . THR D 1 81 ? 19.600 53.112 51.179 1.00 22.75 81 THR D CA 1
ATOM 5587 C C . THR D 1 81 ? 19.404 53.896 49.890 1.00 22.93 81 THR D C 1
ATOM 5588 O O . THR D 1 81 ? 18.526 53.572 49.090 1.00 22.88 81 THR D O 1
ATOM 5592 N N . THR D 1 82 ? 20.229 54.913 49.693 1.00 23.22 82 THR D N 1
ATOM 5593 C CA . THR D 1 82 ? 20.291 55.580 48.402 1.00 23.02 82 THR D CA 1
ATOM 5594 C C . THR D 1 82 ? 21.752 55.783 48.075 1.00 22.16 82 THR D C 1
ATOM 5595 O O . THR D 1 82 ? 22.585 55.990 48.969 1.00 21.26 82 THR D O 1
ATOM 5599 N N . ALA D 1 83 ? 22.041 55.764 46.774 1.00 21.38 83 ALA D N 1
ATOM 5600 C CA . ALA D 1 83 ? 23.371 55.971 46.276 1.00 21.02 83 ALA D CA 1
ATOM 5601 C C . ALA D 1 83 ? 23.305 56.752 44.976 1.00 19.88 83 ALA D C 1
ATOM 5602 O O . ALA D 1 83 ? 22.498 56.435 44.075 1.00 20.49 83 ALA D O 1
ATOM 5604 N N . SER D 1 84 ? 24.178 57.739 44.884 1.00 19.35 84 SER D N 1
ATOM 5605 C CA . SER D 1 84 ? 24.360 58.506 43.660 1.00 18.98 84 SER D CA 1
ATOM 5606 C C . SER D 1 84 ? 25.856 58.556 43.424 1.00 18.04 84 SER D C 1
ATOM 5607 O O . SER D 1 84 ? 26.614 59.097 44.228 1.00 17.13 84 SER D O 1
ATOM 5610 N N . TRP D 1 85 ? 26.279 57.968 42.317 1.00 17.48 85 TRP D N 1
ATOM 5611 C CA . TRP D 1 85 ? 27.695 57.822 42.018 1.00 17.07 85 TRP D CA 1
ATOM 5612 C C . TRP D 1 85 ? 27.957 57.908 40.515 1.00 17.02 85 TRP D C 1
ATOM 5613 O O . TRP D 1 85 ? 27.042 57.783 39.695 1.00 17.26 85 TRP D O 1
ATOM 5624 N N . SER D 1 86 ? 29.218 58.092 40.171 1.00 17.59 86 SER D N 1
ATOM 5625 C CA . SER D 1 86 ? 29.652 58.085 38.789 1.00 18.21 86 SER D CA 1
ATOM 5626 C C . SER D 1 86 ? 31.100 57.642 38.759 1.00 18.03 86 SER D C 1
ATOM 5627 O O . SER D 1 86 ? 31.837 57.797 39.742 1.00 17.36 86 SER D O 1
ATOM 5630 N N . TYR D 1 87 ? 31.514 57.057 37.642 1.00 18.53 87 TYR D N 1
ATOM 5631 C CA . TYR D 1 87 ? 32.888 56.625 37.469 1.00 18.84 87 TYR D CA 1
ATOM 5632 C C . TYR D 1 87 ? 33.526 57.376 36.316 1.00 19.82 87 TYR D C 1
ATOM 5633 O O . TYR D 1 87 ? 32.882 57.644 35.304 1.00 20.85 87 TYR D O 1
ATOM 5642 N N . SER D 1 88 ? 34.794 57.705 36.472 1.00 20.68 88 SER D N 1
ATOM 5643 C CA . SER D 1 88 ? 35.570 58.307 35.399 1.00 21.16 88 SER D CA 1
ATOM 5644 C C . SER D 1 88 ? 36.960 57.683 35.456 1.00 21.57 88 SER D C 1
ATOM 5645 O O . SER D 1 88 ? 37.351 57.095 36.462 1.00 20.47 88 SER D O 1
ATOM 5648 N N . GLY D 1 89 ? 37.707 57.783 34.369 1.00 21.71 89 GLY D N 1
ATOM 5649 C CA . GLY D 1 89 ? 39.030 57.205 34.327 1.00 21.75 89 GLY D CA 1
ATOM 5650 C C . GLY D 1 89 ? 39.325 56.587 32.979 1.00 21.81 89 GLY D C 1
ATOM 5651 O O . GLY D 1 89 ? 38.695 56.955 31.987 1.00 22.94 89 GLY D O 1
ATOM 5652 N N . SER D 1 90 ? 40.285 55.659 32.945 1.00 21.52 90 SER D N 1
ATOM 5653 C CA . SER D 1 90 ? 40.669 54.977 31.697 1.00 21.60 90 SER D CA 1
ATOM 5654 C C . SER D 1 90 ? 40.841 53.465 31.914 1.00 20.12 90 SER D C 1
ATOM 5655 O O . SER D 1 90 ? 41.476 53.023 32.891 1.00 19.06 90 SER D O 1
ATOM 5658 N N . ASN D 1 91 ? 40.288 52.684 30.982 1.00 18.49 91 ASN D N 1
ATOM 5659 C CA . ASN D 1 91 ? 40.369 51.223 31.001 1.00 17.61 91 ASN D CA 1
ATOM 5660 C C . ASN D 1 91 ? 39.896 50.665 32.341 1.00 16.72 91 ASN D C 1
ATOM 5661 O O . ASN D 1 91 ? 40.576 49.838 33.003 1.00 15.06 91 ASN D O 1
ATOM 5666 N N . ILE D 1 92 ? 38.719 51.135 32.733 1.00 15.69 92 ILE D N 1
ATOM 5667 C CA . ILE D 1 92 ? 38.173 50.787 34.048 1.00 16.41 92 ILE D CA 1
ATOM 5668 C C . ILE D 1 92 ? 37.712 49.349 34.147 1.00 15.76 92 ILE D C 1
ATOM 5669 O O . ILE D 1 92 ? 36.713 48.977 33.532 1.00 16.28 92 ILE D O 1
ATOM 5674 N N . ARG D 1 93 ? 38.380 48.552 34.995 1.00 15.33 93 ARG D N 1
ATOM 5675 C CA . ARG D 1 93 ? 37.943 47.198 35.304 1.00 15.58 93 ARG D CA 1
ATOM 5676 C C . ARG D 1 93 ? 37.697 47.206 36.809 1.00 15.37 93 ARG D C 1
ATOM 5677 O O . ARG D 1 93 ? 38.632 47.098 37.600 1.00 15.14 93 ARG D O 1
ATOM 5685 N N . ALA D 1 94 ? 36.432 47.347 37.165 1.00 15.03 94 ALA D N 1
ATOM 5686 C CA . ALA D 1 94 ? 36.042 47.566 38.559 1.00 14.52 94 ALA D CA 1
ATOM 5687 C C . ALA D 1 94 ? 34.537 47.498 38.695 1.00 14.85 94 ALA D C 1
ATOM 5688 O O . ALA D 1 94 ? 33.803 47.745 37.734 1.00 14.98 94 ALA D O 1
ATOM 5690 N N . ASN D 1 95 ? 34.069 47.288 39.921 1.00 14.30 95 ASN D N 1
ATOM 5691 C CA . ASN D 1 95 ? 32.643 47.317 40.186 1.00 13.94 95 ASN D CA 1
ATOM 5692 C C . ASN D 1 95 ? 32.272 48.470 41.133 1.00 13.23 95 ASN D C 1
ATOM 5693 O O . ASN D 1 95 ? 33.115 49.212 41.596 1.00 14.60 95 ASN D O 1
ATOM 5698 N N . VAL D 1 96 ? 30.980 48.626 41.340 1.00 13.91 96 VAL D N 1
ATOM 5699 C CA . VAL D 1 96 ? 30.417 49.532 42.322 1.00 14.14 96 VAL D CA 1
ATOM 5700 C C . VAL D 1 96 ? 29.416 48.640 43.035 1.00 13.94 96 VAL D C 1
ATOM 5701 O O . VAL D 1 96 ? 28.480 48.098 42.426 1.00 14.65 96 VAL D O 1
ATOM 5705 N N . ALA D 1 97 ? 29.618 48.425 44.337 1.00 14.29 97 ALA D N 1
ATOM 5706 C CA . ALA D 1 97 ? 28.799 47.450 45.028 1.00 13.74 97 ALA D CA 1
ATOM 5707 C C . ALA D 1 97 ? 28.596 47.664 46.525 1.00 14.03 97 ALA D C 1
ATOM 5708 O O . ALA D 1 97 ? 29.457 48.215 47.209 1.00 12.77 97 ALA D O 1
ATOM 5710 N N . TYR D 1 98 ? 27.419 47.257 46.972 1.00 13.58 98 TYR D N 1
ATOM 5711 C CA . TYR D 1 98 ? 27.159 47.108 48.403 1.00 13.56 98 TYR D CA 1
ATOM 5712 C C . TYR D 1 98 ? 27.790 45.782 48.816 1.00 14.64 98 TYR D C 1
ATOM 5713 O O . TYR D 1 98 ? 27.799 44.837 48.057 1.00 13.82 98 TYR D O 1
ATOM 5722 N N . ASP D 1 99 ? 28.236 45.734 50.064 1.00 14.12 99 ASP D N 1
ATOM 5723 C CA . ASP D 1 99 ? 28.826 44.555 50.656 1.00 15.49 99 ASP D CA 1
ATOM 5724 C C . ASP D 1 99 ? 28.308 44.499 52.091 1.00 15.96 99 ASP D C 1
ATOM 5725 O O . ASP D 1 99 ? 28.430 45.481 52.819 1.00 15.72 99 ASP D O 1
ATOM 5730 N N . LEU D 1 100 ? 27.680 43.398 52.451 1.00 15.95 100 LEU D N 1
ATOM 5731 C CA . LEU D 1 100 ? 27.190 43.173 53.818 1.00 17.01 100 LEU D CA 1
ATOM 5732 C C . LEU D 1 100 ? 27.667 41.795 54.276 1.00 17.49 100 LEU D C 1
ATOM 5733 O O . LEU D 1 100 ? 27.491 40.805 53.570 1.00 17.48 100 LEU D O 1
ATOM 5738 N N . PHE D 1 101 ? 28.271 41.726 55.452 1.00 18.44 101 PHE D N 1
ATOM 5739 C CA . PHE D 1 101 ? 28.614 40.428 55.997 1.00 19.38 101 PHE D CA 1
ATOM 5740 C C . PHE D 1 101 ? 27.598 40.163 57.089 1.00 20.54 101 PHE D C 1
ATOM 5741 O O . PHE D 1 101 ? 27.177 41.093 57.792 1.00 20.32 101 PHE D O 1
ATOM 5749 N N . THR D 1 102 ? 27.209 38.901 57.227 1.00 21.61 102 THR D N 1
ATOM 5750 C CA . THR D 1 102 ? 26.379 38.429 58.337 1.00 21.74 102 THR D CA 1
ATOM 5751 C C . THR D 1 102 ? 27.036 37.175 58.902 1.00 23.04 102 THR D C 1
ATOM 5752 O O . THR D 1 102 ? 27.733 36.457 58.189 1.00 23.00 102 THR D O 1
ATOM 5756 N N . ALA D 1 103 ? 26.817 36.923 60.187 1.00 23.80 103 ALA D N 1
ATOM 5757 C CA . ALA D 1 103 ? 27.375 35.745 60.863 1.00 24.20 103 ALA D CA 1
ATOM 5758 C C . ALA D 1 103 ? 26.414 35.325 61.937 1.00 24.77 103 ALA D C 1
ATOM 5759 O O . ALA D 1 103 ? 25.702 36.155 62.487 1.00 24.10 103 ALA D O 1
ATOM 5761 N N . ALA D 1 104 ? 26.394 34.034 62.254 1.00 25.50 104 ALA D N 1
ATOM 5762 C CA . ALA D 1 104 ? 25.518 33.540 63.311 1.00 26.28 104 ALA D CA 1
ATOM 5763 C C . ALA D 1 104 ? 26.035 34.006 64.675 1.00 26.55 104 ALA D C 1
ATOM 5764 O O . ALA D 1 104 ? 25.268 34.108 65.637 1.00 26.90 104 ALA D O 1
ATOM 5766 N N . ASN D 1 105 ? 27.333 34.309 64.757 1.00 26.97 105 ASN D N 1
ATOM 5767 C CA . ASN D 1 105 ? 27.940 34.816 65.995 1.00 26.84 105 ASN D CA 1
ATOM 5768 C C . ASN D 1 105 ? 27.970 36.345 65.968 1.00 27.09 105 ASN D C 1
ATOM 5769 O O . ASN D 1 105 ? 28.752 36.923 65.206 1.00 26.22 105 ASN D O 1
ATOM 5774 N N . PRO D 1 106 ? 27.162 37.015 66.792 1.00 26.66 106 PRO D N 1
ATOM 5775 C CA . PRO D 1 106 ? 27.070 38.484 66.744 1.00 26.45 106 PRO D CA 1
ATOM 5776 C C . PRO D 1 106 ? 28.351 39.196 67.154 1.00 26.82 106 PRO D C 1
ATOM 5777 O O . PRO D 1 106 ? 28.444 40.408 67.020 1.00 26.14 106 PRO D O 1
ATOM 5781 N N . ASN D 1 107 ? 29.324 38.453 67.662 1.00 26.48 107 ASN D N 1
ATOM 5782 C CA . ASN D 1 107 ? 30.578 39.042 68.082 1.00 26.73 107 ASN D CA 1
ATOM 5783 C C . ASN D 1 107 ? 31.664 38.752 67.056 1.00 26.06 107 ASN D C 1
ATOM 5784 O O . ASN D 1 107 ? 32.846 38.964 67.318 1.00 26.81 107 ASN D O 1
ATOM 5789 N N . HIS D 1 108 ? 31.244 38.270 65.887 1.00 25.53 108 HIS D N 1
ATOM 5790 C CA . HIS D 1 108 ? 32.171 37.982 64.798 1.00 24.98 108 HIS D CA 1
ATOM 5791 C C . HIS D 1 108 ? 32.872 39.287 64.391 1.00 24.36 108 HIS D C 1
ATOM 5792 O O . HIS D 1 108 ? 32.306 40.366 64.506 1.00 24.80 108 HIS D O 1
ATOM 5799 N N . VAL D 1 109 ? 34.121 39.199 63.945 1.00 23.68 109 VAL D N 1
ATOM 5800 C CA . VAL D 1 109 ? 34.803 40.393 63.484 1.00 23.22 109 VAL D CA 1
ATOM 5801 C C . VAL D 1 109 ? 33.945 40.905 62.314 1.00 22.42 109 VAL D C 1
ATOM 5802 O O . VAL D 1 109 ? 33.372 40.113 61.566 1.00 22.66 109 VAL D O 1
ATOM 5806 N N . THR D 1 110 ? 33.844 42.222 62.162 1.00 21.50 110 THR D N 1
ATOM 5807 C CA . THR D 1 110 ? 32.893 42.806 61.214 1.00 21.85 110 THR D CA 1
ATOM 5808 C C . THR D 1 110 ? 33.389 42.936 59.775 1.00 21.83 110 THR D C 1
ATOM 5809 O O . THR D 1 110 ? 32.645 43.409 58.913 1.00 22.62 110 THR D O 1
ATOM 5813 N N . TYR D 1 111 ? 34.641 42.576 59.517 1.00 21.34 111 TYR D N 1
ATOM 5814 C CA . TYR D 1 111 ? 35.171 42.676 58.155 1.00 21.47 111 TYR D CA 1
ATOM 5815 C C . TYR D 1 111 ? 35.033 41.388 57.337 1.00 21.18 111 TYR D C 1
ATOM 5816 O O . TYR D 1 111 ? 35.527 41.300 56.201 1.00 21.10 111 TYR D O 1
ATOM 5825 N N . SER D 1 112 ? 34.345 40.405 57.922 1.00 21.19 112 SER D N 1
ATOM 5826 C CA . SER D 1 112 ? 34.040 39.148 57.268 1.00 21.35 112 SER D CA 1
ATOM 5827 C C . SER D 1 112 ? 32.878 38.512 58.029 1.00 21.79 112 SER D C 1
ATOM 5828 O O . SER D 1 112 ? 32.333 39.108 58.959 1.00 21.92 112 SER D O 1
ATOM 5831 N N . GLY D 1 113 ? 32.481 37.317 57.620 1.00 22.52 113 GLY D N 1
ATOM 5832 C CA . GLY D 1 113 ? 31.424 36.594 58.308 1.00 23.17 113 GLY D CA 1
ATOM 5833 C C . GLY D 1 113 ? 31.235 35.184 57.773 1.00 22.93 113 GLY D C 1
ATOM 5834 O O . GLY D 1 113 ? 32.178 34.580 57.259 1.00 23.36 113 GLY D O 1
ATOM 5835 N N . ASP D 1 114 ? 30.016 34.668 57.921 1.00 23.55 114 ASP D N 1
ATOM 5836 C CA . ASP D 1 114 ? 29.625 33.374 57.383 1.00 24.34 114 ASP D CA 1
ATOM 5837 C C . ASP D 1 114 ? 29.092 33.579 55.978 1.00 24.54 114 ASP D C 1
ATOM 5838 O O . ASP D 1 114 ? 29.245 32.721 55.107 1.00 25.30 114 ASP D O 1
ATOM 5843 N N . TYR D 1 115 ? 28.428 34.717 55.784 1.00 24.81 115 TYR D N 1
ATOM 5844 C CA . TYR D 1 115 ? 27.805 35.054 54.511 1.00 25.26 115 TYR D CA 1
ATOM 5845 C C . TYR D 1 115 ? 28.196 36.451 54.103 1.00 24.20 115 TYR D C 1
ATOM 5846 O O . TYR D 1 115 ? 28.457 37.322 54.940 1.00 23.90 115 TYR D O 1
ATOM 5855 N N . GLU D 1 116 ? 28.252 36.638 52.795 1.00 22.98 116 GLU D N 1
ATOM 5856 C CA . GLU D 1 116 ? 28.526 37.927 52.216 1.00 21.90 116 GLU D CA 1
ATOM 5857 C C . GLU D 1 116 ? 27.414 38.181 51.217 1.00 21.13 116 GLU D C 1
ATOM 5858 O O . GLU D 1 116 ? 27.148 37.351 50.352 1.00 20.83 116 GLU D O 1
ATOM 5864 N N . LEU D 1 117 ? 26.744 39.313 51.379 1.00 19.71 117 LEU D N 1
ATOM 5865 C CA . LEU D 1 117 ? 25.722 39.742 50.446 1.00 18.96 117 LEU D CA 1
ATOM 5866 C C . LEU D 1 117 ? 26.272 40.943 49.684 1.00 17.33 117 LEU D C 1
ATOM 5867 O O . LEU D 1 117 ? 26.628 41.954 50.280 1.00 16.06 117 LEU D O 1
ATOM 5872 N N . MET D 1 118 ? 26.345 40.835 48.357 1.00 15.98 118 MET D N 1
ATOM 5873 C CA . MET D 1 118 ? 26.785 41.944 47.525 1.00 15.79 118 MET D CA 1
ATOM 5874 C C . MET D 1 118 ? 25.651 42.373 46.602 1.00 15.17 118 MET D C 1
ATOM 5875 O O . MET D 1 118 ? 2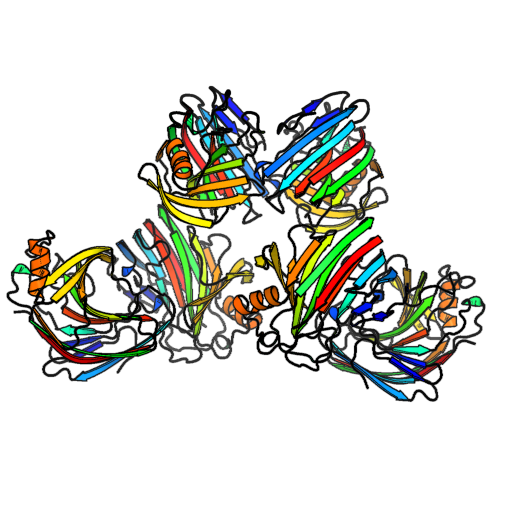4.910 41.533 46.124 1.00 16.82 118 MET D O 1
ATOM 5880 N N . ILE D 1 119 ? 25.563 43.677 46.329 1.00 15.27 119 ILE D N 1
ATOM 5881 C CA . ILE D 1 119 ? 24.634 44.204 45.312 1.00 15.71 119 ILE D CA 1
ATOM 5882 C C . ILE D 1 119 ? 25.466 45.120 44.438 1.00 14.73 119 ILE D C 1
ATOM 5883 O O . ILE D 1 119 ? 25.844 46.192 44.865 1.00 13.47 119 ILE D O 1
ATOM 5888 N N . TRP D 1 120 ? 25.747 44.695 43.203 1.00 14.82 120 TRP D N 1
ATOM 5889 C CA . TRP D 1 120 ? 26.594 45.469 42.315 1.00 15.19 120 TRP D CA 1
ATOM 5890 C C . TRP D 1 120 ? 25.768 46.462 41.497 1.00 15.42 120 TRP D C 1
ATOM 5891 O O . TRP D 1 120 ? 25.063 46.054 40.596 1.00 17.03 120 TRP D O 1
ATOM 5902 N N . LEU D 1 121 ? 25.880 47.741 41.787 1.00 15.90 121 LEU D N 1
ATOM 5903 C CA . LEU D 1 121 ? 25.167 48.736 40.998 1.00 15.78 121 LEU D CA 1
ATOM 5904 C C . LEU D 1 121 ? 25.887 48.982 39.692 1.00 17.12 121 LEU D C 1
ATOM 5905 O O . LEU D 1 121 ? 25.284 49.432 38.701 1.00 16.83 121 LEU D O 1
ATOM 5910 N N . GLY D 1 122 ? 27.187 48.749 39.678 1.00 16.52 122 GLY D N 1
ATOM 5911 C CA . GLY D 1 122 ? 27.989 49.026 38.496 1.00 16.58 122 GLY D CA 1
ATOM 5912 C C . GLY D 1 122 ? 28.980 47.918 38.197 1.00 17.23 122 GLY D C 1
ATOM 5913 O O . GLY D 1 122 ? 29.468 47.242 39.092 1.00 16.36 122 GLY D O 1
ATOM 5914 N N . LYS D 1 123 ? 29.267 47.717 36.910 1.00 17.29 123 LYS D N 1
ATOM 5915 C CA . LYS D 1 123 ? 30.225 46.696 36.512 1.00 17.75 123 LYS D CA 1
ATOM 5916 C C . LYS D 1 123 ? 30.925 47.204 35.270 1.00 17.49 123 LYS D C 1
ATOM 5917 O O . LYS D 1 123 ? 30.276 47.357 34.214 1.00 18.16 123 LYS D O 1
ATOM 5923 N N . TYR D 1 124 ? 32.211 47.502 35.396 1.00 18.06 124 TYR D N 1
ATOM 5924 C CA . TYR D 1 124 ? 33.018 48.031 34.300 1.00 17.74 124 TYR D CA 1
ATOM 5925 C C . TYR D 1 124 ? 34.048 47.008 33.935 1.00 18.62 124 TYR D C 1
ATOM 5926 O O . TYR D 1 124 ? 34.729 46.456 34.803 1.00 17.34 124 TYR D O 1
ATOM 5935 N N . GLY D 1 125 ? 34.153 46.729 32.637 1.00 18.83 125 GLY D N 1
ATOM 5936 C CA . GLY D 1 125 ? 35.065 45.710 32.162 1.00 18.95 125 GLY D CA 1
ATOM 5937 C C . GLY D 1 125 ? 34.565 44.272 32.218 1.00 19.68 125 GLY D C 1
ATOM 5938 O O . GLY D 1 125 ? 33.398 43.980 32.543 1.00 18.75 125 GLY D O 1
ATOM 5939 N N . ASP D 1 126 ? 35.470 43.335 31.942 1.00 19.29 126 ASP D N 1
ATOM 5940 C CA . ASP D 1 126 ? 35.113 41.924 31.909 1.00 19.73 126 ASP D CA 1
ATOM 5941 C C . ASP D 1 126 ? 35.343 41.217 33.239 1.00 19.75 126 ASP D C 1
ATOM 5942 O O . ASP D 1 126 ? 35.541 40.009 33.298 1.00 21.42 126 ASP D O 1
ATOM 5947 N N . ILE D 1 127 ? 35.275 41.973 34.321 1.00 19.28 127 ILE D N 1
ATOM 5948 C CA . ILE D 1 127 ? 35.481 41.385 35.630 1.00 19.50 127 ILE D CA 1
ATOM 5949 C C . ILE D 1 127 ? 34.402 40.408 36.025 1.00 20.09 127 ILE D C 1
ATOM 5950 O O . ILE D 1 127 ? 33.246 40.543 35.628 1.00 21.27 127 ILE D O 1
ATOM 5955 N N . GLY D 1 128 ? 34.807 39.425 36.823 1.00 20.36 128 GLY D N 1
ATOM 5956 C CA . GLY D 1 128 ? 33.940 38.352 37.261 1.00 20.54 128 GLY D CA 1
ATOM 5957 C C . GLY D 1 128 ? 33.472 38.400 38.716 1.00 20.58 128 GLY D C 1
ATOM 5958 O O . GLY D 1 128 ? 34.278 38.502 39.639 1.00 21.18 128 GLY D O 1
ATOM 5959 N N . PRO D 1 129 ? 32.166 38.350 38.925 1.00 19.99 129 PRO D N 1
ATOM 5960 C CA . PRO D 1 129 ? 31.622 38.176 40.269 1.00 20.59 129 PRO D CA 1
ATOM 5961 C C . PRO D 1 129 ? 32.034 36.817 40.840 1.00 21.02 129 PRO D C 1
ATOM 5962 O O . PRO D 1 129 ? 32.333 35.886 40.070 1.00 22.53 129 PRO D O 1
ATOM 5966 N N . ILE D 1 130 ? 32.076 36.711 42.161 1.00 21.29 130 ILE D N 1
ATOM 5967 C CA . ILE D 1 130 ? 32.455 35.484 42.848 1.00 21.77 130 ILE D CA 1
ATOM 5968 C C . ILE D 1 130 ? 31.466 34.367 42.538 1.00 21.80 130 ILE D C 1
ATOM 5969 O O . ILE D 1 130 ? 30.260 34.561 42.632 1.00 20.03 130 ILE D O 1
ATOM 5974 N N . GLY D 1 131 ? 31.974 33.200 42.150 1.00 23.22 131 GLY D N 1
ATOM 5975 C CA . GLY D 1 131 ? 31.097 32.076 41.882 1.00 24.02 131 GLY D CA 1
ATOM 5976 C C . GLY D 1 131 ? 30.534 31.968 40.475 1.00 24.71 131 GLY D C 1
ATOM 5977 O O . GLY D 1 131 ? 31.151 32.403 39.508 1.00 23.98 131 GLY D O 1
ATOM 5978 N N . SER D 1 132 ? 29.333 31.395 40.380 1.00 26.78 132 SER D N 1
ATOM 5979 C CA . SER D 1 132 ? 28.700 31.152 39.081 1.00 28.10 132 SER D CA 1
ATOM 5980 C C . SER D 1 132 ? 27.274 31.702 39.035 1.00 29.01 132 SER D C 1
ATOM 5981 O O . SER D 1 132 ? 26.606 31.801 40.061 1.00 29.37 132 SER D O 1
ATOM 5984 N N . SER D 1 133 ? 26.812 32.059 37.838 1.00 30.20 133 SER D N 1
ATOM 5985 C CA . SER D 1 133 ? 25.484 32.644 37.661 1.00 30.96 133 SER D CA 1
ATOM 5986 C C . SER D 1 133 ? 24.356 31.701 38.033 1.00 31.77 133 SER D C 1
ATOM 5987 O O . SER D 1 133 ? 24.393 30.525 37.688 1.00 31.73 133 SER D O 1
ATOM 5990 N N . GLN D 1 134 ? 23.344 32.236 38.707 1.00 32.66 134 GLN D N 1
ATOM 5991 C CA . GLN D 1 134 ? 22.176 31.459 39.106 1.00 33.72 134 GLN D CA 1
ATOM 5992 C C . GLN D 1 134 ? 20.935 31.955 38.358 1.00 34.15 134 GLN D C 1
ATOM 5993 O O . GLN D 1 134 ? 19.835 31.469 38.587 1.00 34.81 134 GLN D O 1
ATOM 5999 N N . GLY D 1 135 ? 21.112 32.932 37.473 1.00 34.39 135 GLY D N 1
ATOM 6000 C CA . GLY D 1 135 ? 20.003 33.473 36.706 1.00 34.29 135 GLY D CA 1
ATOM 6001 C C . GLY D 1 135 ? 19.557 34.870 37.098 1.00 34.25 135 GLY D C 1
ATOM 6002 O O . GLY D 1 135 ? 20.172 35.530 37.937 1.00 34.23 135 GLY D O 1
ATOM 6003 N N . THR D 1 136 ? 18.471 35.313 36.469 1.00 33.72 136 THR D N 1
ATOM 6004 C CA . THR D 1 136 ? 17.902 36.626 36.703 1.00 33.40 136 THR D CA 1
ATOM 6005 C C . THR D 1 136 ? 16.857 36.557 37.805 1.00 33.32 136 THR D C 1
ATOM 6006 O O . THR D 1 136 ? 16.042 35.636 37.846 1.00 33.25 136 THR D O 1
ATOM 6010 N N . VAL D 1 137 ? 16.876 37.545 38.688 1.00 32.61 137 VAL D N 1
ATOM 6011 C CA . VAL D 1 137 ? 15.915 37.623 39.772 1.00 32.17 137 VAL D CA 1
ATOM 6012 C C . VAL D 1 137 ? 15.442 39.065 39.844 1.00 32.14 137 VAL D C 1
ATOM 6013 O O . VAL D 1 137 ? 16.173 39.979 39.440 1.00 31.96 137 VAL D O 1
ATOM 6017 N N . ASN D 1 138 ? 14.216 39.269 40.320 1.00 31.26 138 ASN D N 1
ATOM 6018 C CA . ASN D 1 138 ? 13.669 40.605 40.479 1.00 31.27 138 ASN D CA 1
ATOM 6019 C C . ASN D 1 138 ? 13.650 40.973 41.962 1.00 30.79 138 ASN D C 1
ATOM 6020 O O . ASN D 1 138 ? 13.069 40.254 42.772 1.00 30.63 138 ASN D O 1
ATOM 6025 N N . VAL D 1 139 ? 14.292 42.081 42.316 1.00 29.83 139 VAL D N 1
ATOM 6026 C CA . VAL D 1 139 ? 14.290 42.558 43.693 1.00 29.47 139 VAL D CA 1
ATOM 6027 C C . VAL D 1 139 ? 14.209 44.074 43.704 1.00 30.14 139 VAL D C 1
ATOM 6028 O O . VAL D 1 139 ? 15.038 44.744 43.090 1.00 29.18 139 VAL D O 1
ATOM 6032 N N . GLY D 1 140 ? 13.203 44.612 44.390 1.00 30.81 140 GLY D N 1
ATOM 6033 C CA . GLY D 1 140 ? 13.036 46.051 44.514 1.00 31.32 140 GLY D CA 1
ATOM 6034 C C . GLY D 1 140 ? 12.623 46.772 43.246 1.00 32.08 140 GLY D C 1
ATOM 6035 O O . GLY D 1 140 ? 12.721 47.996 43.176 1.00 33.33 140 GLY D O 1
ATOM 6036 N N . GLY D 1 141 ? 12.180 46.025 42.242 1.00 32.53 141 GLY D N 1
ATOM 6037 C CA . GLY D 1 141 ? 11.713 46.614 40.995 1.00 32.65 141 GLY D CA 1
ATOM 6038 C C . GLY D 1 141 ? 12.735 46.558 39.883 1.00 32.78 141 GLY D C 1
ATOM 6039 O O . GLY D 1 141 ? 12.497 47.019 38.764 1.00 33.49 141 GLY D O 1
ATOM 6040 N N . GLN D 1 142 ? 13.882 45.969 40.180 1.00 32.31 142 GLN D N 1
ATOM 6041 C CA . GLN D 1 142 ? 14.964 45.898 39.220 1.00 31.39 142 GLN D CA 1
ATOM 6042 C C . GLN D 1 142 ? 15.374 44.448 39.047 1.00 30.51 142 GLN D C 1
ATOM 6043 O O . GLN D 1 142 ? 15.205 43.637 39.952 1.00 30.17 142 GLN D O 1
ATOM 6049 N N . SER D 1 143 ? 15.906 44.125 37.879 1.00 29.11 143 SER D N 1
ATOM 6050 C CA . SER D 1 143 ? 16.382 42.787 37.596 1.00 28.86 143 SER D CA 1
ATOM 6051 C C . SER D 1 143 ? 17.883 42.702 37.877 1.00 28.02 143 SER D C 1
ATOM 6052 O O . SER D 1 143 ? 18.640 43.616 37.546 1.00 28.40 143 SER D O 1
ATOM 6055 N N . TRP D 1 144 ? 18.293 41.604 38.495 1.00 27.49 144 TRP D N 1
ATOM 6056 C CA . TRP D 1 144 ? 19.692 41.375 38.853 1.00 26.31 144 TRP D CA 1
ATOM 6057 C C . TRP D 1 144 ? 20.092 39.998 38.394 1.00 26.48 144 TRP D C 1
ATOM 6058 O O . TRP D 1 144 ? 19.266 39.102 38.380 1.00 26.06 144 TRP D O 1
ATOM 6069 N N . THR D 1 145 ? 21.343 39.827 37.991 1.00 26.42 145 THR D N 1
ATOM 6070 C CA . THR D 1 145 ? 21.854 38.486 37.764 1.00 25.94 145 THR D CA 1
ATOM 6071 C C . THR D 1 145 ? 22.438 38.033 39.086 1.00 26.15 145 THR D C 1
ATOM 6072 O O . THR D 1 145 ? 23.307 38.706 39.644 1.00 25.86 145 THR D O 1
ATOM 6076 N N . LEU D 1 146 ? 21.975 36.895 39.590 1.00 26.01 146 LEU D N 1
ATOM 6077 C CA . LEU D 1 146 ? 22.409 36.413 40.894 1.00 25.99 146 LEU D CA 1
ATOM 6078 C C . LEU D 1 146 ? 23.527 35.393 40.789 1.00 26.12 146 LEU D C 1
ATOM 6079 O O . LEU D 1 146 ? 23.426 34.431 40.023 1.00 26.35 146 LEU D O 1
ATOM 6084 N N . TYR D 1 147 ? 24.611 35.627 41.536 1.00 25.62 147 TYR D N 1
ATOM 6085 C CA . TYR D 1 147 ? 25.734 34.713 41.571 1.00 25.17 147 TYR D CA 1
ATOM 6086 C C . TYR D 1 147 ? 25.889 34.120 42.967 1.00 25.32 147 TYR D C 1
ATOM 6087 O O . TYR D 1 147 ? 25.545 34.758 43.955 1.00 23.95 147 TYR D O 1
ATOM 6096 N N . TYR D 1 148 ? 26.415 32.898 43.024 1.00 26.02 148 TYR D N 1
ATOM 6097 C CA . TYR D 1 148 ? 26.679 32.191 44.269 1.00 26.83 148 TYR D CA 1
ATOM 6098 C C . TYR D 1 148 ? 28.081 31.593 44.208 1.00 27.34 148 TYR D C 1
ATOM 6099 O O . TYR D 1 148 ? 28.431 30.929 43.223 1.00 27.24 148 TYR D O 1
ATOM 6108 N N . GLY D 1 149 ? 28.890 31.855 45.235 1.00 27.58 149 GLY D N 1
ATOM 6109 C CA . GLY D 1 149 ? 30.253 31.335 45.301 1.00 28.03 149 GLY D CA 1
ATOM 6110 C C . GLY D 1 149 ? 30.856 31.425 46.704 1.00 28.14 149 GLY D C 1
ATOM 6111 O O . GLY D 1 149 ? 30.120 31.499 47.694 1.00 28.49 149 GLY D O 1
ATOM 6112 N N . TYR D 1 150 ? 32.190 31.458 46.770 1.00 28.56 150 TYR D N 1
ATOM 6113 C CA . TYR D 1 150 ? 32.915 31.413 48.042 1.00 28.42 150 TYR D CA 1
ATOM 6114 C C . TYR D 1 150 ? 34.033 32.471 48.175 1.00 27.14 150 TYR D C 1
ATOM 6115 O O . TYR D 1 150 ? 34.692 32.853 47.197 1.00 26.07 150 TYR D O 1
ATOM 6124 N N . ASN D 1 151 ? 34.216 32.961 49.399 1.00 25.74 151 ASN D N 1
ATOM 6125 C CA . ASN D 1 151 ? 35.233 33.960 49.711 1.00 25.17 151 ASN D CA 1
ATOM 6126 C C . ASN D 1 151 ? 35.763 33.566 51.078 1.00 24.85 151 ASN D C 1
ATOM 6127 O O . ASN D 1 151 ? 35.145 33.850 52.106 1.00 24.35 151 ASN D O 1
ATOM 6132 N N . GLY D 1 152 ? 36.891 32.870 51.103 1.00 24.81 152 GLY D N 1
ATOM 6133 C CA . GLY D 1 152 ? 37.407 32.392 52.366 1.00 25.09 152 GLY D CA 1
ATOM 6134 C C . GLY D 1 152 ? 36.410 31.461 53.022 1.00 25.21 152 GLY D C 1
ATOM 6135 O O . GLY D 1 152 ? 36.027 30.455 52.442 1.00 24.52 152 GLY D O 1
ATOM 6136 N N . ALA D 1 153 ? 35.959 31.819 54.219 1.00 25.30 153 ALA D N 1
ATOM 6137 C CA . ALA D 1 153 ? 35.022 30.989 54.957 1.00 25.27 153 ALA D CA 1
ATOM 6138 C C . ALA D 1 153 ? 33.568 31.405 54.733 1.00 25.43 153 ALA D C 1
ATOM 6139 O O . ALA D 1 153 ? 32.666 30.962 55.452 1.00 26.16 153 ALA D O 1
ATOM 6141 N N . MET D 1 154 ? 33.339 32.248 53.736 1.00 25.04 154 MET D N 1
ATOM 6142 C CA . MET D 1 154 ? 32.000 32.765 53.485 1.00 24.88 154 MET D CA 1
ATOM 6143 C C . MET D 1 154 ? 31.363 32.196 52.237 1.00 25.34 154 MET D C 1
ATOM 6144 O O . MET D 1 154 ? 32.050 31.889 51.256 1.00 25.45 154 MET D O 1
ATOM 6149 N N . GLN D 1 155 ? 30.043 32.048 52.309 1.00 25.58 155 GLN D N 1
ATOM 6150 C CA . GLN D 1 155 ? 29.205 31.814 51.149 1.00 26.08 155 GLN D CA 1
ATOM 6151 C C . GLN D 1 155 ? 28.800 33.202 50.664 1.00 24.92 155 GLN D C 1
ATOM 6152 O O . GLN D 1 155 ? 28.381 34.044 51.460 1.00 25.45 155 GLN D O 1
ATOM 6158 N N . VAL D 1 156 ? 28.900 33.427 49.362 1.00 23.84 156 VAL D N 1
ATOM 6159 C CA . VAL D 1 156 ? 28.660 34.733 48.795 1.00 22.76 156 VAL D CA 1
ATOM 6160 C C . VAL D 1 156 ? 27.503 34.755 47.787 1.00 22.47 156 VAL D C 1
ATOM 6161 O O . VAL D 1 156 ? 27.511 34.026 46.805 1.00 22.55 156 VAL D O 1
ATOM 6165 N N . TYR D 1 157 ? 26.523 35.616 48.026 1.00 21.46 157 TYR D N 1
ATOM 6166 C CA . TYR D 1 157 ? 25.444 35.835 47.084 1.00 20.51 157 TYR D CA 1
ATOM 6167 C C . TYR D 1 157 ? 25.647 37.240 46.539 1.00 19.09 157 TYR D C 1
ATOM 6168 O O . TYR D 1 157 ? 25.669 38.186 47.317 1.00 18.76 157 TYR D O 1
ATOM 6177 N N . SER D 1 158 ? 25.826 37.371 45.229 1.00 18.63 158 SER D N 1
ATOM 6178 C CA . SER D 1 158 ? 26.026 38.676 44.595 1.00 18.43 158 SER D CA 1
ATOM 6179 C C . SER D 1 158 ? 24.939 38.964 43.561 1.00 18.87 158 SER D C 1
ATOM 6180 O O . SER D 1 158 ? 24.823 38.244 42.569 1.00 19.67 158 SER D O 1
ATOM 6183 N N . PHE D 1 159 ? 24.170 40.016 43.795 1.00 18.43 159 PHE D N 1
ATOM 6184 C CA . PHE D 1 159 ? 23.132 40.457 42.858 1.00 18.56 159 PHE D CA 1
ATOM 6185 C C . PHE D 1 159 ? 23.764 41.523 41.981 1.00 18.67 159 PHE D C 1
ATOM 6186 O O . PHE D 1 159 ? 24.168 42.563 42.483 1.00 18.04 159 PHE D O 1
ATOM 6194 N N . VAL D 1 160 ? 23.873 41.243 40.681 1.00 18.26 160 VAL D N 1
ATOM 6195 C CA . VAL D 1 160 ? 24.546 42.155 39.761 1.00 19.28 160 VAL D CA 1
ATOM 6196 C C . VAL D 1 160 ? 23.552 42.848 38.826 1.00 19.16 160 VAL D C 1
ATOM 6197 O O . VAL D 1 160 ? 22.871 42.186 38.034 1.00 20.50 160 VAL D O 1
ATOM 6201 N N . ALA D 1 161 ? 23.517 44.173 38.876 1.00 19.13 161 ALA D N 1
ATOM 6202 C CA . ALA D 1 161 ? 22.623 44.970 38.020 1.00 19.32 161 ALA D CA 1
ATOM 6203 C C . ALA D 1 161 ? 22.928 44.729 36.543 1.00 20.07 161 ALA D C 1
ATOM 6204 O O . ALA D 1 161 ? 24.060 44.440 36.169 1.00 19.34 161 ALA D O 1
ATOM 6206 N N . GLN D 1 162 ? 21.905 44.895 35.710 1.00 21.32 162 GLN D N 1
ATOM 6207 C CA . GLN D 1 162 ? 22.017 44.634 34.282 1.00 21.92 162 GLN D CA 1
ATOM 6208 C C . GLN D 1 162 ? 22.264 45.921 33.492 1.00 21.89 162 GLN D C 1
ATOM 6209 O O . GLN D 1 162 ? 22.371 45.922 32.262 1.00 23.13 162 GLN D O 1
ATOM 6215 N N . THR D 1 163 ? 22.423 47.015 34.219 1.00 21.66 163 THR D N 1
ATOM 6216 C CA . THR D 1 163 ? 22.783 48.286 33.656 1.00 22.69 163 THR D CA 1
ATOM 6217 C C . THR D 1 163 ? 23.470 49.047 34.771 1.00 21.35 163 THR D C 1
ATOM 6218 O O . THR D 1 163 ? 23.139 48.798 35.939 1.00 21.87 163 THR D O 1
ATOM 6222 N N . ASN D 1 164 ? 24.405 49.951 34.452 1.00 20.33 164 ASN D N 1
ATOM 6223 C CA . ASN D 1 164 ? 25.051 50.741 35.495 1.00 19.02 164 ASN D CA 1
ATOM 6224 C C . ASN D 1 164 ? 24.022 51.659 36.112 1.00 19.27 164 ASN D C 1
ATOM 6225 O O . ASN D 1 164 ? 23.569 52.603 35.497 1.00 19.83 164 ASN D O 1
ATOM 6230 N N . THR D 1 165 ? 23.662 51.349 37.340 1.00 18.18 165 THR D N 1
ATOM 6231 C CA . THR D 1 165 ? 22.623 52.029 38.072 1.00 18.49 165 THR D CA 1
ATOM 6232 C C . THR D 1 165 ? 23.242 53.083 38.959 1.00 18.30 165 THR D C 1
ATOM 6233 O O . THR D 1 165 ? 23.492 52.826 40.135 1.00 18.43 165 THR D O 1
ATOM 6237 N N . THR D 1 166 ? 23.492 54.264 38.404 1.00 18.29 166 THR D N 1
ATOM 6238 C CA . THR D 1 166 ? 24.164 55.358 39.079 1.00 18.86 166 THR D CA 1
ATOM 6239 C C . THR D 1 166 ? 23.248 56.148 40.003 1.00 19.42 166 THR D C 1
ATOM 6240 O O . THR D 1 166 ? 23.713 57.023 40.725 1.00 20.78 166 THR D O 1
ATOM 6244 N N . ASN D 1 167 ? 21.964 55.836 39.946 1.00 20.52 167 ASN D N 1
ATOM 6245 C CA . ASN D 1 167 ? 20.927 56.516 40.708 1.00 21.85 167 ASN D CA 1
ATOM 6246 C C . ASN D 1 167 ? 20.102 55.419 41.364 1.00 21.34 167 ASN D C 1
ATOM 6247 O O . ASN D 1 167 ? 19.216 54.856 40.747 1.00 22.23 167 ASN D O 1
ATOM 6252 N N . TYR D 1 168 ? 20.395 55.088 42.616 1.00 22.33 168 TYR D N 1
ATOM 6253 C CA . TYR D 1 168 ? 19.729 53.955 43.247 1.00 22.57 168 TYR D CA 1
ATOM 6254 C C . TYR D 1 168 ? 18.994 54.309 44.518 1.00 23.02 168 TYR D C 1
ATOM 6255 O O . TYR D 1 168 ? 19.473 55.053 45.366 1.00 22.30 168 TYR D O 1
ATOM 6264 N N . SER D 1 169 ? 17.808 53.735 44.626 1.00 24.85 169 SER D N 1
ATOM 6265 C CA . SER D 1 169 ? 16.987 53.847 45.805 1.00 26.03 169 SER D CA 1
ATOM 6266 C C . SER D 1 169 ? 16.531 52.445 46.121 1.00 25.86 169 SER D C 1
ATOM 6267 O O . SER D 1 169 ? 15.962 51.764 45.266 1.00 26.86 169 SER D O 1
ATOM 6270 N N . GLY D 1 170 ? 16.767 51.998 47.347 1.00 25.97 170 GLY D N 1
ATOM 6271 C CA . GLY D 1 170 ? 16.377 50.652 47.697 1.00 25.75 170 GLY D CA 1
ATOM 6272 C C . GLY D 1 170 ? 16.326 50.359 49.180 1.00 24.66 170 GLY D C 1
ATOM 6273 O O . GLY D 1 170 ? 16.612 51.209 50.029 1.00 25.56 170 GLY D O 1
ATOM 6274 N N . ASP D 1 171 ? 15.945 49.124 49.459 1.00 24.66 171 ASP D N 1
ATOM 6275 C CA . ASP D 1 171 ? 15.880 48.581 50.806 1.00 24.91 171 ASP D CA 1
ATOM 6276 C C . ASP D 1 171 ? 16.552 47.217 50.762 1.00 24.30 171 ASP D C 1
ATOM 6277 O O . ASP D 1 171 ? 16.045 46.287 50.145 1.00 24.18 171 ASP D O 1
ATOM 6282 N N . VAL D 1 172 ? 17.703 47.093 51.413 1.00 23.44 172 VAL D N 1
ATOM 6283 C CA . VAL D 1 172 ? 18.454 45.844 51.360 1.00 23.48 172 VAL D CA 1
ATOM 6284 C C . VAL D 1 172 ? 17.697 44.688 52.015 1.00 23.51 172 VAL D C 1
ATOM 6285 O O . VAL D 1 172 ? 17.935 43.521 51.707 1.00 23.26 172 VAL D O 1
ATOM 6289 N N . LYS D 1 173 ? 16.733 45.004 52.874 1.00 24.18 173 LYS D N 1
ATOM 6290 C CA . LYS D 1 173 ? 15.945 43.951 53.489 1.00 24.58 173 LYS D CA 1
ATOM 6291 C C . LYS D 1 173 ? 15.291 43.130 52.392 1.00 24.22 173 LYS D C 1
ATOM 6292 O O . LYS D 1 173 ? 15.079 41.932 52.538 1.00 24.08 173 LYS D O 1
ATOM 6298 N N . ASN D 1 174 ? 15.016 43.765 51.258 1.00 24.78 174 ASN D N 1
ATOM 6299 C CA . ASN D 1 174 ? 14.415 43.044 50.146 1.00 24.71 174 ASN D CA 1
ATOM 6300 C C . ASN D 1 174 ? 15.297 41.908 49.645 1.00 24.66 174 ASN D C 1
ATOM 6301 O O . ASN D 1 174 ? 14.807 40.860 49.234 1.00 24.01 174 ASN D O 1
ATOM 6306 N N . PHE D 1 175 ? 16.611 42.093 49.687 1.00 24.50 175 PHE D N 1
ATOM 6307 C CA . PHE D 1 175 ? 17.518 41.053 49.204 1.00 24.57 175 PHE D CA 1
ATOM 6308 C C . PHE D 1 175 ? 17.648 39.911 50.224 1.00 24.28 175 PHE D C 1
ATOM 6309 O O . PHE D 1 175 ? 17.694 38.746 49.851 1.00 25.07 175 PHE D O 1
ATOM 6317 N N . PHE D 1 176 ? 17.692 40.239 51.511 1.00 24.41 176 PHE D N 1
ATOM 6318 C CA . PHE D 1 176 ? 17.734 39.194 52.526 1.00 24.87 176 PHE D CA 1
ATOM 6319 C C . PHE D 1 176 ? 16.472 38.345 52.489 1.00 26.11 176 PHE D C 1
ATOM 6320 O O . PHE D 1 176 ? 16.542 37.135 52.680 1.00 25.54 176 PHE D O 1
ATOM 6328 N N . ASN D 1 177 ? 15.323 38.978 52.245 1.00 27.93 177 ASN D N 1
ATOM 6329 C CA . ASN D 1 177 ? 14.057 38.238 52.166 1.00 29.14 177 ASN D CA 1
ATOM 6330 C C . ASN D 1 177 ? 14.063 37.244 51.018 1.00 29.76 177 ASN D C 1
ATOM 6331 O O . ASN D 1 177 ? 13.600 36.117 51.156 1.00 29.55 177 ASN D O 1
ATOM 6336 N N . TYR D 1 178 ? 14.600 37.666 49.879 1.00 30.59 178 TYR D N 1
ATOM 6337 C CA . TYR D 1 178 ? 14.681 36.786 48.728 1.00 31.23 178 TYR D CA 1
ATOM 6338 C C . TYR D 1 178 ? 15.542 35.571 49.047 1.00 31.59 178 TYR D C 1
ATOM 6339 O O . TYR D 1 178 ? 15.210 34.452 48.687 1.00 31.63 178 TYR D O 1
ATOM 6348 N N . LEU D 1 179 ? 16.663 35.796 49.720 1.00 31.87 179 LEU D N 1
ATOM 6349 C CA . LEU D 1 179 ? 17.557 34.703 50.061 1.00 31.95 179 LEU D CA 1
ATOM 6350 C C . LEU D 1 179 ? 16.872 33.768 51.046 1.00 32.43 179 LEU D C 1
ATOM 6351 O O . LEU D 1 179 ? 16.996 32.556 50.952 1.00 32.03 179 LEU D O 1
ATOM 6356 N N . ARG D 1 180 ? 16.156 34.351 52.000 1.00 33.21 180 ARG D N 1
ATOM 6357 C CA . ARG D 1 180 ? 15.452 33.585 53.014 1.00 34.03 180 ARG D CA 1
ATOM 6358 C C . ARG D 1 180 ? 14.375 32.699 52.407 1.00 34.42 180 ARG D C 1
ATOM 6359 O O . ARG D 1 180 ? 14.242 31.531 52.761 1.00 34.04 180 ARG D O 1
ATOM 6367 N N . ASP D 1 181 ? 13.613 33.266 51.484 1.00 35.31 181 ASP D N 1
ATOM 6368 C CA . ASP D 1 181 ? 12.484 32.555 50.907 1.00 36.02 181 ASP D CA 1
ATOM 6369 C C . ASP D 1 181 ? 12.870 31.563 49.816 1.00 36.97 181 ASP D C 1
ATOM 6370 O O . ASP D 1 181 ? 12.167 30.567 49.613 1.00 37.25 181 ASP D O 1
ATOM 6375 N N . ASN D 1 182 ? 13.996 31.803 49.145 1.00 37.74 182 ASN D N 1
ATOM 6376 C CA . ASN D 1 182 ? 14.365 30.982 47.991 1.00 38.25 182 ASN D CA 1
ATOM 6377 C C . ASN D 1 182 ? 15.720 30.292 48.017 1.00 38.40 182 ASN D C 1
ATOM 6378 O O . ASN D 1 182 ? 16.090 29.652 47.033 1.00 38.56 182 ASN D O 1
ATOM 6383 N N . LYS D 1 183 ? 16.462 30.428 49.112 1.00 38.15 183 LYS D N 1
ATOM 6384 C CA . LYS D 1 183 ? 17.788 29.814 49.215 1.00 38.08 183 LYS D CA 1
ATOM 6385 C C . LYS D 1 183 ? 18.042 29.211 50.592 1.00 37.81 183 LYS D C 1
ATOM 6386 O O . LYS D 1 183 ? 19.161 28.780 50.889 1.00 38.40 183 LYS D O 1
ATOM 6392 N N . GLY D 1 184 ? 17.014 29.188 51.435 1.00 37.29 184 GLY D N 1
ATOM 6393 C CA . GLY D 1 184 ? 17.133 28.645 52.777 1.00 36.65 184 GLY D CA 1
ATOM 6394 C C . GLY D 1 184 ? 17.988 29.480 53.717 1.00 36.01 184 GLY D C 1
ATOM 6395 O O . GLY D 1 184 ? 18.426 28.998 54.765 1.00 36.29 184 GLY D O 1
ATOM 6396 N N . TYR D 1 185 ? 18.233 30.736 53.352 1.00 35.06 185 TYR D N 1
ATOM 6397 C CA . TYR D 1 185 ? 19.038 31.610 54.192 1.00 34.26 185 TYR D CA 1
ATOM 6398 C C . TYR D 1 185 ? 18.345 31.738 55.548 1.00 34.30 185 TYR D C 1
ATOM 6399 O O . TYR D 1 185 ? 17.160 32.072 55.620 1.00 33.44 185 TYR D O 1
ATOM 6408 N N . ASN D 1 186 ? 19.088 31.458 56.617 1.00 34.37 186 ASN D N 1
ATOM 6409 C CA . ASN D 1 186 ? 18.528 31.468 57.960 1.00 34.86 186 ASN D CA 1
ATOM 6410 C C . ASN D 1 186 ? 18.571 32.875 58.530 1.00 34.47 186 ASN D C 1
ATOM 6411 O O . ASN D 1 186 ? 19.452 33.233 59.312 1.00 34.62 186 ASN D O 1
ATOM 6416 N N . ALA D 1 187 ? 17.601 33.676 58.116 1.00 33.96 187 ALA D N 1
ATOM 6417 C CA . ALA D 1 187 ? 17.527 35.058 58.552 1.00 33.59 187 ALA D CA 1
ATOM 6418 C C . ALA D 1 187 ? 17.365 35.162 60.064 1.00 33.31 187 ALA D C 1
ATOM 6419 O O . ALA D 1 187 ? 17.731 36.173 60.664 1.00 33.37 187 ALA D O 1
ATOM 6421 N N . ALA D 1 188 ? 16.820 34.115 60.676 1.00 33.19 188 ALA D N 1
ATOM 6422 C CA . ALA D 1 188 ? 16.581 34.099 62.114 1.00 33.08 188 ALA D CA 1
ATOM 6423 C C . ALA D 1 188 ? 17.858 33.946 62.925 1.00 32.64 188 ALA D C 1
ATOM 6424 O O . ALA D 1 188 ? 17.912 34.393 64.060 1.00 32.98 188 ALA D O 1
ATOM 6426 N N . GLY D 1 189 ? 18.899 33.350 62.346 1.00 32.29 189 GLY D N 1
ATOM 6427 C CA . GLY D 1 189 ? 20.128 33.119 63.092 1.00 31.69 189 GLY D CA 1
ATOM 6428 C C . GLY D 1 189 ? 21.310 33.951 62.644 1.00 31.09 189 GLY D C 1
ATOM 6429 O O . GLY D 1 189 ? 22.387 33.857 63.224 1.00 31.40 189 GLY D O 1
ATOM 6430 N N . GLN D 1 190 ? 21.101 34.786 61.630 1.00 29.88 190 GLN D N 1
ATOM 6431 C CA . GLN D 1 190 ? 22.173 35.583 61.069 1.00 28.90 190 GLN D CA 1
ATOM 6432 C C . GLN D 1 190 ? 22.086 37.027 61.550 1.00 27.78 190 GLN D C 1
ATOM 6433 O O . GLN D 1 190 ? 21.016 37.618 61.538 1.00 27.53 190 GLN D O 1
ATOM 6439 N N . TYR D 1 191 ? 23.218 37.580 61.988 1.00 26.43 191 TYR D N 1
ATOM 6440 C CA . TYR D 1 191 ? 23.275 38.969 62.459 1.00 25.61 191 TYR D CA 1
ATOM 6441 C C . TYR D 1 191 ? 23.962 39.840 61.417 1.00 24.24 191 TYR D C 1
ATOM 6442 O O . TYR D 1 191 ? 24.940 39.416 60.824 1.00 23.66 191 TYR D O 1
ATOM 6451 N N . VAL D 1 192 ? 23.500 41.073 61.223 1.00 23.52 192 VAL D N 1
ATOM 6452 C CA . VAL D 1 192 ? 24.131 41.938 60.215 1.00 21.78 192 VAL D CA 1
ATOM 6453 C C . VAL D 1 192 ? 25.335 42.625 60.849 1.00 21.08 192 VAL D C 1
ATOM 6454 O O . VAL D 1 192 ? 25.199 43.431 61.773 1.00 22.06 192 VAL D O 1
ATOM 6458 N N . LEU D 1 193 ? 26.525 42.315 60.350 1.00 19.92 193 LEU D N 1
ATOM 6459 C CA . LEU D 1 193 ? 27.751 42.856 60.914 1.00 19.84 193 LEU D CA 1
ATOM 6460 C C . LEU D 1 193 ? 28.227 44.121 60.267 1.00 19.86 193 LEU D C 1
ATOM 6461 O O . LEU D 1 193 ? 28.943 44.917 60.889 1.00 19.80 193 LEU D O 1
ATOM 6466 N N . SER D 1 194 ? 27.872 44.293 58.992 1.00 18.55 194 SER D N 1
ATOM 6467 C CA . SER D 1 194 ? 28.259 45.490 58.269 1.00 18.35 194 SER D CA 1
ATOM 6468 C C . SER D 1 194 ? 27.272 45.832 57.154 1.00 17.55 194 SER D C 1
ATOM 6469 O O . SER D 1 194 ? 26.505 44.986 56.702 1.00 17.21 194 SER D O 1
ATOM 6472 N N . TYR D 1 195 ? 27.323 47.094 56.739 1.00 17.52 195 TYR D N 1
ATOM 6473 C CA . TYR D 1 195 ? 26.457 47.642 55.680 1.00 16.74 195 TYR D CA 1
ATOM 6474 C C . TYR D 1 195 ? 27.324 48.663 54.982 1.00 16.02 195 TYR D C 1
ATOM 6475 O O . TYR D 1 195 ? 27.519 49.761 55.487 1.00 15.91 195 TYR D O 1
ATOM 6484 N N . GLN D 1 196 ? 27.855 48.283 53.810 1.00 15.46 196 GLN D N 1
ATOM 6485 C CA . GLN D 1 196 ? 28.912 49.023 53.154 1.00 14.76 196 GLN D CA 1
ATOM 6486 C C . GLN D 1 196 ? 28.595 49.249 51.678 1.00 13.78 196 GLN D C 1
ATOM 6487 O O . GLN D 1 196 ? 27.805 48.535 51.092 1.00 14.59 196 GLN D O 1
ATOM 6493 N N . PHE D 1 197 ? 29.239 50.255 51.117 1.00 14.04 197 PHE D N 1
ATOM 6494 C CA . PHE D 1 197 ? 29.098 50.589 49.693 1.00 13.37 197 PHE D CA 1
ATOM 6495 C C . PHE D 1 197 ? 30.394 51.186 49.187 1.00 13.41 197 PHE D C 1
ATOM 6496 O O . PHE D 1 197 ? 30.936 52.076 49.797 1.00 13.20 197 PHE D O 1
ATOM 6504 N N . GLY D 1 198 ? 30.886 50.726 48.033 1.00 11.94 198 GLY D N 1
ATOM 6505 C CA . GLY D 1 198 ? 32.114 51.228 47.480 1.00 12.85 198 GLY D CA 1
ATOM 6506 C C . GLY D 1 198 ? 32.447 50.551 46.158 1.00 12.62 198 GLY D C 1
ATOM 6507 O O . GLY D 1 198 ? 31.561 50.191 45.380 1.00 13.81 198 GLY D O 1
ATOM 6508 N N . THR D 1 199 ? 33.736 50.417 45.897 1.00 12.90 199 THR D N 1
ATOM 6509 C CA . THR D 1 199 ? 34.174 49.842 44.637 1.00 12.92 199 THR D CA 1
ATOM 6510 C C . THR D 1 199 ? 35.301 48.845 44.817 1.00 13.19 199 THR D C 1
ATOM 6511 O O . THR D 1 199 ? 36.201 49.057 45.621 1.00 11.01 199 THR D O 1
ATOM 6515 N N . GLU D 1 200 ? 35.221 47.724 44.097 1.00 12.67 200 GLU D N 1
ATOM 6516 C CA . GLU D 1 200 ? 36.297 46.761 43.993 1.00 12.44 200 GLU D CA 1
ATOM 6517 C C . GLU D 1 200 ? 36.947 46.909 42.622 1.00 12.73 200 GLU D C 1
ATOM 6518 O O . GLU D 1 200 ? 36.318 46.543 41.602 1.00 13.31 200 GLU D O 1
ATOM 6524 N N . PRO D 1 201 ? 38.141 47.496 42.573 1.00 13.01 201 PRO D N 1
ATOM 6525 C CA . PRO D 1 201 ? 38.927 47.680 41.342 1.00 13.35 201 PRO D CA 1
ATOM 6526 C C . PRO D 1 201 ? 39.799 46.491 41.084 1.00 14.01 201 PRO D C 1
ATOM 6527 O O . PRO D 1 201 ? 40.242 45.839 42.029 1.00 13.04 201 PRO D O 1
ATOM 6531 N N . PHE D 1 202 ? 40.006 46.189 39.802 1.00 14.31 202 PHE D N 1
ATOM 6532 C CA . PHE D 1 202 ? 40.913 45.137 39.372 1.00 14.02 202 PHE D CA 1
ATOM 6533 C C . PHE D 1 202 ? 42.136 45.772 38.677 1.00 14.14 202 PHE D C 1
ATOM 6534 O O . PHE D 1 202 ? 43.248 45.724 39.183 1.00 13.52 202 PHE D O 1
ATOM 6542 N N . THR D 1 203 ? 41.919 46.451 37.546 1.00 14.40 203 THR D N 1
ATOM 6543 C CA . THR D 1 203 ? 42.991 47.168 36.859 1.00 14.51 203 THR D CA 1
ATOM 6544 C C . THR D 1 203 ? 42.454 48.447 36.241 1.00 14.38 203 THR D C 1
ATOM 6545 O O . THR D 1 203 ? 41.251 48.585 36.078 1.00 15.00 203 THR D O 1
ATOM 6549 N N . GLY D 1 204 ? 43.366 49.343 35.879 1.00 14.42 204 GLY D N 1
ATOM 6550 C CA . GLY D 1 204 ? 43.022 50.579 35.193 1.00 15.36 204 GLY D CA 1
ATOM 6551 C C . GLY D 1 204 ? 43.339 51.805 36.016 1.00 16.01 204 GLY D C 1
ATOM 6552 O O . GLY D 1 204 ? 44.157 51.734 36.922 1.00 16.64 204 GLY D O 1
ATOM 6553 N N . SER D 1 205 ? 42.734 52.932 35.639 1.00 17.48 205 SER D N 1
ATOM 6554 C CA . SER D 1 205 ? 42.834 54.183 36.379 1.00 19.38 205 SER D CA 1
ATOM 6555 C C . SER D 1 205 ? 41.409 54.644 36.573 1.00 18.89 205 SER D C 1
ATOM 6556 O O . SER D 1 205 ? 40.664 54.760 35.615 1.00 20.41 205 SER D O 1
ATOM 6559 N N . GLY D 1 206 ? 41.006 54.936 37.809 1.00 18.23 206 GLY D N 1
ATOM 6560 C CA . GLY D 1 206 ? 39.624 55.280 38.048 1.00 18.94 206 GLY D CA 1
ATOM 6561 C C . GLY D 1 206 ? 39.419 56.215 39.209 1.00 18.60 206 GLY D C 1
ATOM 6562 O O . GLY D 1 206 ? 40.227 56.274 40.130 1.00 18.00 206 GLY D O 1
ATOM 6563 N N . THR D 1 207 ? 38.341 56.980 39.105 1.00 18.81 207 THR D N 1
ATOM 6564 C CA . THR D 1 207 ? 37.842 57.787 40.198 1.00 19.19 207 THR D CA 1
ATOM 6565 C C . THR D 1 207 ? 36.366 57.461 40.345 1.00 19.00 207 THR D C 1
ATOM 6566 O O . THR D 1 207 ? 35.566 57.688 39.429 1.00 18.98 207 THR D O 1
ATOM 6570 N N . LEU D 1 208 ? 35.983 56.890 41.489 1.00 18.40 208 LEU D N 1
ATOM 6571 C CA . LEU D 1 208 ? 34.572 56.696 41.792 1.00 17.92 208 LEU D CA 1
ATOM 6572 C C . LEU D 1 208 ? 34.159 57.922 42.565 1.00 18.50 208 LEU D C 1
ATOM 6573 O O . LEU D 1 208 ? 34.727 58.187 43.618 1.00 19.03 208 LEU D O 1
ATOM 6578 N N . ASN D 1 209 ? 33.217 58.700 42.039 1.00 18.87 209 ASN D N 1
ATOM 6579 C CA . ASN D 1 209 ? 32.707 59.841 42.779 1.00 18.70 209 ASN D CA 1
ATOM 6580 C C . ASN D 1 209 ? 31.382 59.452 43.383 1.00 18.77 209 ASN D C 1
ATOM 6581 O O . ASN D 1 209 ? 30.442 59.121 42.694 1.00 18.89 209 ASN D O 1
ATOM 6586 N N . VAL D 1 210 ? 31.315 59.450 44.696 1.00 18.67 210 VAL D N 1
ATOM 6587 C CA . VAL D 1 210 ? 30.059 59.184 45.357 1.00 18.77 210 VAL D CA 1
ATOM 6588 C C . VAL D 1 210 ? 29.491 60.529 45.806 1.00 20.22 210 VAL D C 1
ATOM 6589 O O . VAL D 1 210 ? 29.960 61.111 46.796 1.00 20.98 210 VAL D O 1
ATOM 6593 N N . ALA D 1 211 ? 28.524 61.032 45.035 1.00 21.10 211 ALA D N 1
ATOM 6594 C CA . ALA D 1 211 ? 27.891 62.330 45.331 1.00 21.59 211 ALA D CA 1
ATOM 6595 C C . ALA D 1 211 ? 27.152 62.256 46.650 1.00 22.25 211 ALA D C 1
ATOM 6596 O O . ALA D 1 211 ? 27.226 63.185 47.484 1.00 22.88 211 ALA D O 1
ATOM 6598 N N . SER D 1 212 ? 26.474 61.133 46.854 1.00 22.16 212 SER D N 1
ATOM 6599 C CA . SER D 1 212 ? 25.700 60.899 48.051 1.00 22.64 212 SER D CA 1
ATOM 6600 C C . SER D 1 212 ? 25.477 59.419 48.305 1.00 22.23 212 SER D C 1
ATOM 6601 O O . SER D 1 212 ? 25.222 58.657 47.377 1.00 20.37 212 SER D O 1
ATOM 6604 N N . TRP D 1 213 ? 25.573 59.025 49.573 1.00 21.73 213 TRP D N 1
ATOM 6605 C CA . TRP D 1 213 ? 25.232 57.659 49.985 1.00 21.71 213 TRP D CA 1
ATOM 6606 C C . TRP D 1 213 ? 24.595 57.664 51.361 1.00 22.20 213 TRP D C 1
ATOM 6607 O O . TRP D 1 213 ? 25.165 58.199 52.302 1.00 21.88 213 TRP D O 1
ATOM 6618 N N . THR D 1 214 ? 23.434 57.042 51.452 1.00 22.32 214 THR D N 1
ATOM 6619 C CA . THR D 1 214 ? 22.704 56.925 52.715 1.00 23.89 214 THR D CA 1
ATOM 6620 C C . THR D 1 214 ? 22.340 55.489 52.951 1.00 23.16 214 THR D C 1
ATOM 6621 O O . THR D 1 214 ? 22.130 54.724 52.012 1.00 22.46 214 THR D O 1
ATOM 6625 N N . ALA D 1 215 ? 22.246 55.136 54.233 1.00 22.98 215 ALA D N 1
ATOM 6626 C CA . ALA D 1 215 ? 21.786 53.821 54.653 1.00 23.14 215 ALA D CA 1
ATOM 6627 C C . ALA D 1 215 ? 21.448 53.866 56.149 1.00 23.13 215 ALA D C 1
ATOM 6628 O O . ALA D 1 215 ? 22.033 54.630 56.911 1.00 23.29 215 ALA D O 1
ATOM 6630 N N . SER D 1 216 ? 20.529 52.998 56.541 1.00 24.20 216 SER D N 1
ATOM 6631 C CA . SER D 1 216 ? 20.136 52.863 57.933 1.00 24.31 216 SER D CA 1
ATOM 6632 C C . SER D 1 216 ? 19.561 51.477 58.179 1.00 24.44 216 SER D C 1
ATOM 6633 O O . SER D 1 216 ? 19.135 50.794 57.246 1.00 23.53 216 SER D O 1
ATOM 6636 N N . ILE D 1 217 ? 19.585 51.047 59.435 1.00 24.93 217 ILE D N 1
ATOM 6637 C CA . ILE D 1 217 ? 18.992 49.786 59.815 1.00 25.03 217 ILE D CA 1
ATOM 6638 C C . ILE D 1 217 ? 17.905 50.136 60.825 1.00 25.75 217 ILE D C 1
ATOM 6639 O O . ILE D 1 217 ? 18.209 50.731 61.855 1.00 24.93 217 ILE D O 1
ATOM 6644 N N . ASN D 1 218 ? 16.661 49.804 60.486 1.00 26.81 218 ASN D N 1
ATOM 6645 C CA . ASN D 1 218 ? 15.491 50.109 61.317 1.00 28.31 218 ASN D CA 1
ATOM 6646 C C . ASN D 1 218 ? 14.837 48.837 61.818 1.00 28.88 218 ASN D C 1
ATOM 6647 O O . ASN D 1 218 ? 14.905 47.788 61.177 1.00 29.93 218 ASN D O 1
ATOM 6661 N N . THR E 1 2 ? 46.437 33.064 69.098 1.00 28.99 2 THR E N 1
ATOM 6662 C CA . THR E 1 2 ? 45.984 32.522 67.823 1.00 28.93 2 THR E CA 1
ATOM 6663 C C . THR E 1 2 ? 44.762 33.245 67.275 1.00 28.56 2 THR E C 1
ATOM 6664 O O . THR E 1 2 ? 43.878 33.642 68.030 1.00 29.56 2 THR E O 1
ATOM 6668 N N . SER E 1 3 ? 44.705 33.400 65.954 1.00 27.89 3 SER E N 1
ATOM 6669 C CA . SER E 1 3 ? 43.516 33.944 65.298 1.00 27.08 3 SER E CA 1
ATOM 6670 C C . SER E 1 3 ? 43.402 33.533 63.840 1.00 26.67 3 SER E C 1
ATOM 6671 O O . SER E 1 3 ? 44.411 33.436 63.119 1.00 25.71 3 SER E O 1
ATOM 6674 N N . CYS E 1 4 ? 42.164 33.333 63.398 1.00 25.52 4 CYS E N 1
ATOM 6675 C CA . CYS E 1 4 ? 41.870 33.017 62.000 1.00 25.40 4 CYS E CA 1
ATOM 6676 C C . CYS E 1 4 ? 41.193 34.182 61.288 1.00 24.87 4 CYS E C 1
ATOM 6677 O O . CYS E 1 4 ? 40.868 34.088 60.099 1.00 25.14 4 CYS E O 1
ATOM 6680 N N . ASP E 1 5 ? 40.995 35.284 61.999 1.00 24.51 5 ASP E N 1
ATOM 6681 C CA . ASP E 1 5 ? 40.364 36.463 61.401 1.00 24.42 5 ASP E CA 1
ATOM 6682 C C . ASP E 1 5 ? 41.232 36.962 60.256 1.00 24.32 5 ASP E C 1
ATOM 6683 O O . ASP E 1 5 ? 42.460 36.968 60.346 1.00 23.29 5 ASP E O 1
ATOM 6688 N N . GLN E 1 6 ? 40.580 37.402 59.186 1.00 23.44 6 GLN E N 1
ATOM 6689 C CA . GLN E 1 6 ? 41.252 37.676 57.929 1.00 24.37 6 GLN E CA 1
ATOM 6690 C C . GLN E 1 6 ? 42.447 38.594 58.035 1.00 24.48 6 GLN E C 1
ATOM 6691 O O . GLN E 1 6 ? 43.470 38.370 57.385 1.00 23.93 6 GLN E O 1
ATOM 6697 N N . TRP E 1 7 ? 42.314 39.614 58.876 1.00 24.93 7 TRP E N 1
ATOM 6698 C CA . TRP E 1 7 ? 43.306 40.680 58.985 1.00 25.12 7 TRP E CA 1
ATOM 6699 C C . TRP E 1 7 ? 43.930 40.794 60.353 1.00 25.05 7 TRP E C 1
ATOM 6700 O O . TRP E 1 7 ? 44.454 41.849 60.730 1.00 25.30 7 TRP E O 1
ATOM 6711 N N . ALA E 1 8 ? 43.881 39.704 61.096 1.00 24.82 8 ALA E N 1
ATOM 6712 C CA . ALA E 1 8 ? 44.476 39.671 62.417 1.00 24.89 8 ALA E CA 1
ATOM 6713 C C . ALA E 1 8 ? 45.956 40.043 62.321 1.00 25.09 8 ALA E C 1
ATOM 6714 O O . ALA E 1 8 ? 46.648 39.682 61.360 1.00 24.20 8 ALA E O 1
ATOM 6716 N N . THR E 1 9 ? 46.420 40.828 63.282 1.00 25.03 9 THR E N 1
ATOM 6717 C CA . THR E 1 9 ? 47.832 41.148 63.401 1.00 25.55 9 THR E CA 1
ATOM 6718 C C . THR E 1 9 ? 48.212 41.176 64.873 1.00 25.72 9 THR E C 1
ATOM 6719 O O . THR E 1 9 ? 47.398 41.535 65.739 1.00 26.07 9 THR E O 1
ATOM 6723 N N . PHE E 1 10 ? 49.459 40.811 65.142 1.00 26.50 10 PHE E N 1
ATOM 6724 C CA . PHE E 1 10 ? 50.001 40.793 66.492 1.00 26.81 10 PHE E CA 1
ATOM 6725 C C . PHE E 1 10 ? 51.391 41.394 66.446 1.00 27.56 10 PHE E C 1
ATOM 6726 O O . PHE E 1 10 ? 52.203 40.989 65.625 1.00 26.72 10 PHE E O 1
ATOM 6734 N N . THR E 1 11 ? 51.671 42.363 67.313 1.00 28.13 11 THR E N 1
ATOM 6735 C CA . THR E 1 11 ? 52.974 43.037 67.289 1.00 29.32 11 THR E CA 1
ATOM 6736 C C . THR E 1 11 ? 53.715 42.982 68.624 1.00 29.91 11 THR E C 1
ATOM 6737 O O . THR E 1 11 ? 53.093 42.872 69.683 1.00 30.18 11 THR E O 1
ATOM 6741 N N . GLY E 1 12 ? 55.042 43.095 68.550 1.00 29.75 12 GLY E N 1
ATOM 6742 C CA . GLY E 1 12 ? 55.902 43.072 69.713 1.00 29.81 12 GLY E CA 1
ATOM 6743 C C . GLY E 1 12 ? 57.362 43.244 69.312 1.00 30.08 12 GLY E C 1
ATOM 6744 O O . GLY E 1 12 ? 57.847 42.578 68.393 1.00 29.05 12 GLY E O 1
ATOM 6745 N N . ASN E 1 13 ? 58.047 44.168 69.988 1.00 29.84 13 ASN E N 1
ATOM 6746 C CA . ASN E 1 13 ? 59.471 44.391 69.797 1.00 29.41 13 ASN E CA 1
ATOM 6747 C C . ASN E 1 13 ? 59.914 44.670 68.359 1.00 28.57 13 ASN E C 1
ATOM 6748 O O . ASN E 1 13 ? 61.016 44.295 67.952 1.00 28.55 13 ASN E O 1
ATOM 6753 N N . GLY E 1 14 ? 59.067 45.351 67.598 1.00 27.46 14 GLY E N 1
ATOM 6754 C CA . GLY E 1 14 ? 59.396 45.687 66.226 1.00 26.43 14 GLY E CA 1
ATOM 6755 C C . GLY E 1 14 ? 59.099 44.553 65.252 1.00 25.47 14 GLY E C 1
ATOM 6756 O O . GLY E 1 14 ? 59.411 44.666 64.059 1.00 25.46 14 GLY E O 1
ATOM 6757 N N . TYR E 1 15 ? 58.529 43.464 65.759 1.00 24.53 15 TYR E N 1
ATOM 6758 C CA . TYR E 1 15 ? 58.132 42.329 64.908 1.00 24.01 15 TYR E CA 1
ATOM 6759 C C . TYR E 1 15 ? 56.610 42.227 64.883 1.00 23.39 15 TYR E C 1
ATOM 6760 O O . TYR E 1 15 ? 55.963 42.409 65.916 1.00 23.35 15 TYR E O 1
ATOM 6769 N N . THR E 1 16 ? 56.041 41.932 63.711 1.00 22.33 16 THR E N 1
ATOM 6770 C CA . THR E 1 16 ? 54.589 41.816 63.562 1.00 21.95 16 THR E CA 1
ATOM 6771 C C . THR E 1 16 ? 54.228 40.543 62.794 1.00 21.58 16 THR E C 1
ATOM 6772 O O . THR E 1 16 ? 54.842 40.271 61.787 1.00 21.29 16 THR E O 1
ATOM 6776 N N . VAL E 1 17 ? 53.262 39.787 63.296 1.00 21.46 17 VAL E N 1
ATOM 6777 C CA . VAL E 1 17 ? 52.753 38.600 62.613 1.00 21.50 17 VAL E CA 1
ATOM 6778 C C . VAL E 1 17 ? 51.352 38.928 62.092 1.00 21.15 17 VAL E C 1
ATOM 6779 O O . VAL E 1 17 ? 50.467 39.338 62.848 1.00 20.67 17 VAL E O 1
ATOM 6783 N N . SER E 1 18 ? 51.160 38.764 60.789 1.00 21.25 18 SER E N 1
ATOM 6784 C CA . SER E 1 18 ? 49.925 39.161 60.122 1.00 20.85 18 SER E CA 1
ATOM 6785 C C . SER E 1 18 ? 49.305 37.988 59.404 1.00 21.00 18 SER E C 1
ATOM 6786 O O . SER E 1 18 ? 50.018 37.166 58.812 1.00 20.45 18 SER E O 1
ATOM 6789 N N . ASN E 1 19 ? 47.979 37.875 59.458 1.00 20.56 19 ASN E N 1
ATOM 6790 C CA . ASN E 1 19 ? 47.301 36.765 58.770 1.00 20.46 19 ASN E CA 1
ATOM 6791 C C . ASN E 1 19 ? 47.258 37.081 57.274 1.00 20.05 19 ASN E C 1
ATOM 6792 O O . ASN E 1 19 ? 47.547 36.200 56.449 1.00 19.12 19 ASN E O 1
ATOM 6797 N N . ASN E 1 20 ? 46.844 38.303 56.942 1.00 19.14 20 ASN E N 1
ATOM 6798 C CA . ASN E 1 20 ? 47.001 38.859 55.613 1.00 19.55 20 ASN E CA 1
ATOM 6799 C C . ASN E 1 20 ? 46.448 37.939 54.536 1.00 19.47 20 ASN E C 1
ATOM 6800 O O . ASN E 1 20 ? 47.167 37.575 53.610 1.00 18.09 20 ASN E O 1
ATOM 6805 N N . LEU E 1 21 ? 45.180 37.542 54.676 1.00 19.64 21 LEU E N 1
ATOM 6806 C CA . LEU E 1 21 ? 44.544 36.671 53.685 1.00 20.36 21 LEU E CA 1
ATOM 6807 C C . LEU E 1 21 ? 43.993 37.491 52.544 1.00 20.82 21 LEU E C 1
ATOM 6808 O O . LEU E 1 21 ? 42.768 37.555 52.333 1.00 21.33 21 LEU E O 1
ATOM 6813 N N . TRP E 1 22 ? 44.884 38.097 51.775 1.00 21.10 22 TRP E N 1
ATOM 6814 C CA . TRP E 1 22 ? 44.476 39.016 50.720 1.00 21.72 22 TRP E CA 1
ATOM 6815 C C . TRP E 1 22 ? 43.799 38.402 49.509 1.00 22.11 22 TRP E C 1
ATOM 6816 O O . TRP E 1 22 ? 43.092 39.112 48.765 1.00 22.06 22 TRP E O 1
ATOM 6827 N N . GLY E 1 23 ? 44.038 37.123 49.267 1.00 22.02 23 GLY E N 1
ATOM 6828 C CA . GLY E 1 23 ? 43.447 36.467 48.107 1.00 22.12 23 GLY E CA 1
ATOM 6829 C C . GLY E 1 23 ? 42.346 35.495 48.462 1.00 22.10 23 GLY E C 1
ATOM 6830 O O . GLY E 1 23 ? 42.085 34.549 47.718 1.00 21.88 23 GLY E O 1
ATOM 6831 N N . ALA E 1 24 ? 41.714 35.700 49.609 1.00 21.90 24 ALA E N 1
ATOM 6832 C CA . ALA E 1 24 ? 40.690 34.806 50.094 1.00 22.02 24 ALA E CA 1
ATOM 6833 C C . ALA E 1 24 ? 39.537 34.762 49.106 1.00 21.96 24 ALA E C 1
ATOM 6834 O O . ALA E 1 24 ? 38.885 33.739 48.962 1.00 22.80 24 ALA E O 1
ATOM 6836 N N . SER E 1 25 ? 39.333 35.865 48.387 1.00 22.47 25 SER E N 1
ATOM 6837 C CA . SER E 1 25 ? 38.265 35.945 47.403 1.00 22.60 25 SER E CA 1
ATOM 6838 C C . SER E 1 25 ? 38.516 35.048 46.193 1.00 22.63 25 SER E C 1
ATOM 6839 O O . SER E 1 25 ? 37.633 34.889 45.363 1.00 23.01 25 SER E O 1
ATOM 6842 N N . ALA E 1 26 ? 39.711 34.457 46.099 1.00 22.42 26 ALA E N 1
ATOM 6843 C CA . ALA E 1 26 ? 40.053 33.525 45.018 1.00 21.93 26 ALA E CA 1
ATOM 6844 C C . ALA E 1 26 ? 39.627 32.087 45.260 1.00 21.65 26 ALA E C 1
ATOM 6845 O O . ALA E 1 26 ? 39.742 31.258 44.380 1.00 21.67 26 ALA E O 1
ATOM 6847 N N . GLY E 1 27 ? 39.151 31.756 46.448 1.00 21.85 27 GLY E N 1
ATOM 6848 C CA . GLY E 1 27 ? 38.720 30.385 46.691 1.00 21.76 27 GLY E CA 1
ATOM 6849 C C . GLY E 1 27 ? 37.991 30.235 48.007 1.00 22.29 27 GLY E C 1
ATOM 6850 O O . GLY E 1 27 ? 37.453 31.201 48.567 1.00 22.86 27 GLY E O 1
ATOM 6851 N N . SER E 1 28 ? 38.012 29.018 48.522 1.00 22.54 28 SER E N 1
ATOM 6852 C CA . SER E 1 28 ? 37.268 28.659 49.709 1.00 23.53 28 SER E CA 1
ATOM 6853 C C . SER E 1 28 ? 38.223 27.991 50.679 1.00 23.73 28 SER E C 1
ATOM 6854 O O . SER E 1 28 ? 39.001 27.119 50.289 1.00 24.09 28 SER E O 1
ATOM 6857 N N . GLY E 1 29 ? 38.154 28.399 51.935 1.00 23.78 29 GLY E N 1
ATOM 6858 C CA . GLY E 1 29 ? 38.998 27.830 52.973 1.00 24.70 29 GLY E CA 1
ATOM 6859 C C . GLY E 1 29 ? 39.259 28.767 54.138 1.00 25.11 29 GLY E C 1
ATOM 6860 O O . GLY E 1 29 ? 38.495 29.699 54.403 1.00 25.42 29 GLY E O 1
ATOM 6861 N N . PHE E 1 30 ? 40.356 28.528 54.843 1.00 25.48 30 PHE E N 1
ATOM 6862 C CA . PHE E 1 30 ? 40.695 29.340 55.993 1.00 26.05 30 PHE E CA 1
ATOM 6863 C C . PHE E 1 30 ? 42.191 29.541 56.097 1.00 25.89 30 PHE E C 1
ATOM 6864 O O . PHE E 1 30 ? 42.975 28.818 55.477 1.00 25.93 30 PHE E O 1
ATOM 6872 N N . GLY E 1 31 ? 42.566 30.554 56.868 1.00 25.96 31 GLY E N 1
ATOM 6873 C CA . GLY E 1 31 ? 43.945 30.835 57.202 1.00 26.17 31 GLY E CA 1
ATOM 6874 C C . GLY E 1 31 ? 43.996 31.298 58.647 1.00 25.93 31 GLY E C 1
ATOM 6875 O O . GLY E 1 31 ? 43.212 32.164 59.049 1.00 25.89 31 GLY E O 1
ATOM 6876 N N . CYS E 1 32 ? 44.911 30.740 59.429 1.00 26.18 32 CYS E N 1
ATOM 6877 C CA . CYS E 1 32 ? 45.082 31.134 60.824 1.00 25.98 32 CYS E CA 1
ATOM 6878 C C . CYS E 1 32 ? 46.547 31.346 61.131 1.00 25.76 32 CYS E C 1
ATOM 6879 O O . CYS E 1 32 ? 47.407 30.683 60.551 1.00 25.68 32 CYS E O 1
ATOM 6882 N N . VAL E 1 33 ? 46.832 32.232 62.070 1.00 24.96 33 VAL E N 1
ATOM 6883 C CA . VAL E 1 33 ? 48.179 32.383 62.572 1.00 24.91 33 VAL E CA 1
ATOM 6884 C C . VAL E 1 33 ? 48.209 32.261 64.096 1.00 25.11 33 VAL E C 1
ATOM 6885 O O . VAL E 1 33 ? 47.248 32.634 64.796 1.00 25.31 33 VAL E O 1
ATOM 6889 N N . THR E 1 34 ? 49.317 31.728 64.604 1.00 24.87 34 THR E N 1
ATOM 6890 C CA . THR E 1 34 ? 49.545 31.608 66.032 1.00 24.72 34 THR E CA 1
ATOM 6891 C C . THR E 1 34 ? 50.919 32.166 66.366 1.00 24.66 34 THR E C 1
ATOM 6892 O O . THR E 1 34 ? 51.923 31.766 65.774 1.00 23.60 34 THR E O 1
ATOM 6896 N N . VAL E 1 35 ? 50.964 33.061 67.337 1.00 24.23 35 VAL E N 1
ATOM 6897 C CA . VAL E 1 35 ? 52.225 33.621 67.781 1.00 25.10 35 VAL E CA 1
ATOM 6898 C C . VAL E 1 35 ? 52.729 32.858 68.996 1.00 25.29 35 VAL E C 1
ATOM 6899 O O . VAL E 1 35 ? 52.018 32.737 69.986 1.00 25.68 35 VAL E O 1
ATOM 6903 N N . VAL E 1 36 ? 53.953 32.354 68.934 1.00 25.18 36 VAL E N 1
ATOM 6904 C CA . VAL E 1 36 ? 54.500 31.630 70.071 1.00 25.49 36 VAL E CA 1
ATOM 6905 C C . VAL E 1 36 ? 55.291 32.601 70.923 1.00 25.94 36 VAL E C 1
ATOM 6906 O O . VAL E 1 36 ? 55.185 32.587 72.145 1.00 25.73 36 VAL E O 1
ATOM 6910 N N . SER E 1 37 ? 56.050 33.464 70.272 1.00 26.12 37 SER E N 1
ATOM 6911 C CA . SER E 1 37 ? 56.829 34.458 70.982 1.00 26.40 37 SER E CA 1
ATOM 6912 C C . SER E 1 37 ? 57.334 35.517 70.017 1.00 26.94 37 SER E C 1
ATOM 6913 O O . SER E 1 37 ? 57.615 35.223 68.846 1.00 26.73 37 SER E O 1
ATOM 6916 N N . LEU E 1 38 ? 57.404 36.760 70.493 1.00 27.82 38 LEU E N 1
ATOM 6917 C CA . LEU E 1 38 ? 57.988 37.848 69.712 1.00 28.32 38 LEU E CA 1
ATOM 6918 C C . LEU E 1 38 ? 59.249 38.328 70.413 1.00 28.96 38 LEU E C 1
ATOM 6919 O O . LEU E 1 38 ? 59.668 39.492 70.276 1.00 29.65 38 LEU E O 1
ATOM 6924 N N . SER E 1 39 ? 59.841 37.421 71.185 1.00 28.93 39 SER E N 1
ATOM 6925 C CA . SER E 1 39 ? 61.085 37.690 71.851 1.00 29.28 39 SER E CA 1
ATOM 6926 C C . SER E 1 39 ? 62.196 37.048 71.048 1.00 29.48 39 SER E C 1
ATOM 6927 O O . SER E 1 39 ? 62.140 35.858 70.715 1.00 29.73 39 SER E O 1
ATOM 6930 N N . GLY E 1 40 ? 63.210 37.838 70.735 1.00 29.44 40 GLY E N 1
ATOM 6931 C CA . GLY E 1 40 ? 64.327 37.360 69.943 1.00 29.71 40 GLY E CA 1
ATOM 6932 C C . GLY E 1 40 ? 63.825 36.879 68.598 1.00 29.35 40 GLY E C 1
ATOM 6933 O O . GLY E 1 40 ? 64.081 35.745 68.189 1.00 30.15 40 GLY E O 1
ATOM 6934 N N . GLY E 1 41 ? 63.111 37.756 67.899 1.00 28.21 41 GLY E N 1
ATOM 6935 C CA . GLY E 1 41 ? 62.556 37.417 66.603 1.00 27.75 41 GLY E CA 1
ATOM 6936 C C . GLY E 1 41 ? 61.175 36.828 66.782 1.00 27.12 41 GLY E C 1
ATOM 6937 O O . GLY E 1 41 ? 60.659 36.793 67.899 1.00 27.41 41 GLY E O 1
ATOM 6938 N N . ALA E 1 42 ? 60.586 36.356 65.688 1.00 26.28 42 ALA E N 1
ATOM 6939 C CA . ALA E 1 42 ? 59.234 35.824 65.719 1.00 25.47 42 ALA E CA 1
ATOM 6940 C C . ALA E 1 42 ? 59.196 34.308 65.579 1.00 26.13 42 ALA E C 1
ATOM 6941 O O . ALA E 1 42 ? 59.710 33.741 64.607 1.00 26.77 42 ALA E O 1
ATOM 6943 N N . SER E 1 43 ? 58.564 33.669 66.550 1.00 25.91 43 SER E N 1
ATOM 6944 C CA . SER E 1 43 ? 58.334 32.228 66.560 1.00 26.15 43 SER E CA 1
ATOM 6945 C C . SER E 1 43 ? 56.831 32.120 66.373 1.00 24.86 43 SER E C 1
ATOM 6946 O O . SER E 1 43 ? 56.078 32.679 67.159 1.00 24.96 43 SER E O 1
ATOM 6949 N N . TRP E 1 44 ? 56.392 31.430 65.322 1.00 24.10 44 TRP E N 1
ATOM 6950 C CA . TRP E 1 44 ? 54.971 31.386 64.982 1.00 22.70 44 TRP E CA 1
ATOM 6951 C C . TRP E 1 44 ? 54.648 30.290 63.969 1.00 23.32 44 TRP E C 1
ATOM 6952 O O . TRP E 1 44 ? 55.538 29.646 63.408 1.00 22.15 44 TRP E O 1
ATOM 6963 N N . HIS E 1 45 ? 53.367 30.054 63.741 1.00 22.52 45 HIS E N 1
ATOM 6964 C CA . HIS E 1 45 ? 52.969 29.061 62.752 1.00 23.43 45 HIS E CA 1
ATOM 6965 C C . HIS E 1 45 ? 51.725 29.510 61.997 1.00 22.64 45 HIS E C 1
ATOM 6966 O O . HIS E 1 45 ? 50.851 30.195 62.547 1.00 22.49 45 HIS E O 1
ATOM 6973 N N . ALA E 1 46 ? 51.689 29.187 60.705 1.00 22.94 46 ALA E N 1
ATOM 6974 C CA . ALA E 1 46 ? 50.571 29.515 59.862 1.00 23.07 46 ALA E CA 1
ATOM 6975 C C . ALA E 1 46 ? 49.861 28.213 59.522 1.00 24.01 46 ALA E C 1
ATOM 6976 O O . ALA E 1 46 ? 50.502 27.206 59.198 1.00 24.42 46 ALA E O 1
ATOM 6978 N N . ASP E 1 47 ? 48.539 28.206 59.634 1.00 24.10 47 ASP E N 1
ATOM 6979 C CA . ASP E 1 47 ? 47.753 27.020 59.322 1.00 24.38 47 ASP E CA 1
ATOM 6980 C C . ASP E 1 47 ? 46.678 27.377 58.304 1.00 24.02 47 ASP E C 1
ATOM 6981 O O . ASP E 1 47 ? 46.065 28.443 58.405 1.00 25.54 47 ASP E O 1
ATOM 6986 N N . TRP E 1 48 ? 46.445 26.508 57.326 1.00 23.04 48 TRP E N 1
ATOM 6987 C CA . TRP E 1 48 ? 45.488 26.823 56.274 1.00 21.62 48 TRP E CA 1
ATOM 6988 C C . TRP E 1 48 ? 44.969 25.637 55.500 1.00 22.91 48 TRP E C 1
ATOM 6989 O O . TRP E 1 48 ? 45.440 24.504 55.629 1.00 22.95 48 TRP E O 1
ATOM 7000 N N . GLN E 1 49 ? 43.958 25.942 54.698 1.00 23.48 49 GLN E N 1
ATOM 7001 C CA . GLN E 1 49 ? 43.325 25.000 53.823 1.00 24.38 49 GLN E CA 1
ATOM 7002 C C . GLN E 1 49 ? 42.677 25.836 52.759 1.00 23.63 49 GLN E C 1
ATOM 7003 O O . GLN E 1 49 ? 41.898 26.736 53.085 1.00 24.66 49 GLN E O 1
ATOM 7009 N N . TRP E 1 50 ? 42.987 25.540 51.506 1.00 23.10 50 TRP E N 1
ATOM 7010 C CA . TRP E 1 50 ? 42.442 26.284 50.387 1.00 22.86 50 TRP E CA 1
ATOM 7011 C C . TRP E 1 50 ? 42.056 25.381 49.228 1.00 23.82 50 TRP E C 1
ATOM 7012 O O . TRP E 1 50 ? 42.767 24.446 48.881 1.00 24.05 50 TRP E O 1
ATOM 7023 N N . SER E 1 51 ? 40.893 25.667 48.655 1.00 24.21 51 SER E N 1
ATOM 7024 C CA . SER E 1 51 ? 40.437 25.000 47.458 1.00 25.29 51 SER E CA 1
ATOM 7025 C C . SER E 1 51 ? 40.059 26.091 46.464 1.00 25.68 51 SER E C 1
ATOM 7026 O O . SER E 1 51 ? 39.682 27.207 46.847 1.00 25.53 51 SER E O 1
ATOM 7029 N N . GLY E 1 52 ? 40.143 25.762 45.184 1.00 25.68 52 GLY E N 1
ATOM 7030 C CA . GLY E 1 52 ? 39.792 26.685 44.123 1.00 25.94 52 GLY E CA 1
ATOM 7031 C C . GLY E 1 52 ? 40.909 27.639 43.779 1.00 26.18 52 GLY E C 1
ATOM 7032 O O . GLY E 1 52 ? 41.892 27.757 44.522 1.00 26.32 52 GLY E O 1
ATOM 7033 N N . GLY E 1 53 ? 40.773 28.311 42.643 1.00 25.86 53 GLY E N 1
ATOM 7034 C CA . GLY E 1 53 ? 41.764 29.276 42.215 1.00 26.15 53 GLY E CA 1
ATOM 7035 C C . GLY E 1 53 ? 43.161 28.688 42.143 1.00 26.46 53 GLY E C 1
ATOM 7036 O O . GLY E 1 53 ? 44.106 29.170 42.767 1.00 25.75 53 GLY E O 1
ATOM 7037 N N . GLN E 1 54 ? 43.299 27.682 41.291 1.00 26.98 54 GLN E N 1
ATOM 7038 C CA . GLN E 1 54 ? 44.525 26.905 41.138 1.00 27.26 54 GLN E CA 1
ATOM 7039 C C . GLN E 1 54 ? 45.810 27.719 41.136 1.00 26.79 54 GLN E C 1
ATOM 7040 O O . GLN E 1 54 ? 46.785 27.364 41.805 1.00 26.57 54 GLN E O 1
ATOM 7046 N N . ASN E 1 55 ? 45.833 28.800 40.371 1.00 26.74 55 ASN E N 1
ATOM 7047 C CA . ASN E 1 55 ? 47.044 29.595 40.265 1.00 26.16 55 ASN E CA 1
ATOM 7048 C C . ASN E 1 55 ? 46.999 30.967 40.945 1.00 24.81 55 ASN E C 1
ATOM 7049 O O . ASN E 1 55 ? 47.826 31.815 40.680 1.00 24.64 55 ASN E O 1
ATOM 7054 N N . ASN E 1 56 ? 46.063 31.148 41.869 1.00 24.33 56 ASN E N 1
ATOM 7055 C CA . ASN E 1 56 ? 46.003 32.393 42.617 1.00 23.91 56 ASN E CA 1
ATOM 7056 C C . ASN E 1 56 ? 46.472 32.209 44.049 1.00 22.29 56 ASN E C 1
ATOM 7057 O O . ASN E 1 56 ? 46.025 31.304 44.761 1.00 22.69 56 ASN E O 1
ATOM 7062 N N . VAL E 1 57 ? 47.375 33.090 44.455 1.00 21.74 57 VAL E N 1
ATOM 7063 C CA . VAL E 1 57 ? 47.846 33.135 45.827 1.00 20.23 57 VAL E CA 1
ATOM 7064 C C . VAL E 1 57 ? 46.666 33.514 46.706 1.00 19.36 57 VAL E C 1
ATOM 7065 O O . VAL E 1 57 ? 45.956 34.469 46.401 1.00 21.12 57 VAL E O 1
ATOM 7069 N N . LYS E 1 58 ? 46.430 32.780 47.782 1.00 19.30 58 LYS E N 1
ATOM 7070 C CA . LYS E 1 58 ? 45.277 33.049 48.635 1.00 18.54 58 LYS E CA 1
ATOM 7071 C C . LYS E 1 58 ? 45.623 34.023 49.750 1.00 18.77 58 LYS E C 1
ATOM 7072 O O . LYS E 1 58 ? 44.730 34.663 50.320 1.00 18.88 58 LYS E O 1
ATOM 7078 N N . SER E 1 59 ? 46.912 34.148 50.057 1.00 18.76 59 SER E N 1
ATOM 7079 C CA . SER E 1 59 ? 47.339 34.918 51.217 1.00 18.23 59 SER E CA 1
ATOM 7080 C C . SER E 1 59 ? 48.854 35.046 51.321 1.00 17.49 59 SER E C 1
ATOM 7081 O O . SER E 1 59 ? 49.603 34.398 50.591 1.00 16.74 59 SER E O 1
ATOM 7084 N N . TYR E 1 60 ? 49.302 35.915 52.217 1.00 17.10 60 TYR E N 1
ATOM 7085 C CA . TYR E 1 60 ? 50.711 35.953 52.591 1.00 16.62 60 TYR E CA 1
ATOM 7086 C C . TYR E 1 60 ? 50.789 36.171 54.091 1.00 15.78 60 TYR E C 1
ATOM 7087 O O . TYR E 1 60 ? 51.150 37.253 54.562 1.00 15.16 60 TYR E O 1
ATOM 7096 N N . GLN E 1 61 ? 50.438 35.130 54.838 1.00 15.57 61 GLN E N 1
ATOM 7097 C CA . GLN E 1 61 ? 50.611 35.121 56.275 1.00 15.71 61 GLN E CA 1
ATOM 7098 C C . GLN E 1 61 ? 52.100 35.299 56.508 1.00 15.67 61 GLN E C 1
ATOM 7099 O O . GLN E 1 61 ? 52.902 34.599 55.899 1.00 14.21 61 GLN E O 1
ATOM 7105 N N . ASN E 1 62 ? 52.501 36.179 57.411 1.00 14.86 62 ASN E N 1
ATOM 7106 C CA . ASN E 1 62 ? 53.926 36.519 57.538 1.00 15.93 62 ASN E CA 1
ATOM 7107 C C . ASN E 1 62 ? 54.343 37.188 58.824 1.00 17.14 62 ASN E C 1
ATOM 7108 O O . ASN E 1 62 ? 53.512 37.704 59.562 1.00 17.81 62 ASN E O 1
ATOM 7113 N N . SER E 1 63 ? 55.650 37.149 59.080 1.00 17.43 63 SER E N 1
ATOM 7114 C CA . SER E 1 63 ? 56.263 37.915 60.164 1.00 18.34 63 SER E CA 1
ATOM 7115 C C . SER E 1 63 ? 57.125 38.965 59.483 1.00 18.69 63 SER E C 1
ATOM 7116 O O . SER E 1 63 ? 57.696 38.714 58.420 1.00 17.33 63 SER E O 1
ATOM 7119 N N . GLN E 1 64 ? 57.189 40.172 60.061 1.00 18.96 64 GLN E N 1
ATOM 7120 C CA . GLN E 1 64 ? 57.972 41.266 59.482 1.00 19.92 64 GLN E CA 1
ATOM 7121 C C . GLN E 1 64 ? 58.483 42.157 60.605 1.00 20.98 64 GLN E C 1
ATOM 7122 O O . GLN E 1 64 ? 57.984 42.069 61.707 1.00 22.68 64 GLN E O 1
ATOM 7128 N N . ILE E 1 65 ? 59.485 42.988 60.310 1.00 22.64 65 ILE E N 1
ATOM 7129 C CA . ILE E 1 65 ? 59.990 43.941 61.303 1.00 24.51 65 ILE E CA 1
ATOM 7130 C C . ILE E 1 65 ? 59.584 45.374 60.953 1.00 24.94 65 ILE E C 1
ATOM 7131 O O . ILE E 1 65 ? 59.356 45.697 59.798 1.00 25.21 65 ILE E O 1
ATOM 7136 N N . ALA E 1 66 ? 59.526 46.234 61.961 1.00 26.83 66 ALA E N 1
ATOM 7137 C CA . ALA E 1 66 ? 59.241 47.650 61.745 1.00 27.36 66 ALA E CA 1
ATOM 7138 C C . ALA E 1 66 ? 60.437 48.331 61.099 1.00 27.95 66 ALA E C 1
ATOM 7139 O O . ALA E 1 66 ? 61.582 48.014 61.404 1.00 27.34 66 ALA E O 1
ATOM 7141 N N . ILE E 1 67 ? 60.158 49.253 60.185 1.00 28.56 67 ILE E N 1
ATOM 7142 C CA . ILE E 1 67 ? 61.180 50.039 59.524 1.00 29.51 67 ILE E CA 1
ATOM 7143 C C . ILE E 1 67 ? 60.775 51.511 59.726 1.00 30.40 67 ILE E C 1
ATOM 7144 O O . ILE E 1 67 ? 60.146 52.109 58.850 1.00 29.62 67 ILE E O 1
ATOM 7149 N N . PRO E 1 68 ? 61.080 52.067 60.897 1.00 31.99 68 PRO E N 1
ATOM 7150 C CA . PRO E 1 68 ? 60.775 53.479 61.206 1.00 32.93 68 PRO E CA 1
ATOM 7151 C C . PRO E 1 68 ? 61.475 54.501 60.310 1.00 33.97 68 PRO E C 1
ATOM 7152 O O . PRO E 1 68 ? 60.916 55.562 60.087 1.00 34.11 68 PRO E O 1
ATOM 7156 N N . GLN E 1 69 ? 62.664 54.190 59.810 1.00 34.90 69 GLN E N 1
ATOM 7157 C CA . GLN E 1 69 ? 63.374 55.104 58.936 1.00 35.98 69 GLN E CA 1
ATOM 7158 C C . GLN E 1 69 ? 63.893 54.411 57.683 1.00 36.47 69 GLN E C 1
ATOM 7159 O O . GLN E 1 69 ? 64.838 53.628 57.739 1.00 37.07 69 GLN E O 1
ATOM 7165 N N . LYS E 1 70 ? 63.278 54.729 56.549 1.00 36.87 70 LYS E N 1
ATOM 7166 C CA . LYS E 1 70 ? 63.676 54.144 55.281 1.00 37.39 70 LYS E CA 1
ATOM 7167 C C . LYS E 1 70 ? 65.051 54.645 54.859 1.00 37.88 70 LYS E C 1
ATOM 7168 O O . LYS E 1 70 ? 65.361 55.833 54.972 1.00 38.49 70 LYS E O 1
ATOM 7174 N N . ARG E 1 71 ? 65.865 53.722 54.363 1.00 38.30 71 ARG E N 1
ATOM 7175 C CA . ARG E 1 71 ? 67.216 54.022 53.930 1.00 38.33 71 ARG E CA 1
ATOM 7176 C C . ARG E 1 71 ? 67.451 53.391 52.575 1.00 38.52 71 ARG E C 1
ATOM 7177 O O . ARG E 1 71 ? 66.786 52.424 52.213 1.00 38.38 71 ARG E O 1
ATOM 7185 N N . THR E 1 72 ? 68.400 53.934 51.828 1.00 38.47 72 THR E N 1
ATOM 7186 C CA . THR E 1 72 ? 68.720 53.391 50.524 1.00 38.73 72 THR E CA 1
ATOM 7187 C C . THR E 1 72 ? 69.412 52.056 50.723 1.00 38.80 72 THR E C 1
ATOM 7188 O O . THR E 1 72 ? 69.955 51.784 51.791 1.00 38.86 72 THR E O 1
ATOM 7192 N N . VAL E 1 73 ? 69.386 51.225 49.691 1.00 39.02 73 VAL E N 1
ATOM 7193 C CA . VAL E 1 73 ? 70.010 49.918 49.769 1.00 39.29 73 VAL E CA 1
ATOM 7194 C C . VAL E 1 73 ? 71.518 50.074 50.008 1.00 39.46 73 VAL E C 1
ATOM 7195 O O . VAL E 1 73 ? 72.087 49.357 50.820 1.00 39.73 73 VAL E O 1
ATOM 7199 N N . ASN E 1 74 ? 72.158 51.036 49.345 1.00 39.40 74 ASN E N 1
ATOM 7200 C CA . ASN E 1 74 ? 73.602 51.228 49.526 1.00 39.41 74 ASN E CA 1
ATOM 7201 C C . ASN E 1 74 ? 73.966 51.725 50.928 1.00 39.29 74 ASN E C 1
ATOM 7202 O O . ASN E 1 74 ? 74.947 51.267 51.523 1.00 39.37 74 ASN E O 1
ATOM 7207 N N . SER E 1 75 ? 73.164 52.635 51.473 1.00 38.93 75 SER E N 1
ATOM 7208 C CA . SER E 1 75 ? 73.431 53.165 52.807 1.00 38.56 75 SER E CA 1
ATOM 7209 C C . SER E 1 75 ? 73.417 52.074 53.866 1.00 38.09 75 SER E C 1
ATOM 7210 O O . SER E 1 75 ? 74.220 52.089 54.793 1.00 38.24 75 SER E O 1
ATOM 7213 N N . ILE E 1 76 ? 72.488 51.134 53.740 1.00 37.37 76 ILE E N 1
ATOM 7214 C CA . ILE E 1 76 ? 72.391 50.034 54.689 1.00 36.50 76 ILE E CA 1
ATOM 7215 C C . ILE E 1 76 ? 73.643 49.167 54.608 1.00 36.05 76 ILE E C 1
ATOM 7216 O O . ILE E 1 76 ? 74.095 48.819 53.523 1.00 35.91 76 ILE E O 1
ATOM 7221 N N . SER E 1 77 ? 74.198 48.828 55.768 1.00 35.40 77 SER E N 1
ATOM 7222 C CA . SER E 1 77 ? 75.435 48.064 55.842 1.00 35.31 77 SER E CA 1
ATOM 7223 C C . SER E 1 77 ? 75.147 46.569 55.743 1.00 34.53 77 SER E C 1
ATOM 7224 O O . SER E 1 77 ? 75.855 45.837 55.036 1.00 34.85 77 SER E O 1
ATOM 7227 N N . SER E 1 78 ? 74.097 46.128 56.438 1.00 33.50 78 SER E N 1
ATOM 7228 C CA . SER E 1 78 ? 73.694 44.729 56.395 1.00 32.68 78 SER E CA 1
ATOM 7229 C C . SER E 1 78 ? 72.192 44.519 56.651 1.00 31.70 78 SER E C 1
ATOM 7230 O O . SER E 1 78 ? 71.551 45.301 57.353 1.00 31.38 78 SER E O 1
ATOM 7233 N N . MET E 1 79 ? 71.658 43.441 56.074 1.00 30.56 79 MET E N 1
ATOM 7234 C CA . MET E 1 79 ? 70.260 43.037 56.253 1.00 29.92 79 MET E CA 1
ATOM 7235 C C . MET E 1 79 ? 70.241 41.561 56.673 1.00 29.92 79 MET E C 1
ATOM 7236 O O . MET E 1 79 ? 69.704 40.722 55.947 1.00 29.51 79 MET E O 1
ATOM 7241 N N . PRO E 1 80 ? 70.830 41.257 57.835 1.00 29.93 80 PRO E N 1
ATOM 7242 C CA . PRO E 1 80 ? 70.964 39.880 58.331 1.00 30.27 80 PRO E CA 1
ATOM 7243 C C . PRO E 1 80 ? 69.682 39.240 58.856 1.00 30.34 80 PRO E C 1
ATOM 7244 O O . PRO E 1 80 ? 68.801 39.938 59.360 1.00 30.81 80 PRO E O 1
ATOM 7248 N N . THR E 1 81 ? 69.607 37.909 58.770 1.00 29.66 81 THR E N 1
ATOM 7249 C CA . THR E 1 81 ? 68.407 37.187 59.154 1.00 29.07 81 THR E CA 1
ATOM 7250 C C . THR E 1 81 ? 68.623 35.678 59.273 1.00 28.53 81 THR E C 1
ATOM 7251 O O . THR E 1 81 ? 69.517 35.116 58.642 1.00 28.73 81 THR E O 1
ATOM 7255 N N . THR E 1 82 ? 67.791 35.041 60.084 1.00 27.40 82 THR E N 1
ATOM 7256 C CA . THR E 1 82 ? 67.806 33.591 60.197 1.00 27.59 82 THR E CA 1
ATOM 7257 C C . THR E 1 82 ? 66.371 33.078 60.213 1.00 26.76 82 THR E C 1
ATOM 7258 O O . THR E 1 82 ? 65.443 33.780 60.608 1.00 26.44 82 THR E O 1
ATOM 7262 N N . ALA E 1 83 ? 66.194 31.837 59.777 1.00 25.62 83 ALA E N 1
ATOM 7263 C CA . ALA E 1 83 ? 64.875 31.245 59.710 1.00 25.10 83 ALA E CA 1
ATOM 7264 C C . ALA E 1 83 ? 64.945 29.732 59.920 1.00 24.43 83 ALA E C 1
ATOM 7265 O O . ALA E 1 83 ? 65.797 29.048 59.360 1.00 25.46 83 ALA E O 1
ATOM 7267 N N . SER E 1 84 ? 64.047 29.229 60.741 1.00 22.76 84 SER E N 1
ATOM 7268 C CA . SER E 1 84 ? 63.950 27.813 60.991 1.00 22.61 84 SER E CA 1
ATOM 7269 C C . SER E 1 84 ? 62.492 27.431 60.839 1.00 21.70 84 SER E C 1
ATOM 7270 O O . SER E 1 84 ? 61.653 27.829 61.627 1.00 22.28 84 SER E O 1
ATOM 7273 N N . TRP E 1 85 ? 62.180 26.668 59.798 1.00 21.11 85 TRP E N 1
ATOM 7274 C CA . TRP E 1 85 ? 60.804 26.282 59.537 1.00 19.76 85 TRP E CA 1
ATOM 7275 C C . TRP E 1 85 ? 60.672 24.860 59.008 1.00 19.86 85 TRP E C 1
ATOM 7276 O O . TRP E 1 85 ? 61.651 24.248 58.616 1.00 20.15 85 TRP E O 1
ATOM 7287 N N . SER E 1 86 ? 59.421 24.418 58.949 1.00 19.24 86 SER E N 1
ATOM 7288 C CA . SER E 1 86 ? 59.055 23.122 58.437 1.00 19.52 86 SER E CA 1
ATOM 7289 C C . SER E 1 86 ? 57.613 23.216 57.935 1.00 18.62 86 SER E C 1
ATOM 7290 O O . SER E 1 86 ? 56.830 24.031 58.437 1.00 19.77 86 SER E O 1
ATOM 7293 N N . TYR E 1 87 ? 57.283 22.429 56.915 1.00 18.28 87 TYR E N 1
ATOM 7294 C CA . TYR E 1 87 ? 55.939 22.391 56.366 1.00 17.82 87 TYR E CA 1
ATOM 7295 C C . TYR E 1 87 ? 55.390 20.997 56.539 1.00 18.69 87 TYR E C 1
ATOM 7296 O O . TYR E 1 87 ? 56.113 20.014 56.384 1.00 19.24 87 TYR E O 1
ATOM 7305 N N . SER E 1 88 ? 54.122 20.924 56.905 1.00 18.72 88 SER E N 1
ATOM 7306 C CA . SER E 1 88 ? 53.441 19.641 56.984 1.00 20.00 88 SER E CA 1
ATOM 7307 C C . SER E 1 88 ? 52.080 19.878 56.367 1.00 19.69 88 SER E C 1
ATOM 7308 O O . SER E 1 88 ? 51.656 21.009 56.252 1.00 20.33 88 SER E O 1
ATOM 7311 N N . GLY E 1 89 ? 51.429 18.828 55.889 1.00 20.08 89 GLY E N 1
ATOM 7312 C CA . GLY E 1 89 ? 50.118 18.977 55.293 1.00 19.36 89 GLY E CA 1
ATOM 7313 C C . GLY E 1 89 ? 49.849 17.976 54.182 1.00 20.04 89 GLY E C 1
ATOM 7314 O O . GLY E 1 89 ? 50.507 16.933 54.096 1.00 20.76 89 GLY E O 1
ATOM 7315 N N . SER E 1 90 ? 48.862 18.288 53.349 1.00 19.86 90 SER E N 1
ATOM 7316 C CA . SER E 1 90 ? 48.501 17.404 52.246 1.00 20.96 90 SER E CA 1
ATOM 7317 C C . SER E 1 90 ? 48.228 18.188 50.963 1.00 20.12 90 SER E C 1
ATOM 7318 O O . SER E 1 90 ? 47.547 19.208 50.959 1.00 20.46 90 SER E O 1
ATOM 7321 N N . ASN E 1 91 ? 48.763 17.701 49.853 1.00 18.57 91 ASN E N 1
ATOM 7322 C CA . ASN E 1 91 ? 48.610 18.359 48.565 1.00 17.34 91 ASN E CA 1
ATOM 7323 C C . ASN E 1 91 ? 49.011 19.826 48.612 1.00 16.62 91 ASN E C 1
ATOM 7324 O O . ASN E 1 91 ? 48.349 20.701 48.058 1.00 15.58 91 ASN E O 1
ATOM 7329 N N . ILE E 1 92 ? 50.164 20.073 49.219 1.00 15.07 92 ILE E N 1
ATOM 7330 C CA . ILE E 1 92 ? 50.618 21.433 49.430 1.00 14.61 92 ILE E CA 1
ATOM 7331 C C . ILE E 1 92 ? 51.122 22.121 48.185 1.00 14.49 92 ILE E C 1
ATOM 7332 O O . ILE E 1 92 ? 52.123 21.719 47.599 1.00 13.39 92 ILE E O 1
ATOM 7337 N N . ARG E 1 93 ? 50.463 23.188 47.788 1.00 13.96 93 ARG E N 1
ATOM 7338 C CA . ARG E 1 93 ? 50.949 24.040 46.715 1.00 14.50 93 ARG E CA 1
ATOM 7339 C C . ARG E 1 93 ? 51.131 25.408 47.348 1.00 15.00 93 ARG E C 1
ATOM 7340 O O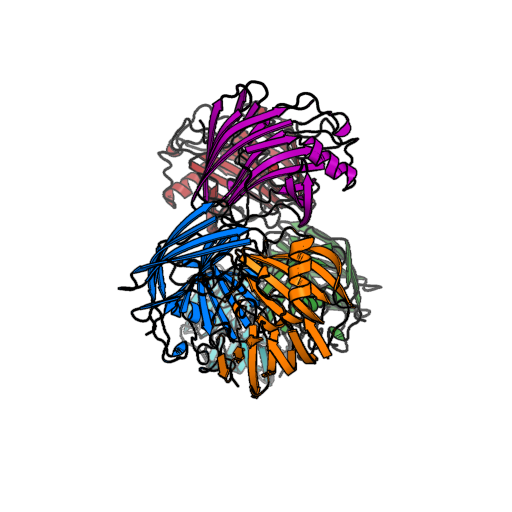 . ARG E 1 93 ? 50.146 26.127 47.550 1.00 16.21 93 ARG E O 1
ATOM 7348 N N . ALA E 1 94 ? 52.380 25.742 47.679 1.00 14.08 94 ALA E N 1
ATOM 7349 C CA . ALA E 1 94 ? 52.679 26.948 48.459 1.00 13.60 94 ALA E CA 1
ATOM 7350 C C . ALA E 1 94 ? 54.178 27.133 48.492 1.00 13.57 94 ALA E C 1
ATOM 7351 O O . ALA E 1 94 ? 54.934 26.175 48.295 1.00 12.91 94 ALA E O 1
ATOM 7353 N N . ASN E 1 95 ? 54.615 28.346 48.818 1.00 11.92 95 ASN E N 1
ATOM 7354 C CA . ASN E 1 95 ? 56.041 28.615 48.988 1.00 11.90 95 ASN E CA 1
ATOM 7355 C C . ASN E 1 95 ? 56.346 29.037 50.414 1.00 11.67 95 ASN E C 1
ATOM 7356 O O . ASN E 1 95 ? 55.453 29.085 51.273 1.00 12.36 95 ASN E O 1
ATOM 7361 N N . VAL E 1 96 ? 57.636 29.203 50.685 1.00 11.71 96 VAL E N 1
ATOM 7362 C CA . VAL E 1 96 ? 58.094 29.781 51.945 1.00 12.09 96 VAL E CA 1
ATOM 7363 C C . VAL E 1 96 ? 59.050 30.857 51.459 1.00 12.38 96 VAL E C 1
ATOM 7364 O O . VAL E 1 96 ? 60.032 30.550 50.782 1.00 12.97 96 VAL E O 1
ATOM 7368 N N . ALA E 1 97 ? 58.754 32.125 51.745 1.00 12.87 97 ALA E N 1
ATOM 7369 C CA . ALA E 1 97 ? 59.493 33.202 51.112 1.00 13.80 97 ALA E CA 1
ATOM 7370 C C . ALA E 1 97 ? 59.593 34.503 51.896 1.00 14.77 97 ALA E C 1
ATOM 7371 O O . ALA E 1 97 ? 58.634 34.926 52.556 1.00 15.30 97 ALA E O 1
ATOM 7373 N N . TYR E 1 98 ? 60.767 35.117 51.785 1.00 14.95 98 TYR E N 1
ATOM 7374 C CA . TYR E 1 98 ? 60.982 36.497 52.208 1.00 16.01 98 TYR E CA 1
ATOM 7375 C C . TYR E 1 98 ? 60.358 37.394 51.157 1.00 15.76 98 TYR E C 1
ATOM 7376 O O . TYR E 1 98 ? 60.352 37.066 49.987 1.00 16.14 98 TYR E O 1
ATOM 7385 N N . ASP E 1 99 ? 59.864 38.558 51.578 1.00 16.49 99 ASP E N 1
ATOM 7386 C CA . ASP E 1 99 ? 59.279 39.549 50.700 1.00 16.58 99 ASP E CA 1
ATOM 7387 C C . ASP E 1 99 ? 59.711 40.942 51.198 1.00 17.01 99 ASP E C 1
ATOM 7388 O O . ASP E 1 99 ? 59.593 41.236 52.386 1.00 18.12 99 ASP E O 1
ATOM 7393 N N . LEU E 1 100 ? 60.294 41.727 50.293 1.00 18.98 100 LEU E N 1
ATOM 7394 C CA . LEU E 1 100 ? 60.709 43.103 50.583 1.00 19.50 100 LEU E CA 1
ATOM 7395 C C . LEU E 1 100 ? 60.350 44.005 49.387 1.00 20.49 100 LEU E C 1
ATOM 7396 O O . LEU E 1 100 ? 60.517 43.607 48.237 1.00 21.84 100 LEU E O 1
ATOM 7401 N N . PHE E 1 101 ? 59.885 45.229 49.656 1.00 20.91 101 PHE E N 1
ATOM 7402 C CA . PHE E 1 101 ? 59.595 46.198 48.607 1.00 22.47 101 PHE E CA 1
ATOM 7403 C C . PHE E 1 101 ? 60.641 47.330 48.692 1.00 22.19 101 PHE E C 1
ATOM 7404 O O . PHE E 1 101 ? 61.119 47.634 49.773 1.00 22.48 101 PHE E O 1
ATOM 7412 N N . THR E 1 102 ? 61.014 47.899 47.548 1.00 23.43 102 THR E N 1
ATOM 7413 C CA . THR E 1 102 ? 61.835 49.124 47.530 1.00 23.77 102 THR E CA 1
ATOM 7414 C C . THR E 1 102 ? 61.218 50.136 46.566 1.00 24.36 102 THR E C 1
ATOM 7415 O O . THR E 1 102 ? 60.494 49.772 45.649 1.00 24.09 102 THR E O 1
ATOM 7419 N N . ALA E 1 103 ? 61.534 51.412 46.787 1.00 25.19 103 ALA E N 1
ATOM 7420 C CA . ALA E 1 103 ? 61.095 52.498 45.912 1.00 25.81 103 ALA E CA 1
ATOM 7421 C C . ALA E 1 103 ? 62.062 53.660 46.073 1.00 26.08 103 ALA E C 1
ATOM 7422 O O . ALA E 1 103 ? 62.707 53.793 47.105 1.00 25.56 103 ALA E O 1
ATOM 7424 N N . ALA E 1 104 ? 62.129 54.500 45.049 1.00 26.97 104 ALA E N 1
ATOM 7425 C CA . ALA E 1 104 ? 62.995 55.683 45.056 1.00 27.67 104 ALA E CA 1
ATOM 7426 C C . ALA E 1 104 ? 62.529 56.726 46.074 1.00 27.85 104 ALA E C 1
ATOM 7427 O O . ALA E 1 104 ? 63.317 57.556 46.521 1.00 28.69 104 ALA E O 1
ATOM 7429 N N . ASN E 1 105 ? 61.257 56.671 46.455 1.00 27.12 105 ASN E N 1
ATOM 7430 C CA . ASN E 1 105 ? 60.704 57.597 47.431 1.00 26.53 105 ASN E CA 1
ATOM 7431 C C . ASN E 1 105 ? 60.666 56.969 48.830 1.00 26.71 105 ASN E C 1
ATOM 7432 O O . ASN E 1 105 ? 59.984 55.964 49.047 1.00 25.54 105 ASN E O 1
ATOM 7437 N N . PRO E 1 106 ? 61.380 57.541 49.800 1.00 26.62 106 PRO E N 1
ATOM 7438 C CA . PRO E 1 106 ? 61.408 56.954 51.139 1.00 26.88 106 PRO E CA 1
ATOM 7439 C C . PRO E 1 106 ? 60.038 57.002 51.809 1.00 26.90 106 PRO E C 1
ATOM 7440 O O . PRO E 1 106 ? 59.830 56.314 52.793 1.00 26.53 106 PRO E O 1
ATOM 7444 N N . ASN E 1 107 ? 59.135 57.823 51.281 1.00 26.84 107 ASN E N 1
ATOM 7445 C CA . ASN E 1 107 ? 57.789 57.941 51.826 1.00 27.08 107 ASN E CA 1
ATOM 7446 C C . ASN E 1 107 ? 56.778 57.163 50.982 1.00 26.56 107 ASN E C 1
ATOM 7447 O O . ASN E 1 107 ? 55.570 57.337 51.143 1.00 26.67 107 ASN E O 1
ATOM 7452 N N . HIS E 1 108 ? 57.270 56.328 50.062 1.00 25.83 108 HIS E N 1
ATOM 7453 C CA . HIS E 1 108 ? 56.392 55.557 49.184 1.00 25.26 108 HIS E CA 1
ATOM 7454 C C . HIS E 1 108 ? 55.448 54.682 49.990 1.00 24.80 108 HIS E C 1
ATOM 7455 O O . HIS E 1 108 ? 55.797 54.193 51.080 1.00 24.72 108 HIS E O 1
ATOM 7462 N N . VAL E 1 109 ? 54.245 54.458 49.471 1.00 24.68 109 VAL E N 1
ATOM 7463 C CA . VAL E 1 109 ? 53.334 53.572 50.179 1.00 24.57 109 VAL E CA 1
ATOM 7464 C C . VAL E 1 109 ? 54.062 52.251 50.361 1.00 23.73 109 VAL E C 1
ATOM 7465 O O . VAL E 1 109 ? 54.750 51.790 49.459 1.00 23.41 109 VAL E O 1
ATOM 7469 N N . THR E 1 110 ? 53.922 51.651 51.532 1.00 23.01 110 THR E N 1
ATOM 7470 C CA . THR E 1 110 ? 54.660 50.441 51.833 1.00 22.72 110 THR E CA 1
ATOM 7471 C C . THR E 1 110 ? 53.964 49.161 51.372 1.00 22.93 110 THR E C 1
ATOM 7472 O O . THR E 1 110 ? 54.521 48.095 51.584 1.00 22.59 110 THR E O 1
ATOM 7476 N N . TYR E 1 111 ? 52.781 49.275 50.754 1.00 23.21 111 TYR E N 1
ATOM 7477 C CA . TYR E 1 111 ? 52.056 48.091 50.249 1.00 23.82 111 TYR E CA 1
ATOM 7478 C C . TYR E 1 111 ? 52.436 47.685 48.821 1.00 25.26 111 TYR E C 1
ATOM 7479 O O . TYR E 1 111 ? 51.877 46.731 48.270 1.00 26.04 111 TYR E O 1
ATOM 7488 N N . SER E 1 112 ? 53.398 48.387 48.235 1.00 26.20 112 SER E N 1
ATOM 7489 C CA . SER E 1 112 ? 53.923 48.052 46.917 1.00 27.08 112 SER E CA 1
ATOM 7490 C C . SER E 1 112 ? 55.172 48.890 46.707 1.00 27.33 112 SER E C 1
ATOM 7491 O O . SER E 1 112 ? 55.577 49.628 47.599 1.00 27.70 112 SER E O 1
ATOM 7494 N N . GLY E 1 113 ? 55.792 48.790 45.542 1.00 27.66 113 GLY E N 1
ATOM 7495 C CA . GLY E 1 113 ? 57.003 49.559 45.330 1.00 27.60 113 GLY E CA 1
ATOM 7496 C C . GLY E 1 113 ? 57.475 49.601 43.908 1.00 27.61 113 GLY E C 1
ATOM 7497 O O . GLY E 1 113 ? 56.796 49.131 43.000 1.00 27.39 113 GLY E O 1
ATOM 7498 N N . ASP E 1 114 ? 58.641 50.217 43.723 1.00 28.13 114 ASP E N 1
ATOM 7499 C CA . ASP E 1 114 ? 59.288 50.221 42.431 1.00 28.39 114 ASP E CA 1
ATOM 7500 C C . ASP E 1 114 ? 59.749 48.792 42.183 1.00 27.79 114 ASP E C 1
ATOM 7501 O O . ASP E 1 114 ? 59.605 48.290 41.074 1.00 26.96 114 ASP E O 1
ATOM 7506 N N . TYR E 1 115 ? 60.297 48.176 43.234 1.00 26.83 115 TYR E N 1
ATOM 7507 C CA . TYR E 1 115 ? 60.819 46.809 43.181 1.00 26.69 115 TYR E CA 1
ATOM 7508 C C . TYR E 1 115 ? 60.363 45.938 44.350 1.00 25.02 115 TYR E C 1
ATOM 7509 O O . TYR E 1 115 ? 60.164 46.409 45.468 1.00 24.13 115 TYR E O 1
ATOM 7518 N N . GLU E 1 116 ? 60.255 44.644 44.071 1.00 23.51 116 GLU E N 1
ATOM 7519 C CA . GLU E 1 116 ? 59.963 43.639 45.076 1.00 22.36 116 GLU E CA 1
ATOM 7520 C C . GLU E 1 116 ? 61.079 42.597 45.008 1.00 21.46 116 GLU E C 1
ATOM 7521 O O . GLU E 1 116 ? 61.412 42.121 43.931 1.00 22.32 116 GLU E O 1
ATOM 7527 N N . LEU E 1 117 ? 61.652 42.280 46.154 1.00 21.33 117 LEU E N 1
ATOM 7528 C CA . LEU E 1 117 ? 62.655 41.239 46.262 1.00 20.75 117 LEU E CA 1
ATOM 7529 C C . LEU E 1 117 ? 62.043 40.107 47.078 1.00 20.43 117 LEU E C 1
ATOM 7530 O O . LEU E 1 117 ? 61.540 40.335 48.179 1.00 19.60 117 LEU E O 1
ATOM 7535 N N . MET E 1 118 ? 62.074 38.892 46.520 1.00 19.21 118 MET E N 1
ATOM 7536 C CA . MET E 1 118 ? 61.616 37.701 47.230 1.00 18.81 118 MET E CA 1
ATOM 7537 C C . MET E 1 118 ? 62.766 36.692 47.272 1.00 18.76 118 MET E C 1
ATOM 7538 O O . MET E 1 118 ? 63.601 36.603 46.329 1.00 19.40 118 MET E O 1
ATOM 7543 N N . ILE E 1 119 ? 62.804 35.924 48.351 1.00 18.08 119 ILE E N 1
ATOM 7544 C CA . ILE E 1 119 ? 63.791 34.871 48.523 1.00 18.00 119 ILE E CA 1
ATOM 7545 C C . ILE E 1 119 ? 62.966 33.669 48.947 1.00 17.01 119 ILE E C 1
ATOM 7546 O O . ILE E 1 119 ? 62.483 33.628 50.054 1.00 15.89 119 ILE E O 1
ATOM 7551 N N . TRP E 1 120 ? 62.779 32.713 48.043 1.00 15.54 120 TRP E N 1
ATOM 7552 C CA . TRP E 1 120 ? 61.936 31.553 48.352 1.00 14.67 120 TRP E CA 1
ATOM 7553 C C . TRP E 1 120 ? 62.806 30.448 48.963 1.00 13.96 120 TRP E C 1
ATOM 7554 O O . TRP E 1 120 ? 63.574 29.786 48.230 1.00 16.33 120 TRP E O 1
ATOM 7565 N N . LEU E 1 121 ? 62.719 30.262 50.260 1.00 13.57 121 LEU E N 1
ATOM 7566 C CA . LEU E 1 121 ? 63.433 29.172 50.943 1.00 13.93 121 LEU E CA 1
ATOM 7567 C C . LEU E 1 121 ? 62.764 27.831 50.657 1.00 13.64 121 LEU E C 1
ATOM 7568 O O . LEU E 1 121 ? 63.405 26.789 50.753 1.00 14.40 121 LEU E O 1
ATOM 7573 N N . GLY E 1 122 ? 61.465 27.857 50.368 1.00 13.22 122 GLY E N 1
ATOM 7574 C CA . GLY E 1 122 ? 60.687 26.644 50.157 1.00 13.55 122 GLY E CA 1
ATOM 7575 C C . GLY E 1 122 ? 59.766 26.766 48.954 1.00 13.00 122 GLY E C 1
ATOM 7576 O O . GLY E 1 122 ? 59.287 27.857 48.608 1.00 13.27 122 GLY E O 1
ATOM 7577 N N . LYS E 1 123 ? 59.506 25.640 48.302 1.00 13.39 123 LYS E N 1
ATOM 7578 C CA . LYS E 1 123 ? 58.620 25.630 47.153 1.00 13.83 123 LYS E CA 1
ATOM 7579 C C . LYS E 1 123 ? 57.957 24.272 47.024 1.00 13.34 123 LYS E C 1
ATOM 7580 O O . LYS E 1 123 ? 58.627 23.288 46.745 1.00 13.37 123 LYS E O 1
ATOM 7586 N N . TYR E 1 124 ? 56.647 24.239 47.242 1.00 12.94 124 TYR E N 1
ATOM 7587 C CA . TYR E 1 124 ? 55.865 23.011 47.233 1.00 12.82 124 TYR E CA 1
ATOM 7588 C C . TYR E 1 124 ? 54.925 23.043 46.065 1.00 14.30 124 TYR E C 1
ATOM 7589 O O . TYR E 1 124 ? 54.197 24.015 45.848 1.00 13.26 124 TYR E O 1
ATOM 7598 N N . GLY E 1 125 ? 54.920 21.957 45.313 1.00 14.46 125 GLY E N 1
ATOM 7599 C CA . GLY E 1 125 ? 54.022 21.851 44.191 1.00 15.29 125 GLY E CA 1
ATOM 7600 C C . GLY E 1 125 ? 54.515 22.532 42.925 1.00 15.98 125 GLY E C 1
ATOM 7601 O O . GLY E 1 125 ? 55.673 22.967 42.823 1.00 16.40 125 GLY E O 1
ATOM 7602 N N . ASP E 1 126 ? 53.612 22.653 41.957 1.00 17.98 126 ASP E N 1
ATOM 7603 C CA . ASP E 1 126 ? 53.964 23.181 40.642 1.00 19.42 126 ASP E CA 1
ATOM 7604 C C . ASP E 1 126 ? 53.708 24.671 40.441 1.00 20.27 126 ASP E C 1
ATOM 7605 O O . ASP E 1 126 ? 53.312 25.132 39.365 1.00 21.41 126 ASP E O 1
ATOM 7610 N N . ILE E 1 127 ? 53.968 25.429 41.496 1.00 21.17 127 ILE E N 1
ATOM 7611 C CA . ILE E 1 127 ? 53.761 26.859 41.488 1.00 21.61 127 ILE E CA 1
ATOM 7612 C C . ILE E 1 127 ? 54.980 27.569 40.928 1.00 23.01 127 ILE E C 1
ATOM 7613 O O . ILE E 1 127 ? 56.077 27.038 40.965 1.00 23.81 127 ILE E O 1
ATOM 7618 N N . GLY E 1 128 ? 54.785 28.774 40.407 1.00 24.63 128 GLY E N 1
ATOM 7619 C CA . GLY E 1 128 ? 55.893 29.514 39.833 1.00 25.26 128 GLY E CA 1
ATOM 7620 C C . GLY E 1 128 ? 55.926 30.985 40.236 1.00 24.92 128 GLY E C 1
ATOM 7621 O O . GLY E 1 128 ? 54.889 31.606 40.454 1.00 25.69 128 GLY E O 1
ATOM 7622 N N . PRO E 1 129 ? 57.124 31.539 40.348 1.00 25.72 129 PRO E N 1
ATOM 7623 C CA . PRO E 1 129 ? 57.281 32.962 40.647 1.00 25.24 129 PRO E CA 1
ATOM 7624 C C . PRO E 1 129 ? 56.865 33.834 39.486 1.00 25.94 129 PRO E C 1
ATOM 7625 O O . PRO E 1 129 ? 56.618 33.352 38.395 1.00 25.25 129 PRO E O 1
ATOM 7629 N N . ILE E 1 130 ? 56.836 35.129 39.726 1.00 25.90 130 ILE E N 1
ATOM 7630 C CA . ILE E 1 130 ? 56.562 36.072 38.676 1.00 26.94 130 ILE E CA 1
ATOM 7631 C C . ILE E 1 130 ? 57.733 36.093 37.700 1.00 26.91 130 ILE E C 1
ATOM 7632 O O . ILE E 1 130 ? 58.887 35.964 38.092 1.00 26.51 130 ILE E O 1
ATOM 7637 N N . GLY E 1 131 ? 57.436 36.281 36.424 1.00 28.27 131 GLY E N 1
ATOM 7638 C CA . GLY E 1 131 ? 58.496 36.459 35.448 1.00 28.76 131 GLY E CA 1
ATOM 7639 C C . GLY E 1 131 ? 59.085 35.190 34.874 1.00 29.60 131 GLY E C 1
ATOM 7640 O O . GLY E 1 131 ? 58.379 34.193 34.737 1.00 29.14 131 GLY E O 1
ATOM 7641 N N . SER E 1 132 ? 60.380 35.244 34.544 1.00 30.30 132 SER E N 1
ATOM 7642 C CA . SER E 1 132 ? 61.076 34.128 33.895 1.00 30.98 132 SER E CA 1
ATOM 7643 C C . SER E 1 132 ? 62.464 33.901 34.477 1.00 31.10 132 SER E C 1
ATOM 7644 O O . SER E 1 132 ? 63.100 34.834 34.965 1.00 30.99 132 SER E O 1
ATOM 7647 N N . SER E 1 133 ? 62.949 32.661 34.399 1.00 31.67 133 SER E N 1
ATOM 7648 C CA . SER E 1 133 ? 64.241 32.311 34.975 1.00 32.20 133 SER E CA 1
ATOM 7649 C C . SER E 1 133 ? 65.386 33.043 34.314 1.00 32.82 133 SER E C 1
ATOM 7650 O O . SER E 1 133 ? 65.438 33.162 33.097 1.00 33.91 133 SER E O 1
ATOM 7653 N N . GLN E 1 134 ? 66.315 33.515 35.131 1.00 33.52 134 GLN E N 1
ATOM 7654 C CA . GLN E 1 134 ? 67.514 34.175 34.638 1.00 34.10 134 GLN E CA 1
ATOM 7655 C C . GLN E 1 134 ? 68.667 33.244 34.945 1.00 34.42 134 GLN E C 1
ATOM 7656 O O . GLN E 1 134 ? 69.820 33.669 35.108 1.00 34.57 134 GLN E O 1
ATOM 7662 N N . GLY E 1 135 ? 68.333 31.963 35.053 1.00 34.51 135 GLY E N 1
ATOM 7663 C CA . GLY E 1 135 ? 69.315 30.942 35.315 1.00 34.64 135 GLY E CA 1
ATOM 7664 C C . GLY E 1 135 ? 69.725 30.883 36.767 1.00 34.54 135 GLY E C 1
ATOM 7665 O O . GLY E 1 135 ? 69.068 31.439 37.658 1.00 34.73 135 GLY E O 1
ATOM 7666 N N . THR E 1 136 ? 70.826 30.188 37.005 1.00 34.12 136 THR E N 1
ATOM 7667 C CA . THR E 1 136 ? 71.347 30.004 38.337 1.00 33.61 136 THR E CA 1
ATOM 7668 C C . THR E 1 136 ? 72.263 31.143 38.694 1.00 33.87 136 THR E C 1
ATOM 7669 O O . THR E 1 136 ? 72.996 31.651 37.846 1.00 34.40 136 THR E O 1
ATOM 7673 N N . VAL E 1 137 ? 72.2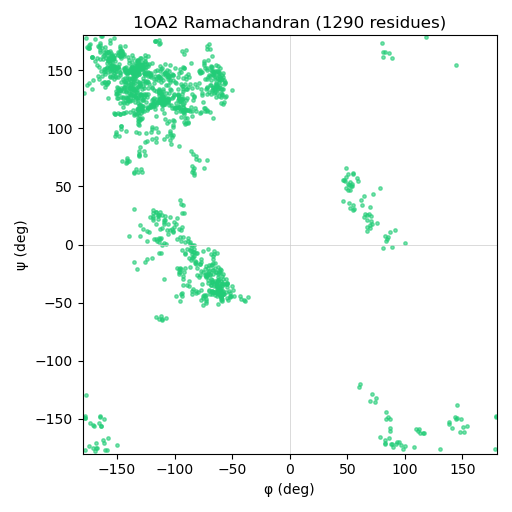26 31.525 39.961 1.00 33.82 137 VAL E N 1
ATOM 7674 C CA . VAL E 1 137 ? 73.051 32.592 40.485 1.00 34.19 137 VAL E CA 1
ATOM 7675 C C . VAL E 1 137 ? 73.501 32.181 41.872 1.00 34.32 137 VAL E C 1
ATOM 7676 O O . VAL E 1 137 ? 72.786 31.463 42.583 1.00 34.93 137 VAL E O 1
ATOM 7680 N N . ASN E 1 138 ? 74.680 32.624 42.271 1.00 34.44 138 ASN E N 1
ATOM 7681 C CA . ASN E 1 138 ? 75.162 32.306 43.594 1.00 34.55 138 ASN E CA 1
ATOM 7682 C C . ASN E 1 138 ? 75.095 33.512 44.504 1.00 34.49 138 ASN E C 1
ATOM 7683 O O . ASN E 1 138 ? 75.661 34.559 44.198 1.00 34.82 138 ASN E O 1
ATOM 7688 N N . VAL E 1 139 ? 74.395 33.363 45.618 1.00 33.66 139 VAL E N 1
ATOM 7689 C CA . VAL E 1 139 ? 74.285 34.434 46.587 1.00 33.16 139 VAL E CA 1
ATOM 7690 C C . VAL E 1 139 ? 74.516 33.878 47.966 1.00 32.74 139 VAL E C 1
ATOM 7691 O O . VAL E 1 139 ? 73.826 32.961 48.410 1.00 32.99 139 VAL E O 1
ATOM 7695 N N . GLY E 1 140 ? 75.498 34.430 48.654 1.00 32.57 140 GLY E N 1
ATOM 7696 C CA . GLY E 1 140 ? 75.818 33.955 49.978 1.00 32.26 140 GLY E CA 1
ATOM 7697 C C . GLY E 1 140 ? 76.311 32.520 49.919 1.00 32.40 140 GLY E C 1
ATOM 7698 O O . GLY E 1 140 ? 76.220 31.795 50.896 1.00 32.29 140 GLY E O 1
ATOM 7699 N N . GLY E 1 141 ? 76.830 32.106 48.767 1.00 32.76 141 GLY E N 1
ATOM 7700 C CA . GLY E 1 141 ? 77.388 30.773 48.638 1.00 32.85 141 GLY E CA 1
ATOM 7701 C C . GLY E 1 141 ? 76.362 29.680 48.415 1.00 32.83 141 GLY E C 1
ATOM 7702 O O . GLY E 1 141 ? 76.720 28.513 48.281 1.00 33.35 141 GLY E O 1
ATOM 7703 N N . GLN E 1 142 ? 75.085 30.043 48.416 1.00 32.44 142 GLN E N 1
ATOM 7704 C CA . GLN E 1 142 ? 74.043 29.082 48.118 1.00 31.66 142 GLN E CA 1
ATOM 7705 C C . GLN E 1 142 ? 73.582 29.395 46.710 1.00 31.08 142 GLN E C 1
ATOM 7706 O O . GLN E 1 142 ? 73.662 30.541 46.273 1.00 31.23 142 GLN E O 1
ATOM 7712 N N . SER E 1 143 ? 73.141 28.373 45.986 1.00 30.14 143 SER E N 1
ATOM 7713 C CA . SER E 1 143 ? 72.665 28.550 44.626 1.00 29.61 143 SER E CA 1
ATOM 7714 C C . SER E 1 143 ? 71.158 28.781 44.598 1.00 28.54 143 SER E C 1
ATOM 7715 O O . SER E 1 143 ? 70.387 28.102 45.275 1.00 28.68 143 SER E O 1
ATOM 7718 N N . TRP E 1 144 ? 70.760 29.739 43.780 1.00 27.29 144 TRP E N 1
ATOM 7719 C CA . TRP E 1 144 ? 69.372 30.142 43.669 1.00 26.25 144 TRP E CA 1
ATOM 7720 C C . TRP E 1 144 ? 69.014 30.190 42.210 1.00 26.72 144 TRP E C 1
ATOM 7721 O O . TRP E 1 144 ? 69.884 30.390 41.362 1.00 27.36 144 TRP E O 1
ATOM 7732 N N . THR E 1 145 ? 67.747 29.968 41.897 1.00 26.49 145 THR E N 1
ATOM 7733 C CA . THR E 1 145 ? 67.277 30.191 40.559 1.00 25.92 145 THR E CA 1
ATOM 7734 C C . THR E 1 145 ? 66.698 31.578 40.680 1.00 26.56 145 THR E C 1
ATOM 7735 O O . THR E 1 145 ? 65.883 31.818 41.573 1.00 24.92 145 THR E O 1
ATOM 7739 N N . LEU E 1 146 ? 67.134 32.487 39.814 1.00 26.56 146 LEU E N 1
ATOM 7740 C CA . LEU E 1 146 ? 66.700 33.873 39.881 1.00 26.63 146 LEU E CA 1
ATOM 7741 C C . LEU E 1 146 ? 65.644 34.125 38.833 1.00 26.67 146 LEU E C 1
ATOM 7742 O O . LEU E 1 146 ? 65.835 33.857 37.654 1.00 26.99 146 LEU E O 1
ATOM 7747 N N . TYR E 1 147 ? 64.513 34.660 39.269 1.00 26.27 147 TYR E N 1
ATOM 7748 C CA . TYR E 1 147 ? 63.438 34.997 38.369 1.00 25.99 147 TYR E CA 1
ATOM 7749 C C . TYR E 1 147 ? 63.285 36.515 38.335 1.00 25.84 147 TYR E C 1
ATOM 7750 O O . TYR E 1 147 ? 63.557 37.202 39.318 1.00 25.62 147 TYR E O 1
ATOM 7759 N N . TYR E 1 148 ? 62.855 37.018 37.192 1.00 26.71 148 TYR E N 1
ATOM 7760 C CA . TYR E 1 148 ? 62.620 38.444 37.019 1.00 27.52 148 TYR E CA 1
ATOM 7761 C C . TYR E 1 148 ? 61.412 38.658 36.118 1.00 27.79 148 TYR E C 1
ATOM 7762 O O . TYR E 1 148 ? 61.206 37.944 35.123 1.00 28.27 148 TYR E O 1
ATOM 7771 N N . GLY E 1 149 ? 60.604 39.653 36.463 1.00 28.05 149 GLY E N 1
ATOM 7772 C CA . GLY E 1 149 ? 59.428 39.973 35.686 1.00 28.30 149 GLY E CA 1
ATOM 7773 C C . GLY E 1 149 ? 58.651 41.114 36.320 1.00 28.36 149 GLY E C 1
ATOM 7774 O O . GLY E 1 149 ? 59.075 41.689 37.314 1.00 28.09 149 GLY E O 1
ATOM 7775 N N . TYR E 1 150 ? 57.509 41.419 35.721 1.00 29.34 150 TYR E N 1
ATOM 7776 C CA . TYR E 1 150 ? 56.668 42.519 36.149 1.00 30.27 150 TYR E CA 1
ATOM 7777 C C . TYR E 1 150 ? 55.319 42.061 36.704 1.00 30.38 150 TYR E C 1
ATOM 7778 O O . TYR E 1 150 ? 54.703 41.129 36.198 1.00 30.89 150 TYR E O 1
ATOM 7787 N N . ASN E 1 151 ? 54.876 42.749 37.752 1.00 29.96 151 ASN E N 1
ATOM 7788 C CA . ASN E 1 151 ? 53.547 42.579 38.311 1.00 29.89 151 ASN E CA 1
ATOM 7789 C C . ASN E 1 151 ? 52.995 43.989 38.301 1.00 29.25 151 ASN E C 1
ATOM 7790 O O . ASN E 1 151 ? 53.156 44.744 39.265 1.00 29.29 151 ASN E O 1
ATOM 7795 N N . GLY E 1 152 ? 52.374 44.348 37.186 1.00 28.92 152 GLY E N 1
ATOM 7796 C CA . GLY E 1 152 ? 51.960 45.716 36.969 1.00 28.91 152 GLY E CA 1
ATOM 7797 C C . GLY E 1 152 ? 53.214 46.518 36.664 1.00 28.73 152 GLY E C 1
ATOM 7798 O O . GLY E 1 152 ? 54.071 46.043 35.920 1.00 29.32 152 GLY E O 1
ATOM 7799 N N . ALA E 1 153 ? 53.360 47.700 37.261 1.00 28.85 153 ALA E N 1
ATOM 7800 C CA . ALA E 1 153 ? 54.550 48.533 37.011 1.00 28.57 153 ALA E CA 1
ATOM 7801 C C . ALA E 1 153 ? 55.758 48.164 37.884 1.00 28.44 153 ALA E C 1
ATOM 7802 O O . ALA E 1 153 ? 56.858 48.716 37.726 1.00 28.66 153 ALA E O 1
ATOM 7804 N N . MET E 1 154 ? 55.554 47.252 38.827 1.00 27.21 154 MET E N 1
ATOM 7805 C CA . MET E 1 154 ? 56.604 46.875 39.747 1.00 26.54 154 MET E CA 1
ATOM 7806 C C . MET E 1 154 ? 57.461 45.762 39.163 1.00 26.80 154 MET E C 1
ATOM 7807 O O . MET E 1 154 ? 56.936 44.833 38.555 1.00 27.67 154 MET E O 1
ATOM 7812 N N . GLN E 1 155 ? 58.775 45.888 39.343 1.00 26.76 155 GLN E N 1
ATOM 7813 C CA . GLN E 1 155 ? 59.738 44.874 38.933 1.00 26.87 155 GLN E CA 1
ATOM 7814 C C . GLN E 1 155 ? 60.027 43.923 40.092 1.00 25.79 155 GLN E C 1
ATOM 7815 O O . GLN E 1 155 ? 60.427 44.329 41.183 1.00 25.68 155 GLN E O 1
ATOM 7821 N N . VAL E 1 156 ? 59.864 42.635 39.834 1.00 25.03 156 VAL E N 1
ATOM 7822 C CA . VAL E 1 156 ? 60.026 41.634 40.885 1.00 24.52 156 VAL E CA 1
ATOM 7823 C C . VAL E 1 156 ? 61.220 40.707 40.655 1.00 23.65 156 VAL E C 1
ATOM 7824 O O . VAL E 1 156 ? 61.297 40.072 39.613 1.00 23.98 156 VAL E O 1
ATOM 7828 N N . TYR E 1 157 ? 62.121 40.626 41.629 1.00 22.95 157 TYR E N 1
ATOM 7829 C CA . TYR E 1 157 ? 63.236 39.687 41.551 1.00 23.21 157 TYR E CA 1
ATOM 7830 C C . TYR E 1 157 ? 62.985 38.600 42.587 1.00 22.49 157 TYR E C 1
ATOM 7831 O O . TYR E 1 157 ? 62.824 38.892 43.768 1.00 21.41 157 TYR E O 1
ATOM 7840 N N . SER E 1 158 ? 62.951 37.351 42.141 1.00 21.95 158 SER E N 1
ATOM 7841 C CA . SER E 1 158 ? 62.699 36.242 43.053 1.00 21.24 158 SER E CA 1
ATOM 7842 C C . SER E 1 158 ? 63.836 35.255 42.991 1.00 20.92 158 SER E C 1
ATOM 7843 O O . SER E 1 158 ? 64.070 34.668 41.949 1.00 21.92 158 SER E O 1
ATOM 7846 N N . PHE E 1 159 ? 64.519 35.071 44.106 1.00 20.17 159 PHE E N 1
ATOM 7847 C CA . PHE E 1 159 ? 65.605 34.097 44.210 1.00 20.73 159 PHE E CA 1
ATOM 7848 C C . PHE E 1 159 ? 64.987 32.846 44.828 1.00 20.04 159 PHE E C 1
ATOM 7849 O O . PHE E 1 159 ? 64.531 32.887 45.951 1.00 19.12 159 PHE E O 1
ATOM 7857 N N . VAL E 1 160 ? 65.014 31.732 44.101 1.00 19.05 160 VAL E N 1
ATOM 7858 C CA . VAL E 1 160 ? 64.311 30.535 44.539 1.00 19.02 160 VAL E CA 1
ATOM 7859 C C . VAL E 1 160 ? 65.292 29.437 44.883 1.00 18.40 160 VAL E C 1
ATOM 7860 O O . VAL E 1 160 ? 66.101 29.045 44.036 1.00 19.46 160 VAL E O 1
ATOM 7864 N N . ALA E 1 161 ? 65.236 28.942 46.109 1.00 18.73 161 ALA E N 1
ATOM 7865 C CA . ALA E 1 161 ? 66.159 27.894 46.559 1.00 18.46 161 ALA E CA 1
ATOM 7866 C C . ALA E 1 161 ? 65.976 26.657 45.685 1.00 19.26 161 ALA E C 1
ATOM 7867 O O . ALA E 1 161 ? 64.871 26.338 45.254 1.00 19.00 161 ALA E O 1
ATOM 7869 N N . GLN E 1 162 ? 67.088 25.990 45.406 1.00 20.52 162 GLN E N 1
ATOM 7870 C CA . GLN E 1 162 ? 67.074 24.803 44.577 1.00 21.61 162 GLN E CA 1
ATOM 7871 C C . GLN E 1 162 ? 66.752 23.553 45.388 1.00 20.84 162 GLN E C 1
ATOM 7872 O O . GLN E 1 162 ? 66.505 22.484 44.836 1.00 21.39 162 GLN E O 1
ATOM 7878 N N . THR E 1 163 ? 66.778 23.688 46.704 1.00 19.90 163 THR E N 1
ATOM 7879 C CA . THR E 1 163 ? 66.345 22.662 47.618 1.00 20.11 163 THR E CA 1
ATOM 7880 C C . THR E 1 163 ? 65.640 23.385 48.742 1.00 19.13 163 THR E C 1
ATOM 7881 O O . THR E 1 163 ? 66.022 24.517 49.054 1.00 18.87 163 THR E O 1
ATOM 7885 N N . ASN E 1 164 ? 64.630 22.763 49.342 1.00 17.16 164 ASN E N 1
ATOM 7886 C CA . ASN E 1 164 ? 63.949 23.414 50.468 1.00 17.30 164 ASN E CA 1
ATOM 7887 C C . ASN E 1 164 ? 64.988 23.661 51.551 1.00 17.65 164 ASN E C 1
ATOM 7888 O O . ASN E 1 164 ? 65.624 22.714 52.032 1.00 18.92 164 ASN E O 1
ATOM 7893 N N . THR E 1 165 ? 65.141 24.938 51.920 1.00 17.29 165 THR E N 1
ATOM 7894 C CA . THR E 1 165 ? 66.112 25.359 52.926 1.00 18.79 165 THR E CA 1
ATOM 7895 C C . THR E 1 165 ? 65.383 25.716 54.211 1.00 18.41 165 THR E C 1
ATOM 7896 O O . THR E 1 165 ? 64.957 26.862 54.406 1.00 18.11 165 THR E O 1
ATOM 7900 N N . THR E 1 166 ? 65.283 24.728 55.083 1.00 19.34 166 THR E N 1
ATOM 7901 C CA . THR E 1 166 ? 64.532 24.790 56.315 1.00 20.25 166 THR E CA 1
ATOM 7902 C C . THR E 1 166 ? 65.275 25.484 57.469 1.00 21.07 166 THR E C 1
ATOM 7903 O O . THR E 1 166 ? 64.674 25.808 58.489 1.00 22.58 166 THR E O 1
ATOM 7907 N N . ASN E 1 167 ? 66.580 25.665 57.310 1.00 22.85 167 ASN E N 1
ATOM 7908 C CA . ASN E 1 167 ? 67.403 26.378 58.273 1.00 24.49 167 ASN E CA 1
ATOM 7909 C C . ASN E 1 167 ? 68.282 27.298 57.473 1.00 25.28 167 ASN E C 1
ATOM 7910 O O . ASN E 1 167 ? 69.161 26.841 56.741 1.00 26.13 167 ASN E O 1
ATOM 7915 N N . TYR E 1 168 ? 68.048 28.599 57.590 1.00 24.66 168 TYR E N 1
ATOM 7916 C CA . TYR E 1 168 ? 68.756 29.568 56.770 1.00 24.94 168 TYR E CA 1
ATOM 7917 C C . TYR E 1 168 ? 69.453 30.650 57.583 1.00 25.27 168 TYR E C 1
ATOM 7918 O O . TYR E 1 168 ? 68.994 31.029 58.660 1.00 26.39 168 TYR E O 1
ATOM 7927 N N . SER E 1 169 ? 70.591 31.101 57.071 1.00 26.45 169 SER E N 1
ATOM 7928 C CA . SER E 1 169 ? 71.291 32.237 57.652 1.00 26.77 169 SER E CA 1
ATOM 7929 C C . SER E 1 169 ? 71.920 32.986 56.489 1.00 27.05 169 SER E C 1
ATOM 7930 O O . SER E 1 169 ? 72.742 32.442 55.742 1.00 27.16 169 SER E O 1
ATOM 7933 N N . GLY E 1 170 ? 71.523 34.234 56.307 1.00 26.42 170 GLY E N 1
ATOM 7934 C CA . GLY E 1 170 ? 72.032 35.000 55.192 1.00 26.85 170 GLY E CA 1
ATOM 7935 C C . GLY E 1 170 ? 71.916 36.492 55.405 1.00 26.81 170 GLY E C 1
ATOM 7936 O O . GLY E 1 170 ? 71.667 36.973 56.499 1.00 27.19 170 GLY E O 1
ATOM 7937 N N . ASP E 1 171 ? 72.105 37.234 54.333 1.00 28.41 171 ASP E N 1
ATOM 7938 C CA . ASP E 1 171 ? 72.031 38.671 54.413 1.00 29.12 171 ASP E CA 1
ATOM 7939 C C . ASP E 1 171 ? 71.373 39.156 53.150 1.00 29.54 171 ASP E C 1
ATOM 7940 O O . ASP E 1 171 ? 71.915 38.992 52.054 1.00 28.67 171 ASP E O 1
ATOM 7945 N N . VAL E 1 172 ? 70.180 39.736 53.287 1.00 29.87 172 VAL E N 1
ATOM 7946 C CA . VAL E 1 172 ? 69.467 40.204 52.114 1.00 30.63 172 VAL E CA 1
ATOM 7947 C C . VAL E 1 172 ? 70.295 41.218 51.326 1.00 30.87 172 VAL E C 1
ATOM 7948 O O . VAL E 1 172 ? 70.107 41.364 50.124 1.00 30.60 172 VAL E O 1
ATOM 7952 N N . LYS E 1 173 ? 71.211 41.907 52.003 1.00 32.70 173 LYS E N 1
ATOM 7953 C CA . LYS E 1 173 ? 72.087 42.874 51.348 1.00 33.44 173 LYS E CA 1
ATOM 7954 C C . LYS E 1 173 ? 72.856 42.174 50.224 1.00 33.28 173 LYS E C 1
ATOM 7955 O O . LYS E 1 173 ? 73.112 42.760 49.170 1.00 33.66 173 LYS E O 1
ATOM 7961 N N . ASN E 1 174 ? 73.190 40.902 50.424 1.00 33.46 174 ASN E N 1
ATOM 7962 C CA . ASN E 1 174 ? 73.856 40.131 49.370 1.00 33.28 174 ASN E CA 1
ATOM 7963 C C . ASN E 1 174 ? 73.029 40.024 48.110 1.00 32.65 174 ASN E C 1
ATOM 7964 O O . ASN E 1 174 ? 73.559 40.099 47.007 1.00 32.88 174 ASN E O 1
ATOM 7969 N N . PHE E 1 175 ? 71.720 39.851 48.275 1.00 31.95 175 PHE E N 1
ATOM 7970 C CA . PHE E 1 175 ? 70.834 39.758 47.135 1.00 31.47 175 PHE E CA 1
ATOM 7971 C C . PHE E 1 175 ? 70.709 41.116 46.440 1.00 31.15 175 PHE E C 1
ATOM 7972 O O . PHE E 1 175 ? 70.678 41.185 45.213 1.00 31.51 175 PHE E O 1
ATOM 7980 N N . PHE E 1 176 ? 70.636 42.189 47.224 1.00 31.84 176 PHE E N 1
ATOM 7981 C CA . PHE E 1 176 ? 70.510 43.538 46.671 1.00 31.92 176 PHE E CA 1
ATOM 7982 C C . PHE E 1 176 ? 71.754 43.915 45.875 1.00 32.25 176 PHE E C 1
ATOM 7983 O O . 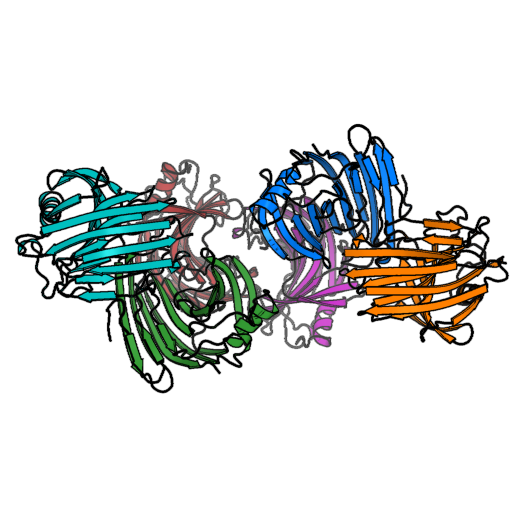PHE E 1 176 ? 71.668 44.462 44.771 1.00 32.99 176 PHE E O 1
ATOM 7991 N N . ASN E 1 177 ? 72.906 43.596 46.436 1.00 32.97 177 ASN E N 1
ATOM 7992 C CA . ASN E 1 177 ? 74.177 43.824 45.768 1.00 33.72 177 ASN E CA 1
ATOM 7993 C C . ASN E 1 177 ? 74.232 43.036 44.468 1.00 34.03 177 ASN E C 1
ATOM 7994 O O . ASN E 1 177 ? 74.717 43.542 43.448 1.00 34.42 177 ASN E O 1
ATOM 7999 N N . TYR E 1 178 ? 73.741 41.796 44.484 1.00 34.28 178 TYR E N 1
ATOM 8000 C CA . TYR E 1 178 ? 73.753 41.008 43.262 1.00 34.26 178 TYR E CA 1
ATOM 8001 C C . TYR E 1 178 ? 72.991 41.738 42.172 1.00 34.86 178 TYR E C 1
ATOM 8002 O O . TYR E 1 178 ? 73.409 41.765 41.013 1.00 35.58 178 TYR E O 1
ATOM 8011 N N . LEU E 1 179 ? 71.854 42.319 42.534 1.00 34.41 179 LEU E N 1
ATOM 8012 C CA . LEU E 1 179 ? 71.045 43.024 41.559 1.00 34.49 179 LEU E CA 1
ATOM 8013 C C . LEU E 1 179 ? 71.742 44.303 41.138 1.00 34.98 179 LEU E C 1
ATOM 8014 O O . LEU E 1 179 ? 71.702 44.692 39.972 1.00 35.01 179 LEU E O 1
ATOM 8019 N N . ARG E 1 180 ? 72.359 44.954 42.108 1.00 35.70 180 ARG E N 1
ATOM 8020 C CA . ARG E 1 180 ? 73.057 46.211 41.875 1.00 36.44 180 ARG E CA 1
ATOM 8021 C C . ARG E 1 180 ? 74.208 46.029 40.901 1.00 37.53 180 ARG E C 1
ATOM 8022 O O . ARG E 1 180 ? 74.323 46.755 39.905 1.00 37.56 180 ARG E O 1
ATOM 8030 N N . ASP E 1 181 ? 75.042 45.036 41.203 1.00 38.59 181 ASP E N 1
ATOM 8031 C CA . ASP E 1 181 ? 76.248 44.734 40.433 1.00 39.35 181 ASP E CA 1
ATOM 8032 C C . ASP E 1 181 ? 76.038 43.863 39.189 1.00 40.16 181 ASP E C 1
ATOM 8033 O O . ASP E 1 181 ? 76.979 43.654 38.423 1.00 40.92 181 ASP E O 1
ATOM 8038 N N . ASN E 1 182 ? 74.826 43.354 38.974 1.00 40.67 182 ASN E N 1
ATOM 8039 C CA . ASN E 1 182 ? 74.580 42.483 37.822 1.00 40.78 182 ASN E CA 1
ATOM 8040 C C . ASN E 1 182 ? 73.344 42.801 36.993 1.00 40.73 182 ASN E C 1
ATOM 8041 O O . ASN E 1 182 ? 73.264 42.391 35.838 1.00 40.75 182 ASN E O 1
ATOM 8046 N N . LYS E 1 183 ? 72.378 43.517 37.567 1.00 40.91 183 LYS E N 1
ATOM 8047 C CA . LYS E 1 183 ? 71.133 43.808 36.856 1.00 41.13 183 LYS E CA 1
ATOM 8048 C C . LYS E 1 183 ? 70.829 45.295 36.710 1.00 41.15 183 LYS E C 1
ATOM 8049 O O . LYS E 1 183 ? 69.734 45.660 36.289 1.00 41.52 183 LYS E O 1
ATOM 8055 N N . GLY E 1 184 ? 71.802 46.146 37.025 1.00 41.04 184 GLY E N 1
ATOM 8056 C CA . GLY E 1 184 ? 71.623 47.588 36.930 1.00 40.77 184 GLY E CA 1
ATOM 8057 C C . GLY E 1 184 ? 70.658 48.142 37.964 1.00 40.45 184 GLY E C 1
ATOM 8058 O O . GLY E 1 184 ? 70.048 49.189 37.755 1.00 40.67 184 GLY E O 1
ATOM 8059 N N . TYR E 1 185 ? 70.533 47.448 39.089 1.00 39.91 185 TYR E N 1
ATOM 8060 C CA . TYR E 1 185 ? 69.610 47.853 40.149 1.00 39.01 185 TYR E CA 1
ATOM 8061 C C . TYR E 1 185 ? 70.109 49.099 40.882 1.00 38.98 185 TYR E C 1
ATOM 8062 O O . TYR E 1 185 ? 71.138 49.062 41.560 1.00 38.77 185 TYR E O 1
ATOM 8071 N N . ASN E 1 186 ? 69.360 50.196 40.772 1.00 38.60 186 ASN E N 1
ATOM 8072 C CA . ASN E 1 186 ? 69.764 51.461 41.382 1.00 38.30 186 ASN E CA 1
ATOM 8073 C C . ASN E 1 186 ? 69.646 51.452 42.898 1.00 37.63 186 ASN E C 1
ATOM 8074 O O . ASN E 1 186 ? 68.775 52.103 43.458 1.00 37.53 186 ASN E O 1
ATOM 8079 N N . ALA E 1 187 ? 70.557 50.737 43.546 1.00 36.89 187 ALA E N 1
ATOM 8080 C CA . ALA E 1 187 ? 70.581 50.610 44.994 1.00 36.48 187 ALA E CA 1
ATOM 8081 C C . ALA E 1 187 ? 70.936 51.917 45.686 1.00 36.51 187 ALA E C 1
ATOM 8082 O O . ALA E 1 187 ? 70.709 52.081 46.892 1.00 36.15 187 ALA E O 1
ATOM 8084 N N . ALA E 1 188 ? 71.520 52.839 44.927 1.00 36.79 188 ALA E N 1
ATOM 8085 C CA . ALA E 1 188 ? 71.937 54.121 45.469 1.00 36.64 188 ALA E CA 1
ATOM 8086 C C . ALA E 1 188 ? 70.730 54.958 45.873 1.00 36.58 188 ALA E C 1
ATOM 8087 O O . ALA E 1 188 ? 70.804 55.758 46.814 1.00 36.95 188 ALA E O 1
ATOM 8089 N N . GLY E 1 189 ? 69.622 54.766 45.160 1.00 36.14 189 GLY E N 1
ATOM 8090 C CA . GLY E 1 189 ? 68.412 55.527 45.416 1.00 35.53 189 GLY E CA 1
ATOM 8091 C C . GLY E 1 189 ? 67.256 54.763 46.036 1.00 34.88 189 GLY E C 1
ATOM 8092 O O . GLY E 1 189 ? 66.458 55.352 46.770 1.00 35.18 189 GLY E O 1
ATOM 8093 N N . GLN E 1 190 ? 67.159 53.463 45.756 1.00 33.86 190 GLN E N 1
ATOM 8094 C CA . GLN E 1 190 ? 66.035 52.661 46.255 1.00 32.78 190 GLN E CA 1
ATOM 8095 C C . GLN E 1 190 ? 66.071 52.511 47.765 1.00 31.87 190 GLN E C 1
ATOM 8096 O O . GLN E 1 190 ? 67.110 52.196 48.332 1.00 32.07 190 GLN E O 1
ATOM 8102 N N . TYR E 1 191 ? 64.925 52.737 48.407 1.00 31.00 191 TYR E N 1
ATOM 8103 C CA . TYR E 1 191 ? 64.778 52.608 49.856 1.00 30.03 191 TYR E CA 1
ATOM 8104 C C . TYR E 1 191 ? 64.070 51.295 50.220 1.00 29.47 191 TYR E C 1
ATOM 8105 O O . TYR E 1 191 ? 63.197 50.864 49.465 1.00 29.13 191 TYR E O 1
ATOM 8114 N N . VAL E 1 192 ? 64.434 50.698 51.363 1.00 28.64 192 VAL E N 1
ATOM 8115 C CA . VAL E 1 192 ? 63.804 49.449 51.849 1.00 28.37 192 VAL E CA 1
ATOM 8116 C C . VAL E 1 192 ? 62.529 49.772 52.624 1.00 27.49 192 VAL E C 1
ATOM 8117 O O . VAL E 1 192 ? 62.586 50.291 53.734 1.00 27.70 192 VAL E O 1
ATOM 8121 N N . LEU E 1 193 ? 61.386 49.419 52.041 1.00 27.23 193 LEU E N 1
ATOM 8122 C CA . LEU E 1 193 ? 60.066 49.739 52.612 1.00 26.06 193 LEU E CA 1
ATOM 8123 C C . LEU E 1 193 ? 59.505 48.658 53.520 1.00 25.81 193 LEU E C 1
ATOM 8124 O O . LEU E 1 193 ? 58.657 48.920 54.368 1.00 25.79 193 LEU E O 1
ATOM 8129 N N . SER E 1 194 ? 59.965 47.426 53.334 1.00 25.17 194 SER E N 1
ATOM 8130 C CA . SER E 1 194 ? 59.448 46.309 54.113 1.00 24.47 194 SER E CA 1
ATOM 8131 C C . SER E 1 194 ? 60.455 45.173 54.157 1.00 24.07 194 SER E C 1
ATOM 8132 O O . SER E 1 194 ? 61.321 45.078 53.303 1.00 23.83 194 SER E O 1
ATOM 8135 N N . TYR E 1 195 ? 60.289 44.303 55.145 1.00 23.40 195 TYR E N 1
ATOM 8136 C CA . TYR E 1 195 ? 61.169 43.148 55.349 1.00 23.12 195 TYR E CA 1
ATOM 8137 C C . TYR E 1 195 ? 60.315 42.060 56.008 1.00 21.12 195 TYR E C 1
ATOM 8138 O O . TYR E 1 195 ? 60.162 42.031 57.229 1.00 21.43 195 TYR E O 1
ATOM 8147 N N . GLN E 1 196 ? 59.772 41.149 55.184 1.00 19.85 196 GLN E N 1
ATOM 8148 C CA . GLN E 1 196 ? 58.801 40.158 55.647 1.00 18.55 196 GLN E CA 1
ATOM 8149 C C . GLN E 1 196 ? 59.212 38.725 55.303 1.00 16.42 196 GLN E C 1
ATOM 8150 O O . GLN E 1 196 ? 60.004 38.503 54.396 1.00 17.19 196 GLN E O 1
ATOM 8156 N N . PHE E 1 197 ? 58.578 37.770 55.980 1.00 15.50 197 PHE E N 1
ATOM 8157 C CA . PHE E 1 197 ? 58.819 36.342 55.740 1.00 15.68 197 PHE E CA 1
ATOM 8158 C C . PHE E 1 197 ? 57.578 35.510 56.047 1.00 14.02 197 PHE E C 1
ATOM 8159 O O . PHE E 1 197 ? 56.957 35.674 57.093 1.00 14.47 197 PHE E O 1
ATOM 8167 N N . GLY E 1 198 ? 57.190 34.612 55.142 1.00 13.17 198 GLY E N 1
ATOM 8168 C CA . GLY E 1 198 ? 55.997 33.810 55.367 1.00 13.03 198 GLY E CA 1
ATOM 8169 C C . GLY E 1 198 ? 55.719 32.863 54.212 1.00 12.36 198 GLY E C 1
ATOM 8170 O O . GLY E 1 198 ? 56.655 32.364 53.571 1.00 12.96 198 GLY E O 1
ATOM 8171 N N . THR E 1 199 ? 54.439 32.592 53.956 1.00 11.98 199 THR E N 1
ATOM 8172 C CA . THR E 1 199 ? 54.060 31.629 52.952 1.00 12.29 199 THR E CA 1
ATOM 8173 C C . THR E 1 199 ? 52.931 32.130 52.055 1.00 12.42 199 THR E C 1
ATOM 8174 O O . THR E 1 199 ? 51.933 32.666 52.546 1.00 13.00 199 THR E O 1
ATOM 8178 N N . GLU E 1 200 ? 53.094 31.941 50.749 1.00 13.05 200 GLU E N 1
ATOM 8179 C CA . GLU E 1 200 ? 52.064 32.192 49.754 1.00 13.36 200 GLU E CA 1
ATOM 8180 C C . GLU E 1 200 ? 51.471 30.808 49.378 1.00 14.98 200 GLU E C 1
ATOM 8181 O O . GLU E 1 200 ? 52.114 30.047 48.678 1.00 14.17 200 GLU E O 1
ATOM 8187 N N . PRO E 1 201 ? 50.291 30.471 49.881 1.00 16.89 201 PRO E N 1
ATOM 8188 C CA . PRO E 1 201 ? 49.636 29.204 49.538 1.00 17.37 201 PRO E CA 1
ATOM 8189 C C . PRO E 1 201 ? 48.716 29.395 48.371 1.00 18.47 201 PRO E C 1
ATOM 8190 O O . PRO E 1 201 ? 48.222 30.507 48.194 1.00 17.99 201 PRO E O 1
ATOM 8194 N N . PHE E 1 202 ? 48.493 28.330 47.608 1.00 18.81 202 PHE E N 1
ATOM 8195 C CA . PHE E 1 202 ? 47.603 28.358 46.467 1.00 20.39 202 PHE E CA 1
ATOM 8196 C C . PHE E 1 202 ? 46.440 27.384 46.769 1.00 21.51 202 PHE E C 1
ATOM 8197 O O . PHE E 1 202 ? 45.269 27.792 46.882 1.00 21.57 202 PHE E O 1
ATOM 8205 N N . THR E 1 203 ? 46.748 26.099 46.933 1.00 21.38 203 THR E N 1
ATOM 8206 C CA . THR E 1 203 ? 45.725 25.089 47.229 1.00 21.62 203 THR E CA 1
ATOM 8207 C C . THR E 1 203 ? 46.297 24.021 48.124 1.00 22.00 203 THR E C 1
ATOM 8208 O O . THR E 1 203 ? 47.528 23.876 48.187 1.00 22.14 203 THR E O 1
ATOM 8212 N N . GLY E 1 204 ? 45.415 23.278 48.799 1.00 20.65 204 GLY E N 1
ATOM 8213 C CA . GLY E 1 204 ? 45.794 22.216 49.715 1.00 21.04 204 GLY E CA 1
ATOM 8214 C C . GLY E 1 204 ? 45.492 22.468 51.186 1.00 21.30 204 GLY E C 1
ATOM 8215 O O . GLY E 1 204 ? 44.637 23.277 51.564 1.00 20.34 204 GLY E O 1
ATOM 8216 N N . SER E 1 205 ? 46.190 21.757 52.054 1.00 22.18 205 SER E N 1
ATOM 8217 C CA . SER E 1 205 ? 46.036 21.962 53.473 1.00 23.29 205 SER E CA 1
ATOM 8218 C C . SER E 1 205 ? 47.435 21.887 54.060 1.00 23.03 205 SER E C 1
ATOM 8219 O O . SER E 1 205 ? 48.177 20.965 53.763 1.00 23.33 205 SER E O 1
ATOM 8222 N N . GLY E 1 206 ? 47.800 22.871 54.873 1.00 22.70 206 GLY E N 1
ATOM 8223 C CA . GLY E 1 206 ? 49.157 22.937 55.380 1.00 22.37 206 GLY E CA 1
ATOM 8224 C C . GLY E 1 206 ? 49.402 23.744 56.627 1.00 21.73 206 GLY E C 1
ATOM 8225 O O . GLY E 1 206 ? 48.599 24.572 57.040 1.00 22.14 206 GLY E O 1
ATOM 8226 N N . THR E 1 207 ? 50.521 23.445 57.254 1.00 22.10 207 THR E N 1
ATOM 8227 C CA . THR E 1 207 ? 50.972 24.132 58.447 1.00 22.28 207 THR E CA 1
ATOM 8228 C C . THR E 1 207 ? 52.418 24.500 58.228 1.00 21.94 207 THR E C 1
ATOM 8229 O O . THR E 1 207 ? 53.272 23.615 58.090 1.00 20.51 207 THR E O 1
ATOM 8233 N N . LEU E 1 208 ? 52.689 25.794 58.179 1.00 21.28 208 LEU E N 1
ATOM 8234 C CA . LEU E 1 208 ? 54.055 26.274 58.121 1.00 21.10 208 LEU E CA 1
ATOM 8235 C C . LEU E 1 208 ? 54.448 26.523 59.558 1.00 21.60 208 LEU E C 1
ATOM 8236 O O . LEU E 1 208 ? 53.906 27.448 60.195 1.00 22.30 208 LEU E O 1
ATOM 8241 N N . ASN E 1 209 ? 55.398 25.776 60.086 1.00 21.72 209 ASN E N 1
ATOM 8242 C CA . ASN E 1 209 ? 55.861 26.064 61.428 1.00 22.39 209 ASN E CA 1
ATOM 8243 C C . ASN E 1 209 ? 57.130 26.865 61.350 1.00 22.22 209 ASN E C 1
ATOM 8244 O O . ASN E 1 209 ? 58.116 26.404 60.789 1.00 21.80 209 ASN E O 1
ATOM 8249 N N . VAL E 1 210 ? 57.097 28.092 61.865 1.00 21.53 210 VAL E N 1
ATOM 8250 C CA . VAL E 1 210 ? 58.270 28.941 61.906 1.00 22.14 210 VAL E CA 1
ATOM 8251 C C . VAL E 1 210 ? 58.840 28.920 63.317 1.00 22.86 210 VAL E C 1
ATOM 8252 O O . VAL E 1 210 ? 58.432 29.701 64.181 1.00 22.59 210 VAL E O 1
ATOM 8256 N N . ALA E 1 211 ? 59.778 28.012 63.553 1.00 23.74 211 ALA E N 1
ATOM 8257 C CA . ALA E 1 211 ? 60.434 27.890 64.856 1.00 24.61 211 ALA E CA 1
ATOM 8258 C C . ALA E 1 211 ? 61.196 29.148 65.267 1.00 25.06 211 ALA E C 1
ATOM 8259 O O . ALA E 1 211 ? 61.267 29.492 66.461 1.00 26.00 211 ALA E O 1
ATOM 8261 N N . SER E 1 212 ? 61.803 29.821 64.302 1.00 25.98 212 SER E N 1
ATOM 8262 C CA . SER E 1 212 ? 62.512 31.045 64.601 1.00 26.18 212 SER E CA 1
ATOM 8263 C C . SER E 1 212 ? 62.706 31.863 63.348 1.00 25.82 212 SER E C 1
ATOM 8264 O O . SER E 1 212 ? 63.041 31.329 62.297 1.00 25.50 212 SER E O 1
ATOM 8267 N N . TRP E 1 213 ? 62.454 33.162 63.459 1.00 24.83 213 TRP E N 1
ATOM 8268 C CA . TRP E 1 213 ? 62.719 34.068 62.375 1.00 24.68 213 TRP E CA 1
ATOM 8269 C C . TRP E 1 213 ? 63.291 35.355 62.940 1.00 24.73 213 TRP E C 1
ATOM 8270 O O . TRP E 1 213 ? 62.667 36.001 63.784 1.00 24.99 213 TRP E O 1
ATOM 8281 N N . THR E 1 214 ? 64.465 35.746 62.457 1.00 25.84 214 THR E N 1
ATOM 8282 C CA . THR E 1 214 ? 65.035 37.019 62.880 1.00 26.21 214 THR E CA 1
ATOM 8283 C C . THR E 1 214 ? 65.412 37.806 61.651 1.00 26.82 214 THR E C 1
ATOM 8284 O O . THR E 1 214 ? 65.661 37.244 60.589 1.00 25.87 214 THR E O 1
ATOM 8288 N N . ALA E 1 215 ? 65.465 39.124 61.809 1.00 27.25 215 ALA E N 1
ATOM 8289 C CA . ALA E 1 215 ? 65.850 40.008 60.736 1.00 28.33 215 ALA E CA 1
ATOM 8290 C C . ALA E 1 215 ? 66.184 41.373 61.338 1.00 28.87 215 ALA E C 1
ATOM 8291 O O . ALA E 1 215 ? 65.604 41.757 62.340 1.00 28.60 215 ALA E O 1
ATOM 8293 N N . SER E 1 216 ? 67.104 42.105 60.719 1.00 30.05 216 SER E N 1
ATOM 8294 C CA . SER E 1 216 ? 67.419 43.451 61.181 1.00 30.70 216 SER E CA 1
ATOM 8295 C C . SER E 1 216 ? 68.034 44.239 60.055 1.00 31.31 216 SER E C 1
ATOM 8296 O O . SER E 1 216 ? 68.547 43.655 59.105 1.00 31.29 216 SER E O 1
ATOM 8299 N N . ILE E 1 217 ? 67.972 45.567 60.163 1.00 31.70 217 ILE E N 1
ATOM 8300 C CA . ILE E 1 217 ? 68.589 46.444 59.181 1.00 32.45 217 ILE E CA 1
ATOM 8301 C C . ILE E 1 217 ? 69.660 47.263 59.880 1.00 32.96 217 ILE E C 1
ATOM 8302 O O . ILE E 1 217 ? 69.394 47.908 60.894 1.00 33.37 217 ILE E O 1
ATOM 8307 N N . ASN E 1 218 ? 70.876 47.214 59.351 1.00 33.54 218 ASN E N 1
ATOM 8308 C CA . ASN E 1 218 ? 71.975 47.974 59.936 1.00 33.76 218 ASN E CA 1
ATOM 8309 C C . ASN E 1 218 ? 72.687 48.841 58.914 1.00 33.79 218 ASN E C 1
ATOM 8310 O O . ASN E 1 218 ? 72.786 48.515 57.735 1.00 34.15 218 ASN E O 1
ATOM 8324 N N . THR F 1 2 ? 20.528 30.218 -8.985 1.00 18.49 2 THR F N 1
ATOM 8325 C CA . THR F 1 2 ? 20.984 29.814 -7.675 1.00 18.79 2 THR F CA 1
ATOM 8326 C C . THR F 1 2 ? 22.145 30.650 -7.174 1.00 18.49 2 THR F C 1
ATOM 8327 O O . THR F 1 2 ? 23.063 30.988 -7.933 1.00 19.70 2 THR F O 1
ATOM 8331 N N . SER F 1 3 ? 22.127 30.968 -5.881 1.00 17.50 3 SER F N 1
ATOM 8332 C CA . SER F 1 3 ? 23.260 31.604 -5.227 1.00 17.06 3 SER F CA 1
ATOM 8333 C C . SER F 1 3 ? 23.362 31.147 -3.773 1.00 16.61 3 SER F C 1
ATOM 8334 O O . SER F 1 3 ? 22.334 30.914 -3.112 1.00 16.01 3 SER F O 1
ATOM 8337 N N . CYS F 1 4 ? 24.591 31.090 -3.277 1.00 16.80 4 CYS F N 1
ATOM 8338 C CA . CYS F 1 4 ? 24.843 30.706 -1.903 1.00 16.20 4 CYS F CA 1
ATOM 8339 C C . CYS F 1 4 ? 25.472 31.849 -1.092 1.00 16.54 4 CYS F C 1
ATOM 8340 O O . CYS F 1 4 ? 25.817 31.684 0.080 1.00 16.87 4 CYS F O 1
ATOM 8343 N N . ASP F 1 5 ? 25.604 33.016 -1.706 1.00 16.71 5 ASP F N 1
ATOM 8344 C CA . ASP F 1 5 ? 26.143 34.175 -1.018 1.00 17.31 5 ASP F CA 1
ATOM 8345 C C . ASP F 1 5 ? 25.228 34.660 0.107 1.00 17.23 5 ASP F C 1
ATOM 8346 O O . ASP F 1 5 ? 23.999 34.538 0.018 1.00 16.96 5 ASP F O 1
ATOM 8351 N N . GLN F 1 6 ? 25.834 35.202 1.162 1.00 17.18 6 GLN F N 1
ATOM 8352 C CA . GLN F 1 6 ? 25.098 35.582 2.372 1.00 16.79 6 GLN F CA 1
ATOM 8353 C C . GLN F 1 6 ? 23.876 36.441 2.116 1.00 17.30 6 GLN F C 1
ATOM 8354 O O . GLN F 1 6 ? 22.814 36.237 2.713 1.00 15.99 6 GLN F O 1
ATOM 8360 N N . TRP F 1 7 ? 24.044 37.436 1.242 1.00 16.57 7 TRP F N 1
ATOM 8361 C CA . TRP F 1 7 ? 22.998 38.430 0.959 1.00 17.45 7 TRP F CA 1
ATOM 8362 C C . TRP F 1 7 ? 22.439 38.386 -0.466 1.00 16.56 7 TRP F C 1
ATOM 8363 O O . TRP F 1 7 ? 21.886 39.382 -0.955 1.00 18.41 7 TRP F O 1
ATOM 8374 N N . ALA F 1 8 ? 22.526 37.242 -1.116 1.00 16.32 8 ALA F N 1
ATOM 8375 C CA . ALA F 1 8 ? 22.012 37.104 -2.485 1.00 16.11 8 ALA F CA 1
ATOM 8376 C C . ALA F 1 8 ? 20.521 37.449 -2.505 1.00 16.57 8 ALA F C 1
ATOM 8377 O O . ALA F 1 8 ? 19.742 37.026 -1.622 1.00 16.12 8 ALA F O 1
ATOM 8379 N N . THR F 1 9 ? 20.113 38.252 -3.486 1.00 15.53 9 THR F N 1
ATOM 8380 C CA . THR F 1 9 ? 18.703 38.523 -3.672 1.00 16.50 9 THR F CA 1
ATOM 8381 C C . THR F 1 9 ? 18.357 38.469 -5.139 1.00 16.23 9 THR F C 1
ATOM 8382 O O . THR F 1 9 ? 19.188 38.778 -6.018 1.00 17.18 9 THR F O 1
ATOM 8386 N N . PHE F 1 10 ? 17.118 38.099 -5.402 1.00 17.18 10 PHE F N 1
ATOM 8387 C CA . PHE F 1 10 ? 16.608 38.007 -6.756 1.00 16.86 10 PHE F CA 1
ATOM 8388 C C . PHE F 1 10 ? 15.222 38.616 -6.737 1.00 17.41 10 PHE F C 1
ATOM 8389 O O . PHE F 1 10 ? 14.379 38.201 -5.944 1.00 16.77 10 PHE F O 1
ATOM 8397 N N . THR F 1 11 ? 14.986 39.614 -7.590 1.00 17.98 11 THR F N 1
ATOM 8398 C CA . THR F 1 11 ? 13.705 40.307 -7.597 1.00 17.98 11 THR F CA 1
ATOM 8399 C C . THR F 1 11 ? 13.056 40.329 -8.967 1.00 17.98 11 THR F C 1
ATOM 8400 O O . THR F 1 11 ? 13.746 40.401 -9.995 1.00 18.85 11 THR F O 1
ATOM 8404 N N . GLY F 1 12 ? 11.732 40.298 -8.989 1.00 17.56 12 GLY F N 1
ATOM 8405 C CA . GLY F 1 12 ? 10.969 40.297 -10.226 1.00 16.54 12 GLY F CA 1
ATOM 8406 C C . GLY F 1 12 ? 9.491 40.471 -9.916 1.00 16.28 12 GLY F C 1
ATOM 8407 O O . GLY F 1 12 ? 8.994 39.878 -8.968 1.00 15.38 12 GLY F O 1
ATOM 8408 N N . ASN F 1 13 ? 8.795 41.354 -10.640 1.00 15.68 13 ASN F N 1
ATOM 8409 C CA . ASN F 1 13 ? 7.361 41.503 -10.483 1.00 15.90 13 ASN F CA 1
ATOM 8410 C C . ASN F 1 13 ? 6.860 41.808 -9.070 1.00 15.20 13 ASN F C 1
ATOM 8411 O O . ASN F 1 13 ? 5.775 41.387 -8.690 1.00 15.83 13 ASN F O 1
ATOM 8416 N N . GLY F 1 14 ? 7.678 42.507 -8.290 1.00 16.00 14 GLY F N 1
ATOM 8417 C CA . GLY F 1 14 ? 7.324 42.896 -6.943 1.00 16.67 14 GLY F CA 1
ATOM 8418 C C . GLY F 1 14 ? 7.558 41.825 -5.900 1.00 16.31 14 GLY F C 1
ATOM 8419 O O . GLY F 1 14 ? 7.114 42.000 -4.761 1.00 18.01 14 GLY F O 1
ATOM 8420 N N . TYR F 1 15 ? 8.199 40.730 -6.302 1.00 15.96 15 TYR F N 1
ATOM 8421 C CA . TYR F 1 15 ? 8.581 39.662 -5.365 1.00 15.38 15 TYR F CA 1
ATOM 8422 C C . TYR F 1 15 ? 10.088 39.606 -5.269 1.00 14.98 15 TYR F C 1
ATOM 8423 O O . TYR F 1 15 ? 10.781 39.806 -6.258 1.00 16.03 15 TYR F O 1
ATOM 8432 N N . THR F 1 16 ? 10.615 39.299 -4.079 1.00 15.10 16 THR F N 1
ATOM 8433 C CA . THR F 1 16 ? 12.055 39.155 -3.896 1.00 14.42 16 THR F CA 1
ATOM 8434 C C . THR F 1 16 ? 12.336 37.869 -3.118 1.00 13.51 16 THR F C 1
ATOM 8435 O O . THR F 1 16 ? 11.718 37.635 -2.086 1.00 13.94 16 THR F O 1
ATOM 8439 N N . VAL F 1 17 ? 13.268 37.080 -3.628 1.00 14.47 17 VAL F N 1
ATOM 8440 C CA . VAL F 1 17 ? 13.769 35.881 -2.946 1.00 13.58 17 VAL F CA 1
ATOM 8441 C C . VAL F 1 17 ? 15.167 36.229 -2.422 1.00 14.32 17 VAL F C 1
ATOM 8442 O O . VAL F 1 17 ? 16.035 36.686 -3.179 1.00 14.49 17 VAL F O 1
ATOM 8446 N N . SER F 1 18 ? 15.385 36.029 -1.124 1.00 13.47 18 SER F N 1
ATOM 8447 C CA . SER F 1 18 ? 16.641 36.429 -0.486 1.00 13.33 18 SER F CA 1
ATOM 8448 C C . SER F 1 18 ? 17.279 35.239 0.196 1.00 13.46 18 SER F C 1
ATOM 8449 O O . SER F 1 18 ? 16.571 34.430 0.794 1.00 13.75 18 SER F O 1
ATOM 8452 N N . ASN F 1 19 ? 18.604 35.102 0.128 1.00 13.68 19 ASN F N 1
ATOM 8453 C CA . ASN F 1 19 ? 19.286 33.986 0.829 1.00 12.69 19 ASN F CA 1
ATOM 8454 C C . ASN F 1 19 ? 19.310 34.356 2.335 1.00 12.64 19 ASN F C 1
ATOM 8455 O O . ASN F 1 19 ? 19.029 33.511 3.192 1.00 12.10 19 ASN F O 1
ATOM 8460 N N . ASN F 1 20 ? 19.645 35.609 2.661 1.00 12.55 20 ASN F N 1
ATOM 8461 C CA . ASN F 1 20 ? 19.548 36.148 4.012 1.00 12.40 20 ASN F CA 1
ATOM 8462 C C . ASN F 1 20 ? 20.144 35.224 5.043 1.00 12.63 20 ASN F C 1
ATOM 8463 O O . ASN F 1 20 ? 19.453 34.835 5.995 1.00 12.28 20 ASN F O 1
ATOM 8468 N N . LEU F 1 21 ? 21.413 34.860 4.861 1.00 12.86 21 LEU F N 1
ATOM 8469 C CA . LEU F 1 21 ? 22.091 33.959 5.791 1.00 13.92 21 LEU F CA 1
ATOM 8470 C C . LEU F 1 21 ? 22.601 34.775 6.953 1.00 14.47 21 LEU F C 1
ATOM 8471 O O . LEU F 1 21 ? 23.806 34.772 7.265 1.00 15.39 21 LEU F O 1
ATOM 8476 N N . TRP F 1 22 ? 21.683 35.428 7.652 1.00 15.37 22 TRP F N 1
ATOM 8477 C CA . TRP F 1 22 ? 22.064 36.428 8.642 1.00 15.80 22 TRP F CA 1
ATOM 8478 C C . TRP F 1 22 ? 22.829 35.876 9.846 1.00 17.38 22 TRP F C 1
ATOM 8479 O O . TRP F 1 22 ? 23.740 36.533 10.363 1.00 17.57 22 TRP F O 1
ATOM 8490 N N . GLY F 1 23 ? 22.470 34.679 10.269 1.00 17.65 23 GLY F N 1
ATOM 8491 C CA . GLY F 1 23 ? 23.073 34.050 11.430 1.00 18.21 23 GLY F CA 1
ATOM 8492 C C . GLY F 1 23 ? 24.129 33.017 11.128 1.00 18.82 23 GLY F C 1
ATOM 8493 O O . GLY F 1 23 ? 24.470 32.198 12.000 1.00 19.84 23 GLY F O 1
ATOM 8494 N N . ALA F 1 24 ? 24.686 33.059 9.929 1.00 18.57 24 ALA F N 1
ATOM 8495 C CA . ALA F 1 24 ? 25.614 32.027 9.501 1.00 18.57 24 ALA F CA 1
ATOM 8496 C C . ALA F 1 24 ? 26.817 31.923 10.438 1.00 19.15 24 ALA F C 1
ATOM 8497 O O . ALA F 1 24 ? 27.335 30.831 10.651 1.00 20.12 24 ALA F O 1
ATOM 8499 N N . SER F 1 25 ? 27.232 33.053 11.001 1.00 20.26 25 SER F N 1
ATOM 8500 C CA . SER F 1 25 ? 28.370 33.091 11.918 1.00 20.74 25 SER F CA 1
ATOM 8501 C C . SER F 1 25 ? 28.137 32.346 13.212 1.00 21.23 25 SER F C 1
ATOM 8502 O O . SER F 1 25 ? 29.047 32.219 14.031 1.00 20.99 25 SER F O 1
ATOM 8505 N N . ALA F 1 26 ? 26.927 31.854 13.425 1.00 21.01 26 ALA F N 1
ATOM 8506 C CA . ALA F 1 26 ? 26.636 31.098 14.646 1.00 21.61 26 ALA F CA 1
ATOM 8507 C C . ALA F 1 26 ? 26.966 29.607 14.486 1.00 21.49 26 ALA F C 1
ATOM 8508 O O . ALA F 1 26 ? 26.878 28.834 15.444 1.00 22.46 26 ALA F O 1
ATOM 8510 N N . GLY F 1 27 ? 27.364 29.196 13.290 1.00 20.69 27 GLY F N 1
ATOM 8511 C CA . GLY F 1 27 ? 27.756 27.814 13.060 1.00 20.76 27 GLY F CA 1
ATOM 8512 C C . GLY F 1 27 ? 28.584 27.678 11.799 1.00 20.50 27 GLY F C 1
ATOM 8513 O O . GLY F 1 27 ? 29.312 28.605 11.403 1.00 21.84 27 GLY F O 1
ATOM 8514 N N . SER F 1 28 ? 28.483 26.518 11.175 1.00 20.63 28 SER F N 1
ATOM 8515 C CA . SER F 1 28 ? 29.184 26.276 9.935 1.00 20.98 28 SER F CA 1
ATOM 8516 C C . SER F 1 28 ? 28.308 25.422 9.017 1.00 19.92 28 SER F C 1
ATOM 8517 O O . SER F 1 28 ? 27.493 24.612 9.473 1.00 19.30 28 SER F O 1
ATOM 8520 N N . GLY F 1 29 ? 28.486 25.627 7.720 1.00 18.97 29 GLY F N 1
ATOM 8521 C CA . GLY F 1 29 ? 27.733 24.913 6.717 1.00 17.51 29 GLY F CA 1
ATOM 8522 C C . GLY F 1 29 ? 27.494 25.857 5.554 1.00 17.06 29 GLY F C 1
ATOM 8523 O O . GLY F 1 29 ? 28.388 26.587 5.130 1.00 17.26 29 GLY F O 1
ATOM 8524 N N . PHE F 1 30 ? 26.282 25.823 5.012 1.00 15.10 30 PHE F N 1
ATOM 8525 C CA . PHE F 1 30 ? 25.965 26.684 3.886 1.00 15.00 30 PHE F CA 1
ATOM 8526 C C . PHE F 1 30 ? 24.479 26.859 3.742 1.00 14.88 30 PHE F C 1
ATOM 8527 O O . PHE F 1 30 ? 23.693 26.113 4.314 1.00 14.14 30 PHE F O 1
ATOM 8535 N N . GLY F 1 31 ? 24.094 27.863 2.954 1.00 13.76 31 GLY F N 1
ATOM 8536 C CA . GLY F 1 31 ? 22.704 28.030 2.580 1.00 14.26 31 GLY F CA 1
ATOM 8537 C C . GLY F 1 31 ? 22.649 28.511 1.144 1.00 14.42 31 GLY F C 1
ATOM 8538 O O . GLY F 1 31 ? 23.407 29.411 0.764 1.00 15.54 31 GLY F O 1
ATOM 8539 N N . CYS F 1 32 ? 21.759 27.943 0.340 1.00 14.19 32 CYS F N 1
ATOM 8540 C CA . CYS F 1 32 ? 21.596 28.395 -1.049 1.00 15.00 32 CYS F CA 1
ATOM 8541 C C . CYS F 1 32 ? 20.117 28.577 -1.342 1.00 15.28 32 CYS F C 1
ATOM 8542 O O . CYS F 1 32 ? 19.269 27.882 -0.774 1.00 14.30 32 CYS F O 1
ATOM 8545 N N . VAL F 1 33 ? 19.799 29.533 -2.210 1.00 14.89 33 VAL F N 1
ATOM 8546 C CA . VAL F 1 33 ? 18.447 29.661 -2.706 1.00 14.02 33 VAL F CA 1
ATOM 8547 C C . VAL F 1 33 ? 18.461 29.536 -4.211 1.00 15.14 33 VAL F C 1
ATOM 8548 O O . VAL F 1 33 ? 19.429 29.925 -4.849 1.00 14.50 33 VAL F O 1
ATOM 8552 N N . THR F 1 34 ? 17.403 28.959 -4.734 1.00 14.90 34 THR F N 1
ATOM 8553 C CA . THR F 1 34 ? 17.237 28.830 -6.163 1.00 15.38 34 THR F CA 1
ATOM 8554 C C . THR F 1 34 ? 15.856 29.341 -6.512 1.00 15.08 34 THR F C 1
ATOM 8555 O O . THR F 1 34 ? 14.845 28.848 -5.988 1.00 15.04 34 THR F O 1
ATOM 8559 N N . VAL F 1 35 ? 15.810 30.363 -7.372 1.00 15.13 35 VAL F N 1
ATOM 8560 C CA . VAL F 1 35 ? 14.552 30.807 -7.941 1.00 15.38 35 VAL F CA 1
ATOM 8561 C C . VAL F 1 35 ? 14.170 29.957 -9.159 1.00 15.20 35 VAL F C 1
ATOM 8562 O O . VAL F 1 35 ? 14.999 29.763 -10.077 1.00 15.56 35 VAL F O 1
ATOM 8566 N N . VAL F 1 36 ? 12.949 29.427 -9.132 1.00 15.01 36 VAL F N 1
ATOM 8567 C CA . VAL F 1 36 ? 12.379 28.674 -10.238 1.00 16.54 36 VAL F CA 1
ATOM 8568 C C . VAL F 1 36 ? 11.564 29.637 -11.119 1.00 16.84 36 VAL F C 1
ATOM 8569 O O . VAL F 1 36 ? 11.698 29.653 -12.359 1.00 15.76 36 VAL F O 1
ATOM 8573 N N . SER F 1 37 ? 10.783 30.496 -10.492 1.00 15.83 37 SER F N 1
ATOM 8574 C CA . SER F 1 37 ? 9.991 31.478 -11.235 1.00 16.13 37 SER F CA 1
ATOM 8575 C C . SER F 1 37 ? 9.458 32.551 -10.339 1.00 16.01 37 SER F C 1
ATOM 8576 O O . SER F 1 37 ? 9.088 32.277 -9.194 1.00 16.68 37 SER F O 1
ATOM 8579 N N . LEU F 1 38 ? 9.436 33.779 -10.842 1.00 15.88 38 LEU F N 1
ATOM 8580 C CA . LEU F 1 38 ? 8.822 34.898 -10.151 1.00 15.96 38 LEU F CA 1
ATOM 8581 C C . LEU F 1 38 ? 7.611 35.396 -10.925 1.00 16.35 38 LEU F C 1
ATOM 8582 O O . LEU F 1 38 ? 7.192 36.537 -10.745 1.00 16.88 38 LEU F O 1
ATOM 8587 N N . SER F 1 39 ? 7.068 34.529 -11.768 1.00 16.59 39 SER F N 1
ATOM 8588 C CA . SER F 1 39 ? 5.855 34.844 -12.518 1.00 17.43 39 SER F CA 1
ATOM 8589 C C . SER F 1 39 ? 4.699 34.133 -11.813 1.00 17.40 39 SER F C 1
ATOM 8590 O O . SER F 1 39 ? 4.694 32.893 -11.695 1.00 17.86 39 SER F O 1
ATOM 8593 N N . GLY F 1 40 ? 3.749 34.895 -11.299 1.00 16.81 40 GLY F N 1
ATOM 8594 C CA . GLY F 1 40 ? 2.600 34.340 -10.616 1.00 16.84 40 GLY F CA 1
ATOM 8595 C C . GLY F 1 40 ? 3.000 33.933 -9.207 1.00 17.12 40 GLY F C 1
ATOM 8596 O O . GLY F 1 40 ? 2.699 32.816 -8.746 1.00 18.11 40 GLY F O 1
ATOM 8597 N N . GLY F 1 41 ? 3.662 34.837 -8.516 1.00 16.02 41 GLY F N 1
ATOM 8598 C CA . GLY F 1 41 ? 4.162 34.539 -7.179 1.00 15.98 41 GLY F CA 1
ATOM 8599 C C . GLY F 1 41 ? 5.587 34.032 -7.273 1.00 15.71 41 GLY F C 1
ATOM 8600 O O . GLY F 1 41 ? 6.215 34.047 -8.335 1.00 17.13 41 GLY F O 1
ATOM 8601 N N . ALA F 1 42 ? 6.105 33.534 -6.164 1.00 14.08 42 ALA F N 1
ATOM 8602 C CA . ALA F 1 42 ? 7.474 33.049 -6.112 1.00 14.26 42 ALA F CA 1
ATOM 8603 C C . ALA F 1 42 ? 7.518 31.550 -5.930 1.00 14.04 42 ALA F C 1
ATOM 8604 O O . ALA F 1 42 ? 6.933 31.006 -4.990 1.00 14.32 42 ALA F O 1
ATOM 8606 N N . SER F 1 43 ? 8.213 30.894 -6.844 1.00 14.69 43 SER F N 1
ATOM 8607 C CA . SER F 1 43 ? 8.457 29.462 -6.802 1.00 14.90 43 SER F CA 1
ATOM 8608 C C . SER F 1 43 ? 9.958 29.348 -6.642 1.00 14.63 43 SER F C 1
ATOM 8609 O O . SER F 1 43 ? 10.718 29.890 -7.429 1.00 13.98 43 SER F O 1
ATOM 8612 N N . TRP F 1 44 ? 10.407 28.694 -5.575 1.00 13.00 44 TRP F N 1
ATOM 8613 C CA . TRP F 1 44 ? 11.816 28.695 -5.259 1.00 12.63 44 TRP F CA 1
ATOM 8614 C C . TRP F 1 44 ? 12.094 27.609 -4.233 1.00 12.20 44 TRP F C 1
ATOM 8615 O O . TRP F 1 44 ? 11.176 26.984 -3.707 1.00 12.24 44 TRP F O 1
ATOM 8626 N N . HIS F 1 45 ? 13.376 27.357 -4.011 1.00 12.77 45 HIS F N 1
ATOM 8627 C CA . HIS F 1 45 ? 13.749 26.404 -2.968 1.00 13.16 45 HIS F CA 1
ATOM 8628 C C . HIS F 1 45 ? 14.972 26.853 -2.213 1.00 12.40 45 HIS F C 1
ATOM 8629 O O . HIS F 1 45 ? 15.840 27.536 -2.764 1.00 13.94 45 HIS F O 1
ATOM 8636 N N . ALA F 1 46 ? 14.999 26.518 -0.918 1.00 12.35 46 ALA F N 1
ATOM 8637 C CA . ALA F 1 46 ? 16.092 26.829 -0.023 1.00 12.74 46 ALA F CA 1
ATOM 8638 C C . ALA F 1 46 ? 16.787 25.492 0.314 1.00 13.63 46 ALA F C 1
ATOM 8639 O O . ALA F 1 46 ? 16.137 24.538 0.704 1.00 15.33 46 ALA F O 1
ATOM 8641 N N . ASP F 1 47 ? 18.110 25.491 0.201 1.00 14.15 47 ASP F N 1
ATOM 8642 C CA . ASP F 1 47 ? 18.915 24.289 0.427 1.00 13.96 47 ASP F CA 1
ATOM 8643 C C . ASP F 1 47 ? 20.006 24.661 1.400 1.00 14.49 47 ASP F C 1
ATOM 8644 O O . ASP F 1 47 ? 20.724 25.624 1.189 1.00 14.92 47 ASP F O 1
ATOM 8649 N N . TRP F 1 48 ? 20.163 23.870 2.449 1.00 13.78 48 TRP F N 1
ATOM 8650 C CA . TRP F 1 48 ? 21.119 24.217 3.469 1.00 14.24 48 TRP F CA 1
ATOM 8651 C C . TRP F 1 48 ? 21.631 23.005 4.260 1.00 14.60 48 TRP F C 1
ATOM 8652 O O . TRP F 1 48 ? 21.069 21.920 4.225 1.00 16.21 48 TRP F O 1
ATOM 8663 N N . GLN F 1 49 ? 22.737 23.237 4.943 1.00 14.78 49 GLN F N 1
ATOM 8664 C CA . GLN F 1 49 ? 23.305 22.293 5.912 1.00 15.12 49 GLN F CA 1
ATOM 8665 C C . GLN F 1 49 ? 23.946 23.157 7.006 1.00 15.23 49 GLN F C 1
ATOM 8666 O O . GLN F 1 49 ? 24.752 24.068 6.744 1.00 16.34 49 GLN F O 1
ATOM 8672 N N . TRP F 1 50 ? 23.576 22.907 8.254 1.00 15.81 50 TRP F N 1
ATOM 8673 C CA . TRP F 1 50 ? 24.103 23.690 9.351 1.00 15.88 50 TRP F CA 1
ATOM 8674 C C . TRP F 1 50 ? 24.467 22.815 10.547 1.00 17.43 50 TRP F C 1
ATOM 8675 O O . TRP F 1 50 ? 23.736 21.881 10.874 1.00 17.15 50 TRP F O 1
ATOM 8686 N N . SER F 1 51 ? 25.627 23.114 11.132 1.00 18.40 51 SER F N 1
ATOM 8687 C CA . SER F 1 51 ? 26.121 22.445 12.340 1.00 19.81 51 SER F CA 1
ATOM 8688 C C . SER F 1 51 ? 26.502 23.530 13.339 1.00 19.93 51 SER F C 1
ATOM 8689 O O . SER F 1 51 ? 26.873 24.632 12.946 1.00 21.32 51 SER F O 1
ATOM 8692 N N . GLY F 1 52 ? 26.477 23.206 14.627 1.00 20.07 52 GLY F N 1
ATOM 8693 C CA . GLY F 1 52 ? 26.809 24.189 15.647 1.00 20.41 52 GLY F CA 1
ATOM 8694 C C . GLY F 1 52 ? 25.680 25.133 15.998 1.00 20.95 52 GLY F C 1
ATOM 8695 O O . GLY F 1 52 ? 24.684 25.207 15.266 1.00 19.19 52 GLY F O 1
ATOM 8696 N N . GLY F 1 53 ? 25.828 25.860 17.116 1.00 20.89 53 GLY F N 1
ATOM 8697 C CA . GLY F 1 53 ? 24.819 26.796 17.588 1.00 21.51 53 GLY F CA 1
ATOM 8698 C C . GLY F 1 53 ? 23.439 26.167 17.598 1.00 22.27 53 GLY F C 1
ATOM 8699 O O . GLY F 1 53 ? 22.531 26.609 16.898 1.00 22.31 53 GLY F O 1
ATOM 8700 N N . GLN F 1 54 ? 23.261 25.169 18.456 1.00 23.22 54 GLN F N 1
ATOM 8701 C CA . GLN F 1 54 ? 22.024 24.383 18.496 1.00 23.61 54 GLN F CA 1
ATOM 8702 C C . GLN F 1 54 ? 20.722 25.179 18.539 1.00 22.70 54 GLN F C 1
ATOM 8703 O O . GLN F 1 54 ? 19.734 24.788 17.906 1.00 22.78 54 GLN F O 1
ATOM 8709 N N . ASN F 1 55 ? 20.694 26.271 19.278 1.00 21.90 55 ASN F N 1
ATOM 8710 C CA . ASN F 1 55 ? 19.483 27.047 19.402 1.00 22.32 55 ASN F CA 1
ATOM 8711 C C . ASN F 1 55 ? 19.612 28.449 18.833 1.00 20.92 55 ASN F C 1
ATOM 8712 O O . ASN F 1 55 ? 18.913 29.368 19.244 1.00 20.91 55 ASN F O 1
ATOM 8717 N N . ASN F 1 56 ? 20.506 28.577 17.851 1.00 20.12 56 ASN F N 1
ATOM 8718 C CA . ASN F 1 56 ? 20.699 29.824 17.126 1.00 19.90 56 ASN F CA 1
ATOM 8719 C C . ASN F 1 56 ? 20.243 29.664 15.676 1.00 17.67 56 ASN F C 1
ATOM 8720 O O . ASN F 1 56 ? 20.736 28.790 14.970 1.00 18.08 56 ASN F O 1
ATOM 8725 N N . VAL F 1 57 ? 19.301 30.504 15.264 1.00 16.65 57 VAL F N 1
ATOM 8726 C CA . VAL F 1 57 ? 18.836 30.551 13.877 1.00 15.65 57 VAL F CA 1
ATOM 8727 C C . VAL F 1 57 ? 20.011 30.948 13.007 1.00 15.38 57 VAL F C 1
ATOM 8728 O O . VAL F 1 57 ? 20.721 31.906 13.331 1.00 16.44 57 VAL F O 1
ATOM 8732 N N . LYS F 1 58 ? 20.207 30.242 11.893 1.00 14.62 58 LYS F N 1
ATOM 8733 C CA . LYS F 1 58 ? 21.343 30.499 10.995 1.00 13.90 58 LYS F CA 1
ATOM 8734 C C . LYS F 1 58 ? 20.998 31.439 9.852 1.00 14.23 58 LYS F C 1
ATOM 8735 O O . LYS F 1 58 ? 21.873 32.038 9.275 1.00 14.38 58 LYS F O 1
ATOM 8741 N N . SER F 1 59 ? 19.717 31.556 9.539 1.00 13.71 59 SER F N 1
ATOM 8742 C CA . SER F 1 59 ? 19.272 32.302 8.356 1.00 12.96 59 SER F CA 1
ATOM 8743 C C . SER F 1 59 ? 17.757 32.414 8.302 1.00 12.51 59 SER F C 1
ATOM 8744 O O . SER F 1 59 ? 17.045 31.803 9.086 1.00 12.36 59 SER F O 1
ATOM 8747 N N . TYR F 1 60 ? 17.285 33.202 7.346 1.00 11.68 60 TYR F N 1
ATOM 8748 C CA . TYR F 1 60 ? 15.878 33.267 7.033 1.00 11.15 60 TYR F CA 1
ATOM 8749 C C . TYR F 1 60 ? 15.765 33.501 5.536 1.00 10.98 60 TYR F C 1
ATOM 8750 O O . TYR F 1 60 ? 15.414 34.602 5.073 1.00 11.73 60 TYR F O 1
ATOM 8759 N N . GLN F 1 61 ? 16.093 32.452 4.798 1.00 10.74 61 GLN F N 1
ATOM 8760 C CA . GLN F 1 61 ? 15.899 32.415 3.346 1.00 10.79 61 GLN F CA 1
ATOM 8761 C C . GLN F 1 61 ? 14.380 32.574 3.145 1.00 10.99 61 GLN F C 1
ATOM 8762 O O . GLN F 1 61 ? 13.591 31.871 3.739 1.00 10.29 61 GLN F O 1
ATOM 8768 N N . ASN F 1 62 ? 13.974 33.523 2.302 1.00 11.82 62 ASN F N 1
ATOM 8769 C CA . ASN F 1 62 ? 12.564 33.880 2.175 1.00 11.21 62 ASN F CA 1
ATOM 8770 C C . ASN F 1 62 ? 12.173 34.547 0.878 1.00 11.52 62 ASN F C 1
ATOM 8771 O O . ASN F 1 62 ? 13.008 35.113 0.177 1.00 12.00 62 ASN F O 1
ATOM 8776 N N . SER F 1 63 ? 10.878 34.475 0.586 1.00 10.40 63 SER F N 1
ATOM 8777 C CA . SER F 1 63 ? 10.283 35.230 -0.506 1.00 11.30 63 SER F CA 1
ATOM 8778 C C . SER F 1 63 ? 9.413 36.283 0.163 1.00 11.81 63 SER F C 1
ATOM 8779 O O . SER F 1 63 ? 8.804 36.047 1.200 1.00 12.27 63 SER F O 1
ATOM 8782 N N . GLN F 1 64 ? 9.392 37.491 -0.398 1.00 12.61 64 GLN F N 1
ATOM 8783 C CA . GLN F 1 64 ? 8.597 38.597 0.171 1.00 13.28 64 GLN F CA 1
ATOM 8784 C C . GLN F 1 64 ? 8.066 39.466 -0.954 1.00 13.52 64 GLN F C 1
ATOM 8785 O O . GLN F 1 64 ? 8.506 39.345 -2.091 1.00 13.10 64 GLN F O 1
ATOM 8791 N N . ILE F 1 65 ? 7.109 40.327 -0.626 1.00 13.59 65 ILE F N 1
ATOM 8792 C CA . ILE F 1 65 ? 6.576 41.253 -1.613 1.00 14.67 65 ILE F CA 1
ATOM 8793 C C . ILE F 1 65 ? 6.977 42.646 -1.252 1.00 15.69 65 ILE F C 1
ATOM 8794 O O . ILE F 1 65 ? 7.170 42.987 -0.107 1.00 16.43 65 ILE F O 1
ATOM 8799 N N . ALA F 1 66 ? 7.100 43.455 -2.289 1.00 15.85 66 ALA F N 1
ATOM 8800 C CA . ALA F 1 66 ? 7.404 44.856 -2.115 1.00 17.37 66 ALA F CA 1
ATOM 8801 C C . ALA F 1 66 ? 6.186 45.563 -1.524 1.00 17.20 66 ALA F C 1
ATOM 8802 O O . ALA F 1 66 ? 5.035 45.223 -1.818 1.00 18.36 66 ALA F O 1
ATOM 8804 N N . ILE F 1 67 ? 6.463 46.527 -0.663 1.00 17.48 67 ILE F N 1
ATOM 8805 C CA . ILE F 1 67 ? 5.442 47.347 -0.033 1.00 18.53 67 ILE F CA 1
ATOM 8806 C C . ILE F 1 67 ? 5.899 48.795 -0.237 1.00 19.64 67 ILE F C 1
ATOM 8807 O O . ILE F 1 67 ? 6.538 49.367 0.621 1.00 19.58 67 ILE F O 1
ATOM 8812 N N . PRO F 1 68 ? 5.589 49.352 -1.399 1.00 21.49 68 PRO F N 1
ATOM 8813 C CA . PRO F 1 68 ? 6.016 50.712 -1.755 1.00 22.70 68 PRO F CA 1
ATOM 8814 C C . PRO F 1 68 ? 5.459 51.797 -0.836 1.00 23.75 68 PRO F C 1
ATOM 8815 O O . PRO F 1 68 ? 6.161 52.760 -0.526 1.00 24.33 68 PRO F O 1
ATOM 8819 N N . GLN F 1 69 ? 4.213 51.629 -0.414 1.00 24.64 69 GLN F N 1
ATOM 8820 C CA . GLN F 1 69 ? 3.571 52.531 0.529 1.00 25.28 69 GLN F CA 1
ATOM 8821 C C . GLN F 1 69 ? 3.059 51.782 1.755 1.00 25.11 69 GLN F C 1
ATOM 8822 O O . GLN F 1 69 ? 2.217 50.887 1.649 1.00 25.00 69 GLN F O 1
ATOM 8828 N N . LYS F 1 70 ? 3.594 52.132 2.917 1.00 24.61 70 LYS F N 1
ATOM 8829 C CA . LYS F 1 70 ? 3.194 51.515 4.173 1.00 24.68 70 LYS F CA 1
ATOM 8830 C C . LYS F 1 70 ? 1.810 52.008 4.578 1.00 24.93 70 LYS F C 1
ATOM 8831 O O . LYS F 1 70 ? 1.519 53.209 4.509 1.00 25.16 70 LYS F O 1
ATOM 8837 N N . ARG F 1 71 ? 0.958 51.069 4.974 1.00 24.24 71 ARG F N 1
ATOM 8838 C CA . ARG F 1 71 ? -0.406 51.353 5.399 1.00 23.76 71 ARG F CA 1
ATOM 8839 C C . ARG F 1 71 ? -0.641 50.748 6.780 1.00 23.12 71 ARG F C 1
ATOM 8840 O O . ARG F 1 71 ? -0.001 49.758 7.156 1.00 21.50 71 ARG F O 1
ATOM 8848 N N . THR F 1 72 ? -1.559 51.335 7.540 1.00 21.79 72 THR F N 1
ATOM 8849 C CA . THR F 1 72 ? -1.893 50.811 8.849 1.00 21.53 72 THR F CA 1
ATOM 8850 C C . THR F 1 72 ? -2.672 49.512 8.692 1.00 20.90 72 THR F C 1
ATOM 8851 O O . THR F 1 72 ? -3.377 49.308 7.709 1.00 20.71 72 THR F O 1
ATOM 8855 N N . VAL F 1 73 ? -2.525 48.636 9.671 1.00 21.34 73 VAL F N 1
ATOM 8856 C CA . VAL F 1 73 ? -3.234 47.370 9.678 1.00 21.74 73 VAL F CA 1
ATOM 8857 C C . VAL F 1 73 ? -4.745 47.564 9.468 1.00 22.12 73 VAL F C 1
ATOM 8858 O O . VAL F 1 73 ? -5.370 46.860 8.687 1.00 22.48 73 VAL F O 1
ATOM 8862 N N . ASN F 1 74 ? -5.331 48.540 10.146 1.00 23.37 74 ASN F N 1
ATOM 8863 C CA . ASN F 1 74 ? -6.770 48.773 10.013 1.00 23.61 74 ASN F CA 1
ATOM 8864 C C . ASN F 1 74 ? -7.202 49.284 8.631 1.00 23.56 74 ASN F C 1
ATOM 8865 O O . ASN F 1 74 ? -8.301 48.968 8.173 1.00 23.90 74 ASN F O 1
ATOM 8870 N N . SER F 1 75 ? -6.340 50.051 7.966 1.00 23.52 75 SER F N 1
ATOM 8871 C CA . SER F 1 75 ? -6.647 50.593 6.645 1.00 23.91 75 SER F CA 1
ATOM 8872 C C . SER F 1 75 ? -6.620 49.513 5.580 1.00 23.35 75 SER F C 1
ATOM 8873 O O . SER F 1 75 ? -7.264 49.636 4.532 1.00 24.37 75 SER F O 1
ATOM 8876 N N . ILE F 1 76 ? -5.850 48.455 5.833 1.00 22.91 76 ILE F N 1
ATOM 8877 C CA . ILE F 1 76 ? -5.722 47.372 4.863 1.00 21.96 76 ILE F CA 1
ATOM 8878 C C . ILE F 1 76 ? -6.977 46.482 4.883 1.00 21.42 76 ILE F C 1
ATOM 8879 O O . ILE F 1 76 ? -7.431 46.045 5.961 1.00 22.16 76 ILE F O 1
ATOM 8884 N N . SER F 1 77 ? -7.533 46.221 3.701 1.00 21.59 77 SER F N 1
ATOM 8885 C CA . SER F 1 77 ? -8.769 45.447 3.600 1.00 22.10 77 SER F CA 1
ATOM 8886 C C . SER F 1 77 ? -8.490 43.955 3.718 1.00 21.19 77 SER F C 1
ATOM 8887 O O . SER F 1 77 ? -9.228 43.220 4.381 1.00 21.20 77 SER F O 1
ATOM 8890 N N . SER F 1 78 ? -7.411 43.519 3.080 1.00 20.08 78 SER F N 1
ATOM 8891 C CA . SER F 1 78 ? -7.076 42.109 3.092 1.00 19.32 78 SER F CA 1
ATOM 8892 C C . SER F 1 78 ? -5.609 41.868 2.784 1.00 18.00 78 SER F C 1
ATOM 8893 O O . SER F 1 78 ? -4.970 42.630 2.064 1.00 17.65 78 SER F O 1
ATOM 8896 N N . MET F 1 79 ? -5.092 40.766 3.328 1.00 16.30 79 MET F N 1
ATOM 8897 C CA . MET F 1 79 ? -3.730 40.337 3.069 1.00 16.50 79 MET F CA 1
ATOM 8898 C C . MET F 1 79 ? -3.710 38.868 2.655 1.00 15.90 79 MET F C 1
ATOM 8899 O O . MET F 1 79 ? -3.114 38.033 3.367 1.00 16.01 79 MET F O 1
ATOM 8904 N N . PRO F 1 80 ? -4.301 38.551 1.501 1.00 16.25 80 PRO F N 1
ATOM 8905 C CA . PRO F 1 80 ? -4.432 37.176 1.040 1.00 16.04 80 PRO F CA 1
ATOM 8906 C C . PRO F 1 80 ? -3.066 36.595 0.709 1.00 15.61 80 PRO F C 1
ATOM 8907 O O . PRO F 1 80 ? -2.139 37.323 0.305 1.00 15.54 80 PRO F O 1
ATOM 8911 N N . THR F 1 81 ? -2.944 35.259 0.898 1.00 14.85 81 THR F N 1
ATOM 8912 C CA . THR F 1 81 ? -1.684 34.567 0.652 1.00 13.69 81 THR F CA 1
ATOM 8913 C C . THR F 1 81 ? -1.898 33.095 0.537 1.00 14.61 81 THR F C 1
ATOM 8914 O O . THR F 1 81 ? -2.690 32.556 1.281 1.00 15.08 81 THR F O 1
ATOM 8918 N N . THR F 1 82 ? -1.196 32.499 -0.416 1.00 13.73 82 THR F N 1
ATOM 8919 C CA . THR F 1 82 ? -1.193 31.065 -0.581 1.00 14.16 82 THR F CA 1
ATOM 8920 C C . THR F 1 82 ? 0.217 30.571 -0.506 1.00 13.45 82 THR F C 1
ATOM 8921 O O . THR F 1 82 ? 1.173 31.265 -0.808 1.00 14.93 82 THR F O 1
ATOM 8925 N N . ALA F 1 83 ? 0.335 29.318 -0.097 1.00 13.12 83 ALA F N 1
ATOM 8926 C CA . ALA F 1 83 ? 1.627 28.664 0.006 1.00 13.66 83 ALA F CA 1
ATOM 8927 C C . ALA F 1 83 ? 1.469 27.144 -0.236 1.00 13.97 83 ALA F C 1
ATOM 8928 O O . ALA F 1 83 ? 0.531 26.505 0.251 1.00 15.48 83 ALA F O 1
ATOM 8930 N N . SER F 1 84 ? 2.372 26.596 -1.034 1.00 13.49 84 SER F N 1
ATOM 8931 C CA . SER F 1 84 ? 2.464 25.159 -1.255 1.00 13.37 84 SER F CA 1
ATOM 8932 C C . SER F 1 84 ? 3.924 24.821 -1.088 1.00 12.41 84 SER F C 1
ATOM 8933 O O . SER F 1 84 ? 4.738 25.317 -1.847 1.00 13.98 84 SER F O 1
ATOM 8936 N N . TRP F 1 85 ? 4.267 23.993 -0.094 1.00 12.36 85 TRP F N 1
ATOM 8937 C CA . TRP F 1 85 ? 5.671 23.707 0.193 1.00 11.62 85 TRP F CA 1
ATOM 8938 C C . TRP F 1 85 ? 5.826 22.261 0.714 1.00 12.29 85 TRP F C 1
ATOM 8939 O O . TRP F 1 85 ? 4.850 21.610 1.061 1.00 12.42 85 TRP F O 1
ATOM 8950 N N . SER F 1 86 ? 7.075 21.830 0.781 1.00 13.30 86 SER F N 1
ATOM 8951 C CA . SER F 1 86 ? 7.422 20.523 1.289 1.00 13.85 86 SER F CA 1
ATOM 8952 C C . SER F 1 86 ? 8.839 20.669 1.828 1.00 13.08 86 SER F C 1
ATOM 8953 O O . SER F 1 86 ? 9.612 21.500 1.342 1.00 13.55 86 SER F O 1
ATOM 8956 N N . TYR F 1 87 ? 9.172 19.880 2.859 1.00 12.64 87 TYR F N 1
ATOM 8957 C CA . TYR F 1 87 ? 10.519 19.864 3.410 1.00 12.68 87 TYR F CA 1
ATOM 8958 C C . TYR F 1 87 ? 11.067 18.454 3.268 1.00 13.73 87 TYR F C 1
ATOM 8959 O O . TYR F 1 87 ? 10.379 17.489 3.573 1.00 14.79 87 TYR F O 1
ATOM 8968 N N . SER F 1 88 ? 12.303 18.367 2.838 1.00 14.09 88 SER F N 1
ATOM 8969 C CA . SER F 1 88 ? 12.983 17.092 2.702 1.00 15.40 88 SER F CA 1
ATOM 8970 C C . SER F 1 88 ? 14.365 17.323 3.278 1.00 15.66 88 SER F C 1
ATOM 8971 O O . SER F 1 88 ? 14.811 18.465 3.445 1.00 15.22 88 SER F O 1
ATOM 8974 N N . GLY F 1 89 ? 15.033 16.222 3.629 1.00 16.52 89 GLY F N 1
ATOM 8975 C CA . GLY F 1 89 ? 16.379 16.293 4.159 1.00 16.68 89 GLY F CA 1
ATOM 8976 C C . GLY F 1 89 ? 16.592 15.342 5.324 1.00 16.47 89 GLY F C 1
ATOM 8977 O O . GLY F 1 89 ? 15.881 14.350 5.465 1.00 19.30 89 GLY F O 1
ATOM 8978 N N . SER F 1 90 ? 17.548 15.691 6.169 1.00 16.39 90 SER F N 1
ATOM 8979 C CA . SER F 1 90 ? 17.954 14.834 7.287 1.00 16.92 90 SER F CA 1
ATOM 8980 C C . SER F 1 90 ? 18.153 15.631 8.567 1.00 15.60 90 SER F C 1
ATOM 8981 O O . SER F 1 90 ? 18.813 16.677 8.593 1.00 14.91 90 SER F O 1
ATOM 8984 N N . ASN F 1 91 ? 17.568 15.113 9.646 1.00 14.82 91 ASN F N 1
ATOM 8985 C CA . ASN F 1 91 ? 17.676 15.722 10.950 1.00 13.25 91 ASN F CA 1
ATOM 8986 C C . ASN F 1 91 ? 17.318 17.214 10.903 1.00 11.93 91 ASN F C 1
ATOM 8987 O O . ASN F 1 91 ? 18.032 18.047 11.414 1.00 12.88 91 ASN F O 1
ATOM 8992 N N . ILE F 1 92 ? 16.150 17.497 10.325 1.00 11.61 92 ILE F N 1
ATOM 8993 C CA . ILE F 1 92 ? 15.744 18.874 10.065 1.00 11.85 92 ILE F CA 1
ATOM 8994 C C . ILE F 1 92 ? 15.275 19.541 11.343 1.00 11.31 92 ILE F C 1
ATOM 8995 O O . ILE F 1 92 ? 14.255 19.141 11.901 1.00 12.04 92 ILE F O 1
ATOM 9000 N N . ARG F 1 93 ? 16.020 20.558 11.794 1.00 10.85 93 ARG F N 1
ATOM 9001 C CA . ARG F 1 93 ? 15.568 21.425 12.895 1.00 11.48 93 ARG F CA 1
ATOM 9002 C C . ARG F 1 93 ? 15.372 22.810 12.306 1.00 11.30 93 ARG F C 1
ATOM 9003 O O . ARG F 1 93 ? 16.325 23.546 12.116 1.00 11.22 93 ARG F O 1
ATOM 9011 N N . ALA F 1 94 ? 14.128 23.128 11.957 1.00 11.05 94 ALA F N 1
ATOM 9012 C CA . ALA F 1 94 ? 13.829 24.335 11.165 1.00 10.15 94 ALA F CA 1
ATOM 9013 C C . ALA F 1 94 ? 12.349 24.556 11.170 1.00 10.95 94 ALA F C 1
ATOM 9014 O O . ALA F 1 94 ? 11.563 23.620 11.378 1.00 11.30 94 ALA F O 1
ATOM 9016 N N . ASN F 1 95 ? 11.924 25.793 10.914 1.00 9.60 95 ASN F N 1
ATOM 9017 C CA . ASN F 1 95 ? 10.489 26.041 10.740 1.00 10.52 95 ASN F CA 1
ATOM 9018 C C . ASN F 1 95 ? 10.168 26.453 9.301 1.00 9.44 95 ASN F C 1
ATOM 9019 O O . ASN F 1 95 ? 11.023 26.513 8.427 1.00 10.61 95 ASN F O 1
ATOM 9024 N N . VAL F 1 96 ? 8.886 26.616 9.056 1.00 9.13 96 VAL F N 1
ATOM 9025 C CA . VAL F 1 96 ? 8.404 27.199 7.809 1.00 9.75 96 VAL F CA 1
ATOM 9026 C C . VAL F 1 96 ? 7.474 28.291 8.314 1.00 9.96 96 VAL F C 1
ATOM 9027 O O . VAL F 1 96 ? 6.469 28.006 8.947 1.00 9.62 96 VAL F O 1
ATOM 9031 N N . ALA F 1 97 ? 7.816 29.561 8.064 1.00 9.82 97 ALA F N 1
ATOM 9032 C CA . ALA F 1 97 ? 7.078 30.641 8.697 1.00 11.00 97 ALA F CA 1
ATOM 9033 C C . ALA F 1 97 ? 6.976 31.930 7.892 1.00 10.98 97 ALA F C 1
ATOM 9034 O O . ALA F 1 97 ? 7.888 32.307 7.157 1.00 11.69 97 ALA F O 1
ATOM 9036 N N . TYR F 1 98 ? 5.818 32.563 8.032 1.00 10.75 98 TYR F N 1
ATOM 9037 C CA . TYR F 1 98 ? 5.628 33.944 7.605 1.00 10.49 98 TYR F CA 1
ATOM 9038 C C . TYR F 1 98 ? 6.269 34.804 8.668 1.00 11.62 98 TYR F C 1
ATOM 9039 O O . TYR F 1 98 ? 6.264 34.445 9.827 1.00 11.09 98 TYR F O 1
ATOM 9048 N N . ASP F 1 99 ? 6.772 35.978 8.269 1.00 12.11 99 ASP F N 1
ATOM 9049 C CA . ASP F 1 99 ? 7.365 36.950 9.175 1.00 12.67 99 ASP F CA 1
ATOM 9050 C C . ASP F 1 99 ? 6.968 38.338 8.707 1.00 13.44 99 ASP F C 1
ATOM 9051 O O . ASP F 1 99 ? 7.129 38.660 7.553 1.00 13.00 99 ASP F O 1
ATOM 9056 N N . LEU F 1 100 ? 6.401 39.121 9.625 1.00 13.18 100 LEU F N 1
ATOM 9057 C CA . LEU F 1 100 ? 5.966 40.489 9.330 1.00 13.41 100 LEU F CA 1
ATOM 9058 C C . LEU F 1 100 ? 6.337 41.393 10.489 1.00 14.04 100 LEU F C 1
ATOM 9059 O O . LEU F 1 100 ? 6.128 41.052 11.644 1.00 15.26 100 LEU F O 1
ATOM 9064 N N . PHE F 1 101 ? 6.900 42.552 10.169 1.00 15.08 101 PHE F N 1
ATOM 9065 C CA . PHE F 1 101 ? 7.151 43.551 11.205 1.00 16.15 101 PHE F CA 1
ATOM 9066 C C . PHE F 1 101 ? 6.131 44.689 11.079 1.00 16.03 101 PHE F C 1
ATOM 9067 O O . PHE F 1 101 ? 5.675 45.011 9.980 1.00 16.08 101 PHE F O 1
ATOM 9075 N N . THR F 1 102 ? 5.708 45.230 12.218 1.00 16.65 102 THR F N 1
ATOM 9076 C CA . THR F 1 102 ? 4.871 46.438 12.174 1.00 17.28 102 THR F CA 1
ATOM 9077 C C . THR F 1 102 ? 5.450 47.459 13.116 1.00 17.19 102 THR F C 1
ATOM 9078 O O . THR F 1 102 ? 6.146 47.130 14.054 1.00 17.64 102 THR F O 1
ATOM 9082 N N . ALA F 1 103 ? 5.159 48.718 12.810 1.00 18.58 103 ALA F N 1
ATOM 9083 C CA . ALA F 1 103 ? 5.630 49.834 13.609 1.00 18.49 103 ALA F CA 1
ATOM 9084 C C . ALA F 1 103 ? 4.706 51.032 13.507 1.00 18.26 103 ALA F C 1
ATOM 9085 O O . ALA F 1 103 ? 4.077 51.272 12.474 1.00 20.01 103 ALA F O 1
ATOM 9087 N N . ALA F 1 104 ? 4.714 51.833 14.569 1.00 19.25 104 ALA F N 1
ATOM 9088 C CA . ALA F 1 104 ? 3.939 53.075 14.600 1.00 19.57 104 ALA F CA 1
ATOM 9089 C C . ALA F 1 104 ? 4.447 54.098 13.566 1.00 19.22 104 ALA F C 1
ATOM 9090 O O . ALA F 1 104 ? 3.674 54.886 13.017 1.00 19.78 104 ALA F O 1
ATOM 9092 N N . ASN F 1 105 ? 5.749 54.073 13.292 1.00 18.12 105 ASN F N 1
ATOM 9093 C CA . ASN F 1 105 ? 6.336 54.930 12.276 1.00 17.66 105 ASN F CA 1
ATOM 9094 C C . ASN F 1 105 ? 6.299 54.251 10.908 1.00 18.90 105 ASN F C 1
ATOM 9095 O O . ASN F 1 105 ? 6.970 53.247 10.728 1.00 18.61 105 ASN F O 1
ATOM 9100 N N . PRO F 1 106 ? 5.566 54.790 9.937 1.00 18.86 106 PRO F N 1
ATOM 9101 C CA . PRO F 1 106 ? 5.517 54.157 8.605 1.00 19.92 106 PRO F CA 1
ATOM 9102 C C . PRO F 1 106 ? 6.891 54.123 7.941 1.00 20.35 106 PRO F C 1
ATOM 9103 O O . PRO F 1 106 ? 7.120 53.342 7.017 1.00 20.77 106 PRO F O 1
ATOM 9107 N N . ASN F 1 107 ? 7.796 54.975 8.411 1.00 20.76 107 ASN F N 1
ATOM 9108 C CA . ASN F 1 107 ? 9.160 55.037 7.904 1.00 21.41 107 ASN F CA 1
ATOM 9109 C C . ASN F 1 107 ? 10.165 54.295 8.764 1.00 22.02 107 ASN F C 1
ATOM 9110 O O . ASN F 1 107 ? 11.358 54.542 8.669 1.00 21.87 107 ASN F O 1
ATOM 9115 N N . HIS F 1 108 ? 9.692 53.410 9.624 1.00 21.79 108 HIS F N 1
ATOM 9116 C CA . HIS F 1 108 ? 10.561 52.646 10.504 1.00 23.08 108 HIS F CA 1
ATOM 9117 C C . HIS F 1 108 ? 11.498 51.767 9.694 1.00 23.71 108 HIS F C 1
ATOM 9118 O O . HIS F 1 108 ? 11.175 51.390 8.581 1.00 23.97 108 HIS F O 1
ATOM 9125 N N . VAL F 1 109 ? 12.659 51.433 10.252 1.00 24.52 109 VAL F N 1
ATOM 9126 C CA . VAL F 1 109 ? 13.539 50.498 9.570 1.00 25.56 109 VAL F CA 1
ATOM 9127 C C . VAL F 1 109 ? 12.734 49.212 9.427 1.00 25.66 109 VAL F C 1
ATOM 9128 O O . VAL F 1 109 ? 11.972 48.853 10.339 1.00 25.31 109 VAL F O 1
ATOM 9132 N N . THR F 1 110 ? 12.886 48.541 8.289 1.00 25.79 110 THR F N 1
ATOM 9133 C CA . THR F 1 110 ? 12.112 47.335 8.022 1.00 26.57 110 THR F CA 1
ATOM 9134 C C . THR F 1 110 ? 12.725 46.021 8.518 1.00 26.48 110 THR F C 1
ATOM 9135 O O . THR F 1 110 ? 12.147 44.955 8.263 1.00 27.57 110 THR F O 1
ATOM 9139 N N . TYR F 1 111 ? 13.844 46.078 9.242 1.00 26.75 111 TYR F N 1
ATOM 9140 C CA . TYR F 1 111 ? 14.438 44.853 9.794 1.00 26.60 111 TYR F CA 1
ATOM 9141 C C . TYR F 1 111 ? 13.946 44.622 11.199 1.00 27.54 111 TYR F C 1
ATOM 9142 O O . TYR F 1 111 ? 14.514 43.837 11.991 1.00 28.40 111 TYR F O 1
ATOM 9151 N N . SER F 1 112 ? 12.889 45.337 11.535 1.00 26.79 112 SER F N 1
ATOM 9152 C CA . SER F 1 112 ? 12.336 45.248 12.848 1.00 26.85 112 SER F CA 1
ATOM 9153 C C . SER F 1 112 ? 11.116 46.145 12.867 1.00 25.27 112 SER F C 1
ATOM 9154 O O . SER F 1 112 ? 10.718 46.701 11.827 1.00 25.39 112 SER F O 1
ATOM 9157 N N . GLY F 1 113 ? 10.516 46.234 14.046 1.00 25.23 113 GLY F N 1
ATOM 9158 C CA . GLY F 1 113 ? 9.347 47.052 14.280 1.00 23.87 113 GLY F CA 1
ATOM 9159 C C . GLY F 1 113 ? 8.991 47.050 15.748 1.00 23.07 113 GLY F C 1
ATOM 9160 O O . GLY F 1 113 ? 9.729 46.555 16.587 1.00 22.91 113 GLY F O 1
ATOM 9161 N N . ASP F 1 114 ? 7.854 47.647 16.078 1.00 22.22 114 ASP F N 1
ATOM 9162 C CA . ASP F 1 114 ? 7.387 47.605 17.451 1.00 21.44 114 ASP F CA 1
ATOM 9163 C C . ASP F 1 114 ? 6.918 46.180 17.754 1.00 19.38 114 ASP F C 1
ATOM 9164 O O . ASP F 1 114 ? 7.003 45.710 18.886 1.00 19.14 114 ASP F O 1
ATOM 9169 N N . TYR F 1 115 ? 6.383 45.528 16.724 1.00 17.57 115 TYR F N 1
ATOM 9170 C CA . TYR F 1 115 ? 5.910 44.146 16.850 1.00 16.83 115 TYR F CA 1
ATOM 9171 C C . TYR F 1 115 ? 6.432 43.284 15.697 1.00 15.94 115 TYR F C 1
ATOM 9172 O O . TYR F 1 115 ? 6.682 43.765 14.585 1.00 15.53 115 TYR F O 1
ATOM 9181 N N . GLU F 1 116 ? 6.528 41.985 15.971 1.00 14.75 116 GLU F N 1
ATOM 9182 C CA . GLU F 1 116 ? 6.823 41.002 14.931 1.00 14.45 116 GLU F CA 1
ATOM 9183 C C . GLU F 1 116 ? 5.707 39.947 15.012 1.00 12.75 116 GLU F C 1
ATOM 9184 O O . GLU F 1 116 ? 5.401 39.447 16.103 1.00 14.45 116 GLU F O 1
ATOM 9190 N N . LEU F 1 117 ? 5.090 39.671 13.873 1.00 13.45 117 LEU F N 1
ATOM 9191 C CA . LEU F 1 117 ? 4.102 38.620 13.753 1.00 12.47 117 LEU F CA 1
ATOM 9192 C C . LEU F 1 117 ? 4.684 37.478 12.914 1.00 12.79 117 LEU F C 1
ATOM 9193 O O . LEU F 1 117 ? 5.163 37.677 11.808 1.00 11.36 117 LEU F O 1
ATOM 9198 N N . MET F 1 118 ? 4.649 36.271 13.465 1.00 11.72 118 MET F N 1
ATOM 9199 C CA . MET F 1 118 ? 5.069 35.101 12.732 1.00 11.21 118 MET F CA 1
ATOM 9200 C C . MET F 1 118 ? 3.902 34.134 12.663 1.00 10.67 118 MET F C 1
ATOM 9201 O O . MET F 1 118 ? 3.095 34.037 13.589 1.00 10.40 118 MET F O 1
ATOM 9206 N N . ILE F 1 119 ? 3.844 33.392 11.568 1.00 10.89 119 ILE F N 1
ATOM 9207 C CA . ILE F 1 119 ? 2.845 32.329 11.384 1.00 11.37 119 ILE F CA 1
ATOM 9208 C C . ILE F 1 119 ? 3.632 31.102 10.923 1.00 11.27 119 ILE F C 1
ATOM 9209 O O . ILE F 1 119 ? 4.096 31.042 9.781 1.00 10.93 119 ILE F O 1
ATOM 9214 N N . TRP F 1 120 ? 3.803 30.129 11.815 1.00 9.93 120 TRP F N 1
ATOM 9215 C CA . TRP F 1 120 ? 4.616 28.958 11.493 1.00 10.48 120 TRP F CA 1
ATOM 9216 C C . TRP F 1 120 ? 3.728 27.900 10.916 1.00 10.00 120 TRP F C 1
ATOM 9217 O O . TRP F 1 120 ? 3.004 27.220 11.657 1.00 10.17 120 TRP F O 1
ATOM 9228 N N . LEU F 1 121 ? 3.782 27.729 9.598 1.00 9.99 121 LEU F N 1
ATOM 9229 C CA . LEU F 1 121 ? 3.058 26.641 8.917 1.00 10.41 121 LEU F CA 1
ATOM 9230 C C . LEU F 1 121 ? 3.676 25.258 9.186 1.00 10.62 121 LEU F C 1
ATOM 9231 O O . LEU F 1 121 ? 2.996 24.239 9.092 1.00 11.83 121 LEU F O 1
ATOM 9236 N N . GLY F 1 122 ? 4.972 25.256 9.463 1.00 10.05 122 GLY F N 1
ATOM 9237 C CA . GLY F 1 122 ? 5.725 24.038 9.703 1.00 10.70 122 GLY F CA 1
ATOM 9238 C C . GLY F 1 122 ? 6.692 24.198 10.846 1.00 10.90 122 GLY F C 1
ATOM 9239 O O . GLY F 1 122 ? 7.194 25.259 11.134 1.00 11.04 122 GLY F O 1
ATOM 9240 N N . LYS F 1 123 ? 6.931 23.096 11.527 1.00 11.84 123 LYS F N 1
ATOM 9241 C CA . LYS F 1 123 ? 7.853 23.083 12.658 1.00 11.73 123 LYS F CA 1
ATOM 9242 C C . LYS F 1 123 ? 8.494 21.697 12.721 1.00 12.24 123 LYS F C 1
ATOM 9243 O O . LYS F 1 123 ? 7.802 20.692 12.954 1.00 12.51 123 LYS F O 1
ATOM 9249 N N . TYR F 1 124 ? 9.796 21.659 12.457 1.00 12.33 124 TYR F N 1
ATOM 9250 C CA . TYR F 1 124 ? 10.578 20.401 12.454 1.00 12.38 124 TYR F CA 1
ATOM 9251 C C . TYR F 1 124 ? 11.559 20.441 13.576 1.00 12.71 124 TYR F C 1
ATOM 9252 O O . TYR F 1 124 ? 12.289 21.412 13.756 1.00 11.92 124 TYR F O 1
ATOM 9261 N N . GLY F 1 125 ? 11.561 19.384 14.379 1.00 12.12 125 GLY F N 1
ATOM 9262 C CA . GLY F 1 125 ? 12.490 19.308 15.485 1.00 12.62 125 GLY F CA 1
ATOM 9263 C C . GLY F 1 125 ? 11.998 19.967 16.754 1.00 12.61 125 GLY F C 1
ATOM 9264 O O . GLY F 1 125 ? 10.810 20.309 16.875 1.00 12.74 125 GLY F O 1
ATOM 9265 N N . ASP F 1 126 ? 12.913 20.169 17.703 1.00 13.05 126 ASP F N 1
ATOM 9266 C CA . ASP F 1 126 ? 12.574 20.667 19.034 1.00 13.62 126 ASP F CA 1
ATOM 9267 C C . ASP F 1 126 ? 12.774 22.155 19.223 1.00 14.18 126 ASP F C 1
ATOM 9268 O O . ASP F 1 126 ? 12.875 22.662 20.337 1.00 16.81 126 ASP F O 1
ATOM 9273 N N . ILE F 1 127 ? 12.754 22.862 18.113 1.00 15.27 127 ILE F N 1
ATOM 9274 C CA . ILE F 1 127 ? 12.948 24.300 18.123 1.00 16.86 127 ILE F CA 1
ATOM 9275 C C . ILE F 1 127 ? 11.723 24.992 18.647 1.00 17.78 127 ILE F C 1
ATOM 9276 O O . ILE F 1 127 ? 10.624 24.459 18.624 1.00 19.14 127 ILE F O 1
ATOM 9281 N N . GLY F 1 128 ? 11.931 26.199 19.128 1.00 19.26 128 GLY F N 1
ATOM 9282 C CA . GLY F 1 128 ? 10.816 26.927 19.687 1.00 19.62 128 GLY F CA 1
ATOM 9283 C C . GLY F 1 128 ? 10.827 28.402 19.353 1.00 18.28 128 GLY F C 1
ATOM 9284 O O . GLY F 1 128 ? 11.860 29.036 19.174 1.00 19.01 128 GLY F O 1
ATOM 9285 N N . PRO F 1 129 ? 9.631 28.942 19.268 1.00 18.20 129 PRO F N 1
ATOM 9286 C CA . PRO F 1 129 ? 9.476 30.367 19.051 1.00 17.88 129 PRO F CA 1
ATOM 9287 C C . PRO F 1 129 ? 9.842 31.174 20.259 1.00 18.02 129 PRO F C 1
ATOM 9288 O O . PRO F 1 129 ? 10.035 30.661 21.378 1.00 18.19 129 PRO F O 1
ATOM 9292 N N . ILE F 1 130 ? 9.896 32.467 20.013 1.00 17.98 130 ILE F N 1
ATOM 9293 C CA . ILE F 1 130 ? 10.176 33.440 21.043 1.00 18.89 130 ILE F CA 1
ATOM 9294 C C . ILE F 1 130 ? 9.080 33.445 22.088 1.00 19.53 130 ILE F C 1
ATOM 9295 O O . ILE F 1 130 ? 7.888 33.368 21.767 1.00 19.16 130 ILE F O 1
ATOM 9300 N N . GLY F 1 131 ? 9.488 33.546 23.348 1.00 20.69 131 GLY F N 1
ATOM 9301 C CA . GLY F 1 131 ? 8.539 33.692 24.444 1.00 21.32 131 GLY F CA 1
ATOM 9302 C C . GLY F 1 131 ? 7.933 32.414 24.976 1.00 21.59 131 GLY F C 1
ATOM 9303 O O . GLY F 1 131 ? 8.569 31.345 24.948 1.00 22.40 131 GLY F O 1
ATOM 9304 N N . SER F 1 132 ? 6.703 32.533 25.479 1.00 22.26 132 SER F N 1
ATOM 9305 C CA . SER F 1 132 ? 6.005 31.425 26.114 1.00 22.81 132 SER F CA 1
ATOM 9306 C C . SER F 1 132 ? 4.612 31.252 25.528 1.00 22.13 132 SER F C 1
ATOM 9307 O O . SER F 1 132 ? 4.018 32.205 25.021 1.00 21.19 132 SER F O 1
ATOM 9310 N N . SER F 1 133 ? 4.114 30.026 25.618 1.00 22.35 133 SER F N 1
ATOM 9311 C CA . SER F 1 133 ? 2.825 29.682 25.048 1.00 22.09 133 SER F CA 1
ATOM 9312 C C . SER F 1 133 ? 1.671 30.318 25.797 1.00 22.25 133 SER F C 1
ATOM 9313 O O . SER F 1 133 ? 1.584 30.223 27.040 1.00 22.62 133 SER F O 1
ATOM 9316 N N . GLN F 1 134 ? 0.778 30.928 25.027 1.00 21.47 134 GLN F N 1
ATOM 9317 C CA . GLN F 1 134 ? -0.436 31.536 25.531 1.00 21.69 134 GLN F CA 1
ATOM 9318 C C . GLN F 1 134 ? -1.632 30.619 25.270 1.00 21.67 134 GLN F C 1
ATOM 9319 O O . GLN F 1 134 ? -2.794 31.030 25.401 1.00 23.52 134 GLN F O 1
ATOM 9325 N N . GLY F 1 135 ? -1.355 29.390 24.862 1.00 20.96 135 GLY F N 1
ATOM 9326 C CA . GLY F 1 135 ? -2.401 28.430 24.609 1.00 19.78 135 GLY F CA 1
ATOM 9327 C C . GLY F 1 135 ? -2.886 28.389 23.180 1.00 19.96 135 GLY F C 1
ATOM 9328 O O . GLY F 1 135 ? -2.298 29.019 22.297 1.00 18.58 135 GLY F O 1
ATOM 9329 N N . THR F 1 136 ? -3.963 27.635 22.954 1.00 18.98 136 THR F N 1
ATOM 9330 C CA . THR F 1 136 ? -4.525 27.444 21.631 1.00 19.28 136 THR F CA 1
ATOM 9331 C C . THR F 1 136 ? -5.488 28.545 21.219 1.00 18.60 136 THR F C 1
ATOM 9332 O O . THR F 1 136 ? -6.375 28.925 21.992 1.00 20.56 136 THR F O 1
ATOM 9336 N N . VAL F 1 137 ? -5.337 29.019 19.986 1.00 17.92 137 VAL F N 1
ATOM 9337 C CA . VAL F 1 137 ? -6.233 30.003 19.389 1.00 17.46 137 VAL F CA 1
ATOM 9338 C C . VAL F 1 137 ? -6.671 29.544 17.991 1.00 17.38 137 VAL F C 1
ATOM 9339 O O . VAL F 1 137 ? -5.910 28.913 17.276 1.00 17.08 137 VAL F O 1
ATOM 9343 N N . ASN F 1 138 ? -7.886 29.868 17.598 1.00 17.52 138 ASN F N 1
ATOM 9344 C CA . ASN F 1 138 ? -8.390 29.499 16.291 1.00 18.18 138 ASN F CA 1
ATOM 9345 C C . ASN F 1 138 ? -8.430 30.693 15.369 1.00 18.05 138 ASN F C 1
ATOM 9346 O O . ASN F 1 138 ? -9.034 31.719 15.670 1.00 18.33 138 ASN F O 1
ATOM 9351 N N . VAL F 1 139 ? -7.740 30.578 14.251 1.00 17.34 139 VAL F N 1
ATOM 9352 C CA . VAL F 1 139 ? -7.696 31.640 13.278 1.00 17.36 139 VAL F CA 1
ATOM 9353 C C . VAL F 1 139 ? -7.728 31.043 11.892 1.00 18.03 139 VAL F C 1
ATOM 9354 O O . VAL F 1 139 ? -6.988 30.092 11.593 1.00 18.16 139 VAL F O 1
ATOM 9358 N N . GLY F 1 140 ? -8.584 31.593 11.036 1.00 17.99 140 GLY F N 1
ATOM 9359 C CA . GLY F 1 140 ? -8.662 31.156 9.651 1.00 18.79 140 GLY F CA 1
ATOM 9360 C C . GLY F 1 140 ? -9.061 29.704 9.540 1.00 19.51 140 GLY F C 1
ATOM 9361 O O . GLY F 1 140 ? -8.529 28.971 8.708 1.00 21.83 140 GLY F O 1
ATOM 9362 N N . GLY F 1 141 ? -9.968 29.266 10.405 1.00 19.20 141 GLY F N 1
ATOM 9363 C CA . GLY F 1 141 ? -10.473 27.904 10.383 1.00 19.61 141 GLY F CA 1
ATOM 9364 C C . GLY F 1 141 ? -9.510 26.828 10.834 1.00 19.57 141 GLY F C 1
ATOM 9365 O O . GLY F 1 141 ? -9.722 25.626 10.600 1.00 21.09 141 GLY F O 1
ATOM 9366 N N . GLN F 1 142 ? -8.455 27.257 11.530 1.00 19.49 142 GLN F N 1
ATOM 9367 C CA . GLN F 1 142 ? -7.384 26.380 11.927 1.00 19.06 142 GLN F CA 1
ATOM 9368 C C . GLN F 1 142 ? -6.932 26.723 13.358 1.00 17.88 142 GLN F C 1
ATOM 9369 O O . GLN F 1 142 ? -7.038 27.878 13.746 1.00 17.32 142 GLN F O 1
ATOM 9375 N N . SER F 1 143 ? -6.442 25.725 14.111 1.00 17.22 143 SER F N 1
ATOM 9376 C CA . SER F 1 143 ? -5.928 25.901 15.481 1.00 17.40 143 SER F CA 1
ATOM 9377 C C . SER F 1 143 ? -4.407 26.134 15.508 1.00 16.46 143 SER F C 1
ATOM 9378 O O . SER F 1 143 ? -3.648 25.462 14.786 1.00 16.74 143 SER F O 1
ATOM 9381 N N . TRP F 1 144 ? -3.987 27.093 16.328 1.00 15.68 144 TRP F N 1
ATOM 9382 C CA . TRP F 1 144 ? -2.589 27.485 16.472 1.00 14.80 144 TRP F CA 1
ATOM 9383 C C . TRP F 1 144 ? -2.222 27.562 17.941 1.00 15.58 144 TRP F C 1
ATOM 9384 O O . TRP F 1 144 ? -3.072 27.856 18.774 1.00 15.09 144 TRP F O 1
ATOM 9395 N N . THR F 1 145 ? -0.965 27.274 18.278 1.00 15.06 145 THR F N 1
ATOM 9396 C CA . THR F 1 145 ? -0.467 27.536 19.610 1.00 15.03 145 THR F CA 1
ATOM 9397 C C . THR F 1 145 ? 0.143 28.920 19.464 1.00 15.33 145 THR F C 1
ATOM 9398 O O . THR F 1 145 ? 1.057 29.110 18.651 1.00 14.50 145 THR F O 1
ATOM 9402 N N . LEU F 1 146 ? -0.343 29.881 20.232 1.00 14.46 146 LEU F N 1
ATOM 9403 C CA . LEU F 1 146 ? 0.143 31.247 20.165 1.00 14.17 146 LEU F CA 1
ATOM 9404 C C . LEU F 1 146 ? 1.247 31.493 21.192 1.00 15.42 146 LEU F C 1
ATOM 9405 O O . LEU F 1 146 ? 1.043 31.308 22.386 1.00 16.46 146 LEU F O 1
ATOM 9410 N N . TYR F 1 147 ? 2.400 31.968 20.731 1.00 15.21 147 TYR F N 1
ATOM 9411 C CA . TYR F 1 147 ? 3.488 32.310 21.631 1.00 15.91 147 TYR F CA 1
ATOM 9412 C C . TYR F 1 147 ? 3.624 33.813 21.690 1.00 15.76 147 TYR F C 1
ATOM 9413 O O . TYR F 1 147 ? 3.386 34.515 20.721 1.00 15.05 147 TYR F O 1
ATOM 9422 N N . TYR F 1 148 ? 4.027 34.315 22.849 1.00 16.52 148 TYR F N 1
ATOM 9423 C CA . TYR F 1 148 ? 4.252 35.744 23.024 1.00 17.20 148 TYR F CA 1
ATOM 9424 C C . TYR F 1 148 ? 5.435 35.981 23.923 1.00 18.36 148 TYR F C 1
ATOM 9425 O O . TYR F 1 148 ? 5.581 35.322 24.961 1.00 19.52 148 TYR F O 1
ATOM 9434 N N . GLY F 1 149 ? 6.250 36.954 23.542 1.00 18.79 149 GLY F N 1
ATOM 9435 C CA . GLY F 1 149 ? 7.403 37.330 24.338 1.00 19.68 149 GLY F CA 1
ATOM 9436 C C . GLY F 1 149 ? 8.141 38.513 23.742 1.00 19.92 149 GLY F C 1
ATOM 9437 O O . GLY F 1 149 ? 7.813 39.048 22.667 1.00 19.15 149 GLY F O 1
ATOM 9438 N N . TYR F 1 150 ? 9.176 38.943 24.453 1.00 21.60 150 TYR F N 1
ATOM 9439 C CA . TYR F 1 150 ? 9.971 40.079 24.041 1.00 23.25 150 TYR F CA 1
ATOM 9440 C C . TYR F 1 150 ? 11.285 39.639 23.391 1.00 23.78 150 TYR F C 1
ATOM 9441 O O . TYR F 1 150 ? 11.871 38.614 23.744 1.00 24.65 150 TYR F O 1
ATOM 9450 N N . ASN F 1 151 ? 11.694 40.429 22.410 1.00 24.34 151 ASN F N 1
ATOM 9451 C CA . ASN F 1 151 ? 12.944 40.272 21.678 1.00 24.87 151 ASN F CA 1
ATOM 9452 C C . ASN F 1 151 ? 13.471 41.702 21.765 1.00 24.78 151 ASN F C 1
ATOM 9453 O O . ASN F 1 151 ? 13.280 42.504 20.852 1.00 24.22 151 ASN F O 1
ATOM 9458 N N . GLY F 1 152 ? 14.062 42.037 22.917 1.00 25.09 152 GLY F N 1
ATOM 9459 C CA . GLY F 1 152 ? 14.445 43.405 23.212 1.00 25.47 152 GLY F CA 1
ATOM 9460 C C . GLY F 1 152 ? 13.184 44.187 23.557 1.00 25.48 152 GLY F C 1
ATOM 9461 O O . GLY F 1 152 ? 12.353 43.715 24.341 1.00 27.04 152 GLY F O 1
ATOM 9462 N N . ALA F 1 153 ? 13.014 45.355 22.953 1.00 25.47 153 ALA F N 1
ATOM 9463 C CA . ALA F 1 153 ? 11.835 46.186 23.181 1.00 25.27 153 ALA F CA 1
ATOM 9464 C C . ALA F 1 153 ? 10.674 45.699 22.313 1.00 24.86 153 ALA F C 1
ATOM 9465 O O . ALA F 1 153 ? 9.520 46.080 22.528 1.00 25.61 153 ALA F O 1
ATOM 9467 N N . MET F 1 154 ? 10.984 44.855 21.332 1.00 23.83 154 MET F N 1
ATOM 9468 C CA . MET F 1 154 ? 9.997 44.405 20.352 1.00 22.32 154 MET F CA 1
ATOM 9469 C C . MET F 1 154 ? 9.163 43.255 20.892 1.00 21.23 154 MET F C 1
ATOM 9470 O O . MET F 1 154 ? 9.682 42.341 21.506 1.00 21.58 154 MET F O 1
ATOM 9475 N N . GLN F 1 155 ? 7.856 43.293 20.638 1.00 20.20 155 GLN F N 1
ATOM 9476 C CA . GLN F 1 155 ? 6.987 42.212 21.072 1.00 19.12 155 GLN F CA 1
ATOM 9477 C C . GLN F 1 155 ? 6.697 41.285 19.907 1.00 17.55 155 GLN F C 1
ATOM 9478 O O . GLN F 1 155 ? 6.314 41.742 18.847 1.00 18.41 155 GLN F O 1
ATOM 9484 N N . VAL F 1 156 ? 6.890 39.991 20.136 1.00 17.16 156 VAL F N 1
ATOM 9485 C CA . VAL F 1 156 ? 6.737 38.976 19.095 1.00 16.25 156 VAL F CA 1
ATOM 9486 C C . VAL F 1 156 ? 5.584 38.039 19.383 1.00 15.52 156 VAL F C 1
ATOM 9487 O O . VAL F 1 156 ? 5.569 37.389 20.410 1.00 15.70 156 VAL F O 1
ATOM 9491 N N . TYR F 1 157 ? 4.642 37.970 18.440 1.00 14.76 157 TYR F N 1
ATOM 9492 C CA . TYR F 1 157 ? 3.552 37.020 18.505 1.00 14.40 157 TYR F CA 1
ATOM 9493 C C . TYR F 1 157 ? 3.787 35.962 17.439 1.00 13.28 157 TYR F C 1
ATOM 9494 O O . TYR F 1 157 ? 3.877 36.306 16.269 1.00 13.54 157 TYR F O 1
ATOM 9503 N N . SER F 1 158 ? 3.835 34.694 17.824 1.00 14.05 158 SER F N 1
ATOM 9504 C CA . SER F 1 158 ? 4.080 33.632 16.852 1.00 15.05 158 SER F CA 1
ATOM 9505 C C . SER F 1 158 ? 2.950 32.635 16.933 1.00 14.14 158 SER F C 1
ATOM 9506 O O . SER F 1 158 ? 2.785 31.995 17.944 1.00 13.94 158 SER F O 1
ATOM 9509 N N . PHE F 1 159 ? 2.179 32.502 15.864 1.00 12.91 159 PHE F N 1
ATOM 9510 C CA . PHE F 1 159 ? 1.109 31.527 15.783 1.00 13.28 159 PHE F CA 1
ATOM 9511 C C . PHE F 1 159 ? 1.721 30.259 15.161 1.00 13.00 159 PHE F C 1
ATOM 9512 O O . PHE F 1 159 ? 2.135 30.284 14.000 1.00 11.91 159 PHE F O 1
ATOM 9520 N N . VAL F 1 160 ? 1.793 29.154 15.921 1.00 12.38 160 VAL F N 1
ATOM 9521 C CA . VAL F 1 160 ? 2.406 27.926 15.444 1.00 12.53 160 VAL F CA 1
ATOM 9522 C C . VAL F 1 160 ? 1.358 26.861 15.080 1.00 12.81 160 VAL F C 1
ATOM 9523 O O . VAL F 1 160 ? 0.545 26.465 15.906 1.00 12.71 160 VAL F O 1
ATOM 9527 N N . ALA F 1 161 ? 1.338 26.409 13.828 1.00 12.15 161 ALA F N 1
ATOM 9528 C CA . ALA F 1 161 ? 0.379 25.413 13.411 1.00 13.33 161 ALA F CA 1
ATOM 9529 C C . ALA F 1 161 ? 0.578 24.168 14.274 1.00 13.21 161 ALA F C 1
ATOM 9530 O O . ALA F 1 161 ? 1.697 23.831 14.610 1.00 13.47 161 ALA F O 1
ATOM 9532 N N . GLN F 1 162 ? -0.520 23.519 14.629 1.00 14.42 162 GLN F N 1
ATOM 9533 C CA . GLN F 1 162 ? -0.475 22.314 15.454 1.00 15.11 162 GLN F CA 1
ATOM 9534 C C . GLN F 1 162 ? -0.267 21.072 14.566 1.00 15.25 162 GLN F C 1
ATOM 9535 O O . GLN F 1 162 ? -0.092 19.966 15.062 1.00 16.48 162 GLN F O 1
ATOM 9541 N N . THR F 1 163 ? -0.271 21.242 13.243 1.00 15.53 163 THR F N 1
ATOM 9542 C CA . THR F 1 163 ? 0.028 20.196 12.294 1.00 16.23 163 THR F CA 1
ATOM 9543 C C . THR F 1 163 ? 0.719 20.885 11.129 1.00 16.01 163 THR F C 1
ATOM 9544 O O . THR F 1 163 ? 0.295 21.978 10.782 1.00 14.93 163 THR F O 1
ATOM 9548 N N . ASN F 1 164 ? 1.752 20.275 10.546 1.00 15.36 164 ASN F N 1
ATOM 9549 C CA . ASN F 1 164 ? 2.437 20.880 9.392 1.00 14.51 164 ASN F CA 1
ATOM 9550 C C . ASN F 1 164 ? 1.393 21.149 8.310 1.00 14.35 164 ASN F C 1
ATOM 9551 O O . ASN F 1 164 ? 0.616 20.272 7.964 1.00 15.19 164 ASN F O 1
ATOM 9556 N N . THR F 1 165 ? 1.372 22.390 7.829 1.00 12.19 165 THR F N 1
ATOM 9557 C CA . THR F 1 165 ? 0.354 22.853 6.893 1.00 12.73 165 THR F CA 1
ATOM 9558 C C . THR F 1 165 ? 1.030 23.208 5.581 1.00 12.20 165 THR F C 1
ATOM 9559 O O . THR F 1 165 ? 1.473 24.331 5.402 1.00 11.90 165 THR F O 1
ATOM 9563 N N . THR F 1 166 ? 1.159 22.211 4.711 1.00 12.86 166 THR F N 1
ATOM 9564 C CA . THR F 1 166 ? 1.908 22.289 3.459 1.00 13.03 166 THR F CA 1
ATOM 9565 C C . THR F 1 166 ? 1.159 22.924 2.283 1.00 12.75 166 THR F C 1
ATOM 9566 O O . THR F 1 166 ? 1.755 23.228 1.256 1.00 13.07 166 THR F O 1
ATOM 9570 N N . ASN F 1 167 ? -0.154 23.037 2.421 1.00 13.14 167 ASN F N 1
ATOM 9571 C CA . ASN F 1 167 ? -1.013 23.666 1.429 1.00 14.77 167 ASN F CA 1
ATOM 9572 C C . ASN F 1 167 ? -1.823 24.647 2.218 1.00 14.76 167 ASN F C 1
ATOM 9573 O O . ASN F 1 167 ? -2.685 24.258 3.011 1.00 16.77 167 ASN F O 1
ATOM 9578 N N . TYR F 1 168 ? -1.531 25.926 2.039 1.00 13.42 168 TYR F N 1
ATOM 9579 C CA . TYR F 1 168 ? -2.152 26.961 2.853 1.00 12.93 168 TYR F CA 1
ATOM 9580 C C . TYR F 1 168 ? -2.788 28.047 2.017 1.00 11.99 168 TYR F C 1
ATOM 9581 O O . TYR F 1 168 ? -2.220 28.497 1.024 1.00 11.73 168 TYR F O 1
ATOM 9590 N N . SER F 1 169 ? -3.985 28.438 2.421 1.00 13.40 169 SER F N 1
ATOM 9591 C CA . SER F 1 169 ? -4.646 29.610 1.839 1.00 15.27 169 SER F CA 1
ATOM 9592 C C . SER F 1 169 ? -5.228 30.396 3.003 1.00 15.82 169 SER F C 1
ATOM 9593 O O . SER F 1 169 ? -6.087 29.893 3.737 1.00 18.34 169 SER F O 1
ATOM 9596 N N . GLY F 1 170 ? -4.741 31.608 3.221 1.00 15.66 170 GLY F N 1
ATOM 9597 C CA . GLY F 1 170 ? -5.227 32.413 4.316 1.00 15.92 170 GLY F CA 1
ATOM 9598 C C . GLY F 1 170 ? -5.156 33.907 4.055 1.00 15.83 170 GLY F C 1
ATOM 9599 O O . GLY F 1 170 ? -4.848 34.351 2.960 1.00 15.82 170 GLY F O 1
ATOM 9600 N N . ASP F 1 171 ? -5.441 34.656 5.105 1.00 15.75 171 ASP F N 1
ATOM 9601 C CA . ASP F 1 171 ? -5.441 36.110 5.068 1.00 15.72 171 ASP F CA 1
ATOM 9602 C C . ASP F 1 171 ? -4.794 36.569 6.370 1.00 15.13 171 ASP F C 1
ATOM 9603 O O . ASP F 1 171 ? -5.308 36.315 7.443 1.00 14.49 171 ASP F O 1
ATOM 9608 N N . VAL F 1 172 ? -3.629 37.197 6.279 1.00 15.95 172 VAL F N 1
ATOM 9609 C CA . VAL F 1 172 ? -2.879 37.576 7.460 1.00 15.92 172 VAL F CA 1
ATOM 9610 C C . VAL F 1 172 ? -3.619 38.595 8.317 1.00 15.68 172 VAL F C 1
ATOM 9611 O O . VAL F 1 172 ? -3.411 38.659 9.532 1.00 15.89 172 VAL F O 1
ATOM 9615 N N . LYS F 1 173 ? -4.532 39.339 7.701 1.00 16.54 173 LYS F N 1
ATOM 9616 C CA . LYS F 1 173 ? -5.371 40.253 8.465 1.00 16.98 173 LYS F CA 1
ATOM 9617 C C . LYS F 1 173 ? -6.102 39.527 9.605 1.00 16.01 173 LYS F C 1
ATOM 9618 O O . LYS F 1 173 ? -6.342 40.111 10.671 1.00 16.61 173 LYS F O 1
ATOM 9624 N N . ASN F 1 174 ? -6.474 38.257 9.398 1.00 14.91 174 ASN F N 1
ATOM 9625 C CA . ASN F 1 174 ? -7.168 37.506 10.444 1.00 14.88 174 ASN F CA 1
ATOM 9626 C C . ASN F 1 174 ? -6.334 37.413 11.716 1.00 13.93 174 ASN F C 1
ATOM 9627 O O . ASN F 1 174 ? -6.851 37.401 12.815 1.00 15.02 174 ASN F O 1
ATOM 9632 N N . PHE F 1 175 ? -5.023 37.299 11.555 1.00 13.04 175 PHE F N 1
ATOM 9633 C CA . PHE F 1 175 ? -4.136 37.204 12.694 1.00 13.39 175 PHE F CA 1
ATOM 9634 C C . PHE F 1 175 ? -4.002 38.536 13.385 1.00 13.83 175 PHE F C 1
ATOM 9635 O O . PHE F 1 175 ? -4.052 38.576 14.626 1.00 13.90 175 PHE F O 1
ATOM 9643 N N . PHE F 1 176 ? -3.826 39.618 12.626 1.00 15.06 176 PHE F N 1
ATOM 9644 C CA . PHE F 1 176 ? -3.786 40.952 13.230 1.00 16.06 176 PHE F CA 1
ATOM 9645 C C . PHE F 1 176 ? -5.100 41.219 13.970 1.00 16.55 176 PHE F C 1
ATOM 9646 O O . PHE F 1 176 ? -5.073 41.751 15.077 1.00 17.85 176 PHE F O 1
ATOM 9654 N N . ASN F 1 177 ? -6.220 40.806 13.401 1.00 15.83 177 ASN F N 1
ATOM 9655 C CA . ASN F 1 177 ? -7.523 41.066 14.023 1.00 17.58 177 ASN F CA 1
ATOM 9656 C C . ASN F 1 177 ? -7.666 40.271 15.307 1.00 17.04 177 ASN F C 1
ATOM 9657 O O . ASN F 1 177 ? -8.238 40.767 16.285 1.00 17.30 177 ASN F O 1
ATOM 9662 N N . TYR F 1 178 ? -7.101 39.066 15.354 1.00 16.27 178 TYR F N 1
ATOM 9663 C CA . TYR F 1 178 ? -7.108 38.330 16.597 1.00 16.79 178 TYR F CA 1
ATOM 9664 C C . TYR F 1 178 ? -6.377 39.124 17.676 1.00 16.94 178 TYR F C 1
ATOM 9665 O O . TYR F 1 178 ? -6.855 39.263 18.811 1.00 17.39 178 TYR F O 1
ATOM 9674 N N . LEU F 1 179 ? -5.214 39.654 17.329 1.00 16.31 179 LEU F N 1
ATOM 9675 C CA . LEU F 1 179 ? -4.411 40.363 18.297 1.00 16.50 179 LEU F CA 1
ATOM 9676 C C . LEU F 1 179 ? -5.102 41.657 18.709 1.00 16.97 179 LEU F C 1
ATOM 9677 O O . LEU F 1 179 ? -5.066 42.037 19.890 1.00 16.93 179 LEU F O 1
ATOM 9682 N N . ARG F 1 180 ? -5.703 42.306 17.720 1.00 18.52 180 ARG F N 1
ATOM 9683 C CA . ARG F 1 180 ? -6.423 43.552 17.943 1.00 19.28 180 ARG F CA 1
ATOM 9684 C C . ARG F 1 180 ? -7.543 43.339 18.921 1.00 20.04 180 ARG F C 1
ATOM 9685 O O . ARG F 1 180 ? -7.728 44.147 19.829 1.00 20.68 180 ARG F O 1
ATOM 9693 N N . ASP F 1 181 ? -8.280 42.244 18.744 1.00 19.48 181 ASP F N 1
ATOM 9694 C CA . ASP F 1 181 ? -9.489 42.023 19.531 1.00 19.85 181 ASP F CA 1
ATOM 9695 C C . ASP F 1 181 ? -9.267 41.345 20.875 1.00 19.54 181 ASP F C 1
ATOM 9696 O O . ASP F 1 181 ? -10.118 41.444 21.783 1.00 20.64 181 ASP F O 1
ATOM 9701 N N . ASN F 1 182 ? -8.131 40.678 21.034 1.00 19.70 182 ASN F N 1
ATOM 9702 C CA . ASN F 1 182 ? -7.886 39.913 22.243 1.00 19.35 182 ASN F CA 1
ATOM 9703 C C . ASN F 1 182 ? -6.632 40.253 23.033 1.00 19.98 182 ASN F C 1
ATOM 9704 O O . ASN F 1 182 ? -6.482 39.819 24.170 1.00 19.48 182 ASN F O 1
ATOM 9709 N N . LYS F 1 183 ? -5.736 41.024 22.437 1.00 19.82 183 LYS F N 1
ATOM 9710 C CA . LYS F 1 183 ? -4.437 41.276 23.043 1.00 21.14 183 LYS F CA 1
ATOM 9711 C C . LYS F 1 183 ? -4.081 42.759 23.103 1.00 21.60 183 LYS F C 1
ATOM 9712 O O . LYS F 1 183 ? -2.941 43.114 23.439 1.00 22.52 183 LYS F O 1
ATOM 9718 N N . GLY F 1 184 ? -5.027 43.623 22.750 1.00 21.62 184 GLY F N 1
ATOM 9719 C CA . GLY F 1 184 ? -4.818 45.058 22.821 1.00 21.83 184 GLY F CA 1
ATOM 9720 C C . GLY F 1 184 ? -3.850 45.615 21.800 1.00 21.66 184 GLY F C 1
ATOM 9721 O O . GLY F 1 184 ? -3.235 46.668 22.020 1.00 22.88 184 GLY F O 1
ATOM 9722 N N . TYR F 1 185 ? -3.700 44.902 20.689 1.00 21.18 185 TYR F N 1
ATOM 9723 C CA . TYR F 1 185 ? -2.817 45.336 19.621 1.00 20.40 185 TYR F CA 1
ATOM 9724 C C . TYR F 1 185 ? -3.426 46.534 18.901 1.00 20.60 185 TYR F C 1
ATOM 9725 O O . TYR F 1 185 ? -4.580 46.501 18.462 1.00 20.45 185 TYR F O 1
ATOM 9734 N N . ASN F 1 186 ? -2.634 47.591 18.752 1.00 21.01 186 ASN F N 1
ATOM 9735 C CA . ASN F 1 186 ? -3.094 48.808 18.095 1.00 21.40 186 ASN F CA 1
ATOM 9736 C C . ASN F 1 186 ? -3.048 48.778 16.570 1.00 21.47 186 ASN F C 1
ATOM 9737 O O . ASN F 1 186 ? -2.186 49.402 15.965 1.00 21.23 186 ASN F O 1
ATOM 9742 N N . ALA F 1 187 ? -3.995 48.084 15.944 1.00 20.76 187 ALA F N 1
ATOM 9743 C CA . ALA F 1 187 ? -4.065 48.003 14.489 1.00 21.23 187 ALA F CA 1
ATOM 9744 C C . ALA F 1 187 ? -4.336 49.355 13.845 1.00 21.46 187 ALA F C 1
ATOM 9745 O O . ALA F 1 187 ? -4.030 49.571 12.679 1.00 21.02 187 ALA F O 1
ATOM 9747 N N . ALA F 1 188 ? -4.933 50.256 14.618 1.00 22.30 188 ALA F N 1
ATOM 9748 C CA . ALA F 1 188 ? -5.268 51.572 14.124 1.00 22.77 188 ALA F CA 1
ATOM 9749 C C . ALA F 1 188 ? -4.004 52.375 13.876 1.00 22.92 188 ALA F C 1
ATOM 9750 O O . ALA F 1 188 ? -3.973 53.210 12.972 1.00 23.61 188 ALA F O 1
ATOM 9752 N N . GLY F 1 189 ? -2.950 52.093 14.641 1.00 22.97 189 GLY F N 1
ATOM 9753 C CA . GLY F 1 189 ? -1.704 52.836 14.514 1.00 22.98 189 GLY F CA 1
ATOM 9754 C C . GLY F 1 189 ? -0.472 52.119 13.971 1.00 22.74 189 GLY F C 1
ATOM 9755 O O . GLY F 1 189 ? 0.543 52.756 13.727 1.00 22.39 189 GLY F O 1
ATOM 9756 N N . GLN F 1 190 ? -0.547 50.807 13.772 1.00 21.59 190 GLN F N 1
ATOM 9757 C CA . GLN F 1 190 ? 0.631 50.051 13.321 1.00 20.55 190 GLN F CA 1
ATOM 9758 C C . GLN F 1 190 ? 0.654 49.824 11.818 1.00 20.06 190 GLN F C 1
ATOM 9759 O O . GLN F 1 190 ? -0.330 49.365 11.238 1.00 19.95 190 GLN F O 1
ATOM 9765 N N . TYR F 1 191 ? 1.785 50.144 11.187 1.00 18.85 191 TYR F N 1
ATOM 9766 C CA . TYR F 1 191 ? 1.955 49.985 9.746 1.00 19.01 191 TYR F CA 1
ATOM 9767 C C . TYR F 1 191 ? 2.672 48.675 9.429 1.00 18.35 191 TYR F C 1
ATOM 9768 O O . TYR F 1 191 ? 3.607 48.309 10.157 1.00 17.23 191 TYR F O 1
ATOM 9777 N N . VAL F 1 192 ? 2.281 48.033 8.326 1.00 18.42 192 VAL F N 1
ATOM 9778 C CA . VAL F 1 192 ? 2.904 46.766 7.964 1.00 18.08 192 VAL F CA 1
ATOM 9779 C C . VAL F 1 192 ? 4.144 47.085 7.162 1.00 18.14 192 VAL F C 1
ATOM 9780 O O . VAL F 1 192 ? 4.053 47.605 6.058 1.00 18.08 192 VAL F O 1
ATOM 9784 N N . LEU F 1 193 ? 5.291 46.737 7.733 1.00 18.68 193 LEU F N 1
ATOM 9785 C CA . LEU F 1 193 ? 6.610 47.043 7.163 1.00 18.11 193 LEU F CA 1
ATOM 9786 C C . LEU F 1 193 ? 7.109 45.993 6.196 1.00 18.50 193 LEU F C 1
ATOM 9787 O O . LEU F 1 193 ? 7.858 46.307 5.260 1.00 17.96 193 LEU F O 1
ATOM 9792 N N . SER F 1 194 ? 6.730 44.740 6.444 1.00 17.14 194 SER F N 1
ATOM 9793 C CA . SER F 1 194 ? 7.199 43.642 5.604 1.00 16.94 194 SER F CA 1
ATOM 9794 C C . SER F 1 194 ? 6.202 42.498 5.581 1.00 15.18 194 SER F C 1
ATOM 9795 O O . SER F 1 194 ? 5.330 42.418 6.440 1.00 16.73 194 SER F O 1
ATOM 9798 N N . TYR F 1 195 ? 6.358 41.615 4.594 1.00 14.20 195 TYR F N 1
ATOM 9799 C CA . TYR F 1 195 ? 5.438 40.487 4.390 1.00 12.83 195 TYR F CA 1
ATOM 9800 C C . TYR F 1 195 ? 6.261 39.390 3.715 1.00 13.09 195 TYR F C 1
ATOM 9801 O O . TYR F 1 195 ? 6.394 39.354 2.505 1.00 13.31 195 TYR F O 1
ATOM 9810 N N . GLN F 1 196 ? 6.805 38.502 4.554 1.00 12.75 196 GLN F N 1
ATOM 9811 C CA . GLN F 1 196 ? 7.791 37.515 4.121 1.00 12.52 196 GLN F CA 1
ATOM 9812 C C . GLN F 1 196 ? 7.372 36.104 4.483 1.00 11.13 196 GLN F C 1
ATOM 9813 O O . GLN F 1 196 ? 6.562 35.901 5.375 1.00 11.90 196 GLN F O 1
ATOM 9819 N N . PHE F 1 197 ? 7.981 35.134 3.795 1.00 10.80 197 PHE F N 1
ATOM 9820 C CA . PHE F 1 197 ? 7.708 33.702 4.019 1.00 10.92 197 PHE F CA 1
ATOM 9821 C C . PHE F 1 197 ? 8.958 32.882 3.698 1.00 10.50 197 PHE F C 1
ATOM 9822 O O . PHE F 1 197 ? 9.574 33.018 2.640 1.00 10.10 197 PHE F O 1
ATOM 9830 N N . GLY F 1 198 ? 9.350 31.994 4.603 1.00 9.85 198 GLY F N 1
ATOM 9831 C CA . GLY F 1 198 ? 10.560 31.234 4.384 1.00 9.52 198 GLY F CA 1
ATOM 9832 C C . GLY F 1 198 ? 10.781 30.257 5.514 1.00 9.43 198 GLY F C 1
ATOM 9833 O O . GLY F 1 198 ? 9.840 29.730 6.125 1.00 10.55 198 GLY F O 1
ATOM 9834 N N . THR F 1 199 ? 12.065 30.006 5.772 1.00 9.61 199 THR F N 1
ATOM 9835 C CA . THR F 1 199 ? 12.448 29.008 6.778 1.00 9.37 199 THR F CA 1
ATOM 9836 C C . THR F 1 199 ? 13.610 29.512 7.629 1.00 10.01 199 THR F C 1
ATOM 9837 O O . THR F 1 199 ? 14.576 30.059 7.106 1.00 10.07 199 THR F O 1
ATOM 9841 N N . GLU F 1 200 ? 13.477 29.349 8.953 1.00 10.61 200 GLU F N 1
ATOM 9842 C CA . GLU F 1 200 ? 14.568 29.587 9.902 1.00 11.09 200 GLU F CA 1
ATOM 9843 C C . GLU F 1 200 ? 15.136 28.220 10.284 1.00 10.96 200 GLU F C 1
ATOM 9844 O O . GLU F 1 200 ? 14.470 27.458 10.950 1.00 11.94 200 GLU F O 1
ATOM 9850 N N . PRO F 1 201 ? 16.323 27.870 9.805 1.00 11.92 201 PRO F N 1
ATOM 9851 C CA . PRO F 1 201 ? 16.979 26.619 10.211 1.00 11.85 201 PRO F CA 1
ATOM 9852 C C . PRO F 1 201 ? 17.956 26.804 11.343 1.00 12.72 201 PRO F C 1
ATOM 9853 O O . PRO F 1 201 ? 18.554 27.869 11.456 1.00 12.79 201 PRO F O 1
ATOM 9857 N N . PHE F 1 202 ? 18.115 25.751 12.141 1.00 12.15 202 PHE F N 1
ATOM 9858 C CA . PHE F 1 202 ? 19.045 25.745 13.256 1.00 13.30 202 PHE F CA 1
ATOM 9859 C C . PHE F 1 202 ? 20.187 24.777 12.937 1.00 13.38 202 PHE F C 1
ATOM 9860 O O . PHE F 1 202 ? 21.346 25.178 12.826 1.00 13.38 202 PHE F O 1
ATOM 9868 N N . THR F 1 203 ? 19.862 23.503 12.757 1.00 13.09 203 THR F N 1
ATOM 9869 C CA . THR F 1 203 ? 20.851 22.495 12.370 1.00 13.51 203 THR F CA 1
ATOM 9870 C C . THR F 1 203 ? 20.239 21.460 11.465 1.00 13.32 203 THR F C 1
ATOM 9871 O O . THR F 1 203 ? 19.012 21.347 11.397 1.00 13.32 203 THR F O 1
ATOM 9875 N N . GLY F 1 204 ? 21.116 20.714 10.801 1.00 13.54 204 GLY F N 1
ATOM 9876 C CA . GLY F 1 204 ? 20.754 19.593 9.961 1.00 13.02 204 GLY F CA 1
ATOM 9877 C C . GLY F 1 204 ? 20.998 19.838 8.475 1.00 13.55 204 GLY F C 1
ATOM 9878 O O . GLY F 1 204 ? 21.806 20.680 8.134 1.00 14.58 204 GLY F O 1
ATOM 9879 N N . SER F 1 205 ? 20.344 19.045 7.638 1.00 14.47 205 SER F N 1
ATOM 9880 C CA . SER F 1 205 ? 20.398 19.200 6.178 1.00 14.96 205 SER F CA 1
ATOM 9881 C C . SER F 1 205 ? 18.965 19.293 5.699 1.00 14.49 205 SER F C 1
ATOM 9882 O O . SER F 1 205 ? 18.124 18.465 6.020 1.00 15.34 205 SER F O 1
ATOM 9885 N N . GLY F 1 206 ? 18.658 20.302 4.895 1.00 14.37 206 GLY F N 1
ATOM 9886 C CA . GLY F 1 206 ? 17.292 20.430 4.466 1.00 14.27 206 GLY F CA 1
ATOM 9887 C C . GLY F 1 206 ? 17.080 21.145 3.161 1.00 13.83 206 GLY F C 1
ATOM 9888 O O . GLY F 1 206 ? 17.890 21.960 2.738 1.00 14.31 206 GLY F O 1
ATOM 9889 N N . THR F 1 207 ? 15.962 20.814 2.531 1.00 14.50 207 THR F N 1
ATOM 9890 C CA . THR F 1 207 ? 15.536 21.516 1.337 1.00 14.45 207 THR F CA 1
ATOM 9891 C C . THR F 1 207 ? 14.086 21.878 1.493 1.00 13.55 207 THR F C 1
ATOM 9892 O O . THR F 1 207 ? 13.221 20.997 1.592 1.00 14.42 207 THR F O 1
ATOM 9896 N N . LEU F 1 208 ? 13.832 23.187 1.533 1.00 12.49 208 LEU F N 1
ATOM 9897 C CA . LEU F 1 208 ? 12.476 23.685 1.532 1.00 12.22 208 LEU F CA 1
ATOM 9898 C C . LEU F 1 208 ? 12.134 23.920 0.074 1.00 13.20 208 LEU F C 1
ATOM 9899 O O . LEU F 1 208 ? 12.711 24.816 -0.546 1.00 13.95 208 LEU F O 1
ATOM 9904 N N . ASN F 1 209 ? 11.211 23.137 -0.464 1.00 12.90 209 ASN F N 1
ATOM 9905 C CA . ASN F 1 209 ? 10.689 23.409 -1.798 1.00 14.04 209 ASN F CA 1
ATOM 9906 C C . ASN F 1 209 ? 9.393 24.213 -1.696 1.00 13.52 209 ASN F C 1
ATOM 9907 O O . ASN F 1 209 ? 8.399 23.747 -1.159 1.00 12.98 209 ASN F O 1
ATOM 9912 N N . VAL F 1 210 ? 9.423 25.446 -2.191 1.00 12.85 210 VAL F N 1
ATOM 9913 C CA . VAL F 1 210 ? 8.241 26.296 -2.196 1.00 13.39 210 VAL F CA 1
ATOM 9914 C C . VAL F 1 210 ? 7.709 26.231 -3.612 1.00 13.59 210 VAL F C 1
ATOM 9915 O O . VAL F 1 210 ? 8.207 26.921 -4.498 1.00 14.82 210 VAL F O 1
ATOM 9919 N N . ALA F 1 211 ? 6.767 25.325 -3.822 1.00 13.05 211 ALA F N 1
ATOM 9920 C CA . ALA F 1 211 ? 6.153 25.110 -5.157 1.00 14.84 211 ALA F CA 1
ATOM 9921 C C . ALA F 1 211 ? 5.465 26.358 -5.644 1.00 15.09 211 ALA F C 1
ATOM 9922 O O . ALA F 1 211 ? 5.481 26.673 -6.862 1.00 16.52 211 ALA F O 1
ATOM 9924 N N . SER F 1 212 ? 4.860 27.077 -4.711 1.00 14.75 212 SER F N 1
ATOM 9925 C CA . SER F 1 212 ? 4.175 28.321 -5.026 1.00 14.57 212 SER F CA 1
ATOM 9926 C C . SER F 1 212 ? 3.976 29.145 -3.781 1.00 14.00 212 SER F C 1
ATOM 9927 O O . SER F 1 212 ? 3.680 28.620 -2.704 1.00 13.37 212 SER F O 1
ATOM 9930 N N . TRP F 1 213 ? 4.170 30.450 -3.915 1.00 13.44 213 TRP F N 1
ATOM 9931 C CA . TRP F 1 213 ? 3.893 31.380 -2.834 1.00 12.82 213 TRP F CA 1
ATOM 9932 C C . TRP F 1 213 ? 3.371 32.686 -3.419 1.00 13.22 213 TRP F C 1
ATOM 9933 O O . TRP F 1 213 ? 4.036 33.297 -4.268 1.00 13.70 213 TRP F O 1
ATOM 9944 N N . THR F 1 214 ? 2.177 33.097 -2.997 1.00 13.64 214 THR F N 1
ATOM 9945 C CA . THR F 1 214 ? 1.629 34.385 -3.419 1.00 14.49 214 THR F CA 1
ATOM 9946 C C . THR F 1 214 ? 1.217 35.161 -2.172 1.00 13.99 214 THR F C 1
ATOM 9947 O O . THR F 1 214 ? 0.925 34.567 -1.111 1.00 14.22 214 THR F O 1
ATOM 9951 N N . ALA F 1 215 ? 1.203 36.486 -2.294 1.00 14.28 215 ALA F N 1
ATOM 9952 C CA . ALA F 1 215 ? 0.800 37.382 -1.223 1.00 14.49 215 ALA F CA 1
ATOM 9953 C C . ALA F 1 215 ? 0.499 38.745 -1.801 1.00 16.19 215 ALA F C 1
ATOM 9954 O O . ALA F 1 215 ? 1.157 39.165 -2.760 1.00 16.20 215 ALA F O 1
ATOM 9956 N N . SER F 1 216 ? -0.485 39.416 -1.232 1.00 16.73 216 SER F N 1
ATOM 9957 C CA . SER F 1 216 ? -0.748 40.796 -1.642 1.00 17.81 216 SER F CA 1
ATOM 9958 C C . SER F 1 216 ? -1.395 41.558 -0.518 1.00 18.75 216 SER F C 1
ATOM 9959 O O . SER F 1 216 ? -1.917 40.977 0.419 1.00 18.15 216 SER F O 1
ATOM 9962 N N . ILE F 1 217 ? -1.328 42.877 -0.615 1.00 19.70 217 ILE F N 1
ATOM 9963 C CA . ILE F 1 217 ? -1.983 43.759 0.330 1.00 20.52 217 ILE F CA 1
ATOM 9964 C C . ILE F 1 217 ? -3.001 44.569 -0.477 1.00 22.05 217 ILE F C 1
ATOM 9965 O O . ILE F 1 217 ? -2.639 45.263 -1.416 1.00 22.87 217 ILE F O 1
ATOM 9970 N N . ASN F 1 218 ? -4.275 44.433 -0.123 1.00 23.29 218 ASN F N 1
ATOM 9971 C CA . ASN F 1 218 ? -5.351 45.124 -0.819 1.00 24.44 218 ASN F CA 1
ATOM 9972 C C . ASN F 1 218 ? -5.888 46.227 0.078 1.00 24.44 218 ASN F C 1
ATOM 9973 O O . ASN F 1 218 ? -5.872 46.026 1.294 1.00 23.86 218 ASN F O 1
#

Radius of gyration: 37.44 Å; Cα contacts (8 Å, |Δi|>4): 3861; chains: 6; bounding box: 110×83×84 Å

InterPro domains:
  IPR002594 Glycoside hydrolase family 12 [PF01670] (30-234)
  IPR002594 Glycoside hydrolase family 12 [PTHR34002] (13-234)
  IPR013319 Glycoside hydrolase family 11/12 [G3DSA:2.60.120.180] (4-234)
  IPR013320 Concanavalin A-like lectin/glucanase domain superfamily [SSF49899] (17-234)

Nearest PDB structures (foldseek):
  1oa2-assembly6_F  TM=1.005E+00  e=2.564E-46  Trichoderma reesei
  1olq-assembly2_B  TM=1.000E+00  e=1.544E-43  Trichoderma reesei
  1h8v-assembly4_D  TM=1.002E+00  e=1.646E-42  Trichoderma reesei
  1oa3-assembly4_D  TM=9.992E-01  e=3.138E-42  Trichoderma citrinoviride
  4h7m-assembly2_B  TM=9.973E-01  e=1.890E-39  Trichoderma harzianum

CATH classification: 2.60.120.180